Protein 5IVL (pdb70)

B-factor: mean 46.86, std 13.21, range [22.07, 100.43]

Nearest PDB structures (foldseek):
  5ivl-assembly1_B  TM=1.002E+00  e=7.209E-77  Geobacillus stearothermophilus 10
  5ivl-assembly1_A  TM=9.598E-01  e=2.145E-66  Geobacillus stearothermophilus 10
  1hv8-assembly1_B  TM=5.742E-01  e=6.321E-35  Methanocaldococcus jannaschii
  3rrm-assembly1_A  TM=4.838E-01  e=1.517E-27  Saccharomyces cerevisiae
  3eas-assembly1_B  TM=8.359E-01  e=5.033E-16  Thermus thermophilus HB27

Radius of gyration: 36.26 Å; Cα contacts (8 Å, |Δi|>4): 1507; chains: 2; bounding box: 77×93×76 Å

Foldseek 3Di:
DPPPPADPLQVVLCVVLVDDDAFQQLVPQQVCVLVLAAAEEAAAPPSVVLVSNLRSLLRPFDPVDLAAAEEEEEAALLVLLLSQLVSCSSNVSVPQFEDEWEPPDDVVVVLVVCVSRGHYYYYYLVRLLVCVVVVSHQAANHQEYEYEQVVSQPVSVVSVVSNLVRHDLHHHYYYYHNDCDCVNVVCCVPRHDPYDYHHDDDDPQEAFEEEADDLVCLLVLVVLCCLQVVALAEEEEDADPVCLVVSQVVCVVQPAFEDEDEDVDDPVVNVVRLVCRLVSVGRYYYYYSSCLASSPHARHAEYEHSDDDQDLSSVVSNQVVYCPPPHHHYYYYYAYPVCVVSVVVNCVVVVHDHHYDYRDDPVNSVVSLLVVLVVVVVVDVVPHVVVVVVVVVCVPDPPVVVVVVVSVVSSGD/DVLLVVLVVVLVDDDAFQLQVPQQVCVLVVAAAEEQDDPPRCVLCSVLSSLLVVFDQVDLAAAEEEEDAAQLVLLLSQLVSCSSNVRVPAFEDEWEPPDPVVVVLVVLVRRHNYYRYYQVRVVVCVVVVSHQQANYAEYEYEQVVSNVVVPCVVSVVVVLVRHDLRHHYYYYHNDQPPVNVVCCVVRHDPYDYDYDDDPEAFEEEADALVCLLVLVVLCCLQVVAQAEEEEDADPVVLQVSQVVCVVVPAFEDEDEPPDDPVVNVVNLVCRLVSVGRYYYYYSSCLPSSPHDDHAEYEHSDADQDLNSVVSRQVVDPCYYYYYYAYPVRVVSLVVNCVSVVHHHHYDYRDDPVSSVVSNLVVLVVVVVVCVVPHDCVVCVVVVVVVCVCPPVVVVVVVSVVSSD

Secondary structure (DSSP, 8-state):
-HHHHHHHHTTT--SPPHHHHHHHHHHHTT--EEEE--TTSSHHHHHHHHHHHH--TT--S--EEEE-SSHHHHHHHHHHHHHHTTTTT--EEEE-TTS-HHHHHHHGGG--SEEEE-HHHHHHHHHHT-S--TT--EEEEESHHHHHHTT-HHHHHHHHHHS-SS-EEEEEES---HHHHHHHHHH-SSPEEEE-----EEEEEE--GGGHHHHHHHHHHHH--SSEEEE-SSHHHHHHHHHHHHHTT--EEEE-SS--HHHHHHHHHHHHHTSSSEEEE-GGGSSS-------EEEESS--SSHHHHHHHHTTS---EEEEEE-GGGHHHHHHHHHHHT-PPEEPPPPPHHHHHHHHHHHHHHHHHHHHHHS--HHHHHHHHHHTT--HHHHHHHHHHHHT-/---SS--HHHHHHHHTTT--SPPHHHHHHHHHHHTT--EEEE--TTSSHHHHHHHHHHHH--TT--S--EEEE-SSHHHHHHHHHHHHHHTTTTT--EEEE-TTS-HHHHHHHHTT--SEEEE-HHHHHHHHHTTSS--TT--EEEE-SGGGG--HHHHHHHHHHHS-SSSEEEEEESS--HHHHHHHHHH-SSPEEEE----TTEEEEEEE--GGGHHHHHHHHHHHH--SSEEEE-SSHHHHHHHHHHHHHTT--EEEE-TTS-HHHHHHHHHHHHTTSSSEEEE-GGGSS--------EEEESS--SSHHHHHHHHTTSSGGG--EEEEEEE-GGGHHHHHHHHHHHT-PPEE-PPPPHHHHHHHHHHHHHHHHHHHHHH---HHHHHHHHTTS-HHHHHHHHHHHHH--

CATH classification: 3.40.50.300

Sequence (817 aa):
FQELGLSQEVMKAIERMGFEETTPIQAKTIPLSLQNKDVIGQAQTGTGKTAAFGIPIVEKVDVKNGAIQALVVAPTRELAIQVSEELYKIGAVKRVRVLPIYGGQDIERQIRALKKHPHVIVGTPGRIIDHINRGTLRLEHVHTVVLDEADEMLGFIEDIEAILSHVPAERQTLLFSATMPDPIRRIAERFMNEPELVKVKAVPNIQQYYLEVHEKKKFDILTRLLDIQAPELAIVFGRTKRRVDELAEALNLRGYAAEGIHGDLSQAKRLSVLRKFKEGAIEILVATDVAARGLDISGVTHVYNFDIPQDPESYVHRIGRTGRAGKTGVAMTFVTPREIGQLHHIERTTKRKMERMKPPTLDEALEGQQRIAIEKLLNVVETEFYKRAAEELLEEHDSVTIVAACLKMLEHHSQEVMKAIERMGFEETTPIQAKTIPLSLQNKDVIGQAQTGTGKTAAFGIPIVEKVDVKNGAIQALVVAPTRELAIQVSEELYKIGAVKRVRVLPIYGGQDIERQIRALKKHPHVIVGTPGRIIDHINRGTLRLEHVHTVVLDEADEMLNMGFIEDIEAILSHVPAERQTLLFSATMPDPIRRIAERFMNEPELVKVKPNIQQYYLEVHEKKKFDILTRLLDIQAPELAIVFGRTKRRVDELAEALNLRGYAAEGIHGDLSQAKRLSVLRKFKEGAIEILVATDVAARGLDISGVTHVYNFDIPQDPESYVHRIGRTGRGVAMTFVTPREIGQLHHIERTTKRKMERMKPPTLDEALEGQQRIAIEKLLNVVETENLSFYKRAAEELLEEDSVTIVAACLKMLEH

Solvent-accessible surface area: 37743 Å² total; per-residue (Å²): 143,17,135,38,80,16,44,113,84,0,45,78,3,2,82,198,45,38,60,122,120,10,47,76,0,10,34,114,0,0,53,42,4,70,110,85,83,8,0,16,0,21,5,85,21,63,30,23,5,5,1,0,0,0,0,4,1,0,37,86,5,59,51,187,54,30,24,15,22,1,0,0,1,0,9,15,22,2,0,0,14,2,0,5,18,24,0,67,45,0,0,36,53,42,185,4,84,28,23,32,0,6,27,76,40,86,51,109,125,2,48,152,30,16,150,140,108,6,0,0,0,0,0,18,0,30,29,0,22,61,0,15,111,191,41,47,5,164,5,96,98,0,78,2,0,0,2,0,12,3,33,44,0,77,65,70,52,119,39,6,54,37,0,7,84,90,8,32,102,144,43,3,1,2,1,0,1,42,73,60,51,97,72,2,106,153,7,11,115,161,37,15,105,139,53,72,109,10,128,29,201,111,117,106,30,12,89,22,42,25,0,53,8,96,52,189,120,1,42,60,9,0,5,49,4,4,18,36,49,50,6,136,16,0,0,0,0,0,84,25,45,139,42,0,71,92,7,8,105,25,0,70,142,114,39,13,46,3,43,16,0,16,45,91,50,67,81,72,90,24,91,28,0,21,144,64,0,115,128,44,60,10,46,0,0,0,0,5,3,16,0,0,24,62,16,121,10,70,24,6,25,22,0,0,0,16,4,6,0,66,0,5,10,0,0,52,35,0,12,22,7,1,10,102,94,67,104,89,0,24,0,0,0,0,0,3,62,168,36,41,47,63,0,71,69,0,11,146,66,32,168,100,137,14,110,111,39,134,38,9,67,107,107,90,1,52,106,0,30,18,103,40,7,14,92,120,2,20,92,15,42,117,97,136,147,50,126,178,15,0,64,94,5,35,136,139,60,94,25,38,43,0,0,2,0,0,1,46,41,45,18,134,93,63,115,72,5,83,83,6,22,101,179,63,60,71,166,152,76,45,82,0,21,52,113,0,26,63,38,4,97,99,79,74,8,0,11,0,26,2,117,32,70,28,25,8,7,2,0,0,0,17,4,1,0,56,87,8,61,47,170,51,28,28,13,22,2,0,0,0,0,6,3,27,2,0,0,15,0,0,10,37,25,0,118,57,0,0,46,55,33,190,4,106,29,18,36,0,7,29,79,26,88,23,118,69,0,54,144,20,21,132,127,101,8,0,0,0,0,0,11,0,32,37,0,35,48,0,18,120,139,30,41,4,144,4,113,98,0,70,4,0,0,2,0,14,4,14,10,1,48,90,67,57,50,48,139,33,8,46,39,0,4,84,92,6,20,91,120,48,3,1,0,0,2,1,41,74,25,51,96,51,9,134,163,14,5,142,167,48,17,106,136,50,65,106,14,126,34,246,94,126,22,101,20,34,20,0,58,7,96,72,157,126,2,39,50,10,0,5,56,4,4,26,63,50,52,2,116,15,0,0,0,0,0,41,33,55,181,74,0,70,96,8,9,106,27,0,71,143,129,68,40,47,3,49,15,6,19,24,92,52,41,136,75,112,98,91,44,10,31,108,62,0,121,124,48,56,11,42,0,0,0,0,5,3,28,5,1,21,46,17,131,7,86,52,10,38,20,0,0,0,14,6,1,0,72,0,3,6,0,0,46,45,0,10,23,18,2,27,196,38,25,0,0,0,0,0,18,54,188,16,55,43,54,0,67,54,0,9,145,52,35,158,116,147,11,112,100,40,133,42,9,71,118,94,90,1,57,100,4,83,8,133,44,10,15,82,122,0,28,80,12,25,129,95,77,125,20,52,100,34,99,189,10,0,93,100,0,36,143,124,100,39,40,39,1,0,10,5,0,0,74,40,36,47,207

Structure (mmCIF, N/CA/C/O backbone):
data_5IVL
#
_entry.id   5IVL
#
_cell.length_a   58.489
_cell.length_b   96.314
_cell.length_c   83.773
_cell.angle_alpha   90.00
_cell.angle_beta   95.21
_cell.angle_gamma   90.00
#
_symmetry.space_group_name_H-M   'P 1 21 1'
#
loop_
_entity.id
_entity.type
_entity.pdbx_description
1 polymer 'DEAD-box ATP-dependent RNA helicase CshA'
2 non-polymer 'SULFATE ION'
3 water water
#
loop_
_atom_site.group_PDB
_atom_site.id
_atom_site.type_symbol
_atom_site.label_atom_id
_atom_site.label_alt_id
_atom_site.label_comp_id
_atom_site.label_asym_id
_atom_site.label_entity_id
_atom_site.label_seq_id
_atom_site.pdbx_PDB_ins_code
_atom_site.Cartn_x
_atom_site.Cartn_y
_atom_site.Cartn_z
_atom_site.occupancy
_atom_site.B_iso_or_equiv
_atom_site.auth_seq_id
_atom_site.auth_comp_id
_atom_site.auth_asym_id
_atom_site.auth_atom_id
_atom_site.pdbx_PDB_model_num
ATOM 1 N N . PHE A 1 4 ? 47.075 119.758 63.090 1.00 66.68 4 PHE B N 1
ATOM 2 C CA . PHE A 1 4 ? 46.694 120.363 61.813 1.00 70.39 4 PHE B CA 1
ATOM 3 C C . PHE A 1 4 ? 45.583 119.571 61.112 1.00 68.51 4 PHE B C 1
ATOM 4 O O . PHE A 1 4 ? 44.836 120.124 60.307 1.00 69.71 4 PHE B O 1
ATOM 12 N N . GLN A 1 5 ? 45.464 118.283 61.429 1.00 69.50 5 GLN B N 1
ATOM 13 C CA . GLN A 1 5 ? 44.384 117.451 60.888 1.00 68.25 5 GLN B CA 1
ATOM 14 C C . GLN A 1 5 ? 43.105 117.674 61.692 1.00 70.52 5 GLN B C 1
ATOM 15 O O . GLN A 1 5 ? 42.455 116.720 62.129 1.00 73.23 5 GLN B O 1
ATOM 21 N N . GLU A 1 6 ? 42.760 118.946 61.883 1.00 78.09 6 GLU B N 1
ATOM 22 C CA . GLU A 1 6 ? 41.638 119.357 62.724 1.00 73.13 6 GLU B CA 1
ATOM 23 C C . GLU A 1 6 ? 40.445 119.760 61.865 1.00 76.78 6 GLU B C 1
ATOM 24 O O . GLU A 1 6 ? 39.514 120.413 62.346 1.00 78.56 6 GLU B O 1
ATOM 30 N N . LEU A 1 7 ? 40.485 119.369 60.591 1.00 75.29 7 LEU B N 1
ATOM 31 C CA . LEU A 1 7 ? 39.405 119.629 59.640 1.00 69.83 7 LEU B CA 1
ATOM 32 C C . LEU A 1 7 ? 38.146 118.888 60.084 1.00 69.96 7 LEU B C 1
ATOM 33 O O . LEU A 1 7 ? 38.161 118.181 61.092 1.00 76.29 7 LEU B O 1
ATOM 38 N N . GLY A 1 8 ? 37.061 119.009 59.328 1.00 68.24 8 GLY B N 1
ATOM 39 C CA . GLY A 1 8 ? 35.796 118.437 59.765 1.00 62.03 8 GLY B CA 1
ATOM 40 C C . GLY A 1 8 ? 35.722 116.925 59.684 1.00 64.29 8 GLY B C 1
ATOM 41 O O . GLY A 1 8 ? 34.641 116.357 59.511 1.00 67.05 8 GLY B O 1
ATOM 42 N N . LEU A 1 9 ? 36.869 116.267 59.819 1.00 64.58 9 LEU B N 1
ATOM 43 C CA . LEU A 1 9 ? 36.965 114.832 59.566 1.00 62.60 9 LEU B CA 1
ATOM 44 C C . LEU A 1 9 ? 36.217 113.976 60.596 1.00 62.94 9 LEU B C 1
ATOM 45 O O . LEU A 1 9 ? 36.257 114.257 61.794 1.00 61.08 9 LEU B O 1
ATOM 50 N N . SER A 1 10 ? 35.546 112.927 60.118 1.00 60.92 10 SER B N 1
ATOM 51 C CA . SER A 1 10 ? 34.874 111.972 60.992 1.00 59.30 10 SER B CA 1
ATOM 52 C C . SER A 1 10 ? 35.872 111.253 61.890 1.00 66.16 10 SER B C 1
ATOM 53 O O . SER A 1 10 ? 37.090 111.426 61.765 1.00 65.94 10 SER B O 1
ATOM 56 N N . GLN A 1 11 ? 35.351 110.431 62.792 1.00 68.02 11 GLN B N 1
ATOM 57 C CA . GLN A 1 11 ? 36.199 109.729 63.738 1.00 66.03 11 GLN B CA 1
ATOM 58 C C . GLN A 1 11 ? 36.702 108.407 63.172 1.00 63.73 11 GLN B C 1
ATOM 59 O O . GLN A 1 11 ? 37.826 108.005 63.455 1.00 67.90 11 GLN B O 1
ATOM 65 N N . GLU A 1 12 ? 35.882 107.732 62.370 1.00 65.28 12 GLU B N 1
ATOM 66 C CA . GLU A 1 12 ? 36.333 106.503 61.712 1.00 65.39 12 GLU B CA 1
ATOM 67 C C . GLU A 1 12 ? 37.551 106.774 60.823 1.00 64.73 12 GLU B C 1
ATOM 68 O O . GLU A 1 12 ? 38.419 105.916 60.664 1.00 62.98 12 GLU B O 1
ATOM 74 N N . VAL A 1 13 ? 37.616 107.978 60.263 1.00 63.70 13 VAL B N 1
ATOM 75 C CA . VAL A 1 13 ? 38.735 108.378 59.408 1.00 65.22 13 VAL B CA 1
ATOM 76 C C . VAL A 1 13 ? 39.925 108.887 60.222 1.00 62.94 13 VAL B C 1
ATOM 77 O O . VAL A 1 13 ? 41.072 108.468 60.012 1.00 62.16 13 VAL B O 1
ATOM 81 N N . MET A 1 14 ? 39.649 109.796 61.149 1.00 61.47 14 MET B N 1
ATOM 82 C CA . MET A 1 14 ? 40.693 110.353 61.999 1.00 64.68 14 MET B CA 1
ATOM 83 C C . MET A 1 14 ? 41.436 109.248 62.761 1.00 63.78 14 MET B C 1
ATOM 84 O O . MET A 1 14 ? 42.615 109.395 63.106 1.00 59.47 14 MET B O 1
ATOM 89 N N . LYS A 1 15 ? 40.752 108.132 63.000 1.00 60.01 15 LYS B N 1
ATOM 90 C CA . LYS A 1 15 ? 41.368 107.037 63.731 1.00 63.37 15 LYS B CA 1
ATOM 91 C C . LYS A 1 15 ? 42.125 106.014 62.897 1.00 62.00 15 LYS B C 1
ATOM 92 O O . LYS A 1 15 ? 43.062 105.386 63.385 1.00 63.39 15 LYS B O 1
ATOM 98 N N . ALA A 1 16 ? 41.736 105.847 61.643 1.00 60.28 16 ALA B N 1
ATOM 99 C CA . ALA A 1 16 ? 42.565 105.071 60.737 1.00 56.85 16 ALA B CA 1
ATOM 100 C C . ALA A 1 16 ? 43.824 105.885 60.419 1.00 56.25 16 ALA B C 1
ATOM 101 O O . ALA A 1 16 ? 44.903 105.334 60.197 1.00 60.72 16 ALA B O 1
ATOM 103 N N . ILE A 1 17 ? 43.674 107.204 60.445 1.00 53.49 17 ILE B N 1
ATOM 104 C CA . ILE A 1 17 ? 44.739 108.135 60.080 1.00 55.89 17 ILE B CA 1
ATOM 105 C C . ILE A 1 17 ? 45.862 108.196 61.115 1.00 59.89 17 ILE B C 1
ATOM 106 O O . ILE A 1 17 ? 47.039 108.288 60.757 1.00 57.22 17 ILE B O 1
ATOM 111 N N . GLU A 1 18 ? 45.499 108.148 62.397 1.00 64.74 18 GLU B N 1
ATOM 112 C CA . GLU A 1 18 ? 46.497 108.237 63.458 1.00 65.52 18 GLU B CA 1
ATOM 113 C C . GLU A 1 18 ? 47.306 106.950 63.541 1.00 58.54 18 GLU B C 1
ATOM 114 O O . GLU A 1 18 ? 48.508 106.980 63.781 1.00 60.64 18 GLU B O 1
ATOM 120 N N . ARG A 1 19 ? 46.645 105.821 63.318 1.00 58.13 19 ARG B N 1
ATOM 121 C CA . ARG A 1 19 ? 47.331 104.537 63.287 1.00 57.58 19 ARG B CA 1
ATOM 122 C C . ARG A 1 19 ? 48.409 104.485 62.202 1.00 61.34 19 ARG B C 1
ATOM 123 O O . ARG A 1 19 ? 49.264 103.602 62.215 1.00 68.05 19 ARG B O 1
ATOM 131 N N . MET A 1 20 ? 48.358 105.434 61.269 1.00 60.84 20 MET B N 1
ATOM 132 C CA . MET A 1 20 ? 49.379 105.580 60.236 1.00 58.46 20 MET B CA 1
ATOM 133 C C . MET A 1 20 ? 50.361 106.681 60.615 1.00 57.58 20 MET B C 1
ATOM 134 O O . MET A 1 20 ? 51.261 107.019 59.843 1.00 57.00 20 MET B O 1
ATOM 139 N N . GLY A 1 21 ? 50.181 107.242 61.808 1.00 57.92 21 GLY B N 1
ATOM 140 C CA . GLY A 1 21 ? 51.094 108.246 62.321 1.00 57.26 21 GLY B CA 1
ATOM 141 C C . GLY A 1 21 ? 50.856 109.646 61.792 1.00 64.59 21 GLY B C 1
ATOM 142 O O . GLY A 1 21 ? 51.744 110.504 61.861 1.00 64.23 21 GLY B O 1
ATOM 143 N N . PHE A 1 22 ? 49.663 109.899 61.268 1.00 62.60 22 PHE B N 1
ATOM 144 C CA . PHE A 1 22 ? 49.381 111.231 60.740 1.00 70.30 22 PHE B CA 1
ATOM 145 C C . PHE A 1 22 ? 49.044 112.232 61.849 1.00 67.13 22 PHE B C 1
ATOM 146 O O . PHE A 1 22 ? 48.048 112.080 62.559 1.00 68.52 22 PHE B O 1
ATOM 154 N N . GLU A 1 23 ? 49.897 113.243 61.996 1.00 69.15 23 GLU B N 1
ATOM 155 C CA . GLU A 1 23 ? 49.689 114.286 62.992 1.00 70.93 23 GLU B CA 1
ATOM 156 C C . GLU A 1 23 ? 49.407 115.601 62.287 1.00 69.19 23 GLU B C 1
ATOM 157 O O . GLU A 1 23 ? 48.253 115.972 62.073 1.00 65.97 23 GLU B O 1
ATOM 163 N N . GLU A 1 24 ? 50.469 116.310 61.924 1.00 69.47 24 GLU B N 1
ATOM 164 C CA . GLU A 1 24 ? 50.301 117.569 61.219 1.00 70.09 24 GLU B CA 1
ATOM 165 C C . GLU A 1 24 ? 50.161 117.343 59.711 1.00 68.50 24 GLU B C 1
ATOM 166 O O . GLU A 1 24 ? 50.705 116.381 59.157 1.00 64.76 24 GLU B O 1
ATOM 172 N N . THR A 1 25 ? 49.414 118.235 59.065 1.00 63.98 25 THR B N 1
ATOM 173 C CA . THR A 1 25 ? 49.172 118.174 57.632 1.00 57.92 25 THR B CA 1
ATOM 174 C C . THR A 1 25 ? 50.313 118.830 56.874 1.00 53.12 25 THR B C 1
ATOM 175 O O . THR A 1 25 ? 50.953 119.743 57.383 1.00 59.22 25 THR B O 1
ATOM 179 N N . THR A 1 26 ? 50.573 118.351 55.661 1.00 49.88 26 THR B N 1
ATOM 180 C CA . THR A 1 26 ? 51.478 119.031 54.748 1.00 44.50 26 THR B CA 1
ATOM 181 C C . THR A 1 26 ? 50.673 120.102 54.014 1.00 43.92 26 THR B C 1
ATOM 182 O O . THR A 1 26 ? 49.439 120.076 54.059 1.00 42.40 26 THR B O 1
ATOM 186 N N . PRO A 1 27 ? 51.362 121.046 53.347 1.00 38.76 27 PRO B N 1
ATOM 187 C CA . PRO A 1 27 ? 50.659 122.072 52.570 1.00 44.49 27 PRO B CA 1
ATOM 188 C C . PRO A 1 27 ? 49.622 121.501 51.609 1.00 47.99 27 PRO B C 1
ATOM 189 O O . PRO A 1 27 ? 48.473 121.978 51.627 1.00 44.35 27 PRO B O 1
ATOM 193 N N . ILE A 1 28 ? 49.999 120.501 50.807 1.00 45.58 28 ILE B N 1
ATOM 194 C CA . ILE A 1 28 ? 49.090 120.004 49.778 1.00 45.05 28 ILE B CA 1
ATOM 195 C C . ILE A 1 28 ? 47.811 119.483 50.411 1.00 42.86 28 ILE B C 1
ATOM 196 O O . ILE A 1 28 ? 46.722 119.655 49.863 1.00 45.21 28 ILE B O 1
ATOM 201 N N . GLN A 1 29 ? 47.954 118.881 51.586 1.00 40.01 29 GLN B N 1
ATOM 202 C CA . GLN A 1 29 ? 46.832 118.322 52.320 1.00 43.07 29 GLN B CA 1
ATOM 203 C C . GLN A 1 29 ? 46.042 119.453 52.957 1.00 46.36 29 GLN B C 1
ATOM 204 O O . GLN A 1 29 ? 44.811 119.470 52.900 1.00 45.78 29 GLN B O 1
ATOM 210 N N . ALA A 1 30 ? 46.761 120.397 53.561 1.00 42.24 30 ALA B N 1
ATOM 211 C CA . ALA A 1 30 ? 46.134 121.535 54.226 1.00 45.81 30 ALA B CA 1
ATOM 212 C C . ALA A 1 30 ? 45.232 122.285 53.248 1.00 46.31 30 ALA B C 1
ATOM 213 O O . ALA A 1 30 ? 44.069 122.565 53.542 1.00 47.45 30 ALA B O 1
ATOM 215 N N . LYS A 1 31 ? 45.776 122.584 52.073 1.00 48.15 31 LYS B N 1
ATOM 216 C CA . LYS A 1 31 ? 45.061 123.335 51.055 1.00 39.70 31 LYS B CA 1
ATOM 217 C C . LYS A 1 31 ? 43.985 122.542 50.291 1.00 47.34 31 LYS B C 1
ATOM 218 O O . LYS A 1 31 ? 42.877 123.060 50.088 1.00 46.97 31 LYS B O 1
ATOM 224 N N . THR A 1 32 ? 44.270 121.302 49.874 1.00 43.32 32 THR B N 1
ATOM 225 C CA . THR A 1 32 ? 43.307 120.623 48.999 1.00 43.28 32 THR B CA 1
ATOM 226 C C . THR A 1 32 ? 42.143 119.953 49.726 1.00 42.83 32 THR B C 1
ATOM 227 O O . THR A 1 32 ? 41.027 119.905 49.202 1.00 42.50 32 THR B O 1
ATOM 231 N N . ILE A 1 33 ? 42.387 119.419 50.918 1.00 44.24 33 ILE B N 1
ATOM 232 C CA . ILE A 1 33 ? 41.327 118.671 51.625 1.00 46.81 33 ILE B CA 1
ATOM 233 C C . ILE A 1 33 ? 40.002 119.448 51.905 1.00 45.56 33 ILE B C 1
ATOM 234 O O . ILE A 1 33 ? 38.912 118.900 51.689 1.00 45.65 33 ILE B O 1
ATOM 239 N N . PRO A 1 34 ? 40.090 120.708 52.385 1.00 42.33 34 PRO B N 1
ATOM 240 C CA . PRO A 1 34 ? 38.854 121.486 52.593 1.00 46.75 34 PRO B CA 1
ATOM 241 C C . PRO A 1 34 ? 38.084 121.674 51.288 1.00 47.28 34 PRO B C 1
ATOM 242 O O . PRO A 1 34 ? 36.891 121.345 51.231 1.00 48.22 34 PRO B O 1
ATOM 246 N N . LEU A 1 35 ? 38.756 122.193 50.260 1.00 47.40 35 LEU B N 1
ATOM 247 C CA . LEU A 1 35 ? 38.141 122.337 48.935 1.00 45.60 35 LEU B CA 1
ATOM 248 C C . LEU A 1 35 ? 37.531 121.015 48.490 1.00 42.67 35 LEU B C 1
ATOM 249 O O . LEU A 1 35 ? 36.389 120.952 48.024 1.00 42.00 35 LEU B O 1
ATOM 254 N N . SER A 1 36 ? 38.280 119.942 48.678 1.00 42.56 36 SER B N 1
ATOM 255 C CA . SER A 1 36 ? 37.803 118.635 48.254 1.00 43.45 36 SER B CA 1
ATOM 256 C C . SER A 1 36 ? 36.626 118.120 49.094 1.00 41.67 36 SER B C 1
ATOM 257 O O . SER A 1 36 ? 35.790 117.350 48.605 1.00 43.39 36 SER B O 1
ATOM 260 N N . LEU A 1 37 ? 36.565 118.538 50.359 1.00 49.15 37 LEU B N 1
ATOM 261 C CA . LEU A 1 37 ? 35.447 118.177 51.237 1.00 46.51 37 LEU B CA 1
ATOM 262 C C . LEU A 1 37 ? 34.227 119.033 50.899 1.00 48.20 37 LEU B C 1
ATOM 263 O O . LEU A 1 37 ? 33.090 118.636 51.164 1.00 48.12 37 LEU B O 1
ATOM 268 N N . GLN A 1 38 ? 34.461 120.201 50.303 1.00 46.02 38 GLN B N 1
ATOM 269 C CA . GLN A 1 38 ? 33.359 121.002 49.777 1.00 45.35 38 GLN B CA 1
ATOM 270 C C . GLN A 1 38 ? 32.934 120.499 48.402 1.00 50.32 38 GLN B C 1
ATOM 271 O O . GLN A 1 38 ? 32.144 121.152 47.706 1.00 45.65 38 GLN B O 1
ATOM 277 N N . ASN A 1 39 ? 33.486 119.356 48.003 1.00 43.33 39 ASN B N 1
ATOM 278 C CA . ASN A 1 39 ? 33.116 118.719 46.749 1.00 42.86 39 ASN B CA 1
ATOM 279 C C . ASN A 1 39 ? 33.541 119.494 45.499 1.00 41.06 39 ASN B C 1
ATOM 280 O O . ASN A 1 39 ? 32.946 119.339 44.424 1.00 45.76 39 ASN B O 1
ATOM 285 N N . LYS A 1 40 ? 34.583 120.307 45.633 1.00 39.61 40 LYS B N 1
ATOM 286 C CA . LYS A 1 40 ? 35.115 121.082 44.509 1.00 37.15 40 LYS B CA 1
ATOM 287 C C . LYS A 1 40 ? 36.126 120.279 43.674 1.00 39.11 40 LYS B C 1
ATOM 288 O O . LYS A 1 40 ? 36.841 119.409 44.206 1.00 37.80 40 LYS B O 1
ATOM 294 N N . ASP A 1 41 ? 36.175 120.534 42.369 1.00 37.38 41 ASP B N 1
ATOM 295 C CA . ASP A 1 41 ? 37.191 119.903 41.530 1.00 30.69 41 ASP B CA 1
ATOM 296 C C . ASP A 1 41 ? 38.559 120.482 41.880 1.00 32.98 41 ASP B C 1
ATOM 297 O O . ASP A 1 41 ? 38.698 121.687 42.112 1.00 34.79 41 ASP B O 1
ATOM 302 N N . VAL A 1 42 ? 39.563 119.621 41.973 1.00 32.56 42 VAL B N 1
ATOM 303 C CA . VAL A 1 42 ? 40.873 120.053 42.463 1.00 35.97 42 VAL B CA 1
ATOM 304 C C . VAL A 1 42 ? 42.022 119.522 41.624 1.00 34.50 42 VAL B C 1
ATOM 305 O O . VAL A 1 42 ? 42.042 118.352 41.251 1.00 32.74 42 VAL B O 1
ATOM 309 N N . ILE A 1 43 ? 42.975 120.395 41.333 1.00 33.97 43 ILE B N 1
ATOM 310 C CA . ILE A 1 43 ? 44.165 119.997 40.619 1.00 34.97 43 ILE B CA 1
ATOM 311 C C . ILE A 1 43 ? 45.338 120.248 41.559 1.00 38.25 43 ILE B C 1
ATOM 312 O O . ILE A 1 43 ? 45.622 121.396 41.928 1.00 39.16 43 ILE B O 1
ATOM 317 N N . GLY A 1 44 ? 45.989 119.166 41.975 1.00 35.67 44 GLY B N 1
ATOM 318 C CA . GLY A 1 44 ? 47.061 119.256 42.939 1.00 33.68 44 GLY B CA 1
ATOM 319 C C . GLY A 1 44 ? 48.365 119.106 42.210 1.00 37.22 44 GLY B C 1
ATOM 320 O O . GLY A 1 44 ? 48.674 118.015 41.708 1.00 37.88 44 GLY B O 1
ATOM 321 N N . GLN A 1 45 ? 49.118 120.198 42.110 1.00 33.69 45 GLN B N 1
ATOM 322 C CA . GLN A 1 45 ? 50.420 120.145 41.465 1.00 34.37 45 GLN B CA 1
ATOM 323 C C . GLN A 1 45 ? 51.525 120.022 42.506 1.00 42.21 45 GLN B C 1
ATOM 324 O O . GLN A 1 45 ? 51.918 121.000 43.160 1.00 37.08 45 GLN B O 1
ATOM 330 N N . ALA A 1 46 ? 52.033 118.811 42.642 1.00 36.30 46 ALA B N 1
ATOM 331 C CA . ALA A 1 46 ? 53.019 118.496 43.659 1.00 42.99 46 ALA B CA 1
ATOM 332 C C . ALA A 1 46 ? 53.606 117.126 43.361 1.00 43.28 46 ALA B C 1
ATOM 333 O O . ALA A 1 46 ? 52.913 116.238 42.859 1.00 42.52 46 ALA B O 1
ATOM 335 N N . GLN A 1 47 ? 54.880 116.960 43.689 1.00 48.25 47 GLN B N 1
ATOM 336 C CA . GLN A 1 47 ? 55.519 115.666 43.601 1.00 48.75 47 GLN B CA 1
ATOM 337 C C . GLN A 1 47 ? 55.232 114.867 44.866 1.00 45.39 47 GLN B C 1
ATOM 338 O O . GLN A 1 47 ? 54.808 115.429 45.888 1.00 41.37 47 GLN B O 1
ATOM 344 N N . THR A 1 48 ? 55.427 113.553 44.778 1.00 44.32 48 THR B N 1
ATOM 345 C CA . THR A 1 48 ? 55.461 112.671 45.941 1.00 42.20 48 THR B CA 1
ATOM 346 C C . THR A 1 48 ? 56.822 112.995 46.580 1.00 46.06 48 THR B C 1
ATOM 347 O O . THR A 1 48 ? 57.717 113.499 45.880 1.00 47.72 48 THR B O 1
ATOM 351 N N . GLY A 1 49 ? 57.014 112.787 47.881 1.00 45.11 49 GLY B N 1
ATOM 352 C CA . GLY A 1 49 ? 55.992 112.464 48.842 1.00 44.62 49 GLY B CA 1
ATOM 353 C C . GLY A 1 49 ? 55.731 113.710 49.682 1.00 49.86 49 GLY B C 1
ATOM 354 O O . GLY A 1 49 ? 56.339 113.924 50.735 1.00 50.53 49 GLY B O 1
ATOM 355 N N . THR A 1 50 ? 54.828 114.545 49.179 1.00 40.94 50 THR B N 1
ATOM 356 C CA . THR A 1 50 ? 54.357 115.725 49.869 1.00 42.47 50 THR B CA 1
ATOM 357 C C . THR A 1 50 ? 53.072 115.383 50.612 1.00 44.16 50 THR B C 1
ATOM 358 O O . THR A 1 50 ? 52.459 116.255 51.208 1.00 45.67 50 THR B O 1
ATOM 362 N N . GLY A 1 51 ? 52.665 114.113 50.566 1.00 43.10 51 GLY B N 1
ATOM 363 C CA . GLY A 1 51 ? 51.419 113.689 51.177 1.00 39.71 51 GLY B CA 1
ATOM 364 C C . GLY A 1 51 ? 50.202 113.881 50.267 1.00 41.09 51 GLY B C 1
ATOM 365 O O . GLY A 1 51 ? 49.052 113.901 50.743 1.00 33.66 51 GLY B O 1
ATOM 366 N N . LYS A 1 52 ? 50.432 114.007 48.957 1.00 37.84 52 LYS B N 1
ATOM 367 C CA . LYS A 1 52 ? 49.316 114.221 48.028 1.00 37.60 52 LYS B CA 1
ATOM 368 C C . LYS A 1 52 ? 48.381 113.000 47.951 1.00 36.88 52 LYS B C 1
ATOM 369 O O . LYS A 1 52 ? 47.165 113.134 47.773 1.00 31.00 52 LYS B O 1
ATOM 375 N N . THR A 1 53 ? 48.934 111.814 48.157 1.00 35.48 53 THR B N 1
ATOM 376 C CA . THR A 1 53 ? 48.117 110.606 48.114 1.00 38.22 53 THR B CA 1
ATOM 377 C C . THR A 1 53 ? 47.041 110.629 49.200 1.00 38.86 53 THR B C 1
ATOM 378 O O . THR A 1 53 ? 45.876 110.330 48.938 1.00 34.89 53 THR B O 1
ATOM 382 N N . ALA A 1 54 ? 47.425 111.005 50.415 1.00 39.45 54 ALA B N 1
ATOM 383 C CA . ALA A 1 54 ? 46.441 111.119 51.488 1.00 42.70 54 ALA B CA 1
ATOM 384 C C . ALA A 1 54 ? 45.520 112.309 51.217 1.00 37.51 54 ALA B C 1
ATOM 385 O O . ALA A 1 54 ? 44.332 112.292 51.587 1.00 37.37 54 ALA B O 1
ATOM 387 N N . ALA A 1 55 ? 46.066 113.332 50.557 1.00 36.93 55 ALA B N 1
ATOM 388 C CA . ALA A 1 55 ? 45.270 114.506 50.208 1.00 35.34 55 ALA B CA 1
ATOM 389 C C . ALA A 1 55 ? 43.994 114.138 49.455 1.00 36.74 55 ALA B C 1
ATOM 390 O O . ALA A 1 55 ? 42.960 114.769 49.676 1.00 34.08 55 ALA B O 1
ATOM 392 N N . PHE A 1 56 ? 44.042 113.129 48.573 1.00 33.41 56 PHE B N 1
ATOM 393 C CA . PHE A 1 56 ? 42.804 112.755 47.880 1.00 33.34 56 PHE B CA 1
ATOM 394 C C . PHE A 1 56 ? 42.164 111.528 48.491 1.00 39.14 56 PHE B C 1
ATOM 395 O O . PHE A 1 56 ? 40.957 111.315 48.336 1.00 41.41 56 PHE B O 1
ATOM 403 N N . GLY A 1 57 ? 42.968 110.718 49.187 1.00 39.11 57 GLY B N 1
ATOM 404 C CA . GLY A 1 57 ? 42.466 109.486 49.779 1.00 35.81 57 GLY B CA 1
ATOM 405 C C . GLY A 1 57 ? 41.472 109.756 50.899 1.00 37.50 57 GLY B C 1
ATOM 406 O O . GLY A 1 57 ? 40.433 109.107 51.001 1.00 38.13 57 GLY B O 1
ATOM 407 N N . ILE A 1 58 ? 41.798 110.713 51.754 1.00 35.56 58 ILE B N 1
ATOM 408 C CA . ILE A 1 58 ? 40.883 111.098 52.826 1.00 43.65 58 ILE B CA 1
ATOM 409 C C . ILE A 1 58 ? 39.472 111.517 52.350 1.00 41.55 58 ILE B C 1
ATOM 410 O O . ILE A 1 58 ? 38.471 110.986 52.846 1.00 44.35 58 ILE B O 1
ATOM 415 N N . PRO A 1 59 ? 39.378 112.456 51.385 1.00 39.70 59 PRO B N 1
ATOM 416 C CA . PRO A 1 59 ? 38.019 112.877 51.012 1.00 41.11 59 PRO B CA 1
ATOM 417 C C . PRO A 1 59 ? 37.227 111.759 50.355 1.00 46.06 59 PRO B C 1
ATOM 418 O O . PRO A 1 59 ? 35.996 111.716 50.474 1.00 47.08 59 PRO B O 1
ATOM 422 N N . ILE A 1 60 ? 37.926 110.854 49.676 1.00 41.41 60 ILE B N 1
ATOM 423 C CA . ILE A 1 60 ? 37.263 109.720 49.053 1.00 39.53 60 ILE B CA 1
ATOM 424 C C . ILE A 1 60 ? 36.641 108.792 50.100 1.00 44.77 60 ILE B C 1
ATOM 425 O O . ILE A 1 60 ? 35.479 108.381 49.975 1.00 43.96 60 ILE B O 1
ATOM 430 N N . VAL A 1 61 ? 37.421 108.439 51.118 1.00 43.63 61 VAL B N 1
ATOM 431 C CA . VAL A 1 61 ? 36.914 107.548 52.152 1.00 46.36 61 VAL B CA 1
ATOM 432 C C . VAL A 1 61 ? 35.817 108.280 52.923 1.00 43.38 61 VAL B C 1
ATOM 433 O O . VAL A 1 61 ? 34.779 107.702 53.210 1.00 45.54 61 VAL B O 1
ATOM 437 N N . GLU A 1 62 ? 36.030 109.565 53.193 1.00 45.34 62 GLU B N 1
ATOM 438 C CA . GLU A 1 62 ? 35.025 110.385 53.886 1.00 50.24 62 GLU B CA 1
ATOM 439 C C . GLU A 1 62 ? 33.658 110.419 53.218 1.00 50.26 62 GLU B C 1
ATOM 440 O O . GLU A 1 62 ? 32.639 110.469 53.899 1.00 53.74 62 GLU B O 1
ATOM 446 N N . LYS A 1 63 ? 33.631 110.376 51.892 1.00 49.49 63 LYS B N 1
ATOM 447 C CA . LYS A 1 63 ? 32.372 110.506 51.170 1.00 49.77 63 LYS B CA 1
ATOM 448 C C . LYS A 1 63 ? 31.771 109.167 50.713 1.00 49.62 63 LYS B C 1
ATOM 449 O O . LYS A 1 63 ? 30.641 109.123 50.207 1.00 52.62 63 LYS B O 1
ATOM 455 N N . VAL A 1 64 ? 32.512 108.076 50.892 1.00 47.01 64 VAL B N 1
ATOM 456 C CA . VAL A 1 64 ? 31.970 106.755 50.592 1.00 46.42 64 VAL B CA 1
ATOM 457 C C . VAL A 1 64 ? 30.886 106.380 51.611 1.00 51.62 64 VAL B C 1
ATOM 458 O O . VAL A 1 64 ? 31.010 106.688 52.804 1.00 43.23 64 VAL B O 1
ATOM 462 N N . ASP A 1 65 ? 29.814 105.748 51.135 1.00 52.35 65 ASP B N 1
ATOM 463 C CA . ASP A 1 65 ? 28.848 105.125 52.034 1.00 57.75 65 ASP B CA 1
ATOM 464 C C . ASP A 1 65 ? 29.049 103.624 51.997 1.00 52.14 65 ASP B C 1
ATOM 465 O O . ASP A 1 65 ? 28.790 102.984 50.974 1.00 52.11 65 ASP B O 1
ATOM 470 N N . VAL A 1 66 ? 29.510 103.066 53.115 1.00 55.21 66 VAL B N 1
ATOM 471 C CA . VAL A 1 66 ? 29.894 101.656 53.151 1.00 59.66 66 VAL B CA 1
ATOM 472 C C . VAL A 1 66 ? 28.682 100.724 53.017 1.00 59.25 66 VAL B C 1
ATOM 473 O O . VAL A 1 66 ? 28.833 99.552 52.668 1.00 58.52 66 VAL B O 1
ATOM 477 N N . LYS A 1 67 ? 27.486 101.266 53.266 1.00 60.41 67 LYS B N 1
ATOM 478 C CA . LYS A 1 67 ? 26.236 100.526 53.094 1.00 60.58 67 LYS B CA 1
ATOM 479 C C . LYS A 1 67 ? 25.902 100.344 51.616 1.00 63.90 67 LYS B C 1
ATOM 480 O O . LYS A 1 67 ? 25.251 99.362 51.227 1.00 62.40 67 LYS B O 1
ATOM 486 N N . ASN A 1 68 ? 26.332 101.305 50.798 1.00 58.86 68 ASN B N 1
ATOM 487 C CA . ASN A 1 68 ? 26.135 101.232 49.354 1.00 52.37 68 ASN B CA 1
ATOM 488 C C . ASN A 1 68 ? 27.193 100.335 48.734 1.00 53.46 68 ASN B C 1
ATOM 489 O O . ASN A 1 68 ? 28.385 100.657 48.752 1.00 53.46 68 ASN B O 1
ATOM 494 N N . GLY A 1 69 ? 26.750 99.217 48.165 1.00 54.12 69 GLY B N 1
ATOM 495 C CA . GLY A 1 69 ? 27.657 98.211 47.647 1.00 52.57 69 GLY B CA 1
ATOM 496 C C . GLY A 1 69 ? 28.178 98.531 46.260 1.00 56.95 69 GLY B C 1
ATOM 497 O O . GLY A 1 69 ? 28.842 97.692 45.633 1.00 50.45 69 GLY B O 1
ATOM 498 N N . ALA A 1 70 ? 27.879 99.741 45.777 1.00 51.37 70 ALA B N 1
ATOM 499 C CA . ALA A 1 70 ? 28.304 100.137 44.441 1.00 49.18 70 ALA B CA 1
ATOM 500 C C . ALA A 1 70 ? 29.683 100.773 44.467 1.00 42.78 70 ALA B C 1
ATOM 501 O O . ALA A 1 70 ? 30.098 101.346 45.484 1.00 45.38 70 ALA B O 1
ATOM 503 N N . ILE A 1 71 ? 30.397 100.665 43.349 1.00 42.66 71 ILE B N 1
ATOM 504 C CA . ILE A 1 71 ? 31.620 101.439 43.170 1.00 41.29 71 ILE B CA 1
ATOM 505 C C . ILE A 1 71 ? 31.243 102.924 43.186 1.00 41.33 71 ILE B C 1
ATOM 506 O O . ILE A 1 71 ? 30.443 103.380 42.358 1.00 41.78 71 ILE B O 1
ATOM 511 N N . GLN A 1 72 ? 31.793 103.663 44.149 1.00 41.28 72 GLN B N 1
ATOM 512 C CA . GLN A 1 72 ? 31.498 105.085 44.323 1.00 42.04 72 GLN B CA 1
ATOM 513 C C . GLN A 1 72 ? 32.668 106.018 43.952 1.00 44.52 72 GLN B C 1
ATOM 514 O O . GLN A 1 72 ? 32.470 107.228 43.733 1.00 41.33 72 GLN B O 1
ATOM 520 N N . ALA A 1 73 ? 33.880 105.467 43.912 1.00 37.28 73 ALA B N 1
ATOM 521 C CA . ALA A 1 73 ? 35.049 106.242 43.507 1.00 38.84 73 ALA B CA 1
ATOM 522 C C . ALA A 1 73 ? 36.003 105.442 42.615 1.00 36.24 73 ALA B C 1
ATOM 523 O O . ALA A 1 73 ? 36.201 104.227 42.799 1.00 35.51 73 ALA B O 1
ATOM 525 N N . LEU A 1 74 ? 36.588 106.148 41.656 1.00 28.54 74 LEU B N 1
ATOM 526 C CA . LEU A 1 74 ? 37.547 105.589 40.719 1.00 27.69 74 LEU B CA 1
ATOM 527 C C . LEU A 1 74 ? 38.843 106.408 40.737 1.00 31.92 74 LEU B C 1
ATOM 528 O O . LEU A 1 74 ? 38.829 107.637 40.558 1.00 33.05 74 LEU B O 1
ATOM 533 N N . VAL A 1 75 ? 39.962 105.738 40.972 1.00 28.08 75 VAL B N 1
ATOM 534 C CA . VAL A 1 75 ? 41.255 106.397 40.900 1.00 28.80 75 VAL B CA 1
ATOM 535 C C . VAL A 1 75 ? 42.013 105.778 39.727 1.00 33.72 75 VAL B C 1
ATOM 536 O O . VAL A 1 75 ? 42.194 104.549 39.666 1.00 29.63 75 VAL B O 1
ATOM 540 N N . VAL A 1 76 ? 42.461 106.606 38.787 1.00 27.53 76 VAL B N 1
ATOM 541 C CA . VAL A 1 76 ? 43.168 106.062 37.637 1.00 29.00 76 VAL B CA 1
ATOM 542 C C . VAL A 1 76 ? 44.652 106.293 37.871 1.00 29.21 76 VAL B C 1
ATOM 543 O O . VAL A 1 76 ? 45.040 107.374 38.286 1.00 29.62 76 VAL B O 1
ATOM 547 N N . ALA A 1 77 ? 45.471 105.270 37.632 1.00 27.47 77 ALA B N 1
ATOM 548 C CA . ALA A 1 77 ? 46.915 105.345 37.864 1.00 32.66 77 ALA B CA 1
ATOM 549 C C . ALA A 1 77 ? 47.620 104.769 36.634 1.00 34.52 77 ALA B C 1
ATOM 550 O O . ALA A 1 77 ? 47.057 103.898 35.964 1.00 30.15 77 ALA B O 1
ATOM 552 N N . PRO A 1 78 ? 48.848 105.242 36.344 1.00 25.90 78 PRO B N 1
ATOM 553 C CA . PRO A 1 78 ? 49.577 104.829 35.129 1.00 34.29 78 PRO B CA 1
ATOM 554 C C . PRO A 1 78 ? 50.036 103.371 35.131 1.00 31.58 78 PRO B C 1
ATOM 555 O O . PRO A 1 78 ? 50.183 102.804 34.045 1.00 27.07 78 PRO B O 1
ATOM 559 N N . THR A 1 79 ? 50.297 102.798 36.310 1.00 24.81 79 THR B N 1
ATOM 560 C CA . THR A 1 79 ? 50.939 101.490 36.378 1.00 26.77 79 THR B CA 1
ATOM 561 C C . THR A 1 79 ? 50.368 100.621 37.478 1.00 29.22 79 THR B C 1
ATOM 562 O O . THR A 1 79 ? 49.800 101.137 38.452 1.00 25.04 79 THR B O 1
ATOM 566 N N . ARG A 1 80 ? 50.545 99.308 37.335 1.00 28.14 80 ARG B N 1
ATOM 567 C CA . ARG A 1 80 ? 50.184 98.363 38.388 1.00 32.87 80 ARG B CA 1
ATOM 568 C C . ARG A 1 80 ? 50.901 98.683 39.698 1.00 30.38 80 ARG B C 1
ATOM 569 O O . ARG A 1 80 ? 50.313 98.562 40.786 1.00 28.41 80 ARG B O 1
ATOM 577 N N . GLU A 1 81 ? 52.155 99.115 39.607 1.00 25.24 81 GLU B N 1
ATOM 578 C CA . GLU A 1 81 ? 52.885 99.479 40.822 1.00 31.61 81 GLU B CA 1
ATOM 579 C C . GLU A 1 81 ? 52.183 100.597 41.589 1.00 31.28 81 GLU B C 1
ATOM 580 O O . GLU A 1 81 ? 51.973 100.480 42.805 1.00 30.54 81 GLU B O 1
ATOM 586 N N . LEU A 1 82 ? 51.802 101.669 40.890 1.00 28.67 82 LEU B N 1
ATOM 587 C CA . LEU A 1 82 ? 51.119 102.776 41.567 1.00 30.07 82 LEU B CA 1
ATOM 588 C C . LEU A 1 82 ? 49.708 102.383 41.987 1.00 27.66 82 LEU B C 1
ATOM 589 O O . LEU A 1 82 ? 49.269 102.781 43.058 1.00 29.37 82 LEU B O 1
ATOM 594 N N . ALA A 1 83 ? 48.994 101.628 41.153 1.00 26.28 83 ALA B N 1
ATOM 595 C CA . ALA A 1 83 ? 47.650 101.187 41.537 1.00 32.46 83 ALA B CA 1
ATOM 596 C C . ALA A 1 83 ? 47.716 100.438 42.875 1.00 29.27 83 ALA B C 1
ATOM 597 O O . ALA A 1 83 ? 46.924 100.703 43.790 1.00 30.74 83 ALA B O 1
ATOM 599 N N . ILE A 1 84 ? 48.682 99.534 42.999 1.00 28.45 84 ILE B N 1
ATOM 600 C CA . ILE A 1 84 ? 48.837 98.778 44.250 1.00 29.56 84 ILE B CA 1
ATOM 601 C C . ILE A 1 84 ? 49.199 99.673 45.443 1.00 30.85 84 ILE B C 1
ATOM 602 O O . ILE A 1 84 ? 48.533 99.600 46.481 1.00 31.66 84 ILE B O 1
ATOM 607 N N . GLN A 1 85 ? 50.220 100.530 45.298 1.00 29.82 85 GLN B N 1
ATOM 608 C CA . GLN A 1 85 ? 50.607 101.460 46.371 1.00 32.23 85 GLN B CA 1
ATOM 609 C C . GLN A 1 85 ? 49.462 102.363 46.841 1.00 33.31 85 GLN B C 1
ATOM 610 O O . GLN A 1 85 ? 49.245 102.515 48.048 1.00 32.35 85 GLN B O 1
ATOM 616 N N . VAL A 1 86 ? 48.755 102.970 45.891 1.00 32.44 86 VAL B N 1
ATOM 617 C CA . VAL A 1 86 ? 47.643 103.878 46.206 1.00 31.75 86 VAL B CA 1
ATOM 618 C C . VAL A 1 86 ? 46.473 103.146 46.874 1.00 32.60 86 VAL B C 1
ATOM 619 O O . VAL A 1 86 ? 45.891 103.633 47.840 1.00 27.28 86 VAL B O 1
ATOM 623 N N . SER A 1 87 ? 46.131 101.970 46.358 1.00 32.12 87 SER B N 1
ATOM 624 C CA . SER A 1 87 ? 45.050 101.180 46.950 1.00 39.14 87 SER B CA 1
ATOM 625 C C . SER A 1 87 ? 45.410 100.794 48.373 1.00 41.11 87 SER B C 1
ATOM 626 O O . SER A 1 87 ? 44.585 100.910 49.288 1.00 38.72 87 SER B O 1
ATOM 629 N N . GLU A 1 88 ? 46.652 100.354 48.558 1.00 38.03 88 GLU B N 1
ATOM 630 C CA . GLU A 1 88 ? 47.122 100.022 49.890 1.00 38.96 88 GLU B CA 1
ATOM 631 C C . GLU A 1 88 ? 46.976 101.216 50.840 1.00 40.82 88 GLU B C 1
ATOM 632 O O . GLU A 1 88 ? 46.533 101.045 51.975 1.00 41.57 88 GLU B O 1
ATOM 638 N N . GLU A 1 89 ? 47.313 102.421 50.381 1.00 36.26 89 GLU B N 1
ATOM 639 C CA . GLU A 1 89 ? 47.194 103.579 51.254 1.00 38.12 89 GLU B CA 1
ATOM 640 C C . GLU A 1 89 ? 45.716 103.958 51.500 1.00 42.09 89 GLU B C 1
ATOM 641 O O . GLU A 1 89 ? 45.326 104.307 52.625 1.00 41.04 89 GLU B O 1
ATOM 647 N N . LEU A 1 90 ? 44.891 103.890 50.458 1.00 40.61 90 LEU B N 1
ATOM 648 C CA . LEU A 1 90 ? 43.468 104.159 50.642 1.00 42.82 90 LEU B CA 1
ATOM 649 C C . LEU A 1 90 ? 42.830 103.092 51.555 1.00 44.31 90 LEU B C 1
ATOM 650 O O . LEU A 1 90 ? 42.093 103.438 52.484 1.00 40.32 90 LEU B O 1
ATOM 655 N N . TYR A 1 91 ? 43.137 101.817 51.309 1.00 42.49 91 TYR B N 1
ATOM 656 C CA . TYR A 1 91 ? 42.690 100.746 52.192 1.00 44.04 91 TYR B CA 1
ATOM 657 C C . TYR A 1 91 ? 42.896 101.125 53.673 1.00 46.88 91 TYR B C 1
ATOM 658 O O . TYR A 1 91 ? 41.944 101.127 54.460 1.00 42.04 91 TYR B O 1
ATOM 667 N N . LYS A 1 92 ? 44.132 101.477 54.027 1.00 42.96 92 LYS B N 1
ATOM 668 C CA . LYS A 1 92 ? 44.465 101.833 55.398 1.00 45.30 92 LYS B CA 1
ATOM 669 C C . LYS A 1 92 ? 43.709 103.070 55.883 1.00 48.77 92 LYS B C 1
ATOM 670 O O . LYS A 1 92 ? 43.262 103.123 57.032 1.00 48.26 92 LYS B O 1
ATOM 676 N N . ILE A 1 93 ? 43.571 104.066 55.013 1.00 43.43 93 ILE B N 1
ATOM 677 C CA . ILE A 1 93 ? 42.795 105.247 55.343 1.00 42.76 93 ILE B CA 1
ATOM 678 C C . ILE A 1 93 ? 41.331 104.883 55.64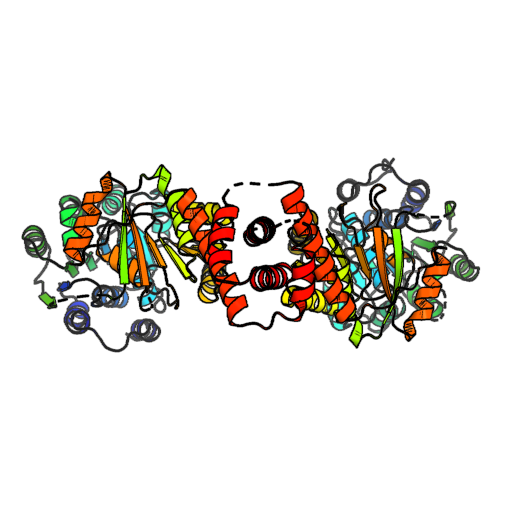4 1.00 41.09 93 ILE B C 1
ATOM 679 O O . ILE A 1 93 ? 40.696 105.516 56.477 1.00 38.83 93 ILE B O 1
ATOM 684 N N . GLY A 1 94 ? 40.805 103.856 54.982 1.00 41.21 94 GLY B N 1
ATOM 685 C CA . GLY A 1 94 ? 39.406 103.491 55.153 1.00 49.20 94 GLY B CA 1
ATOM 686 C C . GLY A 1 94 ? 39.189 102.156 55.856 1.00 51.36 94 GLY B C 1
ATOM 687 O O . GLY A 1 94 ? 38.166 101.494 55.652 1.00 50.98 94 GLY B O 1
ATOM 688 N N . ALA A 1 95 ? 40.156 101.765 56.683 1.00 48.25 95 ALA B N 1
ATOM 689 C CA . ALA A 1 95 ? 40.134 100.478 57.379 1.00 49.04 95 ALA B CA 1
ATOM 690 C C . ALA A 1 95 ? 39.092 100.456 58.515 1.00 50.48 95 ALA B C 1
ATOM 691 O O . ALA A 1 95 ? 38.260 99.545 58.592 1.00 46.45 95 ALA B O 1
ATOM 693 N N . VAL A 1 96 ? 39.145 101.468 59.381 1.00 49.33 96 VAL B N 1
ATOM 694 C CA . VAL A 1 96 ? 38.164 101.621 60.458 1.00 57.70 96 VAL B CA 1
ATOM 695 C C . VAL A 1 96 ? 36.711 101.699 59.947 1.00 59.20 96 VAL B C 1
ATOM 696 O O . VAL A 1 96 ? 35.828 100.986 60.443 1.00 58.54 96 VAL B O 1
ATOM 700 N N . LYS A 1 97 ? 36.470 102.559 58.955 1.00 54.15 97 LYS B N 1
ATOM 701 C CA . LYS A 1 97 ? 35.132 102.757 58.397 1.00 49.16 97 LYS B CA 1
ATOM 702 C C . LYS A 1 97 ? 34.713 101.543 57.580 1.00 56.14 97 LYS B C 1
ATOM 703 O O . LYS A 1 97 ? 33.530 101.361 57.260 1.00 58.30 97 LYS B O 1
ATOM 709 N N . ARG A 1 98 ? 35.695 100.698 57.275 1.00 53.90 98 ARG B N 1
ATOM 710 C CA . ARG A 1 98 ? 35.480 99.481 56.495 1.00 51.67 98 ARG B CA 1
ATOM 711 C C . ARG A 1 98 ? 35.159 99.793 55.026 1.00 54.75 98 ARG B C 1
ATOM 712 O O . ARG A 1 98 ? 34.248 99.212 54.426 1.00 51.80 98 ARG B O 1
ATOM 720 N N . VAL A 1 99 ? 35.933 100.720 54.459 1.00 51.98 99 VAL B N 1
ATOM 721 C CA . VAL A 1 99 ? 35.878 101.018 53.030 1.00 54.45 99 VAL B CA 1
ATOM 722 C C . VAL A 1 99 ? 36.704 99.971 52.283 1.00 48.27 99 VAL B C 1
ATOM 723 O O . VAL A 1 99 ? 37.842 99.697 52.663 1.00 48.42 99 VAL B O 1
ATOM 727 N N . ARG A 1 100 ? 36.126 99.398 51.228 1.00 44.64 100 ARG B N 1
ATOM 728 C CA . ARG A 1 100 ? 36.720 98.283 50.494 1.00 47.98 100 ARG B CA 1
ATOM 729 C C . ARG A 1 100 ? 37.346 98.660 49.130 1.00 51.59 100 ARG B C 1
ATOM 730 O O . ARG A 1 100 ? 36.640 98.991 48.162 1.00 49.05 100 ARG B O 1
ATOM 738 N N . VAL A 1 101 ? 38.673 98.567 49.059 1.00 48.47 101 VAL B N 1
ATOM 739 C CA . VAL A 1 101 ? 39.425 99.020 47.898 1.00 42.56 101 VAL B CA 1
ATOM 740 C C . VAL A 1 101 ? 39.950 97.839 47.092 1.00 44.33 101 VAL B C 1
ATOM 741 O O . VAL A 1 101 ? 40.449 96.861 47.654 1.00 52.20 101 VAL B O 1
ATOM 745 N N . LEU A 1 102 ? 39.830 97.933 45.772 1.00 35.21 102 LEU B N 1
ATOM 746 C CA . LEU A 1 102 ? 40.266 96.887 44.868 1.00 41.68 102 LEU B CA 1
ATOM 747 C C . LEU A 1 102 ? 41.153 97.467 43.765 1.00 46.71 102 LEU B C 1
ATOM 748 O O . LEU A 1 102 ? 40.719 98.351 43.008 1.00 43.86 102 LEU B O 1
ATOM 753 N N . PRO A 1 103 ? 42.403 96.987 43.675 1.00 42.24 103 PRO B N 1
ATOM 754 C CA . PRO A 1 103 ? 43.283 97.422 42.584 1.00 39.18 103 PRO B CA 1
ATOM 755 C C . PRO A 1 103 ? 42.950 96.651 41.317 1.00 41.93 103 PRO B C 1
ATOM 756 O O . PRO A 1 103 ? 42.590 95.477 41.408 1.00 43.09 103 PRO B O 1
ATOM 760 N N . ILE A 1 104 ? 43.049 97.303 40.160 1.00 41.55 104 ILE B N 1
ATOM 761 C CA . ILE A 1 104 ? 42.722 96.672 38.884 1.00 38.55 104 ILE B CA 1
ATOM 762 C C . ILE A 1 104 ? 43.835 97.018 37.907 1.00 42.90 104 ILE B C 1
ATOM 763 O O . ILE A 1 104 ? 44.044 98.194 37.582 1.00 39.80 104 ILE B O 1
ATOM 768 N N . TYR A 1 105 ? 44.560 96.020 37.422 1.00 39.79 105 TYR B N 1
ATOM 769 C CA . TYR A 1 105 ? 45.737 96.339 36.616 1.00 41.14 105 TYR B CA 1
ATOM 770 C C . TYR A 1 105 ? 46.057 95.287 35.559 1.00 39.78 105 TYR B C 1
ATOM 771 O O . TYR A 1 105 ? 45.428 94.231 35.519 1.00 44.08 105 TYR B O 1
ATOM 780 N N . GLY A 1 106 ? 47.023 95.588 34.700 1.00 40.61 106 GLY B N 1
ATOM 781 C CA . GLY A 1 106 ? 47.431 94.658 33.661 1.00 45.42 106 GLY B CA 1
ATOM 782 C C . GLY A 1 106 ? 48.310 93.534 34.185 1.00 47.67 106 GLY B C 1
ATOM 783 O O . GLY A 1 106 ? 48.803 93.602 35.320 1.00 39.49 106 GLY B O 1
ATOM 784 N N . GLY A 1 107 ? 48.486 92.494 33.366 1.00 49.49 107 GLY B N 1
ATOM 785 C CA . GLY A 1 107 ? 49.396 91.406 33.679 1.00 44.18 107 GLY B CA 1
ATOM 786 C C . GLY A 1 107 ? 48.897 90.397 34.699 1.00 51.00 107 GLY B C 1
ATOM 787 O O . GLY A 1 107 ? 49.591 89.425 35.000 1.00 57.55 107 GLY B O 1
ATOM 788 N N . GLN A 1 108 ? 47.710 90.635 35.250 1.00 50.73 108 GLN B N 1
ATOM 789 C CA . GLN A 1 108 ? 47.078 89.713 36.192 1.00 49.14 108 GLN B CA 1
ATOM 790 C C . GLN A 1 108 ? 45.949 89.007 35.448 1.00 52.28 108 GLN B C 1
ATOM 791 O O . GLN A 1 108 ? 45.480 89.516 34.426 1.00 48.33 108 GLN B O 1
ATOM 797 N N . ASP A 1 109 ? 45.527 87.837 35.934 1.00 56.36 109 ASP B N 1
ATOM 798 C CA . ASP A 1 109 ? 44.449 87.089 35.285 1.00 49.88 109 ASP B CA 1
ATOM 799 C C . ASP A 1 109 ? 43.145 87.846 35.503 1.00 48.24 109 ASP B C 1
ATOM 800 O O . ASP A 1 109 ? 42.696 87.995 36.644 1.00 45.68 109 ASP B O 1
ATOM 805 N N . ILE A 1 110 ? 42.549 88.336 34.417 1.00 50.50 110 ILE B N 1
ATOM 806 C CA . ILE A 1 110 ? 41.327 89.148 34.504 1.00 52.90 110 ILE B CA 1
ATOM 807 C C . ILE A 1 110 ? 40.199 88.435 35.257 1.00 53.90 110 ILE B C 1
ATOM 808 O O . ILE A 1 110 ? 39.360 89.088 35.884 1.00 54.55 110 ILE B O 1
ATOM 813 N N . GLU A 1 111 ? 40.208 87.101 35.222 1.00 58.20 111 GLU B N 1
ATOM 814 C CA . GLU A 1 111 ? 39.244 86.294 35.984 1.00 56.33 111 GLU B CA 1
ATOM 815 C C . GLU A 1 111 ? 39.366 86.478 37.491 1.00 53.94 111 GLU B C 1
ATOM 816 O O . GLU A 1 111 ? 38.359 86.589 38.197 1.00 55.30 111 GLU B O 1
ATOM 822 N N . ARG A 1 112 ? 40.602 86.514 37.978 1.00 56.67 112 ARG B N 1
ATOM 823 C CA . ARG A 1 112 ? 40.872 86.786 39.390 1.00 54.58 112 ARG B CA 1
ATOM 824 C C . ARG A 1 112 ? 40.288 88.152 39.776 1.00 55.83 112 ARG B C 1
ATOM 825 O O . ARG A 1 112 ? 39.919 88.385 40.933 1.00 57.38 112 ARG B O 1
ATOM 833 N N . GLN A 1 113 ? 40.187 89.044 38.792 1.00 54.71 113 GLN B N 1
ATOM 834 C CA . GLN A 1 113 ? 39.631 90.380 39.014 1.00 55.87 113 GLN B CA 1
ATOM 835 C C . GLN A 1 113 ? 38.100 90.377 38.995 1.00 53.88 113 GLN B C 1
ATOM 836 O O . GLN A 1 113 ? 37.478 91.025 39.835 1.00 57.39 113 GLN B O 1
ATOM 842 N N . ILE A 1 114 ? 37.496 89.650 38.052 1.00 56.16 114 ILE B N 1
ATOM 843 C CA . ILE A 1 114 ? 36.043 89.453 38.075 1.00 59.84 114 ILE B CA 1
ATOM 844 C C . ILE A 1 114 ? 35.624 88.925 39.442 1.00 60.31 114 ILE B C 1
ATOM 845 O O . ILE A 1 114 ? 34.640 89.384 40.043 1.00 62.07 114 ILE B O 1
ATOM 850 N N . ARG A 1 115 ? 36.401 87.965 39.932 1.00 59.79 115 ARG B N 1
ATOM 851 C CA . ARG A 1 115 ? 36.129 87.314 41.209 1.00 64.34 115 ARG B CA 1
ATOM 852 C C . ARG A 1 115 ? 36.159 88.309 42.365 1.00 59.96 115 ARG B C 1
ATOM 853 O O . ARG A 1 115 ? 35.277 88.300 43.228 1.00 60.36 115 ARG B O 1
ATOM 861 N N . ALA A 1 116 ? 37.167 89.175 42.378 1.00 59.77 116 ALA B N 1
ATOM 862 C CA . ALA A 1 116 ? 37.284 90.155 43.448 1.00 52.56 116 ALA B CA 1
ATOM 863 C C . ALA A 1 116 ? 36.172 91.204 43.343 1.00 52.37 116 ALA B C 1
ATOM 864 O O . ALA A 1 116 ? 35.702 91.713 44.359 1.00 53.34 116 ALA B O 1
ATOM 866 N N . LEU A 1 117 ? 35.752 91.518 42.118 1.00 53.70 117 LEU B N 1
ATOM 867 C CA . LEU A 1 117 ? 34.683 92.501 41.905 1.00 56.17 117 LEU B CA 1
ATOM 868 C C . LEU A 1 117 ? 33.376 92.113 42.610 1.00 61.77 117 LEU B C 1
ATOM 869 O O . LEU A 1 117 ? 32.708 92.979 43.197 1.00 54.87 117 LEU B O 1
ATOM 874 N N . LYS A 1 118 ? 33.028 90.819 42.568 1.00 62.62 118 LYS B N 1
ATOM 875 C CA . LYS A 1 118 ? 31.804 90.319 43.215 1.00 63.87 118 LYS B CA 1
ATOM 876 C C . LYS A 1 118 ? 31.677 90.750 44.686 1.00 61.92 118 LYS B C 1
ATOM 877 O O . LYS A 1 118 ? 30.565 90.879 45.199 1.00 68.39 118 LYS B O 1
ATOM 883 N N . LYS A 1 119 ? 32.811 90.986 45.346 1.00 56.79 119 LYS B N 1
ATOM 884 C CA . LYS A 1 119 ? 32.843 91.411 46.748 1.00 57.41 119 LYS B CA 1
ATOM 885 C C . LYS A 1 119 ? 32.437 92.881 46.889 1.00 56.10 119 LYS B C 1
ATOM 886 O O . LYS A 1 119 ? 32.499 93.456 47.981 1.00 54.47 119 LYS B O 1
ATOM 892 N N . HIS A 1 120 ? 32.024 93.485 45.777 1.00 54.87 120 HIS B N 1
ATOM 893 C CA . HIS A 1 120 ? 31.487 94.842 45.787 1.00 54.42 120 HIS B CA 1
ATOM 894 C C . HIS A 1 120 ? 32.392 95.885 46.459 1.00 46.91 120 HIS B C 1
ATOM 895 O O . HIS A 1 120 ? 32.015 96.479 47.473 1.00 48.20 120 HIS B O 1
ATOM 902 N N . PRO A 1 121 ? 33.580 96.132 45.883 1.00 44.84 121 PRO B N 1
ATOM 903 C CA . PRO A 1 121 ? 34.441 97.189 46.432 1.00 46.34 121 PRO B CA 1
ATOM 904 C C . PRO A 1 121 ? 33.801 98.566 46.277 1.00 44.55 121 PRO B C 1
ATOM 905 O O . PRO A 1 121 ? 32.989 98.771 45.368 1.00 46.83 121 PRO B O 1
ATOM 909 N N . HIS A 1 122 ? 34.173 99.489 47.155 1.00 41.48 122 HIS B N 1
ATOM 910 C CA . HIS A 1 122 ? 33.670 100.851 47.116 1.00 46.13 122 HIS B CA 1
ATOM 911 C C . HIS A 1 122 ? 34.534 101.710 46.200 1.00 47.11 122 HIS B C 1
ATOM 912 O O . HIS A 1 122 ? 34.010 102.511 45.424 1.00 42.67 122 HIS B O 1
ATOM 919 N N . VAL A 1 123 ? 35.854 101.541 46.316 1.00 42.35 123 VAL B N 1
ATOM 920 C CA . VAL A 1 123 ? 36.838 102.316 45.561 1.00 42.45 123 VAL B CA 1
ATOM 921 C C . VAL A 1 123 ? 37.632 101.404 44.632 1.00 44.96 123 VAL B C 1
ATOM 922 O O . VAL A 1 123 ? 38.205 100.395 45.076 1.00 44.59 123 VAL B O 1
ATOM 926 N N . ILE A 1 124 ? 37.646 101.738 43.344 1.00 42.43 124 ILE B N 1
ATOM 927 C CA . ILE A 1 124 ? 38.481 101.038 42.367 1.00 34.72 124 ILE B CA 1
ATOM 928 C C . ILE A 1 124 ? 39.697 101.916 42.076 1.00 35.80 124 ILE B C 1
ATOM 929 O O . ILE A 1 124 ? 39.552 103.099 41.734 1.00 37.27 124 ILE B O 1
ATOM 934 N N . VAL A 1 125 ? 40.900 101.385 42.255 1.00 35.78 125 VAL B N 1
ATOM 935 C CA . VAL A 1 125 ? 42.063 102.093 41.720 1.00 34.73 125 VAL B CA 1
ATOM 936 C C . VAL A 1 125 ? 42.757 101.255 40.651 1.00 41.89 125 VAL B C 1
ATOM 937 O O . VAL A 1 125 ? 43.184 100.112 40.893 1.00 37.28 125 VAL B O 1
ATOM 941 N N . GLY A 1 126 ? 42.816 101.803 39.441 1.00 33.47 126 GLY B N 1
ATOM 942 C CA . GLY A 1 126 ? 43.293 100.996 38.350 1.00 36.79 126 GLY B CA 1
ATOM 943 C C . GLY A 1 126 ? 44.018 101.630 37.186 1.00 36.33 126 GLY B C 1
ATOM 944 O O . GLY A 1 126 ? 44.236 102.847 37.101 1.00 33.97 126 GLY B O 1
ATOM 945 N N . THR A 1 127 ? 44.370 100.744 36.268 1.00 31.04 127 THR B N 1
ATOM 946 C CA . THR A 1 127 ? 45.111 101.062 35.082 1.00 35.10 127 THR B CA 1
ATOM 947 C C . THR A 1 127 ? 44.114 101.341 33.935 1.00 37.06 127 THR B C 1
ATOM 948 O O . THR A 1 127 ? 43.066 100.697 33.842 1.00 34.79 127 THR B O 1
ATOM 952 N N . PRO A 1 128 ? 44.411 102.339 33.091 1.00 37.75 128 PRO B N 1
ATOM 953 C CA . PRO A 1 128 ? 43.407 102.742 32.091 1.00 41.65 128 PRO B CA 1
ATOM 954 C C . PRO A 1 128 ? 43.007 101.607 31.133 1.00 42.93 128 PRO B C 1
ATOM 955 O O . PRO A 1 128 ? 41.807 101.326 31.013 1.00 39.98 128 PRO B O 1
ATOM 959 N N . GLY A 1 129 ? 43.984 100.968 30.488 1.00 41.49 129 GLY B N 1
ATOM 960 C CA . GLY A 1 129 ? 43.715 99.866 29.571 1.00 45.15 129 GLY B CA 1
ATOM 961 C C . GLY A 1 129 ? 42.911 98.737 30.197 1.00 42.92 129 GLY B C 1
ATOM 962 O O . GLY A 1 129 ? 42.012 98.153 29.574 1.00 45.54 129 GLY B O 1
ATOM 963 N N . ARG A 1 130 ? 43.210 98.437 31.453 1.00 43.90 130 ARG B N 1
ATOM 964 C CA . ARG A 1 130 ? 42.535 97.334 32.133 1.00 41.11 130 ARG B CA 1
ATOM 965 C C . ARG A 1 130 ? 41.142 97.732 32.637 1.00 43.48 130 ARG B C 1
ATOM 966 O O . ARG A 1 130 ? 40.194 96.944 32.595 1.00 46.13 130 ARG B O 1
ATOM 974 N N . ILE A 1 131 ? 41.018 98.952 33.140 1.00 41.94 131 ILE B N 1
ATOM 975 C CA . ILE A 1 131 ? 39.706 99.455 33.521 1.00 44.79 131 ILE B CA 1
ATOM 976 C C . ILE A 1 131 ? 38.762 99.478 32.317 1.00 43.89 131 ILE B C 1
ATOM 977 O O . ILE A 1 131 ? 37.647 98.960 32.383 1.00 43.97 131 ILE B O 1
ATOM 982 N N . ILE A 1 132 ? 39.228 100.053 31.214 1.00 44.14 132 ILE B N 1
ATOM 983 C CA . ILE A 1 132 ? 38.424 100.133 30.002 1.00 48.09 132 ILE B CA 1
ATOM 984 C C . ILE A 1 132 ? 38.063 98.715 29.524 1.00 54.94 132 ILE B C 1
ATOM 985 O O . ILE A 1 132 ? 36.992 98.493 28.951 1.00 58.04 132 ILE B O 1
ATOM 990 N N . ASP A 1 133 ? 38.937 97.757 29.835 1.00 53.90 133 ASP B N 1
ATOM 991 C CA . ASP A 1 133 ? 38.733 96.341 29.521 1.00 53.70 133 ASP B CA 1
ATOM 992 C C . ASP A 1 133 ? 37.529 95.756 30.263 1.00 56.96 133 ASP B C 1
ATOM 993 O O . ASP A 1 133 ? 36.636 95.177 29.643 1.00 60.29 133 ASP B O 1
ATOM 998 N N . HIS A 1 134 ? 37.520 95.892 31.590 1.00 55.18 134 HIS B N 1
ATOM 999 C CA . HIS A 1 134 ? 36.403 95.426 32.411 1.00 53.44 134 HIS B CA 1
ATOM 1000 C C . HIS A 1 134 ? 35.113 96.160 32.049 1.00 60.18 134 HIS B C 1
ATOM 1001 O O . HIS A 1 134 ? 34.018 95.605 32.170 1.00 61.72 134 HIS B O 1
ATOM 1008 N N . ILE A 1 135 ? 35.249 97.421 31.643 1.00 60.88 135 ILE B N 1
ATOM 1009 C CA . ILE A 1 135 ? 34.101 98.247 31.275 1.00 60.29 135 ILE B CA 1
ATOM 1010 C C . ILE A 1 135 ? 33.353 97.656 30.078 1.00 64.43 135 ILE B C 1
ATOM 1011 O O . ILE A 1 135 ? 32.134 97.478 30.129 1.00 65.10 135 ILE B O 1
ATOM 1016 N N . ASN A 1 136 ? 34.096 97.347 29.015 1.00 68.04 136 ASN B N 1
ATOM 1017 C CA . ASN A 1 136 ? 33.539 96.745 27.806 1.00 64.43 136 ASN B CA 1
ATOM 1018 C C . ASN A 1 136 ? 32.862 95.396 28.054 1.00 69.34 136 ASN B C 1
ATOM 1019 O O . ASN A 1 136 ? 32.063 94.942 27.233 1.00 71.81 136 ASN B O 1
ATOM 1024 N N . ARG A 1 137 ? 33.190 94.758 29.178 1.00 67.67 137 ARG B N 1
ATOM 1025 C CA . ARG A 1 137 ? 32.645 93.439 29.511 1.00 65.17 137 ARG B CA 1
ATOM 1026 C C . ARG A 1 137 ? 31.605 93.503 30.633 1.00 65.95 137 ARG B C 1
ATOM 1027 O O . ARG A 1 137 ? 31.174 92.470 31.157 1.00 64.39 137 ARG B O 1
ATOM 1035 N N . GLY A 1 138 ? 31.215 94.717 31.009 1.00 59.77 138 GLY B N 1
ATOM 1036 C CA . GLY A 1 138 ? 30.180 94.903 32.007 1.00 57.65 138 GLY B CA 1
ATOM 1037 C C . GLY A 1 138 ? 30.510 94.466 33.424 1.00 54.57 138 GLY B C 1
ATOM 1038 O O . GLY A 1 138 ? 29.698 94.654 34.329 1.00 54.80 138 GLY B O 1
ATOM 1039 N N . THR A 1 139 ? 31.693 93.894 33.633 1.00 54.88 139 THR B N 1
ATOM 1040 C CA . THR A 1 139 ? 32.101 93.480 34.977 1.00 53.88 139 THR B CA 1
ATOM 1041 C C . THR A 1 139 ? 32.400 94.679 35.872 1.00 54.22 139 THR B C 1
ATOM 1042 O O . THR A 1 139 ? 32.284 94.605 37.098 1.00 52.29 139 THR B O 1
ATOM 1046 N N . LEU A 1 140 ? 32.794 95.787 35.252 1.00 56.95 140 LEU B N 1
ATOM 1047 C CA . LEU A 1 140 ? 32.980 97.033 35.986 1.00 52.78 140 LEU B CA 1
ATOM 1048 C C . LEU A 1 140 ? 31.847 97.979 35.602 1.00 50.89 140 LEU B C 1
ATOM 1049 O O . LEU A 1 140 ? 31.765 98.413 34.451 1.00 54.03 140 LEU B O 1
ATOM 1054 N N . ARG A 1 141 ? 30.967 98.277 36.556 1.00 48.80 141 ARG B N 1
ATOM 1055 C CA . ARG A 1 141 ? 29.835 99.175 36.311 1.00 51.85 141 ARG B CA 1
ATOM 1056 C C . ARG A 1 141 ? 30.031 100.429 37.128 1.00 49.45 141 ARG B C 1
ATOM 1057 O O . ARG A 1 141 ? 30.097 100.364 38.360 1.00 49.02 141 ARG B O 1
ATOM 1065 N N . LEU A 1 142 ? 30.105 101.573 36.451 1.00 50.05 142 LEU B N 1
ATOM 1066 C CA . LEU A 1 142 ? 30.520 102.817 37.107 1.00 50.54 142 LEU B CA 1
ATOM 1067 C C . LEU A 1 142 ? 29.416 103.863 37.262 1.00 50.93 142 LEU B C 1
ATOM 1068 O O . LEU A 1 142 ? 29.712 105.045 37.421 1.00 51.96 142 LEU B O 1
ATOM 1073 N N . GLU A 1 143 ? 28.154 103.440 37.248 1.00 48.44 143 GLU B N 1
ATOM 1074 C CA . GLU A 1 143 ? 27.046 104.398 37.310 1.00 46.44 143 GLU B CA 1
ATOM 1075 C C . GLU A 1 143 ? 26.892 105.101 38.651 1.00 47.07 143 GLU B C 1
ATOM 1076 O O . GLU A 1 143 ? 26.250 106.145 38.730 1.00 48.37 143 GLU B O 1
ATOM 1082 N N . HIS A 1 144 ? 27.465 104.551 39.714 1.00 46.43 144 HIS B N 1
ATOM 1083 C CA . HIS A 1 144 ? 27.391 105.253 40.993 1.00 47.76 144 HIS B CA 1
ATOM 1084 C C . HIS A 1 144 ? 28.708 105.920 41.337 1.00 47.47 144 HIS B C 1
ATOM 1085 O O . HIS A 1 144 ? 28.890 106.366 42.472 1.00 46.20 144 HIS B O 1
ATOM 1092 N N . VAL A 1 145 ? 29.632 105.978 40.375 1.00 44.25 145 VAL B N 1
ATOM 1093 C CA . VAL A 1 145 ? 30.864 106.729 40.614 1.00 46.89 145 VAL B CA 1
ATOM 1094 C C . VAL A 1 145 ? 30.586 108.229 40.570 1.00 44.45 145 VAL B C 1
ATOM 1095 O O . VAL A 1 145 ? 30.101 108.746 39.560 1.00 48.88 145 VAL B O 1
ATOM 1099 N N . HIS A 1 146 ? 30.879 108.919 41.666 1.00 40.56 146 HIS B N 1
ATOM 1100 C CA . HIS A 1 146 ? 30.769 110.374 41.704 1.00 42.87 146 HIS B CA 1
ATOM 1101 C C . HIS A 1 146 ? 32.070 111.040 42.135 1.00 42.32 146 HIS B C 1
ATOM 1102 O O . HIS A 1 146 ? 32.095 112.250 42.431 1.00 37.76 146 HIS B O 1
ATOM 1109 N N . THR A 1 147 ? 33.141 110.244 42.156 1.00 39.01 147 THR B N 1
ATOM 1110 C CA . THR A 1 147 ? 34.497 110.753 42.388 1.00 40.44 147 THR B CA 1
ATOM 1111 C C . THR A 1 147 ? 35.518 110.027 41.493 1.00 40.24 147 THR B C 1
ATOM 1112 O O . THR A 1 147 ? 35.668 108.774 41.522 1.00 34.09 147 THR B O 1
ATOM 1116 N N . VAL A 1 148 ? 36.191 110.823 40.666 1.00 36.27 148 VAL B N 1
ATOM 1117 C CA . VAL A 1 148 ? 37.246 110.315 39.810 1.00 32.00 148 VAL B CA 1
ATOM 1118 C C . VAL A 1 148 ? 38.531 111.067 40.115 1.00 31.86 148 VAL B C 1
ATOM 1119 O O . VAL A 1 148 ? 38.561 112.313 40.128 1.00 34.02 148 VAL B O 1
ATOM 1123 N N . VAL A 1 149 ? 39.596 110.317 40.372 1.00 32.21 149 VAL B N 1
ATOM 1124 C CA . VAL A 1 149 ? 40.906 110.923 40.572 1.00 31.92 149 VAL B CA 1
ATOM 1125 C C . VAL A 1 149 ? 41.839 110.447 39.476 1.00 29.51 149 VAL B C 1
ATOM 1126 O O . VAL A 1 149 ? 41.901 109.263 39.206 1.00 29.68 149 VAL B O 1
ATOM 1130 N N . LEU A 1 150 ? 42.540 111.376 38.835 1.00 30.68 150 LEU B N 1
ATOM 1131 C CA . LEU A 1 150 ? 43.597 111.034 37.897 1.00 30.35 150 LEU B CA 1
ATOM 1132 C C . LEU A 1 150 ? 44.910 111.303 38.629 1.00 32.72 150 LEU B C 1
ATOM 1133 O O . LEU A 1 150 ? 45.174 112.434 39.045 1.00 34.29 150 LEU B O 1
ATOM 1138 N N . ASP A 1 151 ? 45.714 110.266 38.832 1.00 28.05 151 ASP B N 1
ATOM 1139 C CA . ASP A 1 151 ? 46.865 110.389 39.720 1.00 28.98 151 ASP B CA 1
ATOM 1140 C C . ASP A 1 151 ? 48.144 110.161 38.939 1.00 27.96 151 ASP B C 1
ATOM 1141 O O . ASP A 1 151 ? 48.181 109.270 38.082 1.00 23.88 151 ASP B O 1
ATOM 1146 N N . GLU A 1 152 ? 49.177 110.955 39.244 1.00 26.00 152 GLU B N 1
ATOM 1147 C CA . GLU A 1 152 ? 50.446 110.942 38.497 1.00 28.59 152 GLU B CA 1
ATOM 1148 C C . GLU A 1 152 ? 50.099 111.081 37.024 1.00 27.69 152 GLU B C 1
ATOM 1149 O O . GLU A 1 152 ? 50.583 110.338 36.153 1.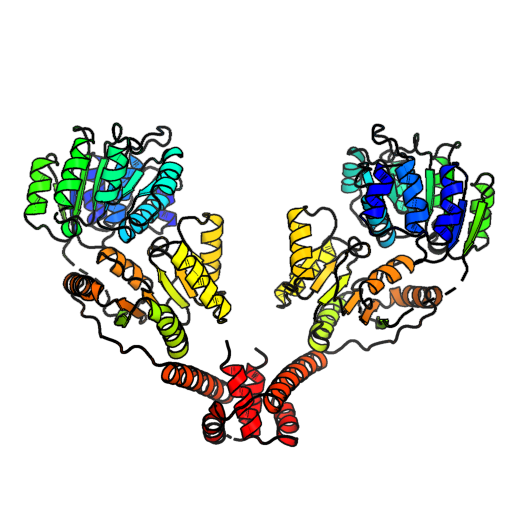00 24.96 152 GLU B O 1
ATOM 1155 N N . ALA A 1 153 ? 49.211 112.021 36.759 1.00 32.35 153 ALA B N 1
ATOM 1156 C CA . ALA A 1 153 ? 48.637 112.173 35.433 1.00 29.33 153 ALA B CA 1
ATOM 1157 C C . ALA A 1 153 ? 49.696 112.443 34.359 1.00 32.71 153 ALA B C 1
ATOM 1158 O O . ALA A 1 153 ? 49.515 112.045 33.209 1.00 35.40 153 ALA B O 1
ATOM 1160 N N . ASP A 1 154 ? 50.807 113.095 34.709 1.00 32.97 154 ASP B N 1
ATOM 1161 C CA . ASP A 1 154 ? 51.783 113.383 33.661 1.00 38.92 154 ASP B CA 1
ATOM 1162 C C . ASP A 1 154 ? 52.380 112.076 33.092 1.00 40.49 154 ASP B C 1
ATOM 1163 O O . ASP A 1 154 ? 52.726 112.000 31.900 1.00 36.53 154 ASP B O 1
ATOM 1168 N N . GLU A 1 155 ? 52.417 111.038 33.928 1.00 32.49 155 GLU B N 1
ATOM 1169 C CA . GLU A 1 155 ? 52.863 109.719 33.504 1.00 34.97 155 GLU B CA 1
ATOM 1170 C C . GLU A 1 155 ? 51.886 109.028 32.557 1.00 34.95 155 GLU B C 1
ATOM 1171 O O . GLU A 1 155 ? 52.277 108.119 31.831 1.00 34.08 155 GLU B O 1
ATOM 1177 N N . MET A 1 156 ? 50.625 109.449 32.572 1.00 35.36 156 MET B N 1
ATOM 1178 C CA . MET A 1 156 ? 49.603 108.873 31.692 1.00 36.10 156 MET B CA 1
ATOM 1179 C C . MET A 1 156 ? 49.405 109.719 30.418 1.00 39.76 156 MET B C 1
ATOM 1180 O O . MET A 1 156 ? 48.308 109.791 29.863 1.00 47.29 156 MET B O 1
ATOM 1185 N N . LEU A 1 157 ? 50.454 110.373 29.954 1.00 43.66 157 LEU B N 1
ATOM 1186 C CA . LEU A 1 157 ? 50.354 111.136 28.718 1.00 45.45 157 LEU B CA 1
ATOM 1187 C C . LEU A 1 157 ? 51.080 110.436 27.568 1.00 38.86 157 LEU B C 1
ATOM 1188 O O . LEU A 1 157 ? 50.462 109.729 26.764 1.00 39.56 157 LEU B O 1
ATOM 1193 N N . GLY A 1 160 ? 46.837 107.062 23.532 1.00 51.13 160 GLY B N 1
ATOM 1194 C CA . GLY A 1 160 ? 47.152 105.762 24.110 1.00 48.82 160 GLY B CA 1
ATOM 1195 C C . GLY A 1 160 ? 46.475 105.655 25.464 1.00 51.97 160 GLY B C 1
ATOM 1196 O O . GLY A 1 160 ? 45.345 105.099 25.593 1.00 39.32 160 GLY B O 1
ATOM 1197 N N . PHE A 1 161 ? 47.149 106.198 26.484 1.00 44.41 161 PHE B N 1
ATOM 1198 C CA . PHE A 1 161 ? 46.488 106.365 27.769 1.00 41.41 161 PHE B CA 1
ATOM 1199 C C . PHE A 1 161 ? 45.416 107.421 27.631 1.00 38.77 161 PHE B C 1
ATOM 1200 O O . PHE A 1 161 ? 44.329 107.272 28.189 1.00 40.80 161 PHE B O 1
ATOM 1208 N N . ILE A 1 162 ? 45.722 108.480 26.881 1.00 30.73 162 ILE B N 1
ATOM 1209 C CA . ILE A 1 162 ? 44.786 109.590 26.727 1.00 37.77 162 ILE B CA 1
ATOM 1210 C C . ILE A 1 162 ? 43.455 109.083 26.186 1.00 41.20 162 ILE B C 1
ATOM 1211 O O . ILE A 1 162 ? 42.408 109.399 26.736 1.00 41.55 162 ILE B O 1
ATOM 1216 N N . GLU A 1 163 ? 43.503 108.246 25.150 1.00 43.08 163 GLU B N 1
ATOM 1217 C CA . GLU A 1 163 ? 42.284 107.715 24.548 1.00 44.03 163 GLU B CA 1
ATOM 1218 C C . GLU A 1 163 ? 41.489 106.835 25.510 1.00 42.29 163 GLU B C 1
ATOM 1219 O O . GLU A 1 163 ? 40.257 106.957 25.585 1.00 40.33 163 GLU B O 1
ATOM 1225 N N . ASP A 1 164 ? 42.174 105.963 26.252 1.00 36.05 164 ASP B N 1
ATOM 1226 C CA . ASP A 1 164 ? 41.478 105.155 27.258 1.00 38.85 164 ASP B CA 1
ATOM 1227 C C . ASP A 1 164 ? 40.871 105.990 28.395 1.00 38.72 164 ASP B C 1
ATOM 1228 O O . ASP A 1 164 ? 39.774 105.703 28.875 1.00 38.56 164 ASP B O 1
ATOM 1233 N N . ILE A 1 165 ? 41.584 107.024 28.823 1.00 34.08 165 ILE B N 1
ATOM 1234 C CA . ILE A 1 165 ? 41.063 107.890 29.880 1.00 43.28 165 ILE B CA 1
ATOM 1235 C C . ILE A 1 165 ? 39.762 108.573 29.423 1.00 46.10 165 ILE B C 1
ATOM 1236 O O . ILE A 1 165 ? 38.796 108.641 30.179 1.00 44.55 165 ILE B O 1
ATOM 1241 N N . GLU A 1 166 ? 39.739 109.048 28.174 1.00 45.49 166 GLU B N 1
ATOM 1242 C CA . GLU A 1 166 ? 38.543 109.657 27.591 1.00 45.26 166 GLU B CA 1
ATOM 1243 C C . GLU A 1 166 ? 37.394 108.656 27.511 1.00 40.83 166 GLU B C 1
ATOM 1244 O O . GLU A 1 166 ? 36.240 108.986 27.777 1.00 47.68 166 GLU B O 1
ATOM 1250 N N . ALA A 1 167 ? 37.708 107.427 27.133 1.00 42.08 167 ALA B N 1
ATOM 1251 C CA . ALA A 1 167 ? 36.678 106.404 27.052 1.00 45.81 167 ALA B CA 1
ATOM 1252 C C . ALA A 1 167 ? 36.155 106.016 28.438 1.00 49.57 167 ALA B C 1
ATOM 1253 O O . ALA A 1 167 ? 34.956 105.756 28.597 1.00 54.22 167 ALA B O 1
ATOM 1255 N N . ILE A 1 168 ? 37.044 105.961 29.429 1.00 45.76 168 ILE B N 1
ATOM 1256 C CA . ILE A 1 168 ? 36.618 105.665 30.797 1.00 46.67 168 ILE B CA 1
ATOM 1257 C C . ILE A 1 168 ? 35.620 106.729 31.262 1.00 47.51 168 ILE B C 1
ATOM 1258 O O . ILE A 1 168 ? 34.498 106.405 31.645 1.00 48.96 168 ILE B O 1
ATOM 1263 N N . LEU A 1 169 ? 36.029 107.993 31.193 1.00 44.24 169 LEU B N 1
ATOM 1264 C CA . LEU A 1 169 ? 35.180 109.110 31.589 1.00 50.43 169 LEU B CA 1
ATOM 1265 C C . LEU A 1 169 ? 33.808 109.132 30.877 1.00 55.50 169 LEU B C 1
ATOM 1266 O O . LEU A 1 169 ? 32.830 109.641 31.430 1.00 54.48 169 LEU B O 1
ATOM 1271 N N . SER A 1 170 ? 33.732 108.566 29.670 1.00 52.44 170 SER B N 1
ATOM 1272 C CA . SER A 1 170 ? 32.467 108.523 28.932 1.00 52.76 170 SER B CA 1
ATOM 1273 C C . SER A 1 170 ? 31.439 107.664 29.676 1.00 60.57 170 SER B C 1
ATOM 1274 O O . SER A 1 170 ? 30.231 107.889 29.551 1.00 62.12 170 SER B O 1
ATOM 1277 N N . HIS A 1 171 ? 31.923 106.697 30.459 1.00 52.59 171 HIS B N 1
ATOM 1278 C CA . HIS A 1 171 ? 31.046 105.779 31.190 1.00 51.63 171 HIS B CA 1
ATOM 1279 C C . HIS A 1 171 ? 30.717 106.238 32.607 1.00 53.87 171 HIS B C 1
ATOM 1280 O O . HIS A 1 171 ? 29.853 105.660 33.279 1.00 58.16 171 HIS B O 1
ATOM 1287 N N . VAL A 1 172 ? 31.419 107.262 33.073 1.00 52.68 172 VAL B N 1
ATOM 1288 C CA . VAL A 1 172 ? 31.183 107.775 34.415 1.00 49.98 172 VAL B CA 1
ATOM 1289 C C . VAL A 1 172 ? 30.168 108.926 34.351 1.00 48.69 172 VAL B C 1
ATOM 1290 O O . VAL A 1 172 ? 30.211 109.744 33.420 1.00 47.14 172 VAL B O 1
ATOM 1294 N N . PRO A 1 173 ? 29.223 108.970 35.310 1.00 49.47 173 PRO B N 1
ATOM 1295 C CA . PRO A 1 173 ? 28.264 110.079 35.407 1.00 50.15 173 PRO B CA 1
ATOM 1296 C C . PRO A 1 173 ? 28.891 111.456 35.150 1.00 41.42 173 PRO B C 1
ATOM 1297 O O . PRO A 1 173 ? 29.972 111.738 35.679 1.00 41.53 173 PRO B O 1
ATOM 1301 N N . ALA A 1 174 ? 28.229 112.278 34.335 1.00 42.40 174 ALA B N 1
ATOM 1302 C CA . ALA A 1 174 ? 28.671 113.654 34.080 1.00 46.60 174 ALA B CA 1
ATOM 1303 C C . ALA A 1 174 ? 28.763 114.453 35.374 1.00 43.41 174 ALA B C 1
ATOM 1304 O O . ALA A 1 174 ? 29.646 115.286 35.543 1.00 54.20 174 ALA B O 1
ATOM 1306 N N . GLU A 1 175 ? 27.836 114.195 36.287 1.00 45.87 175 GLU B N 1
ATOM 1307 C CA . GLU A 1 175 ? 27.796 114.904 37.557 1.00 48.71 175 GLU B CA 1
ATOM 1308 C C . GLU A 1 175 ? 28.675 114.168 38.552 1.00 47.20 175 GLU B C 1
ATOM 1309 O O . GLU A 1 175 ? 28.374 113.037 38.945 1.00 47.12 175 GLU B O 1
ATOM 1315 N N . ARG A 1 176 ? 29.768 114.803 38.953 1.00 41.67 176 ARG B N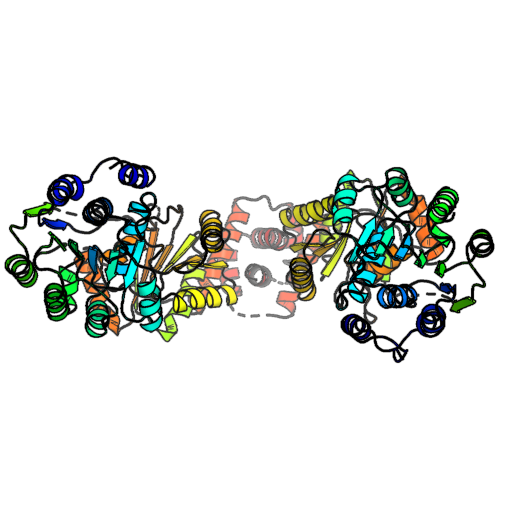 1
ATOM 1316 C CA . ARG A 1 176 ? 30.797 114.109 39.714 1.00 43.27 176 ARG B CA 1
ATOM 1317 C C . ARG A 1 176 ? 31.887 115.076 40.129 1.00 40.92 176 ARG B C 1
ATOM 1318 O O . ARG A 1 176 ? 32.053 116.155 39.537 1.00 37.08 176 ARG B O 1
ATOM 1326 N N . GLN A 1 177 ? 32.646 114.682 41.138 1.00 36.94 177 GLN B N 1
ATOM 1327 C CA . GLN A 1 177 ? 33.832 115.442 41.498 1.00 42.97 177 GLN B CA 1
ATOM 1328 C C . GLN A 1 177 ? 35.022 114.816 40.781 1.00 38.97 177 GLN B C 1
ATOM 1329 O O . GLN A 1 177 ? 35.170 113.583 40.750 1.00 36.85 177 GLN B O 1
ATOM 1335 N N . THR A 1 178 ? 35.863 115.658 40.201 1.00 32.68 178 THR B N 1
ATOM 1336 C CA . THR A 1 178 ? 37.064 115.160 39.540 1.00 35.70 178 THR B CA 1
ATOM 1337 C C . THR A 1 178 ? 38.284 115.813 40.182 1.00 35.20 178 THR B C 1
ATOM 1338 O O . THR A 1 178 ? 38.284 117.027 40.467 1.00 34.73 178 THR B O 1
ATOM 1342 N N . LEU A 1 179 ? 39.304 115.000 40.452 1.00 33.92 179 LEU B N 1
ATOM 1343 C CA . LEU A 1 179 ? 40.544 115.482 41.038 1.00 28.57 179 LEU B CA 1
ATOM 1344 C C . LEU A 1 179 ? 41.735 115.024 40.179 1.00 32.06 179 LEU B C 1
ATOM 1345 O O . LEU A 1 179 ? 41.784 113.871 39.739 1.00 32.96 179 LEU B O 1
ATOM 1350 N N . LEU A 1 180 ? 42.697 115.913 39.934 1.00 31.36 180 LEU B N 1
ATOM 1351 C CA . LEU A 1 180 ? 43.846 115.543 39.117 1.00 35.47 180 LEU B CA 1
ATOM 1352 C C . LEU A 1 180 ? 45.132 115.894 39.849 1.00 37.07 180 LEU B C 1
ATOM 1353 O O . LEU A 1 180 ? 45.339 117.041 40.289 1.00 34.36 180 LEU B O 1
ATOM 1358 N N . PHE A 1 181 ? 45.996 114.898 39.983 1.00 32.63 181 PHE B N 1
ATOM 1359 C CA . PHE A 1 181 ? 47.279 115.103 40.643 1.00 32.36 181 PHE B CA 1
ATOM 1360 C C . PHE A 1 181 ? 48.399 114.805 39.675 1.00 36.61 181 PHE B C 1
ATOM 1361 O O . PHE A 1 181 ? 48.396 113.756 39.008 1.00 33.29 181 PHE B O 1
ATOM 1369 N N . SER A 1 182 ? 49.334 115.748 39.581 1.00 29.50 182 SER B N 1
ATOM 1370 C CA . SER A 1 182 ? 50.492 115.605 38.716 1.00 30.79 182 SER B CA 1
ATOM 1371 C C . SER A 1 182 ? 51.606 116.524 39.200 1.00 36.10 182 SER B C 1
ATOM 1372 O O . SER A 1 182 ? 51.336 117.637 39.665 1.00 38.10 182 SER B O 1
ATOM 1375 N N . ALA A 1 183 ? 52.850 116.065 39.086 1.00 34.46 183 ALA B N 1
ATOM 1376 C CA . ALA A 1 183 ? 53.998 116.874 39.473 1.00 38.81 183 ALA B CA 1
ATOM 1377 C C . ALA A 1 183 ? 54.168 118.035 38.507 1.00 38.02 183 ALA B C 1
ATOM 1378 O O . ALA A 1 183 ? 54.412 119.164 38.924 1.00 44.09 183 ALA B O 1
ATOM 1380 N N . THR A 1 184 ? 54.037 117.746 37.216 1.00 37.33 184 THR B N 1
ATOM 1381 C CA . THR A 1 184 ? 54.210 118.749 36.180 1.00 40.13 184 THR B CA 1
ATOM 1382 C C . THR A 1 184 ? 52.888 118.929 35.457 1.00 45.81 184 THR B C 1
ATOM 1383 O O . THR A 1 184 ? 52.031 118.036 35.466 1.00 43.75 184 THR B O 1
ATOM 1387 N N . MET A 1 185 ? 52.721 120.074 34.806 1.00 46.63 185 MET B N 1
ATOM 1388 C CA . MET A 1 185 ? 51.480 120.345 34.089 1.00 47.48 185 MET B CA 1
ATOM 1389 C C . MET A 1 185 ? 51.748 120.663 32.636 1.00 51.52 185 MET B C 1
ATOM 1390 O O . MET A 1 185 ? 51.696 121.828 32.240 1.00 58.05 185 MET B O 1
ATOM 1395 N N . PRO A 1 186 ? 52.028 119.625 31.831 1.00 52.43 186 PRO B N 1
ATOM 1396 C CA . PRO A 1 186 ? 52.160 119.813 30.385 1.00 52.11 186 PRO B CA 1
ATOM 1397 C C . PRO A 1 186 ? 50.790 120.151 29.830 1.00 52.69 186 PRO B C 1
ATOM 1398 O O . PRO A 1 186 ? 49.786 119.729 30.401 1.00 50.88 186 PRO B O 1
ATOM 1402 N N . ASP A 1 187 ? 50.734 120.881 28.726 1.00 59.69 187 ASP B N 1
ATOM 1403 C CA . ASP A 1 187 ? 49.445 121.365 28.229 1.00 60.32 187 ASP B CA 1
ATOM 1404 C C . ASP A 1 187 ? 48.391 120.295 27.859 1.00 53.78 187 ASP B C 1
ATOM 1405 O O . ASP A 1 187 ? 47.193 120.598 27.834 1.00 52.74 187 ASP B O 1
ATOM 1410 N N . PRO A 1 188 ? 48.819 119.055 27.557 1.00 47.11 188 PRO B N 1
ATOM 1411 C CA . PRO A 1 188 ? 47.755 118.036 27.477 1.00 52.70 188 PRO B CA 1
ATOM 1412 C C . PRO A 1 188 ? 47.040 117.786 28.818 1.00 51.46 188 PRO B C 1
ATOM 1413 O O . PRO A 1 188 ? 45.892 117.342 28.793 1.00 51.65 188 PRO B O 1
ATOM 1417 N N . ILE A 1 189 ? 47.682 118.071 29.955 1.00 50.06 189 ILE B N 1
ATOM 1418 C CA . ILE A 1 189 ? 46.977 118.022 31.239 1.00 43.66 189 ILE B CA 1
ATOM 1419 C C . ILE A 1 189 ? 45.910 119.090 31.253 1.00 44.67 189 ILE B C 1
ATOM 1420 O O . ILE A 1 189 ? 44.760 118.845 31.653 1.00 44.57 189 ILE B O 1
ATOM 1425 N N . ARG A 1 190 ? 46.303 120.286 30.813 1.00 48.23 190 ARG B N 1
ATOM 1426 C CA . ARG A 1 190 ? 45.397 121.425 30.705 1.00 43.78 190 ARG B CA 1
ATOM 1427 C C . ARG A 1 190 ? 44.133 121.077 29.911 1.00 44.11 190 ARG B C 1
ATOM 1428 O O . ARG A 1 190 ? 43.001 121.373 30.340 1.00 44.87 190 ARG B O 1
ATOM 1436 N N . ARG A 1 191 ? 44.333 120.432 28.764 1.00 46.80 191 ARG B N 1
ATOM 1437 C CA . ARG A 1 191 ? 43.229 119.975 27.926 1.00 48.23 191 ARG B CA 1
ATOM 1438 C C . ARG A 1 191 ? 42.268 119.064 28.688 1.00 38.76 191 ARG B C 1
ATOM 1439 O O . ARG A 1 191 ? 41.052 119.254 28.617 1.00 41.14 191 ARG B O 1
ATOM 1447 N N . ILE A 1 192 ? 42.812 118.088 29.420 1.00 44.41 192 ILE B N 1
ATOM 1448 C CA . ILE A 1 192 ? 41.999 117.239 30.301 1.00 41.52 192 ILE B CA 1
ATOM 1449 C C . ILE A 1 192 ? 41.167 118.074 31.273 1.00 41.12 192 ILE B C 1
ATOM 1450 O O . ILE A 1 192 ? 39.955 117.851 31.433 1.00 35.92 192 ILE B O 1
ATOM 1455 N N . ALA A 1 193 ? 41.828 119.033 31.919 1.00 38.97 193 ALA B N 1
ATOM 1456 C CA . ALA A 1 193 ? 41.176 119.891 32.908 1.00 37.72 193 ALA B CA 1
ATOM 1457 C C . ALA A 1 193 ? 40.015 120.682 32.307 1.00 43.67 193 ALA B C 1
ATOM 1458 O O . ALA A 1 193 ? 38.908 120.734 32.880 1.00 42.57 193 ALA B O 1
ATOM 1460 N N . GLU A 1 194 ? 40.271 121.296 31.150 1.00 45.56 194 GLU B N 1
ATOM 1461 C CA . GLU A 1 194 ? 39.257 122.099 30.470 1.00 46.21 194 GLU B CA 1
ATOM 1462 C C . GLU A 1 194 ? 38.025 121.291 30.102 1.00 44.15 194 GLU B C 1
ATOM 1463 O O . GLU A 1 194 ? 36.896 121.773 30.233 1.00 52.51 194 GLU B O 1
ATOM 1469 N N . ARG A 1 195 ? 38.237 120.064 29.638 1.00 43.64 195 ARG B N 1
ATOM 1470 C CA . ARG A 1 195 ? 37.140 119.282 29.070 1.00 42.95 195 ARG B CA 1
ATOM 1471 C C . ARG A 1 195 ? 36.373 118.428 30.080 1.00 48.34 195 ARG B C 1
ATOM 1472 O O . ARG A 1 195 ? 35.172 118.190 29.912 1.00 48.12 195 ARG B O 1
ATOM 1480 N N . PHE A 1 196 ? 37.051 117.969 31.130 1.00 44.17 196 PHE B N 1
ATOM 1481 C CA . PHE A 1 196 ? 36.419 117.028 32.049 1.00 45.21 196 PHE B CA 1
ATOM 1482 C C . PHE A 1 196 ? 36.246 117.520 33.472 1.00 45.77 196 PHE B C 1
ATOM 1483 O O . PHE A 1 196 ? 35.547 116.880 34.258 1.00 49.79 196 PHE B O 1
ATOM 1491 N N . MET A 1 197 ? 36.877 118.643 33.808 1.00 43.02 197 MET B N 1
ATOM 1492 C CA . MET A 1 197 ? 36.781 119.166 35.165 1.00 40.63 197 MET B CA 1
ATOM 1493 C C . MET A 1 197 ? 35.967 120.450 35.202 1.00 41.07 197 MET B C 1
ATOM 1494 O O . MET A 1 197 ? 35.893 121.197 34.215 1.00 40.75 197 MET B O 1
ATOM 1499 N N . ASN A 1 198 ? 35.363 120.701 36.354 1.00 38.65 198 ASN B N 1
ATOM 1500 C CA . ASN A 1 198 ? 34.456 121.815 36.505 1.00 37.03 198 ASN B CA 1
ATOM 1501 C C . ASN A 1 198 ? 34.994 122.837 37.489 1.00 38.07 198 ASN B C 1
ATOM 1502 O O . ASN A 1 198 ? 35.106 122.540 38.674 1.00 36.10 198 ASN B O 1
ATOM 1507 N N . GLU A 1 199 ? 35.323 124.029 36.995 1.00 39.08 199 GLU B N 1
ATOM 1508 C CA . GLU A 1 199 ? 35.891 125.097 37.817 1.00 40.18 199 GLU B CA 1
ATOM 1509 C C . GLU A 1 199 ? 37.071 124.642 38.681 1.00 37.00 199 GLU B C 1
ATOM 1510 O O . GLU A 1 199 ? 37.074 124.889 39.893 1.00 33.42 199 GLU B O 1
ATOM 1516 N N . PRO A 1 200 ? 38.078 123.978 38.075 1.00 37.06 200 PRO B N 1
ATOM 1517 C CA . PRO A 1 200 ? 39.077 123.389 38.982 1.00 38.74 200 PRO B CA 1
ATOM 1518 C C . PRO A 1 200 ? 39.899 124.432 39.745 1.00 37.63 200 PRO B C 1
ATOM 1519 O O . PRO A 1 200 ? 40.226 125.503 39.211 1.00 32.65 200 PRO B O 1
ATOM 1523 N N . GLU A 1 201 ? 40.181 124.122 41.007 1.00 35.43 201 GLU B N 1
ATOM 1524 C CA . GLU A 1 201 ? 41.042 124.940 41.847 1.00 34.79 201 GLU B CA 1
ATOM 1525 C C . GLU A 1 201 ? 42.439 124.326 41.789 1.00 37.14 201 GLU B C 1
ATOM 1526 O O . GLU A 1 201 ? 42.592 123.123 42.022 1.00 37.91 201 GLU B O 1
ATOM 1532 N N . LEU A 1 202 ? 43.444 125.134 41.463 1.00 36.92 202 LEU B N 1
ATOM 1533 C CA . LEU A 1 202 ? 44.826 124.660 41.396 1.00 39.39 202 LEU B CA 1
ATOM 1534 C C . LEU A 1 202 ? 45.507 124.855 42.736 1.00 41.39 202 LEU B C 1
ATOM 1535 O O . LEU A 1 202 ? 45.412 125.917 43.345 1.00 37.72 202 LEU B O 1
ATOM 1540 N N . VAL A 1 203 ? 46.195 123.822 43.197 1.00 41.73 203 VAL B N 1
ATOM 1541 C CA . VAL A 1 203 ? 47.021 123.945 44.383 1.00 37.31 203 VAL B CA 1
ATOM 1542 C C . VAL A 1 203 ? 48.419 123.474 44.025 1.00 43.85 203 VAL B C 1
ATOM 1543 O O . VAL A 1 203 ? 48.622 122.304 43.656 1.00 41.62 203 VAL B O 1
ATOM 1547 N N . LYS A 1 204 ? 49.378 124.391 44.101 1.00 39.22 204 LYS B N 1
ATOM 1548 C CA . LYS A 1 204 ? 50.734 124.087 43.695 1.00 39.65 204 LYS B CA 1
ATOM 1549 C C . LYS A 1 204 ? 51.689 124.200 44.864 1.00 46.96 204 LYS B C 1
ATOM 1550 O O . LYS A 1 204 ? 51.664 125.177 45.615 1.00 49.99 204 LYS B O 1
ATOM 1556 N N . VAL A 1 205 ? 52.526 123.182 45.013 1.00 44.70 205 VAL B N 1
ATOM 1557 C CA . VAL A 1 205 ? 53.548 123.161 46.043 1.00 49.74 205 VAL B CA 1
ATOM 1558 C C . VAL A 1 205 ? 54.904 123.198 45.360 1.00 52.65 205 VAL B C 1
ATOM 1559 O O . VAL A 1 205 ? 55.125 122.492 44.360 1.00 50.74 205 VAL B O 1
ATOM 1563 N N . LYS A 1 206 ? 55.806 124.029 45.879 1.00 54.96 206 LYS B N 1
ATOM 1564 C CA . LYS A 1 206 ? 57.134 124.160 45.288 1.00 59.75 206 LYS B CA 1
ATOM 1565 C C . LYS A 1 206 ? 57.947 122.860 45.395 1.00 63.05 206 LYS B C 1
ATOM 1566 O O . LYS A 1 206 ? 58.079 122.277 46.482 1.00 57.24 206 LYS B O 1
ATOM 1572 N N . ALA A 1 207 ? 58.475 122.412 44.255 1.00 58.32 207 ALA B N 1
ATOM 1573 C CA . ALA A 1 207 ? 59.359 121.247 44.201 1.00 61.21 207 ALA B CA 1
ATOM 1574 C C . ALA A 1 207 ? 60.634 121.449 45.029 1.00 63.07 207 ALA B C 1
ATOM 1575 O O . ALA A 1 207 ? 60.946 120.649 45.919 1.00 70.44 207 ALA B O 1
ATOM 1577 N N . VAL A 1 212 ? 66.370 111.956 49.031 1.00 62.83 212 VAL B N 1
ATOM 1578 C CA . VAL A 1 212 ? 67.464 112.423 49.879 1.00 72.38 212 VAL B CA 1
ATOM 1579 C C . VAL A 1 212 ? 68.798 111.890 49.361 1.00 66.50 212 VAL B C 1
ATOM 1580 O O . VAL A 1 212 ? 68.874 110.736 48.931 1.00 62.22 212 VAL B O 1
ATOM 1584 N N . PRO A 1 213 ? 69.862 112.724 49.421 1.00 67.93 213 PRO B N 1
ATOM 1585 C CA . PRO A 1 213 ? 71.189 112.347 48.895 1.00 64.86 213 PRO B CA 1
ATOM 1586 C C . PRO A 1 213 ? 71.762 111.214 49.729 1.00 57.88 213 PRO B C 1
ATOM 1587 O O . PRO A 1 213 ? 72.799 110.626 49.419 1.00 55.53 213 PRO B O 1
ATOM 1591 N N . ASN A 1 214 ? 71.042 110.934 50.807 1.00 57.33 214 ASN B N 1
ATOM 1592 C CA . ASN A 1 214 ? 71.370 109.918 51.781 1.00 56.83 214 ASN B CA 1
ATOM 1593 C C . ASN A 1 214 ? 71.262 108.477 51.246 1.00 55.05 214 ASN B C 1
ATOM 1594 O O . ASN A 1 214 ? 71.906 107.566 51.771 1.00 60.17 214 ASN B O 1
ATOM 1599 N N . ILE A 1 215 ? 70.442 108.276 50.214 1.00 49.60 215 ILE B N 1
ATOM 1600 C CA . ILE A 1 215 ? 70.330 106.980 49.540 1.00 44.08 215 ILE B CA 1
ATOM 1601 C C . ILE A 1 215 ? 71.301 106.931 48.365 1.00 42.47 215 ILE B C 1
ATOM 1602 O O . ILE A 1 215 ? 71.271 107.807 47.482 1.00 38.83 215 ILE B O 1
ATOM 1607 N N . GLN A 1 216 ? 72.167 105.923 48.347 1.00 37.92 216 GLN B N 1
ATOM 1608 C CA . GLN A 1 216 ? 73.011 105.693 47.179 1.00 42.56 216 GLN B CA 1
ATOM 1609 C C . GLN A 1 216 ? 72.235 104.863 46.168 1.00 40.59 216 GLN B C 1
ATOM 1610 O O . GLN A 1 216 ? 71.653 103.846 46.522 1.00 40.53 216 GLN B O 1
ATOM 1616 N N . GLN A 1 217 ? 72.202 105.306 44.916 1.00 38.99 217 GLN B N 1
ATOM 1617 C CA . GLN A 1 217 ? 71.345 104.665 43.927 1.00 37.52 217 GLN B CA 1
ATOM 1618 C C . GLN A 1 217 ? 72.146 104.044 42.812 1.00 39.17 217 GLN B C 1
ATOM 1619 O O . GLN A 1 217 ? 72.917 104.737 42.128 1.00 36.74 217 GLN B O 1
ATOM 1625 N N . TYR A 1 218 ? 71.936 102.743 42.612 1.00 33.18 218 TYR B N 1
ATOM 1626 C CA . TYR A 1 218 ? 72.631 102.003 41.575 1.00 33.67 218 TYR B CA 1
ATOM 1627 C C . TYR A 1 218 ? 71.613 101.335 40.667 1.00 34.74 218 TYR B C 1
ATOM 1628 O O . TYR A 1 218 ? 70.488 101.018 41.098 1.00 32.46 218 TYR B O 1
ATOM 1637 N N . TYR A 1 219 ? 72.002 101.102 39.417 1.00 31.75 219 TYR B N 1
ATOM 1638 C CA . TYR A 1 219 ? 71.272 100.147 38.584 1.00 35.34 219 TYR B CA 1
ATOM 1639 C C . TYR A 1 219 ? 72.232 99.094 38.032 1.00 35.25 219 TYR B C 1
ATOM 1640 O O . TYR A 1 219 ? 73.450 99.297 38.003 1.00 32.45 219 TYR B O 1
ATOM 1649 N N . LEU A 1 220 ? 71.679 97.965 37.604 1.00 33.96 220 LEU B N 1
ATOM 1650 C CA . LEU A 1 220 ? 72.474 96.951 36.933 1.00 33.20 220 LEU B CA 1
ATOM 1651 C C . LEU A 1 220 ? 71.690 96.476 35.727 1.00 37.00 220 LEU B C 1
ATOM 1652 O O . LEU A 1 220 ? 70.468 96.255 35.827 1.00 36.28 220 LEU B O 1
ATOM 1657 N N . GLU A 1 221 ? 72.378 96.316 34.598 1.00 31.98 221 GLU B N 1
ATOM 1658 C CA . GLU A 1 221 ? 71.751 95.792 33.392 1.00 39.05 221 GLU B CA 1
ATOM 1659 C C . GLU A 1 221 ? 71.887 94.275 33.389 1.00 37.31 221 GLU B C 1
ATOM 1660 O O . GLU A 1 221 ? 73.002 93.746 33.381 1.00 41.77 221 GLU B O 1
ATOM 1666 N N . VAL A 1 222 ? 70.758 93.573 33.392 1.00 35.07 222 VAL B N 1
ATOM 1667 C CA . VAL A 1 222 ? 70.771 92.117 33.523 1.00 37.76 222 VAL B CA 1
ATOM 1668 C C . VAL A 1 222 ? 69.607 91.512 32.752 1.00 36.09 222 VAL B C 1
ATOM 1669 O O . VAL A 1 222 ? 68.529 92.117 32.678 1.00 40.57 222 VAL B O 1
ATOM 1673 N N . HIS A 1 223 ? 69.814 90.328 32.174 1.00 34.51 223 HIS B N 1
ATOM 1674 C CA . HIS A 1 223 ? 68.725 89.573 31.556 1.00 33.81 223 HIS B CA 1
ATOM 1675 C C . HIS A 1 223 ? 67.876 88.891 32.621 1.00 37.75 223 HIS B C 1
ATOM 1676 O O . HIS A 1 223 ? 68.365 88.605 33.719 1.00 34.06 223 HIS B O 1
ATOM 1683 N N . GLU A 1 224 ? 66.608 88.648 32.302 1.00 35.52 224 GLU B N 1
ATOM 1684 C CA . GLU A 1 224 ? 65.673 88.054 33.252 1.00 40.99 224 GLU B CA 1
ATOM 1685 C C . GLU A 1 224 ? 66.232 86.803 33.895 1.00 38.94 224 GLU B C 1
ATOM 1686 O O . GLU A 1 224 ? 66.205 86.665 35.121 1.00 33.93 224 GLU B O 1
ATOM 1692 N N . LYS A 1 225 ? 66.765 85.913 33.059 1.00 35.84 225 LYS B N 1
ATOM 1693 C CA . LYS A 1 225 ? 67.223 84.616 33.517 1.00 35.76 225 LYS B CA 1
ATOM 1694 C C . LYS A 1 225 ? 68.354 84.773 34.508 1.00 35.07 225 LYS B C 1
ATOM 1695 O O . LYS A 1 225 ? 68.589 83.869 35.305 1.00 37.55 225 LYS B O 1
ATOM 1701 N N . LYS A 1 226 ? 69.042 85.918 34.481 1.00 31.47 226 LYS B N 1
ATOM 1702 C CA . LYS A 1 226 ? 70.212 86.115 35.337 1.00 34.99 226 LYS B CA 1
ATOM 1703 C C . LYS A 1 226 ? 69.912 86.780 36.688 1.00 34.47 226 LYS B C 1
ATOM 1704 O O . LYS A 1 226 ? 70.757 86.744 37.599 1.00 34.06 226 LYS B O 1
ATOM 1710 N N . LYS A 1 227 ? 68.728 87.375 36.823 1.00 29.66 227 LYS B N 1
ATOM 1711 C CA . LYS A 1 227 ? 68.422 88.193 38.003 1.00 29.97 227 LYS B CA 1
ATOM 1712 C C . LYS A 1 227 ? 68.636 87.468 39.337 1.00 30.80 227 LYS B C 1
ATOM 1713 O O . LYS A 1 227 ? 69.233 88.028 40.278 1.00 29.14 227 LYS B O 1
ATOM 1719 N N . PHE A 1 228 ? 68.153 86.234 39.434 1.00 28.17 228 PHE B N 1
ATOM 1720 C CA . PHE A 1 228 ? 68.249 85.537 40.716 1.00 32.58 228 PHE B CA 1
ATOM 1721 C C . PHE A 1 228 ? 69.693 85.337 41.201 1.00 28.70 228 PHE B C 1
ATOM 1722 O O . PHE A 1 228 ? 70.025 85.718 42.329 1.00 28.36 228 PHE B O 1
ATOM 1730 N N . ASP A 1 229 ? 70.559 84.771 40.368 1.00 24.88 229 ASP B N 1
ATOM 1731 C CA . ASP A 1 229 ? 71.958 84.653 40.786 1.00 26.98 229 ASP B CA 1
ATOM 1732 C C . ASP A 1 229 ? 72.648 86.001 41.091 1.00 30.78 229 ASP B C 1
ATOM 1733 O O . ASP A 1 229 ? 73.458 86.082 42.016 1.00 29.64 229 ASP B O 1
ATOM 1738 N N . ILE A 1 230 ? 72.327 87.057 40.343 1.00 30.96 230 ILE B N 1
ATOM 1739 C CA . ILE A 1 230 ? 72.948 88.350 40.627 1.00 32.18 230 ILE B CA 1
ATOM 1740 C C . ILE A 1 230 ? 72.482 88.806 42.006 1.00 30.79 230 ILE B C 1
ATOM 1741 O O . ILE A 1 230 ? 73.265 89.338 42.791 1.00 30.79 230 ILE B O 1
ATOM 1746 N N . LEU A 1 231 ? 71.209 88.560 42.313 1.00 27.58 231 LEU B N 1
ATOM 1747 C CA . LEU A 1 231 ? 70.654 88.931 43.612 1.00 27.39 231 LEU B CA 1
ATOM 1748 C C . LEU A 1 231 ? 71.406 88.244 44.744 1.00 29.87 231 LEU B C 1
ATOM 1749 O O . LEU A 1 231 ? 71.911 88.916 45.641 1.00 29.49 231 LEU B O 1
ATOM 1754 N N . THR A 1 232 ? 71.485 86.911 44.700 1.00 30.79 232 THR B N 1
ATOM 1755 C CA . THR A 1 232 ? 72.109 86.168 45.793 1.00 33.38 232 THR B CA 1
ATOM 1756 C C . THR A 1 232 ? 73.582 86.538 45.916 1.00 31.40 232 THR B C 1
ATOM 1757 O O . THR A 1 232 ? 74.121 86.636 47.027 1.00 32.06 232 THR B O 1
ATOM 1761 N N . ARG A 1 233 ? 74.224 86.773 44.778 1.00 29.01 233 ARG B N 1
ATOM 1762 C CA . ARG A 1 233 ? 75.626 87.222 44.786 1.00 35.47 233 ARG B CA 1
ATOM 1763 C C . ARG A 1 233 ? 75.771 88.573 45.486 1.00 34.95 233 ARG B C 1
ATOM 1764 O O . ARG A 1 233 ? 76.654 88.749 46.335 1.00 33.26 233 ARG B O 1
ATOM 1772 N N . LEU A 1 234 ? 74.892 89.517 45.138 1.00 30.34 234 LEU B N 1
ATOM 1773 C CA . LEU A 1 234 ? 74.828 90.791 45.851 1.00 37.25 234 LEU B CA 1
ATOM 1774 C C . LEU A 1 234 ? 74.597 90.543 47.343 1.00 34.05 234 LEU B C 1
ATOM 1775 O O . LEU A 1 234 ? 75.295 91.100 48.197 1.00 34.45 234 LEU B O 1
ATOM 1780 N N . LEU A 1 235 ? 73.644 89.681 47.667 1.00 29.93 235 LEU B N 1
ATOM 1781 C CA . LEU A 1 235 ? 73.401 89.407 49.085 1.00 35.74 235 LEU B CA 1
ATOM 1782 C C . LEU A 1 235 ? 74.658 88.840 49.764 1.00 36.63 235 LEU B C 1
ATOM 1783 O O . LEU A 1 235 ? 74.946 89.163 50.919 1.00 35.99 235 LEU B O 1
ATOM 1788 N N . ASP A 1 236 ? 75.407 88.011 49.036 1.00 34.79 236 ASP B N 1
ATOM 1789 C CA . ASP A 1 236 ? 76.622 87.419 49.580 1.00 39.85 236 ASP B CA 1
ATOM 1790 C C . ASP A 1 236 ? 77.713 88.472 49.816 1.00 39.49 236 ASP B C 1
ATOM 1791 O O . ASP A 1 236 ? 78.461 88.381 50.783 1.00 39.93 236 ASP B O 1
ATOM 1796 N N . ILE A 1 237 ? 77.797 89.463 48.930 1.00 33.84 237 ILE B N 1
ATOM 1797 C CA . ILE A 1 237 ? 78.832 90.501 49.027 1.00 38.09 237 ILE B CA 1
ATOM 1798 C C . ILE A 1 237 ? 78.500 91.578 50.062 1.00 43.68 237 ILE B C 1
ATOM 1799 O O . ILE A 1 237 ? 79.343 91.954 50.885 1.00 43.63 237 ILE B O 1
ATOM 1804 N N . GLN A 1 238 ? 77.260 92.062 50.020 1.00 39.10 238 GLN B N 1
ATOM 1805 C CA . GLN A 1 238 ? 76.847 93.202 50.821 1.00 38.09 238 GLN B CA 1
ATOM 1806 C C . GLN A 1 238 ? 76.343 92.779 52.189 1.00 42.65 238 GLN B C 1
ATOM 1807 O O . GLN A 1 238 ? 76.372 93.578 53.134 1.00 41.68 238 GLN B O 1
ATOM 1813 N N . ALA A 1 239 ? 75.885 91.527 52.287 1.00 42.17 239 ALA B N 1
ATOM 1814 C CA . ALA A 1 239 ? 75.259 91.002 53.511 1.00 45.03 239 ALA B CA 1
ATOM 1815 C C . ALA A 1 239 ? 74.464 92.037 54.326 1.00 42.45 239 ALA B C 1
ATOM 1816 O O . ALA A 1 239 ? 74.869 92.393 55.428 1.00 44.17 239 ALA B O 1
ATOM 1818 N N . PRO A 1 240 ? 73.330 92.517 53.783 1.00 45.74 240 PRO B N 1
ATOM 1819 C CA . PRO A 1 240 ? 72.527 93.576 54.428 1.00 39.63 240 PRO B CA 1
ATOM 1820 C C . PRO A 1 240 ? 71.971 93.167 55.797 1.00 44.49 240 PRO B C 1
ATOM 1821 O O . PRO A 1 240 ? 71.596 91.996 55.989 1.00 44.62 240 PRO B O 1
ATOM 1825 N N . GLU A 1 241 ? 71.876 94.118 56.723 1.00 44.68 241 GLU B N 1
ATOM 1826 C CA . GLU A 1 241 ? 71.281 93.842 58.030 1.00 47.13 241 GLU B CA 1
ATOM 1827 C C . GLU A 1 241 ? 69.822 93.460 57.837 1.00 44.04 241 GLU B C 1
ATOM 1828 O O . GLU A 1 241 ? 69.333 92.490 58.420 1.00 44.08 241 GLU B O 1
ATOM 1834 N N . LEU A 1 242 ? 69.134 94.261 57.029 1.00 41.58 242 LEU B N 1
ATOM 1835 C CA . LEU A 1 242 ? 67.731 94.047 56.673 1.00 41.08 242 LEU B CA 1
ATOM 1836 C C . LEU A 1 242 ? 67.567 94.557 55.263 1.00 37.50 242 LEU B C 1
ATOM 1837 O O . LEU A 1 242 ? 67.977 95.682 54.944 1.00 36.19 242 LEU B O 1
ATOM 1842 N N . ALA A 1 243 ? 66.975 93.737 54.411 1.00 36.14 243 ALA B N 1
ATOM 1843 C CA . ALA A 1 243 ? 66.826 94.117 53.016 1.00 30.39 243 ALA B CA 1
ATOM 1844 C C . ALA A 1 243 ? 65.391 93.892 52.579 1.00 29.77 243 ALA B C 1
ATOM 1845 O O . ALA A 1 243 ? 64.684 93.025 53.134 1.00 28.73 243 ALA B O 1
ATOM 1847 N N . ILE A 1 244 ? 64.964 94.663 51.585 1.00 25.01 244 ILE B N 1
ATOM 1848 C CA . ILE A 1 244 ? 63.677 94.424 50.952 1.00 27.21 244 ILE B CA 1
ATOM 1849 C C . ILE A 1 244 ? 63.965 94.195 49.489 1.00 28.10 244 ILE B C 1
ATOM 1850 O O . ILE A 1 244 ? 64.723 94.973 48.882 1.00 27.82 244 ILE B O 1
ATOM 1855 N N . VAL A 1 245 ? 63.381 93.132 48.934 1.00 23.40 245 VAL B N 1
ATOM 1856 C CA . VAL A 1 245 ? 63.481 92.839 47.507 1.00 23.21 245 VAL B CA 1
ATOM 1857 C C . VAL A 1 245 ? 62.098 93.001 46.898 1.00 31.13 245 VAL B C 1
ATOM 1858 O O . VAL A 1 245 ? 61.152 92.244 47.228 1.00 26.39 245 VAL B O 1
ATOM 1862 N N . PHE A 1 246 ? 61.955 93.997 46.028 1.00 27.03 246 PHE B N 1
ATOM 1863 C CA . PHE A 1 246 ? 60.654 94.267 45.431 1.00 23.89 246 PHE B CA 1
ATOM 1864 C C . PHE A 1 246 ? 60.503 93.512 44.112 1.00 28.98 246 PHE B C 1
ATOM 1865 O O . PHE A 1 246 ? 61.408 93.547 43.268 1.00 28.18 246 PHE B O 1
ATOM 1873 N N . GLY A 1 247 ? 59.353 92.856 43.928 1.00 27.79 247 GLY B N 1
ATOM 1874 C CA . GLY A 1 247 ? 59.074 92.098 42.714 1.00 26.89 247 GLY B CA 1
ATOM 1875 C C . GLY A 1 247 ? 57.733 92.535 42.143 1.00 31.42 247 GLY B C 1
ATOM 1876 O O . GLY A 1 247 ? 56.919 93.162 42.853 1.00 30.82 247 GLY B O 1
ATOM 1877 N N . ARG A 1 248 ? 57.492 92.205 40.876 1.00 29.11 248 ARG B N 1
ATOM 1878 C CA . ARG A 1 248 ? 56.325 92.715 40.155 1.00 35.20 248 ARG B CA 1
ATOM 1879 C C . ARG A 1 248 ? 54.984 92.008 40.463 1.00 35.18 248 ARG B C 1
ATOM 1880 O O . ARG A 1 248 ? 53.942 92.657 40.479 1.00 42.44 248 ARG B O 1
ATOM 1888 N N . THR A 1 249 ? 54.999 90.694 40.696 1.00 31.92 249 THR B N 1
ATOM 1889 C CA . THR A 1 249 ? 53.748 89.948 40.899 1.00 30.49 249 THR B CA 1
ATOM 1890 C C . THR A 1 249 ? 53.780 89.109 42.183 1.00 34.10 249 THR B C 1
ATOM 1891 O O . THR A 1 249 ? 54.854 88.867 42.748 1.00 30.38 249 THR B O 1
ATOM 1895 N N . LYS A 1 250 ? 52.614 88.637 42.624 1.00 32.59 250 LYS B N 1
ATOM 1896 C CA . LYS A 1 250 ? 52.557 87.711 43.755 1.00 38.52 250 LYS B CA 1
ATOM 1897 C C . LYS A 1 250 ? 53.364 86.447 43.496 1.00 35.23 250 LYS B C 1
ATOM 1898 O O . LYS A 1 250 ? 54.117 85.985 44.370 1.00 31.43 250 LYS B O 1
ATOM 1904 N N . ARG A 1 251 ? 53.206 85.880 42.302 1.00 32.54 251 ARG B N 1
ATOM 1905 C CA . ARG A 1 251 ? 53.872 84.614 41.996 1.00 36.14 251 ARG B CA 1
ATOM 1906 C C . ARG A 1 251 ? 55.386 84.803 42.059 1.00 33.75 251 ARG B C 1
ATOM 1907 O O . ARG A 1 251 ? 56.088 84.008 42.675 1.00 35.78 251 ARG B O 1
ATOM 1915 N N . ARG A 1 252 ? 55.880 85.888 41.460 1.00 32.96 252 ARG B N 1
ATOM 1916 C CA . ARG A 1 252 ? 57.322 86.143 41.432 1.00 32.34 252 ARG B CA 1
ATOM 1917 C C . ARG A 1 252 ? 57.870 86.421 42.814 1.00 29.51 252 ARG B C 1
ATOM 1918 O O . ARG A 1 252 ? 58.970 85.989 43.147 1.00 28.48 252 ARG B O 1
ATOM 1926 N N . VAL A 1 253 ? 57.093 87.134 43.624 1.00 29.51 253 VAL B N 1
ATOM 1927 C CA . VAL A 1 253 ? 57.471 87.366 45.009 1.00 30.37 253 VAL B CA 1
ATOM 1928 C C . VAL A 1 253 ? 57.494 86.046 45.816 1.00 31.53 253 VAL B C 1
ATOM 1929 O O . VAL A 1 253 ? 58.439 85.795 46.553 1.00 31.99 253 VAL B O 1
ATOM 1933 N N . ASP A 1 254 ? 56.469 85.205 45.663 1.00 31.78 254 ASP B N 1
ATOM 1934 C CA . ASP A 1 254 ? 56.449 83.878 46.304 1.00 31.45 254 ASP B CA 1
ATOM 1935 C C . ASP A 1 254 ? 57.620 82.992 45.895 1.00 31.28 254 ASP B C 1
ATOM 1936 O O . ASP A 1 254 ? 58.294 82.385 46.735 1.00 34.18 254 ASP B O 1
ATOM 1941 N N . GLU A 1 255 ? 57.840 82.879 44.594 1.00 25.58 255 GLU B N 1
ATOM 1942 C CA . GLU A 1 255 ? 58.917 82.027 44.110 1.00 33.97 255 GLU B CA 1
ATOM 1943 C C . GLU A 1 255 ? 60.285 82.559 44.562 1.00 35.06 255 GLU B C 1
ATOM 1944 O O . GLU A 1 255 ? 61.186 81.783 44.929 1.00 31.12 255 GLU B O 1
ATOM 1950 N N . LEU A 1 256 ? 60.426 83.888 44.562 1.00 31.84 256 LEU B N 1
ATOM 1951 C CA . LEU A 1 256 ? 61.663 84.524 44.990 1.00 31.41 256 LEU B CA 1
ATOM 1952 C C . LEU A 1 256 ? 61.918 84.226 46.472 1.00 28.21 256 LEU B C 1
ATOM 1953 O O . LEU A 1 256 ? 63.033 83.860 46.850 1.00 26.91 256 LEU B O 1
ATOM 1958 N N . ALA A 1 257 ? 60.906 84.397 47.325 1.00 28.30 257 ALA B N 1
ATOM 1959 C CA . ALA A 1 257 ? 61.146 84.155 48.752 1.00 32.04 257 ALA B CA 1
ATOM 1960 C C . ALA A 1 257 ? 61.514 82.674 48.967 1.00 32.26 257 ALA B C 1
ATOM 1961 O O . ALA A 1 257 ? 62.412 82.354 49.752 1.00 29.84 257 ALA B O 1
ATOM 1963 N N . GLU A 1 258 ? 60.842 81.785 48.239 1.00 28.75 258 GLU B N 1
ATOM 1964 C CA . GLU A 1 258 ? 61.072 80.353 48.398 1.00 34.00 258 GLU B CA 1
ATOM 1965 C C . GLU A 1 258 ? 62.506 79.962 47.957 1.00 31.60 258 GLU B C 1
ATOM 1966 O O . GLU A 1 258 ? 63.227 79.255 48.669 1.00 31.63 258 GLU B O 1
ATOM 1972 N N . ALA A 1 259 ? 62.915 80.445 46.790 1.00 31.49 259 ALA B N 1
ATOM 1973 C CA . ALA A 1 259 ? 64.258 80.206 46.266 1.00 28.91 259 ALA B CA 1
ATOM 1974 C C . ALA A 1 259 ? 65.332 80.703 47.236 1.00 28.90 259 ALA B C 1
ATOM 1975 O O . ALA A 1 259 ? 66.363 80.054 47.435 1.00 30.36 259 ALA B O 1
ATOM 1977 N N . LEU A 1 260 ? 65.075 81.848 47.856 1.00 26.99 260 LEU B N 1
ATOM 1978 C CA . LEU A 1 260 ? 66.013 82.416 48.816 1.00 29.63 260 LEU B CA 1
ATOM 1979 C C . LEU A 1 260 ? 66.098 81.530 50.045 1.00 29.81 260 LEU B C 1
ATOM 1980 O O . LEU A 1 260 ? 67.191 81.226 50.540 1.00 29.03 260 LEU B O 1
ATOM 1985 N N . ASN A 1 261 ? 64.938 81.115 50.544 1.00 26.86 261 ASN B N 1
ATOM 1986 C CA . ASN A 1 261 ? 64.906 80.230 51.700 1.00 32.62 261 ASN B CA 1
ATOM 1987 C C . ASN A 1 261 ? 65.621 78.901 51.412 1.00 30.00 261 ASN B C 1
ATOM 1988 O O . ASN A 1 261 ? 66.420 78.447 52.219 1.00 37.03 261 ASN B O 1
ATOM 1993 N N . LEU A 1 262 ? 65.388 78.324 50.237 1.00 27.43 262 LEU B N 1
ATOM 1994 C CA . LEU A 1 262 ? 66.108 77.101 49.837 1.00 33.31 262 LEU B CA 1
ATOM 1995 C C . LEU A 1 262 ? 67.646 77.261 49.714 1.00 33.66 262 LEU B C 1
ATOM 1996 O O . LEU A 1 262 ? 68.367 76.274 49.786 1.00 36.56 262 LEU B O 1
ATOM 2001 N N . ARG A 1 263 ? 68.133 78.493 49.537 1.00 33.48 263 ARG B N 1
ATOM 2002 C CA . ARG A 1 263 ? 69.572 78.785 49.522 1.00 34.19 263 ARG B CA 1
ATOM 2003 C C . ARG A 1 263 ? 70.084 79.106 50.919 1.00 36.98 263 ARG B C 1
ATOM 2004 O O . ARG A 1 263 ? 71.269 79.407 51.105 1.00 37.68 263 ARG B O 1
ATOM 2012 N N . GLY A 1 264 ? 69.190 79.060 51.896 1.00 33.73 264 GLY B N 1
ATOM 2013 C CA . GLY A 1 264 ? 69.593 79.279 53.266 1.00 38.64 264 GLY B CA 1
ATOM 2014 C C . GLY A 1 264 ? 69.506 80.723 53.737 1.00 39.27 264 GLY B C 1
ATOM 2015 O O . GLY A 1 264 ? 69.981 81.026 54.825 1.00 30.03 264 GLY B O 1
ATOM 2016 N N . TYR A 1 265 ? 68.912 81.614 52.939 1.00 34.88 265 TYR B N 1
ATOM 2017 C CA . TYR A 1 265 ? 68.694 82.988 53.410 1.00 35.39 265 TYR B CA 1
ATOM 2018 C C . TYR A 1 265 ? 67.423 83.021 54.253 1.00 33.41 265 TYR B C 1
ATOM 2019 O O . TYR A 1 265 ? 66.519 82.216 54.040 1.00 39.90 265 TYR B O 1
ATOM 2028 N N . ALA A 1 266 ? 67.336 83.933 55.216 1.00 32.94 266 ALA B N 1
ATOM 2029 C CA . ALA A 1 266 ? 66.100 84.027 56.007 1.00 38.65 266 ALA B CA 1
ATOM 2030 C C . ALA A 1 266 ? 65.163 85.053 55.385 1.00 37.37 266 ALA B C 1
ATOM 2031 O O . ALA A 1 266 ? 65.324 86.261 55.593 1.00 40.19 266 ALA B O 1
ATOM 2033 N N . ALA A 1 267 ? 64.176 84.576 54.630 1.00 38.19 267 ALA B N 1
ATOM 2034 C CA . ALA A 1 267 ? 63.318 85.469 53.859 1.00 33.73 267 ALA B CA 1
ATOM 2035 C C . ALA A 1 267 ? 61.849 85.073 53.907 1.00 37.62 267 ALA B C 1
ATOM 2036 O O . ALA A 1 267 ? 61.518 83.899 54.107 1.00 37.75 267 ALA B O 1
ATOM 2038 N N . GLU A 1 268 ? 60.967 86.057 53.725 1.00 32.36 268 GLU B N 1
ATOM 2039 C CA . GLU A 1 268 ? 59.522 85.810 53.652 1.00 33.80 268 GLU B CA 1
ATOM 2040 C C . GLU A 1 268 ? 58.902 86.763 52.629 1.00 29.42 268 GLU B C 1
ATOM 2041 O O . GLU A 1 268 ? 59.407 87.862 52.421 1.00 29.61 268 GLU B O 1
ATOM 2047 N N . GLY A 1 269 ? 57.801 86.346 52.015 1.00 30.64 269 GLY B N 1
ATOM 2048 C CA . GLY A 1 269 ? 57.131 87.146 51.013 1.00 26.97 269 GLY B CA 1
ATOM 2049 C C . GLY A 1 269 ? 55.902 87.836 51.560 1.00 34.89 269 GLY B C 1
ATOM 2050 O O . GLY A 1 269 ? 55.191 87.287 52.412 1.00 36.70 269 GLY B O 1
ATOM 2051 N N . ILE A 1 270 ? 55.649 89.052 51.087 1.00 31.73 270 ILE B N 1
ATOM 2052 C CA . ILE A 1 270 ? 54.380 89.700 51.387 1.00 32.30 270 ILE B CA 1
ATOM 2053 C C . ILE A 1 270 ? 53.740 90.225 50.101 1.00 32.30 270 ILE B C 1
ATOM 2054 O O . ILE A 1 270 ? 54.425 90.775 49.229 1.00 29.76 270 ILE B O 1
ATOM 2059 N N . HIS A 1 271 ? 52.436 90.020 49.970 1.00 32.18 271 HIS B N 1
ATOM 2060 C CA . HIS A 1 271 ? 51.711 90.492 48.808 1.00 29.79 271 HIS B CA 1
ATOM 2061 C C . HIS A 1 271 ? 50.228 90.655 49.117 1.00 40.09 271 HIS B C 1
ATOM 2062 O O . HIS A 1 271 ? 49.813 90.470 50.275 1.00 40.79 271 HIS B O 1
ATOM 2069 N N . GLY A 1 272 ? 49.444 90.999 48.089 1.00 34.35 272 GLY B N 1
ATOM 2070 C CA . GLY A 1 272 ? 48.049 91.365 48.261 1.00 39.41 272 GLY B CA 1
ATOM 2071 C C . GLY A 1 272 ? 47.056 90.234 48.518 1.00 47.75 272 GLY B C 1
ATOM 2072 O O . GLY A 1 272 ? 45.923 90.487 48.941 1.00 46.15 272 GLY B O 1
ATOM 2073 N N . ASP A 1 273 ? 47.458 88.993 48.263 1.00 43.90 273 ASP B N 1
ATOM 2074 C CA . ASP A 1 273 ? 46.551 87.862 48.478 1.00 50.98 273 ASP B CA 1
ATOM 2075 C C . ASP A 1 273 ? 46.616 87.334 49.908 1.00 51.98 273 ASP B C 1
ATOM 2076 O O . ASP A 1 273 ? 45.793 86.514 50.319 1.00 58.58 273 ASP B O 1
ATOM 2081 N N . LEU A 1 274 ? 47.599 87.811 50.661 1.00 50.07 274 LEU B N 1
ATOM 2082 C CA . LEU A 1 274 ? 47.767 87.407 52.046 1.00 47.74 274 LEU B CA 1
ATOM 2083 C C . LEU A 1 274 ? 46.747 88.118 52.927 1.00 55.69 274 LEU B C 1
ATOM 2084 O O . LEU A 1 274 ? 46.316 89.233 52.618 1.00 53.19 274 LEU B O 1
ATOM 2089 N N . SER A 1 275 ? 46.360 87.469 54.023 1.00 51.21 275 SER B N 1
ATOM 2090 C CA . SER A 1 275 ? 45.436 88.071 54.973 1.00 51.46 275 SER B CA 1
ATOM 2091 C C . SER A 1 275 ? 46.139 89.175 55.746 1.00 52.47 275 SER B C 1
ATOM 2092 O O . SER A 1 275 ? 47.371 89.163 55.886 1.00 52.69 275 SER B O 1
ATOM 2095 N N . GLN A 1 276 ? 45.362 90.131 56.248 1.00 54.17 276 GLN B N 1
ATOM 2096 C CA . GLN A 1 276 ? 45.907 91.154 57.138 1.00 55.30 276 GLN B CA 1
ATOM 2097 C C . GLN A 1 276 ? 46.683 90.533 58.303 1.00 52.62 276 GLN B C 1
ATOM 2098 O O . GLN A 1 276 ? 47.720 91.058 58.704 1.00 51.73 276 GLN B O 1
ATOM 2104 N N . ALA A 1 277 ? 46.175 89.423 58.844 1.00 53.47 277 ALA B N 1
ATOM 2105 C CA . ALA A 1 277 ? 46.837 88.713 59.945 1.00 53.33 277 ALA B CA 1
ATOM 2106 C C . ALA A 1 277 ? 48.251 88.263 59.556 1.00 46.23 277 ALA B C 1
ATOM 2107 O O . ALA A 1 277 ? 49.225 88.501 60.285 1.00 44.91 277 ALA B O 1
ATOM 2109 N N . LYS A 1 278 ? 48.344 87.620 58.395 1.00 48.85 278 LYS B N 1
ATOM 2110 C CA . LYS A 1 278 ? 49.613 87.100 57.889 1.00 52.34 278 LYS B CA 1
ATOM 2111 C C . LYS A 1 278 ? 50.608 88.224 57.598 1.00 49.20 278 LYS B C 1
ATOM 2112 O O . LYS A 1 278 ? 51.786 88.137 57.960 1.00 43.89 278 LYS B O 1
ATOM 2118 N N . ARG A 1 279 ? 50.140 89.292 56.963 1.00 51.57 279 ARG B N 1
ATOM 2119 C CA . ARG A 1 279 ? 51.063 90.358 56.619 1.00 52.36 279 ARG B CA 1
ATOM 2120 C C . ARG A 1 279 ? 51.624 91.051 57.866 1.00 46.84 279 ARG B C 1
ATOM 2121 O O . ARG A 1 279 ? 52.823 91.347 57.925 1.00 44.78 279 ARG B O 1
ATOM 2129 N N . LEU A 1 280 ? 50.784 91.263 58.877 1.00 47.95 280 LEU B N 1
ATOM 2130 C CA . LEU A 1 280 ? 51.264 91.811 60.157 1.00 44.15 280 LEU B CA 1
ATOM 2131 C C . LEU A 1 280 ? 52.310 90.886 60.808 1.00 43.31 280 LEU B C 1
ATOM 2132 O O . LEU A 1 280 ? 53.365 91.341 61.298 1.00 41.70 280 LEU B O 1
ATOM 2137 N N . SER A 1 281 ? 52.021 89.583 60.804 1.00 42.13 281 SER B N 1
ATOM 2138 C CA . SER A 1 281 ? 52.995 88.603 61.290 1.00 46.05 281 SER B CA 1
ATOM 2139 C C . SER A 1 281 ? 54.342 88.721 60.544 1.00 44.20 281 SER B C 1
ATOM 2140 O O . SER A 1 281 ? 55.412 88.800 61.169 1.00 41.34 281 SER B O 1
ATOM 2143 N N . VAL A 1 282 ? 54.291 88.765 59.210 1.00 41.30 282 VAL B N 1
ATOM 2144 C CA . VAL A 1 282 ? 55.529 88.892 58.435 1.00 39.99 282 VAL B CA 1
ATOM 2145 C C . VAL A 1 282 ? 56.256 90.183 58.756 1.00 35.69 282 VAL B C 1
ATOM 2146 O O . VAL A 1 282 ? 57.466 90.186 58.985 1.00 33.36 282 VAL B O 1
ATOM 2150 N N . LEU A 1 283 ? 55.516 91.286 58.775 1.00 36.35 283 LEU B N 1
ATOM 2151 C CA . LEU A 1 283 ? 56.119 92.588 59.066 1.00 37.67 283 LEU B CA 1
ATOM 2152 C C . LEU A 1 283 ? 56.746 92.606 60.461 1.00 39.64 283 LEU B C 1
ATOM 2153 O O . LEU A 1 283 ? 57.811 93.215 60.660 1.00 38.67 283 LEU B O 1
ATOM 2158 N N . ARG A 1 284 ? 56.094 91.934 61.418 1.00 39.97 284 ARG B N 1
ATOM 2159 C CA . ARG A 1 284 ? 56.676 91.754 62.753 1.00 41.18 284 ARG B CA 1
ATOM 2160 C C . ARG A 1 284 ? 58.010 91.010 62.680 1.00 38.00 284 ARG B C 1
ATOM 2161 O O . ARG A 1 284 ? 59.019 91.494 63.203 1.00 37.62 284 ARG B O 1
ATOM 2169 N N . LYS A 1 285 ? 58.017 89.853 62.016 1.00 37.44 285 LYS B N 1
ATOM 2170 C CA . LYS A 1 285 ? 59.253 89.088 61.826 1.00 40.55 285 LYS B CA 1
ATOM 2171 C C . LYS A 1 285 ? 60.378 89.913 61.186 1.00 40.73 285 LYS B C 1
ATOM 2172 O O . LYS A 1 285 ? 61.540 89.820 61.601 1.00 37.85 285 LYS B O 1
ATOM 2178 N N . PHE A 1 286 ? 60.024 90.725 60.190 1.00 36.37 286 PHE B N 1
ATOM 2179 C CA . PHE A 1 286 ? 61.000 91.553 59.493 1.00 38.22 286 PHE B CA 1
ATOM 2180 C C . PHE A 1 286 ? 61.502 92.653 60.417 1.00 42.98 286 PHE B C 1
ATOM 2181 O O . PHE A 1 286 ? 62.717 92.834 60.581 1.00 40.34 286 PHE B O 1
ATOM 2189 N N . LYS A 1 287 ? 60.559 93.385 61.012 1.00 39.21 287 LYS B N 1
ATOM 2190 C CA . LYS A 1 287 ? 60.875 94.470 61.962 1.00 42.73 287 LYS B CA 1
ATOM 2191 C C . LYS A 1 287 ? 61.865 94.030 63.032 1.00 39.42 287 LYS B C 1
ATOM 2192 O O . LYS A 1 287 ? 62.840 94.733 63.313 1.00 42.25 287 LYS B O 1
ATOM 2198 N N . GLU A 1 288 ? 61.629 92.854 63.609 1.00 41.85 288 GLU B N 1
ATOM 2199 C CA . GLU A 1 288 ? 62.476 92.372 64.704 1.00 44.97 288 GLU B CA 1
ATOM 2200 C C . GLU A 1 288 ? 63.734 91.672 64.188 1.00 44.64 288 GLU B C 1
ATOM 2201 O O . GLU A 1 288 ? 64.616 91.305 64.969 1.00 41.36 288 GLU B O 1
ATOM 2207 N N . GLY A 1 289 ? 63.825 91.496 62.871 1.00 44.63 289 GLY B N 1
ATOM 2208 C CA . GLY A 1 289 ? 65.005 90.880 62.290 1.00 44.68 289 GLY B CA 1
ATOM 2209 C C . GLY A 1 289 ? 65.060 89.382 62.554 1.00 46.58 289 GLY B C 1
ATOM 2210 O O . GLY A 1 289 ? 66.134 88.803 62.653 1.00 50.10 289 GLY B O 1
ATOM 2211 N N . ALA A 1 290 ? 63.898 88.755 62.687 1.00 42.56 290 ALA B N 1
ATOM 2212 C CA . ALA A 1 290 ? 63.837 87.304 62.732 1.00 46.40 290 ALA B CA 1
ATOM 2213 C C . ALA A 1 290 ? 64.090 86.771 61.316 1.00 49.19 290 ALA B C 1
ATOM 2214 O O . ALA A 1 290 ? 64.508 85.628 61.134 1.00 51.04 290 ALA B O 1
ATOM 2216 N N . ILE A 1 291 ? 63.805 87.609 60.321 1.00 48.96 291 ILE B N 1
ATOM 2217 C CA . ILE A 1 291 ? 64.254 87.376 58.950 1.00 47.14 291 ILE B CA 1
ATOM 2218 C C . ILE A 1 291 ? 65.108 88.563 58.510 1.00 44.66 291 ILE B C 1
ATOM 2219 O O . ILE A 1 291 ? 64.924 89.676 59.013 1.00 49.01 291 ILE B O 1
ATOM 2224 N N . GLU A 1 292 ? 66.038 88.317 57.589 1.00 40.51 292 GLU B N 1
ATOM 2225 C CA . GLU A 1 292 ? 66.942 89.341 57.054 1.00 40.78 292 GLU B CA 1
ATOM 2226 C C . GLU A 1 292 ? 66.364 89.964 55.778 1.00 36.08 292 GLU B C 1
ATOM 2227 O O . GLU A 1 292 ? 66.742 91.074 55.385 1.00 33.69 292 GLU B O 1
ATOM 2233 N N . ILE A 1 293 ? 65.455 89.247 55.118 1.00 35.14 293 ILE B N 1
ATOM 2234 C CA . ILE A 1 293 ? 65.023 89.658 53.784 1.00 30.88 293 ILE B CA 1
ATOM 2235 C C . ILE A 1 293 ? 63.527 89.595 53.588 1.00 31.74 293 ILE B C 1
ATOM 2236 O O . ILE A 1 293 ? 62.948 88.512 53.566 1.00 35.39 293 ILE B O 1
ATOM 2241 N N . LEU A 1 294 ? 62.901 90.755 53.417 1.00 28.21 294 LEU B N 1
ATOM 2242 C CA . LEU A 1 294 ? 61.504 90.805 53.037 1.00 27.38 294 LEU B CA 1
ATOM 2243 C C . LEU A 1 294 ? 61.387 90.893 51.503 1.00 26.87 294 LEU B C 1
ATOM 2244 O O . LEU A 1 294 ? 61.918 91.827 50.877 1.00 28.34 294 LEU B O 1
ATOM 2249 N N . VAL A 1 295 ? 60.701 89.925 50.901 1.00 24.24 295 VAL B N 1
ATOM 2250 C CA . VAL A 1 295 ? 60.395 89.961 49.474 1.00 24.17 295 VAL B CA 1
ATOM 2251 C C . VAL A 1 295 ? 58.952 90.442 49.350 1.00 28.72 295 VAL B C 1
ATOM 2252 O O . VAL A 1 295 ? 58.066 89.919 50.032 1.00 29.94 295 VAL B O 1
ATOM 2256 N N . ALA A 1 296 ? 58.707 91.437 48.499 1.00 24.97 296 ALA B N 1
ATOM 2257 C CA . ALA A 1 296 ? 57.418 92.111 48.522 1.00 25.70 296 ALA B CA 1
ATOM 2258 C C . ALA A 1 296 ? 56.971 92.660 47.170 1.00 26.97 296 ALA B C 1
ATOM 2259 O O . ALA A 1 296 ? 57.793 93.059 46.335 1.00 27.69 296 ALA B O 1
ATOM 2261 N N . THR A 1 297 ? 55.659 92.706 46.980 1.00 24.63 297 THR B N 1
ATOM 2262 C CA . THR A 1 297 ? 55.070 93.546 45.953 1.00 23.34 297 THR B CA 1
ATOM 2263 C C . THR A 1 297 ? 54.934 94.955 46.485 1.00 28.05 297 THR B C 1
ATOM 2264 O O . THR A 1 297 ? 55.267 95.237 47.648 1.00 26.03 297 THR B O 1
ATOM 2268 N N . ASP A 1 298 ? 54.396 95.848 45.660 1.00 24.22 298 ASP B N 1
ATOM 2269 C CA . ASP A 1 298 ? 54.292 97.238 46.067 1.00 27.50 298 ASP B CA 1
ATOM 2270 C C . ASP A 1 298 ? 53.294 97.436 47.214 1.00 29.64 298 ASP B C 1
ATOM 2271 O O . ASP A 1 298 ? 53.032 98.553 47.632 1.00 26.23 298 ASP B O 1
ATOM 2276 N N . VAL A 1 299 ? 52.757 96.341 47.749 1.00 29.10 299 VAL B N 1
ATOM 2277 C CA . VAL A 1 299 ? 51.845 96.457 48.883 1.00 29.94 299 VAL B CA 1
ATOM 2278 C C . VAL A 1 299 ? 52.616 96.798 50.157 1.00 32.13 299 VAL B C 1
ATOM 2279 O O . VAL A 1 299 ? 52.014 97.115 51.175 1.00 38.63 299 VAL B O 1
ATOM 2283 N N . ALA A 1 300 ? 53.948 96.731 50.083 1.00 30.73 300 ALA B N 1
ATOM 2284 C CA . ALA A 1 300 ? 54.832 96.999 51.218 1.00 30.38 300 ALA B CA 1
ATOM 2285 C C . ALA A 1 300 ? 55.827 98.111 50.912 1.00 33.40 300 ALA B C 1
ATOM 2286 O O . ALA A 1 300 ? 56.869 98.221 51.571 1.00 33.80 300 ALA B O 1
ATOM 2288 N N . ALA A 1 301 ? 55.509 98.944 49.924 1.00 33.60 301 ALA B N 1
ATOM 2289 C CA . ALA A 1 301 ? 56.411 100.020 49.515 1.00 31.10 301 ALA B CA 1
ATOM 2290 C C . ALA A 1 301 ? 56.278 101.280 50.361 1.00 35.92 301 ALA B C 1
ATOM 2291 O O . ALA A 1 301 ? 57.196 102.107 50.375 1.00 38.59 301 ALA B O 1
ATOM 2293 N N . ARG A 1 302 ? 55.144 101.459 51.038 1.00 28.66 302 ARG B N 1
ATOM 2294 C CA . ARG A 1 302 ? 54.952 102.692 51.826 1.00 39.33 302 ARG B CA 1
ATOM 2295 C C . ARG A 1 302 ? 54.545 102.447 53.283 1.00 37.17 302 ARG B C 1
ATOM 2296 O O . ARG A 1 302 ? 53.938 101.420 53.599 1.00 38.64 302 ARG B O 1
ATOM 2304 N N . GLY A 1 303 ? 54.879 103.396 54.158 1.00 39.80 303 GLY B N 1
ATOM 2305 C CA . GLY A 1 303 ? 54.394 103.404 55.534 1.00 38.72 303 GLY B CA 1
ATOM 2306 C C . GLY A 1 303 ? 54.623 102.113 56.302 1.00 45.30 303 GLY B C 1
ATOM 2307 O O . GLY A 1 303 ? 53.701 101.583 56.928 1.00 46.71 303 GLY B O 1
ATOM 2308 N N . LEU A 1 304 ? 55.848 101.594 56.254 1.00 43.13 304 LEU B N 1
ATOM 2309 C CA . LEU A 1 304 ? 56.140 100.322 56.914 1.00 45.47 304 LEU B CA 1
ATOM 2310 C C . LEU A 1 304 ? 56.416 100.489 58.430 1.00 53.82 304 LEU B C 1
ATOM 2311 O O . LEU A 1 304 ? 56.196 99.552 59.210 1.00 54.12 304 LEU B O 1
ATOM 2316 N N . ASP A 1 305 ? 56.867 101.679 58.839 1.00 46.30 305 ASP B N 1
ATOM 2317 C CA . ASP A 1 305 ? 57.282 101.938 60.230 1.00 46.85 305 ASP B CA 1
ATOM 2318 C C . ASP A 1 305 ? 58.395 100.983 60.697 1.00 50.89 305 ASP B C 1
ATOM 2319 O O . ASP A 1 305 ? 58.343 100.405 61.798 1.00 44.07 305 ASP B O 1
ATOM 2324 N N . ILE A 1 306 ? 59.401 100.803 59.842 1.00 45.28 306 ILE B N 1
ATOM 2325 C CA . ILE A 1 306 ? 60.593 100.072 60.244 1.00 47.20 306 ILE B CA 1
ATOM 2326 C C . ILE A 1 306 ? 61.820 100.832 59.761 1.00 44.99 306 ILE B C 1
ATOM 2327 O O . ILE A 1 306 ? 61.879 101.265 58.603 1.00 43.90 306 ILE B O 1
ATOM 2332 N N . SER A 1 307 ? 62.782 101.018 60.667 1.00 42.16 307 SER B N 1
ATOM 2333 C CA . SER A 1 307 ? 63.871 101.972 60.454 1.00 45.19 307 SER B CA 1
ATOM 2334 C C . SER A 1 307 ? 65.232 101.344 60.176 1.00 42.20 307 SER B C 1
ATOM 2335 O O . SER A 1 307 ? 66.210 102.071 59.933 1.00 49.80 307 SER B O 1
ATOM 2338 N N . GLY A 1 308 ? 65.315 100.017 60.191 1.00 41.11 308 GLY B N 1
ATOM 2339 C CA . GLY A 1 308 ? 66.614 99.367 60.024 1.00 44.76 308 GLY B CA 1
ATOM 2340 C C . GLY A 1 308 ? 66.959 98.815 58.642 1.00 41.92 308 GLY B C 1
ATOM 2341 O O . GLY A 1 308 ? 67.932 98.058 58.505 1.00 40.79 308 GLY B O 1
ATOM 2342 N N . VAL A 1 309 ? 66.175 99.169 57.619 1.00 42.07 309 VAL B N 1
ATOM 2343 C CA . VAL A 1 309 ? 66.424 98.656 56.263 1.00 37.33 309 VAL B CA 1
ATOM 2344 C C . VAL A 1 309 ? 67.604 99.389 55.645 1.00 34.49 309 VAL B C 1
ATOM 2345 O O . VAL A 1 309 ? 67.582 100.622 55.504 1.00 38.37 309 VAL B O 1
ATOM 2349 N N . THR A 1 310 ? 68.632 98.635 55.269 1.00 33.26 310 THR B N 1
ATOM 2350 C CA . THR A 1 310 ? 69.866 99.231 54.763 1.00 33.73 310 THR B CA 1
ATOM 2351 C C . THR A 1 310 ? 69.988 99.033 53.271 1.00 35.43 310 THR B C 1
ATOM 2352 O O . THR A 1 310 ? 70.772 99.718 52.606 1.00 34.60 310 THR B O 1
ATOM 2356 N N . HIS A 1 311 ? 69.231 98.074 52.743 1.00 31.68 311 HIS B N 1
ATOM 2357 C CA . HIS A 1 311 ? 69.287 97.803 51.309 1.00 30.67 311 HIS B CA 1
ATOM 2358 C C . HIS A 1 311 ? 67.904 97.558 50.705 1.00 32.12 311 HIS B C 1
ATOM 2359 O O . HIS A 1 311 ? 67.034 96.870 51.289 1.00 31.35 311 HIS B O 1
ATOM 2366 N N . VAL A 1 312 ? 67.700 98.129 49.528 1.00 31.30 312 VAL B N 1
ATOM 2367 C CA . VAL A 1 312 ? 66.498 97.848 48.765 1.00 33.73 312 VAL B CA 1
ATOM 2368 C C . VAL A 1 312 ? 66.925 97.336 47.411 1.00 30.72 312 VAL B C 1
ATOM 2369 O O . VAL A 1 312 ? 67.790 97.940 46.756 1.00 30.69 312 VAL B O 1
ATOM 2373 N N . TYR A 1 313 ? 66.356 96.204 47.006 1.00 28.35 313 TYR B N 1
ATOM 2374 C CA . TYR A 1 313 ? 66.619 95.672 45.669 1.00 27.21 313 TYR B CA 1
ATOM 2375 C C . TYR A 1 313 ? 65.344 95.687 44.861 1.00 28.72 313 TYR B C 1
ATOM 2376 O O . TYR A 1 313 ? 64.358 95.054 45.252 1.00 30.27 313 TYR B O 1
ATOM 2385 N N . ASN A 1 314 ? 65.353 96.393 43.733 1.00 26.74 314 ASN B N 1
ATOM 2386 C CA . ASN A 1 314 ? 64.226 96.313 42.797 1.00 27.67 314 ASN B CA 1
ATOM 2387 C C . ASN A 1 314 ? 64.518 95.169 41.840 1.00 24.85 314 ASN B C 1
ATOM 2388 O O . ASN A 1 314 ? 65.189 95.354 40.830 1.00 27.35 314 ASN B O 1
ATOM 2393 N N . PHE A 1 315 ? 64.060 93.973 42.185 1.00 27.52 315 PHE B N 1
ATOM 2394 C CA . PHE A 1 315 ? 64.312 92.793 41.362 1.00 26.69 315 PHE B CA 1
ATOM 2395 C C . PHE A 1 315 ? 63.637 93.053 40.010 1.00 27.85 315 PHE B C 1
ATOM 2396 O O . PHE A 1 315 ? 64.175 92.723 38.946 1.00 27.91 315 PHE B O 1
ATOM 2404 N N . ASP A 1 316 ? 62.460 93.673 40.071 1.00 26.12 316 ASP B N 1
ATOM 2405 C CA . ASP A 1 316 ? 61.720 94.082 38.886 1.00 28.46 316 ASP B CA 1
ATOM 2406 C C . ASP A 1 316 ? 61.579 95.588 38.941 1.00 26.27 316 ASP B C 1
ATOM 2407 O O . ASP A 1 316 ? 61.075 96.119 39.937 1.00 26.42 316 ASP B O 1
ATOM 2412 N N . ILE A 1 317 ? 62.026 96.271 37.888 1.00 27.54 317 ILE B N 1
ATOM 2413 C CA . ILE A 1 317 ? 61.970 97.741 37.822 1.00 28.69 317 ILE B CA 1
ATOM 2414 C C . ILE A 1 317 ? 60.537 98.231 37.956 1.00 27.63 317 ILE B C 1
ATOM 2415 O O . ILE A 1 317 ? 59.628 97.720 37.301 1.00 28.48 317 ILE B O 1
ATOM 2420 N N . PRO A 1 318 ? 60.319 99.168 38.878 1.00 26.46 318 PRO B N 1
ATOM 2421 C CA . PRO A 1 318 ? 59.036 99.860 38.986 1.00 30.05 318 PRO B CA 1
ATOM 2422 C C . PRO A 1 318 ? 58.899 100.747 37.754 1.00 31.96 318 PRO B C 1
ATOM 2423 O O . PRO A 1 318 ? 59.871 101.419 37.376 1.00 34.52 318 PRO B O 1
ATOM 2427 N N . GLN A 1 319 ? 57.723 100.770 37.141 1.00 28.80 319 GLN B N 1
ATOM 2428 C CA . GLN A 1 319 ? 57.607 101.389 35.833 1.00 36.51 319 GLN B CA 1
ATOM 2429 C C . GLN A 1 319 ? 57.532 102.928 35.890 1.00 41.31 319 GLN B C 1
ATOM 2430 O O . GLN A 1 319 ? 58.017 103.611 34.980 1.00 42.20 319 GLN B O 1
ATOM 2436 N N . ASP A 1 320 ? 56.957 103.464 36.964 1.00 31.97 320 ASP B N 1
ATOM 2437 C CA . ASP A 1 320 ? 56.773 104.904 37.088 1.00 34.49 320 ASP B CA 1
ATOM 2438 C C . ASP A 1 320 ? 57.662 105.427 38.215 1.00 34.31 320 ASP B C 1
ATOM 2439 O O . ASP A 1 320 ? 57.947 104.702 39.174 1.00 29.62 320 ASP B O 1
ATOM 2444 N N . PRO A 1 321 ? 58.128 106.682 38.089 1.00 32.16 321 PRO B N 1
ATOM 2445 C CA . PRO A 1 321 ? 59.029 107.288 39.087 1.00 31.48 321 PRO B CA 1
ATOM 2446 C C . PRO A 1 321 ? 58.448 107.343 40.494 1.00 28.17 321 PRO B C 1
ATOM 2447 O O . PRO A 1 321 ? 59.179 107.108 41.456 1.00 30.52 321 PRO B O 1
ATOM 2451 N N . GLU A 1 322 ? 57.160 107.626 40.635 1.00 25.96 322 GLU B N 1
ATOM 2452 C CA . GLU A 1 322 ? 56.612 107.774 41.976 1.00 28.87 322 GLU B CA 1
ATOM 2453 C C . GLU A 1 322 ? 56.695 106.457 42.765 1.00 30.21 322 GLU B C 1
ATOM 2454 O O . GLU A 1 322 ? 57.099 106.444 43.925 1.00 27.33 322 GLU B O 1
ATOM 2460 N N . SER A 1 323 ? 56.343 105.345 42.132 1.00 26.25 323 SER B N 1
ATOM 2461 C CA . SER A 1 323 ? 56.521 104.047 42.794 1.00 30.67 323 SER B CA 1
ATOM 2462 C C . SER A 1 323 ? 57.981 103.770 43.105 1.00 27.99 323 SER B C 1
ATOM 2463 O O . SER A 1 323 ? 58.300 103.156 44.123 1.00 29.07 323 SER B O 1
ATOM 2466 N N . TYR A 1 324 ? 58.878 104.205 42.229 1.00 26.81 324 TYR B N 1
ATOM 2467 C CA . TYR A 1 324 ? 60.280 103.953 42.477 1.00 26.92 324 TYR B CA 1
ATOM 2468 C C . TYR A 1 324 ? 60.708 104.686 43.747 1.00 28.92 324 TYR B C 1
ATOM 2469 O O . TYR A 1 324 ? 61.364 104.110 44.627 1.00 27.06 324 TYR B O 1
ATOM 2478 N N . VAL A 1 325 ? 60.305 105.950 43.856 1.00 27.80 325 VAL B N 1
ATOM 2479 C CA . VAL A 1 325 ? 60.771 106.799 44.949 1.00 27.09 325 VAL B CA 1
ATOM 2480 C C . VAL A 1 325 ? 60.336 106.228 46.288 1.00 28.76 325 VAL B C 1
ATOM 2481 O O . VAL A 1 325 ? 61.081 106.222 47.263 1.00 29.02 325 VAL B O 1
ATOM 2485 N N . HIS A 1 326 ? 59.110 105.743 46.340 1.00 27.35 326 HIS B N 1
ATOM 2486 C CA . HIS A 1 326 ? 58.610 105.173 47.580 1.00 32.55 326 HIS B CA 1
ATOM 2487 C C . HIS A 1 326 ? 59.255 103.844 47.918 1.00 27.85 326 HIS B C 1
ATOM 2488 O O . HIS A 1 326 ? 59.453 103.530 49.092 1.00 31.05 326 HIS B O 1
ATOM 2495 N N . ARG A 1 327 ? 59.598 103.069 46.893 1.00 27.61 327 ARG B N 1
ATOM 2496 C CA . ARG A 1 327 ? 60.277 101.798 47.110 1.00 28.64 327 ARG B CA 1
ATOM 2497 C C . ARG A 1 327 ? 61.652 102.001 47.737 1.00 30.29 327 ARG B C 1
ATOM 2498 O O . ARG A 1 327 ? 61.984 101.361 48.746 1.00 27.79 327 ARG B O 1
ATOM 2506 N N . ILE A 1 328 ? 62.459 102.885 47.154 1.00 27.27 328 ILE B N 1
ATOM 2507 C CA . ILE A 1 328 ? 63.823 103.050 47.665 1.00 32.38 328 ILE B CA 1
ATOM 2508 C C . ILE A 1 328 ? 63.873 103.833 48.973 1.00 34.04 328 ILE B C 1
ATOM 2509 O O . ILE A 1 328 ? 64.819 103.680 49.751 1.00 33.71 328 ILE B O 1
ATOM 2514 N N . GLY A 1 329 ? 62.863 104.667 49.215 1.00 29.83 329 GLY B N 1
ATOM 2515 C CA . GLY A 1 329 ? 62.811 105.437 50.450 1.00 29.51 329 GLY B CA 1
ATOM 2516 C C . GLY A 1 329 ? 62.506 104.562 51.655 1.00 38.31 329 GLY B C 1
ATOM 2517 O O . GLY A 1 329 ? 62.385 105.072 52.761 1.00 34.93 329 GLY B O 1
ATOM 2518 N N . ARG A 1 330 ? 62.361 103.250 51.447 1.00 33.39 330 ARG B N 1
ATOM 2519 C CA . ARG A 1 330 ? 62.223 102.311 52.559 1.00 33.04 330 ARG B CA 1
ATOM 2520 C C . ARG A 1 330 ? 63.511 102.266 53.344 1.00 35.92 330 ARG B C 1
ATOM 2521 O O . ARG A 1 330 ? 63.508 101.883 54.515 1.00 40.49 330 ARG B O 1
ATOM 2529 N N . THR A 1 331 ? 64.607 102.674 52.699 1.00 32.20 331 THR B N 1
ATOM 2530 C CA . THR A 1 331 ? 65.910 102.689 53.339 1.00 36.41 331 THR B CA 1
ATOM 2531 C C . THR A 1 331 ? 66.377 104.140 53.474 1.00 42.55 331 THR B C 1
ATOM 2532 O O . THR A 1 331 ? 65.652 105.054 53.085 1.00 43.25 331 THR B O 1
ATOM 2536 N N . GLY A 1 332 ? 67.563 104.358 54.036 1.00 40.49 332 GLY B N 1
ATOM 2537 C CA . GLY A 1 332 ? 68.029 105.711 54.292 1.00 45.91 332 GLY B CA 1
ATOM 2538 C C . GLY A 1 332 ? 67.117 106.475 55.246 1.00 50.41 332 GLY B C 1
ATOM 2539 O O . GLY A 1 332 ? 66.952 107.686 55.121 1.00 56.11 332 GLY B O 1
ATOM 2540 N N . ARG A 1 333 ? 66.507 105.774 56.198 1.00 52.23 333 ARG B N 1
ATOM 2541 C CA . ARG A 1 333 ? 65.630 106.444 57.157 1.00 57.50 333 ARG B CA 1
ATOM 2542 C C . ARG A 1 333 ? 66.444 107.098 58.282 1.00 64.96 333 ARG B C 1
ATOM 2543 O O . ARG A 1 333 ? 67.495 106.583 58.682 1.00 62.50 333 ARG B O 1
ATOM 2551 N N . ALA A 1 334 ? 65.953 108.236 58.773 1.00 69.27 334 ALA B N 1
ATOM 2552 C CA . ALA A 1 334 ? 66.578 108.963 59.885 1.00 72.20 334 ALA B CA 1
ATOM 2553 C C . ALA A 1 334 ? 68.059 109.284 59.671 1.00 68.68 334 ALA B C 1
ATOM 2554 O O . ALA A 1 334 ? 68.884 108.993 60.539 1.00 69.04 334 ALA B O 1
ATOM 2556 N N . GLY A 1 335 ? 68.390 109.859 58.514 1.00 67.86 335 GLY B N 1
ATOM 2557 C CA . GLY A 1 335 ? 69.741 110.332 58.243 1.00 67.48 335 GLY B CA 1
ATOM 2558 C C . GLY A 1 335 ? 70.786 109.288 57.864 1.00 67.80 335 GLY B C 1
ATOM 2559 O O . GLY A 1 335 ? 71.784 109.612 57.211 1.00 64.66 335 GLY B O 1
ATOM 2560 N N . LYS A 1 336 ? 70.564 108.038 58.267 1.00 68.90 336 LYS B N 1
ATOM 2561 C CA . LYS A 1 336 ? 71.519 106.959 58.011 1.00 64.39 336 LYS B CA 1
ATOM 2562 C C . LYS A 1 336 ? 71.593 106.610 56.519 1.00 61.39 336 LYS B C 1
ATOM 2563 O O . LYS A 1 336 ? 70.600 106.715 55.803 1.00 60.20 336 LYS B O 1
ATOM 2569 N N . THR A 1 337 ? 72.778 106.211 56.061 1.00 59.31 337 THR B N 1
ATOM 2570 C CA . THR A 1 337 ? 73.036 105.883 54.654 1.00 56.31 337 THR B CA 1
ATOM 2571 C C . THR A 1 337 ? 72.205 104.683 54.146 1.00 55.46 337 THR B C 1
ATOM 2572 O O . THR A 1 337 ? 72.018 103.704 54.867 1.00 53.83 337 THR B O 1
ATOM 2576 N N . GLY A 1 338 ? 71.698 104.774 52.916 1.00 50.72 338 GLY B N 1
ATOM 2577 C CA . GLY A 1 338 ? 70.979 103.674 52.294 1.00 43.59 338 GLY B CA 1
ATOM 2578 C C . GLY A 1 338 ? 71.571 103.289 50.942 1.00 41.96 338 GLY B C 1
ATOM 2579 O O . GLY A 1 338 ? 72.186 104.107 50.242 1.00 43.29 338 GLY B O 1
ATOM 2580 N N . VAL A 1 339 ? 71.397 102.024 50.581 1.00 37.10 339 VAL B N 1
ATOM 2581 C CA . VAL A 1 339 ? 71.794 101.524 49.273 1.00 37.05 339 VAL B CA 1
ATOM 2582 C C . VAL A 1 339 ? 70.559 101.004 48.525 1.00 40.34 339 VAL B C 1
ATOM 2583 O O . VAL A 1 339 ? 69.773 100.198 49.065 1.00 36.87 339 VAL B O 1
ATOM 2587 N N . ALA A 1 340 ? 70.381 101.481 47.294 1.00 30.57 340 ALA B N 1
ATOM 2588 C CA . ALA A 1 340 ? 69.272 101.044 46.467 1.00 31.66 340 ALA B CA 1
ATOM 2589 C C . ALA A 1 340 ? 69.860 100.499 45.189 1.00 32.57 340 ALA B C 1
ATOM 2590 O O . ALA A 1 340 ? 70.722 101.129 44.584 1.00 31.66 340 ALA B O 1
ATOM 2592 N N . MET A 1 341 ? 69.409 99.312 44.792 1.00 31.66 341 MET B N 1
ATOM 2593 C CA . MET A 1 341 ? 69.872 98.701 43.554 1.00 29.78 341 MET B CA 1
ATOM 2594 C C . MET A 1 341 ? 68.691 98.256 42.698 1.00 30.00 341 MET B C 1
ATOM 2595 O O . MET A 1 341 ? 67.787 97.517 43.164 1.00 29.71 341 MET B O 1
ATOM 2600 N N . THR A 1 342 ? 68.719 98.667 41.435 1.00 25.92 342 THR B N 1
ATOM 2601 C CA . THR A 1 342 ? 67.612 98.389 40.537 1.00 27.33 342 THR B CA 1
ATOM 2602 C C . THR A 1 342 ? 68.084 97.549 39.342 1.00 31.09 342 THR B C 1
ATOM 2603 O O . THR A 1 342 ? 69.031 97.947 38.633 1.00 28.52 342 THR B O 1
ATOM 2607 N N . PHE A 1 343 ? 67.432 96.394 39.136 1.00 27.05 343 PHE B N 1
ATOM 2608 C CA . PHE A 1 343 ? 67.761 95.482 38.036 1.00 27.28 343 PHE B CA 1
ATOM 2609 C C . PHE A 1 343 ? 67.010 95.925 36.790 1.00 28.12 343 PHE B C 1
ATOM 2610 O O . PHE A 1 343 ? 65.789 96.041 36.813 1.00 30.03 343 PHE B O 1
ATOM 2618 N N . VAL A 1 344 ? 67.727 96.144 35.697 1.00 28.80 344 VAL B N 1
ATOM 2619 C CA . VAL A 1 344 ? 67.125 96.648 34.460 1.00 28.84 344 VAL B CA 1
ATOM 2620 C C . VAL A 1 344 ? 67.415 95.699 33.305 1.00 31.74 344 VAL B C 1
ATOM 2621 O O . VAL A 1 344 ? 68.582 95.406 33.026 1.00 29.92 344 VAL B O 1
ATOM 2625 N N . THR A 1 345 ? 66.375 95.205 32.640 1.00 30.42 345 THR B N 1
ATOM 2626 C CA . THR A 1 345 ? 66.595 94.431 31.430 1.00 35.91 345 THR B CA 1
ATOM 2627 C C . THR A 1 345 ? 66.848 95.415 30.271 1.00 40.80 345 THR B C 1
ATOM 2628 O O . THR A 1 345 ? 66.497 96.614 30.371 1.00 34.94 345 THR B O 1
ATOM 2632 N N . PRO A 1 346 ? 67.515 94.932 29.200 1.00 43.73 346 PRO B N 1
ATOM 2633 C CA . PRO A 1 346 ? 67.884 95.776 28.055 1.00 45.73 346 PRO B CA 1
ATOM 2634 C C . PRO A 1 346 ? 66.713 96.615 27.535 1.00 43.40 346 PRO B C 1
ATOM 2635 O O . PRO A 1 346 ? 66.835 97.827 27.359 1.00 47.61 346 PRO B O 1
ATOM 2639 N N . ARG A 1 347 ? 65.580 95.958 27.334 1.00 41.78 347 ARG B N 1
ATOM 2640 C CA . ARG A 1 347 ? 64.332 96.582 26.911 1.00 41.88 347 ARG B CA 1
ATOM 2641 C C . ARG A 1 347 ? 63.739 97.600 27.926 1.00 43.96 347 ARG B C 1
ATOM 2642 O O . ARG A 1 347 ? 62.707 98.221 27.653 1.00 39.64 347 ARG B O 1
ATOM 2650 N N . GLU A 1 348 ? 64.367 97.748 29.098 1.00 40.98 348 GLU B N 1
ATOM 2651 C CA . GLU A 1 348 ? 63.847 98.628 30.156 1.00 39.47 348 GLU B CA 1
ATOM 2652 C C . GLU A 1 348 ? 64.748 99.842 30.376 1.00 37.04 348 GLU B C 1
ATOM 2653 O O . GLU A 1 348 ? 64.467 100.687 31.235 1.00 35.57 348 GLU B O 1
ATOM 2659 N N . ILE A 1 349 ? 65.846 99.907 29.622 1.00 38.83 349 ILE B N 1
ATOM 2660 C CA . ILE A 1 349 ? 66.813 101.000 29.761 1.00 39.55 349 ILE B CA 1
ATOM 2661 C C . ILE A 1 349 ? 66.120 102.354 29.626 1.00 35.28 349 ILE B C 1
ATOM 2662 O O . ILE A 1 349 ? 66.402 103.286 30.373 1.00 39.66 349 ILE B O 1
ATOM 2667 N N . GLY A 1 350 ? 65.179 102.452 28.695 1.00 43.80 350 GLY B N 1
ATOM 2668 C CA . GLY A 1 350 ? 64.417 103.681 28.525 1.00 40.10 350 GLY B CA 1
ATOM 2669 C C . GLY A 1 350 ? 63.674 104.058 29.789 1.00 36.55 350 GLY B C 1
ATOM 2670 O O . GLY A 1 350 ? 63.736 105.220 30.236 1.00 37.81 350 GLY B O 1
ATOM 2671 N N . GLN A 1 351 ? 62.979 103.085 30.376 1.00 33.88 351 GLN B N 1
ATOM 2672 C CA . GLN A 1 351 ? 62.222 103.328 31.616 1.00 36.66 351 GLN B CA 1
ATOM 2673 C C . GLN A 1 351 ? 63.160 103.793 32.717 1.00 32.13 351 GLN B C 1
ATOM 2674 O O . GLN A 1 351 ? 62.836 104.719 33.478 1.00 31.26 351 GLN B O 1
ATOM 2680 N N . LEU A 1 352 ? 64.332 103.166 32.800 1.00 33.04 352 LEU B N 1
ATOM 2681 C CA . LEU A 1 352 ? 65.323 103.592 33.785 1.00 32.84 352 LEU B CA 1
ATOM 2682 C C . LEU A 1 352 ? 65.760 105.044 33.552 1.00 34.45 352 LEU B C 1
ATOM 2683 O O . LEU A 1 352 ? 65.820 105.84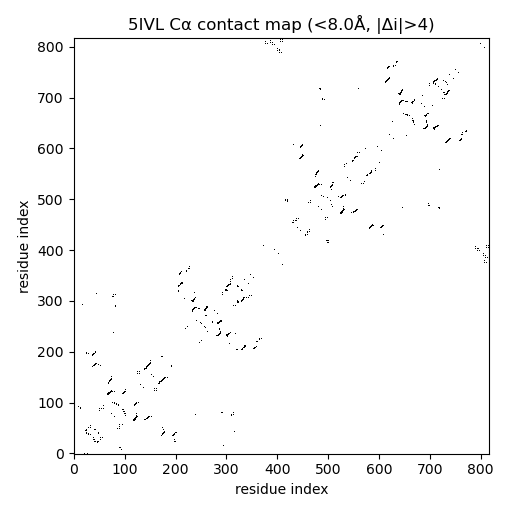0 34.495 1.00 31.62 352 LEU B O 1
ATOM 2688 N N . HIS A 1 353 ? 66.060 105.395 32.307 1.00 32.22 353 HIS B N 1
ATOM 2689 C CA . HIS A 1 353 ? 66.468 106.776 32.022 1.00 36.75 353 HIS B CA 1
ATOM 2690 C C . HIS A 1 353 ? 65.344 107.782 32.369 1.00 36.44 353 HIS B C 1
ATOM 2691 O O . HIS A 1 353 ? 65.604 108.867 32.919 1.00 34.23 353 HIS B O 1
ATOM 2698 N N . HIS A 1 354 ? 64.097 107.411 32.072 1.00 34.03 354 HIS B N 1
ATOM 2699 C CA . HIS A 1 354 ? 62.961 108.267 32.421 1.00 32.71 354 HIS B CA 1
ATOM 2700 C C . HIS A 1 354 ? 62.877 108.483 33.934 1.00 36.18 354 HIS B C 1
ATOM 2701 O O . HIS A 1 354 ? 62.586 109.595 34.403 1.00 34.17 354 HIS B O 1
ATOM 2708 N N . ILE A 1 355 ? 63.142 107.425 34.701 1.00 32.67 355 ILE B N 1
ATOM 2709 C CA . ILE A 1 355 ? 63.129 107.543 36.153 1.00 36.58 355 ILE B CA 1
ATOM 2710 C C . ILE A 1 355 ? 64.209 108.540 36.617 1.00 33.32 355 ILE B C 1
ATOM 2711 O O . ILE A 1 355 ? 63.970 109.358 37.512 1.00 28.93 355 ILE B O 1
ATOM 2716 N N . GLU A 1 356 ? 65.391 108.458 36.006 1.00 30.77 356 GLU B N 1
ATOM 2717 C CA . GLU A 1 356 ? 66.491 109.378 36.341 1.00 37.42 356 GLU B CA 1
ATOM 2718 C C . GLU A 1 356 ? 66.184 110.850 36.036 1.00 36.35 356 GLU B C 1
ATOM 2719 O O . GLU A 1 356 ? 66.477 111.731 36.835 1.00 37.84 356 GLU B O 1
ATOM 2725 N N . ARG A 1 357 ? 65.610 111.114 34.868 1.00 37.00 357 ARG B N 1
ATOM 2726 C CA . ARG A 1 357 ? 65.253 112.490 34.517 1.00 45.34 357 ARG B CA 1
ATOM 2727 C C . ARG A 1 357 ? 64.164 113.053 35.430 1.00 41.78 357 ARG B C 1
ATOM 2728 O O . ARG A 1 357 ? 64.116 114.257 35.681 1.00 42.23 357 ARG B O 1
ATOM 2736 N N . THR A 1 358 ? 63.314 112.180 35.962 1.00 40.24 358 THR B N 1
ATOM 2737 C CA . THR A 1 358 ? 62.229 112.640 36.821 1.00 38.94 358 THR B CA 1
ATOM 2738 C C . THR A 1 358 ? 62.710 112.948 38.245 1.00 40.48 358 THR B C 1
ATOM 2739 O O . THR A 1 358 ? 62.321 113.959 38.821 1.00 43.87 358 THR B O 1
ATOM 2743 N N . THR A 1 359 ? 63.567 112.096 38.804 1.00 41.76 359 THR B N 1
ATOM 2744 C CA . THR A 1 359 ? 64.088 112.325 40.157 1.00 44.69 359 THR B CA 1
ATOM 2745 C C . THR A 1 359 ? 65.237 113.340 40.177 1.00 42.64 359 THR B C 1
ATOM 2746 O O . THR A 1 359 ? 65.625 113.833 41.252 1.00 40.53 359 THR B O 1
ATOM 2750 N N . LYS A 1 360 ? 65.793 113.609 38.997 1.00 34.29 360 LYS B N 1
ATOM 2751 C CA . LYS A 1 360 ? 66.982 114.463 38.855 1.00 48.51 360 LYS B CA 1
ATOM 2752 C C . LYS A 1 360 ? 68.202 113.861 39.542 1.00 46.01 360 LYS B C 1
ATOM 2753 O O . LYS A 1 360 ? 69.191 114.558 39.770 1.00 54.86 360 LYS B O 1
ATOM 2759 N N . ARG A 1 361 ? 68.146 112.575 39.870 1.00 39.36 361 ARG B N 1
ATOM 2760 C CA . ARG A 1 361 ? 69.325 111.922 40.429 1.00 42.55 361 ARG B CA 1
ATOM 2761 C C . ARG A 1 361 ? 69.793 110.817 39.501 1.00 41.94 361 ARG B C 1
ATOM 2762 O O . ARG A 1 361 ? 69.058 109.862 39.224 1.00 40.22 361 ARG B O 1
ATOM 2770 N N . LYS A 1 362 ? 71.013 110.956 38.992 1.00 46.29 362 LYS B N 1
ATOM 2771 C CA . LYS A 1 362 ? 71.551 109.935 38.100 1.00 44.22 362 LYS B CA 1
ATOM 2772 C C . LYS A 1 362 ? 72.029 108.740 38.915 1.00 41.92 362 LYS B C 1
ATOM 2773 O O . LYS A 1 362 ? 72.564 108.896 40.023 1.00 38.11 362 LYS B O 1
ATOM 2779 N N . MET A 1 363 ? 71.784 107.543 38.397 1.00 39.87 363 MET B N 1
ATOM 2780 C CA . MET A 1 363 ? 72.178 106.343 39.127 1.00 41.40 363 MET B CA 1
ATOM 2781 C C . MET A 1 363 ? 73.528 105.872 38.620 1.00 38.28 363 MET B C 1
ATOM 2782 O O . MET A 1 363 ? 73.887 106.101 37.462 1.00 42.19 363 MET B O 1
ATOM 2787 N N . GLU A 1 364 ? 74.288 105.224 39.484 1.00 39.55 364 GLU B N 1
ATOM 2788 C CA . GLU A 1 364 ? 75.559 104.677 39.052 1.00 41.60 364 GLU B CA 1
ATOM 2789 C C . GLU A 1 364 ? 75.365 103.258 38.531 1.00 43.63 364 GLU B C 1
ATOM 2790 O O . GLU A 1 364 ? 74.742 102.414 39.194 1.00 38.80 364 GLU B O 1
ATOM 2796 N N . ARG A 1 365 ? 75.878 102.994 37.337 1.00 44.17 365 ARG B N 1
ATOM 2797 C CA . ARG A 1 365 ? 75.854 101.640 36.831 1.00 41.34 365 ARG B CA 1
ATOM 2798 C C . ARG A 1 365 ? 76.796 100.768 37.667 1.00 48.32 365 ARG B C 1
ATOM 2799 O O . ARG A 1 365 ? 77.962 101.124 37.878 1.00 48.12 365 ARG B O 1
ATOM 2807 N N . MET A 1 366 ? 76.267 99.652 38.172 1.00 39.23 366 MET B N 1
ATOM 2808 C CA . MET A 1 366 ? 77.065 98.654 38.880 1.00 39.84 366 MET B CA 1
ATOM 2809 C C . MET A 1 366 ? 77.194 97.384 38.050 1.00 39.86 366 MET B C 1
ATOM 2810 O O . MET A 1 366 ? 76.197 96.859 37.514 1.00 37.39 366 MET B O 1
ATOM 2815 N N . LYS A 1 367 ? 78.423 96.892 37.933 1.00 39.83 367 LYS B N 1
ATOM 2816 C CA . LYS A 1 367 ? 78.680 95.684 37.153 1.00 43.49 367 LYS B CA 1
ATOM 2817 C C . LYS A 1 367 ? 78.125 94.479 37.908 1.00 39.49 367 LYS B C 1
ATOM 2818 O O . LYS A 1 367 ? 78.319 94.363 39.112 1.00 35.66 367 LYS B O 1
ATOM 2824 N N . PRO A 1 368 ? 77.401 93.595 37.210 1.00 39.54 368 PRO B N 1
ATOM 2825 C CA . PRO A 1 368 ? 76.899 92.406 37.921 1.00 39.96 368 PRO B CA 1
ATOM 2826 C C . PRO A 1 368 ? 78.056 91.552 38.438 1.00 39.26 368 PRO B C 1
ATOM 2827 O O . PRO A 1 368 ? 78.987 91.252 37.681 1.00 36.70 368 PRO B O 1
ATOM 2831 N N . PRO A 1 369 ? 77.999 91.158 39.717 1.00 38.00 369 PRO B N 1
ATOM 2832 C CA . PRO A 1 369 ? 79.070 90.339 40.305 1.00 37.79 369 PRO B CA 1
ATOM 2833 C C . PRO A 1 369 ? 79.184 88.975 39.619 1.00 38.07 369 PRO B C 1
ATOM 2834 O O . PRO A 1 369 ? 78.156 88.401 39.232 1.00 35.90 369 PRO B O 1
ATOM 2838 N N . THR A 1 370 ? 80.398 88.455 39.468 1.00 35.33 370 THR B N 1
ATOM 2839 C CA . THR A 1 370 ? 80.562 87.071 39.004 1.00 39.32 370 THR B CA 1
ATOM 2840 C C . THR A 1 370 ? 80.403 86.111 40.192 1.00 38.88 370 THR B C 1
ATOM 2841 O O . THR A 1 370 ? 80.450 86.537 41.363 1.00 37.53 370 THR B O 1
ATOM 2845 N N . LEU A 1 371 ? 80.267 84.818 39.911 1.00 38.84 371 LEU B N 1
ATOM 2846 C CA . LEU A 1 371 ? 80.184 83.843 41.001 1.00 41.27 371 LEU B CA 1
ATOM 2847 C C . LEU A 1 371 ? 81.459 83.916 41.852 1.00 38.64 371 LEU B C 1
ATOM 2848 O O . LEU A 1 371 ? 81.408 83.911 43.094 1.00 37.59 371 LEU B O 1
ATOM 2853 N N . ASP A 1 372 ? 82.600 84.023 41.184 1.00 37.00 372 ASP B N 1
ATOM 2854 C CA . ASP A 1 372 ? 83.877 84.148 41.891 1.00 44.74 372 ASP B CA 1
ATOM 2855 C C . ASP A 1 372 ? 83.912 85.355 42.838 1.00 44.89 372 ASP B C 1
ATOM 2856 O O . ASP A 1 372 ? 84.286 85.224 44.012 1.00 42.50 372 ASP B O 1
ATOM 2861 N N . GLU A 1 373 ? 83.514 86.526 42.331 1.00 40.32 373 GLU B N 1
ATOM 2862 C CA . GLU A 1 373 ? 83.459 87.716 43.172 1.00 43.34 373 GLU B CA 1
ATOM 2863 C C . GLU A 1 373 ? 82.547 87.460 44.369 1.00 38.83 373 GLU B C 1
ATOM 2864 O O . GLU A 1 373 ? 82.883 87.831 45.489 1.00 44.13 373 GLU B O 1
ATOM 2870 N N . ALA A 1 374 ? 81.418 86.786 44.147 1.00 36.21 374 ALA B N 1
ATOM 2871 C CA . ALA A 1 374 ? 80.510 86.478 45.261 1.00 39.86 374 ALA B CA 1
ATOM 2872 C C . ALA A 1 374 ? 81.185 85.609 46.332 1.00 40.34 374 ALA B C 1
ATOM 2873 O O . ALA A 1 374 ? 81.075 85.879 47.546 1.00 40.10 374 ALA B O 1
ATOM 2875 N N . LEU A 1 375 ? 81.866 84.562 45.865 1.00 41.85 375 LEU B N 1
ATOM 2876 C CA . LEU A 1 375 ? 82.622 83.642 46.728 1.00 47.58 375 LEU B CA 1
ATOM 2877 C C . LEU A 1 375 ? 83.714 84.360 47.504 1.00 47.13 375 LEU B C 1
ATOM 2878 O O . LEU A 1 375 ? 83.834 84.187 48.722 1.00 48.89 375 LEU B O 1
ATOM 2883 N N . GLU A 1 376 ? 84.507 85.166 46.800 1.00 43.53 376 GLU B N 1
ATOM 2884 C CA . GLU A 1 376 ? 85.526 85.972 47.460 1.00 47.67 376 GLU B CA 1
ATOM 2885 C C . GLU A 1 376 ? 84.876 86.874 48.502 1.00 51.89 376 GLU B C 1
ATOM 2886 O O . GLU A 1 376 ? 85.450 87.127 49.569 1.00 50.69 376 GLU B O 1
ATOM 2892 N N . GLY A 1 377 ? 83.667 87.344 48.192 1.00 50.19 377 GLY B N 1
ATOM 2893 C CA . GLY A 1 377 ? 82.919 88.195 49.099 1.00 47.39 377 GLY B CA 1
ATOM 2894 C C . GLY A 1 377 ? 82.539 87.522 50.409 1.00 47.56 377 GLY B C 1
ATOM 2895 O O . GLY A 1 377 ? 82.707 88.112 51.476 1.00 51.59 377 GLY B O 1
ATOM 2896 N N . GLN A 1 378 ? 82.006 86.302 50.356 1.00 48.94 378 GLN B N 1
ATOM 2897 C CA . GLN A 1 378 ? 81.687 85.602 51.607 1.00 51.03 378 GLN B CA 1
ATOM 2898 C C . GLN A 1 378 ? 82.962 85.401 52.426 1.00 49.87 378 GLN B C 1
ATOM 2899 O O . GLN A 1 378 ? 82.955 85.501 53.657 1.00 51.96 378 GLN B O 1
ATOM 2905 N N . GLN A 1 379 ? 84.056 85.130 51.727 1.00 46.24 379 GLN B N 1
ATOM 2906 C CA . GLN A 1 379 ? 85.347 84.957 52.370 1.00 54.25 379 GLN B CA 1
ATOM 2907 C C . GLN A 1 379 ? 85.775 86.216 53.132 1.00 56.21 379 GLN B C 1
ATOM 2908 O O . GLN A 1 379 ? 86.133 86.141 54.314 1.00 54.02 379 GLN B O 1
ATOM 2914 N N . ARG A 1 380 ? 85.732 87.368 52.465 1.00 52.20 380 ARG B N 1
ATOM 2915 C CA . ARG A 1 380 ? 86.170 88.604 53.109 1.00 50.78 380 ARG B CA 1
ATOM 2916 C C . ARG A 1 380 ? 85.336 88.915 54.362 1.00 56.52 380 ARG 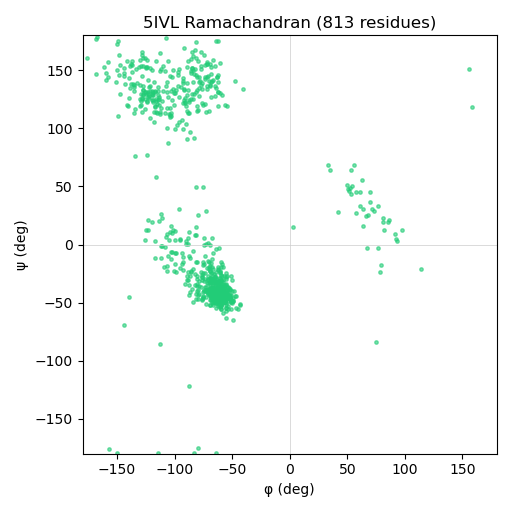B C 1
ATOM 2917 O O . ARG A 1 380 ? 85.879 89.315 55.391 1.00 57.58 380 ARG B O 1
ATOM 2925 N N . ILE A 1 381 ? 84.030 88.670 54.298 1.00 55.32 381 ILE B N 1
ATOM 2926 C CA . ILE A 1 381 ? 83.159 88.890 55.457 1.00 55.06 381 ILE B CA 1
ATOM 2927 C C . ILE A 1 381 ? 83.460 87.959 56.654 1.00 60.48 381 ILE B C 1
ATOM 2928 O O . ILE A 1 381 ? 83.571 88.416 57.800 1.00 60.00 381 ILE B O 1
ATOM 2933 N N . ALA A 1 382 ? 83.599 86.661 56.389 1.00 58.20 382 ALA B N 1
ATOM 2934 C CA . ALA A 1 382 ? 83.880 85.692 57.445 1.00 57.43 382 ALA B CA 1
ATOM 2935 C C . ALA A 1 382 ? 85.214 85.975 58.124 1.00 58.96 382 ALA B C 1
ATOM 2936 O O . ALA A 1 382 ? 85.315 85.966 59.349 1.00 61.54 382 ALA B O 1
ATOM 2938 N N . ILE A 1 383 ? 86.238 86.211 57.314 1.00 57.87 383 ILE B N 1
ATOM 2939 C CA . ILE A 1 383 ? 87.579 86.480 57.815 1.00 60.68 383 ILE B CA 1
ATOM 2940 C C . ILE A 1 383 ? 87.575 87.680 58.759 1.00 69.42 383 ILE B C 1
ATOM 2941 O O . ILE A 1 383 ? 88.214 87.656 59.815 1.00 72.05 383 ILE B O 1
ATOM 2946 N N . GLU A 1 384 ? 86.824 88.714 58.383 1.00 66.92 384 GLU B N 1
ATOM 2947 C CA . GLU A 1 384 ? 86.790 89.956 59.146 1.00 71.21 384 GLU B CA 1
ATOM 2948 C C . GLU A 1 384 ? 85.937 89.870 60.418 1.00 73.96 384 GLU B C 1
ATOM 2949 O O . GLU A 1 384 ? 86.287 90.464 61.444 1.00 80.40 384 GLU B O 1
ATOM 2955 N N . LYS A 1 385 ? 84.828 89.135 60.357 1.00 69.88 385 LYS B N 1
ATOM 2956 C CA . LYS A 1 385 ? 84.068 88.822 61.566 1.00 71.71 385 LYS B CA 1
ATOM 2957 C C . LYS A 1 385 ? 84.964 88.061 62.534 1.00 75.64 385 LYS B C 1
ATOM 2958 O O . LYS A 1 385 ? 84.932 88.286 63.743 1.00 81.02 385 LYS B O 1
ATOM 2964 N N . LEU A 1 386 ? 85.758 87.151 61.981 1.00 72.27 386 LEU B N 1
ATOM 2965 C CA . LEU A 1 386 ? 86.633 86.292 62.766 1.00 76.80 386 LEU B CA 1
ATOM 2966 C C . LEU A 1 386 ? 87.696 87.091 63.514 1.00 79.13 386 LEU B C 1
ATOM 2967 O O . LEU A 1 386 ? 87.913 86.885 64.710 1.00 81.87 386 LEU B O 1
ATOM 2972 N N . LEU A 1 387 ? 88.359 87.995 62.798 1.00 80.82 387 LEU B N 1
ATOM 2973 C CA . LEU A 1 387 ? 89.351 88.883 63.397 1.00 80.41 387 LEU B CA 1
ATOM 2974 C C . LEU A 1 387 ? 88.743 89.698 64.536 1.00 82.84 387 LEU B C 1
ATOM 2975 O O . LEU A 1 387 ? 89.358 89.873 65.588 1.00 83.99 387 LEU B O 1
ATOM 2980 N N . ASN A 1 388 ? 87.524 90.183 64.324 1.00 84.43 388 ASN B N 1
ATOM 2981 C CA . ASN A 1 388 ? 86.827 90.949 65.351 1.00 87.92 388 ASN B CA 1
ATOM 2982 C C . ASN A 1 388 ? 86.573 90.159 66.633 1.00 86.67 388 ASN B C 1
ATOM 2983 O O . ASN A 1 388 ? 86.745 90.691 67.731 1.00 91.33 388 ASN B O 1
ATOM 2988 N N . VAL A 1 389 ? 86.173 88.896 66.483 1.00 85.17 389 VAL B N 1
ATOM 2989 C CA . VAL A 1 389 ? 85.967 87.994 67.619 1.00 87.57 389 VAL B CA 1
ATOM 2990 C C . VAL A 1 389 ? 87.164 88.021 68.568 1.00 90.90 389 VAL B C 1
ATOM 2991 O O . VAL A 1 389 ? 87.046 88.471 69.710 1.00 93.25 389 VAL B O 1
ATOM 2995 N N . VAL A 1 390 ? 88.313 87.556 68.082 1.00 86.89 390 VAL B N 1
ATOM 2996 C CA . VAL A 1 390 ? 89.542 87.549 68.874 1.00 89.12 390 VAL B CA 1
ATOM 2997 C C . VAL A 1 390 ? 89.889 88.935 69.427 1.00 93.31 390 VAL B C 1
ATOM 2998 O O . VAL A 1 390 ? 90.223 89.073 70.608 1.00 95.28 390 VAL B O 1
ATOM 3002 N N . GLU A 1 391 ? 89.782 89.954 68.578 1.00 92.26 391 GLU B N 1
ATOM 3003 C CA . GLU A 1 391 ? 90.118 91.320 68.969 1.00 90.76 391 GLU B CA 1
ATOM 3004 C C . GLU A 1 391 ? 89.327 91.799 70.180 1.00 92.57 391 GLU B C 1
ATOM 3005 O O . GLU A 1 391 ? 89.880 92.444 71.068 1.00 94.13 391 GLU B O 1
ATOM 3011 N N . THR A 1 392 ? 88.040 91.459 70.223 1.00 94.68 392 THR B N 1
ATOM 3012 C CA . THR A 1 392 ? 87.119 92.070 71.182 1.00 94.37 392 THR B CA 1
ATOM 3013 C C . THR A 1 392 ? 86.499 91.109 72.208 1.00 91.71 392 THR B C 1
ATOM 3014 O O . THR A 1 392 ? 85.665 91.523 73.019 1.00 92.08 392 THR B O 1
ATOM 3018 N N . GLU A 1 393 ? 86.903 89.840 72.172 1.00 91.35 393 GLU B N 1
ATOM 3019 C CA . GLU A 1 393 ? 86.405 88.844 73.127 1.00 92.00 393 GLU B CA 1
ATOM 3020 C C . GLU A 1 393 ? 87.205 87.549 73.084 1.00 90.58 393 GLU B C 1
ATOM 3021 O O . GLU A 1 393 ? 88.433 87.568 73.022 1.00 90.47 393 GLU B O 1
ATOM 3027 N N . PHE A 1 397 ? 87.658 78.983 77.552 1.00 85.49 397 PHE B N 1
ATOM 3028 C CA . PHE A 1 397 ? 87.623 77.523 77.470 1.00 86.12 397 PHE B CA 1
ATOM 3029 C C . PHE A 1 397 ? 87.485 77.038 76.031 1.00 87.09 397 PHE B C 1
ATOM 3030 O O . PHE A 1 397 ? 87.159 75.870 75.787 1.00 81.31 397 PHE B O 1
ATOM 3038 N N . TYR A 1 398 ? 87.723 77.939 75.083 1.00 83.38 398 TYR B N 1
ATOM 3039 C CA . TYR A 1 398 ? 87.740 77.568 73.675 1.00 82.03 398 TYR B CA 1
ATOM 3040 C C . TYR A 1 398 ? 89.130 77.075 73.275 1.00 78.45 398 TYR B C 1
ATOM 3041 O O . TYR A 1 398 ? 89.265 76.259 72.361 1.00 77.17 398 TYR B O 1
ATOM 3050 N N . LYS A 1 399 ? 90.148 77.552 73.989 1.00 78.28 399 LYS B N 1
ATOM 3051 C CA . LYS A 1 399 ? 91.548 77.331 73.617 1.00 79.25 399 LYS B CA 1
ATOM 3052 C C . LYS A 1 399 ? 92.034 75.881 73.757 1.00 80.58 399 LYS B C 1
ATOM 3053 O O . LYS A 1 399 ? 92.801 75.392 72.918 1.00 75.65 399 LYS B O 1
ATOM 3059 N N . ARG A 1 400 ? 91.595 75.197 74.812 1.00 81.02 400 ARG B N 1
ATOM 3060 C CA . ARG A 1 400 ? 92.010 73.813 75.044 1.00 78.75 400 ARG B CA 1
ATOM 3061 C C . ARG A 1 400 ? 91.462 72.899 73.953 1.00 77.45 400 ARG B C 1
ATOM 3062 O O . ARG A 1 400 ? 92.163 72.016 73.452 1.00 75.55 400 ARG B O 1
ATOM 3070 N N . ALA A 1 401 ? 90.198 73.116 73.597 1.00 76.98 401 ALA B N 1
ATOM 3071 C CA . ALA A 1 401 ? 89.569 72.379 72.510 1.00 70.54 401 ALA B CA 1
ATOM 3072 C C . ALA A 1 401 ? 90.285 72.687 71.197 1.00 73.59 401 ALA B C 1
ATOM 3073 O O . ALA A 1 401 ? 90.453 71.807 70.350 1.00 74.28 401 ALA B O 1
ATOM 3075 N N . ALA A 1 402 ? 90.713 73.937 71.032 1.00 70.06 402 ALA B N 1
ATOM 3076 C CA . ALA A 1 402 ? 91.561 74.297 69.901 1.00 69.26 402 ALA B CA 1
ATOM 3077 C C . ALA A 1 402 ? 92.894 73.541 69.947 1.00 69.87 402 ALA B C 1
ATOM 3078 O O . ALA A 1 402 ? 93.368 73.048 68.922 1.00 69.93 402 ALA B O 1
ATOM 3080 N N . GLU A 1 403 ? 93.487 73.445 71.136 1.00 72.16 403 GLU B N 1
ATOM 3081 C CA . GLU A 1 403 ? 94.741 72.710 71.321 1.00 71.97 403 GLU B CA 1
ATOM 3082 C C . GLU A 1 403 ? 94.628 71.225 70.968 1.00 72.29 403 GLU B C 1
ATOM 3083 O O . GLU A 1 403 ? 95.464 70.695 70.226 1.00 71.09 403 GLU B O 1
ATOM 3089 N N . GLU A 1 404 ? 93.611 70.555 71.513 1.00 71.96 404 GLU B N 1
ATOM 3090 C CA . GLU A 1 404 ? 93.417 69.127 71.266 1.00 71.56 404 GLU B CA 1
ATOM 3091 C C . GLU A 1 404 ? 93.089 68.883 69.798 1.00 71.09 404 GLU B C 1
ATOM 3092 O O . GLU A 1 404 ? 93.478 67.862 69.223 1.00 72.21 404 GLU B O 1
ATOM 3098 N N . LEU A 1 405 ? 92.384 69.830 69.189 1.00 66.69 405 LEU B N 1
ATOM 3099 C CA . LEU A 1 405 ? 92.043 69.720 67.777 1.00 67.48 405 LEU B CA 1
ATOM 3100 C C . LEU A 1 405 ? 93.291 69.877 66.913 1.00 64.37 405 LEU B C 1
ATOM 3101 O O . LEU A 1 405 ? 93.493 69.133 65.954 1.00 68.41 405 LEU B O 1
ATOM 3106 N N . LEU A 1 406 ? 94.131 70.846 67.273 1.00 68.67 406 LEU B N 1
ATOM 3107 C CA . LEU A 1 406 ? 95.397 71.083 66.584 1.00 66.22 406 LEU B CA 1
ATOM 3108 C C . LEU A 1 406 ? 96.413 69.977 66.848 1.00 68.09 406 LEU B C 1
ATOM 3109 O O . LEU A 1 406 ? 97.420 69.870 66.142 1.00 67.50 406 LEU B O 1
ATOM 3114 N N . GLU A 1 407 ? 96.158 69.155 67.864 1.00 67.04 407 GLU B N 1
ATOM 3115 C CA . GLU A 1 407 ? 97.074 68.062 68.183 1.00 65.18 407 GLU B CA 1
ATOM 3116 C C . GLU A 1 407 ? 97.040 66.926 67.159 1.00 62.34 407 GLU B C 1
ATOM 3117 O O . GLU A 1 407 ? 97.992 66.153 67.060 1.00 68.86 407 GLU B O 1
ATOM 3123 N N . GLU A 1 408 ? 95.968 66.832 66.377 1.00 66.30 408 GLU B N 1
ATOM 3124 C CA . GLU A 1 408 ? 95.836 65.707 65.444 1.00 67.45 408 GLU B CA 1
ATOM 3125 C C . GLU A 1 408 ? 95.602 66.101 63.980 1.00 68.58 408 GLU B C 1
ATOM 3126 O O . GLU A 1 408 ? 95.419 65.235 63.119 1.00 68.64 408 GLU B O 1
ATOM 3132 N N . HIS A 1 409 ? 95.616 67.401 63.697 1.00 66.30 409 HIS B N 1
ATOM 3133 C CA . HIS A 1 409 ? 95.493 67.883 62.323 1.00 62.91 409 HIS B CA 1
ATOM 3134 C C . HIS A 1 409 ? 96.273 69.165 62.104 1.00 60.33 409 HIS B C 1
ATOM 3135 O O . HIS A 1 409 ? 96.497 69.937 63.043 1.00 53.93 409 HIS B O 1
ATOM 3142 N N . ASP A 1 410 ? 96.670 69.402 60.859 1.00 58.20 410 ASP B N 1
ATOM 3143 C CA . ASP A 1 410 ? 97.362 70.636 60.538 1.00 58.36 410 ASP B CA 1
ATOM 3144 C C . ASP A 1 410 ? 96.483 71.856 60.776 1.00 58.37 410 ASP B C 1
ATOM 3145 O O . ASP A 1 410 ? 95.269 71.814 60.559 1.00 57.15 410 ASP B O 1
ATOM 3150 N N . SER A 1 411 ? 97.099 72.940 61.235 1.00 59.64 411 SER B N 1
ATOM 3151 C CA . SER A 1 411 ? 96.340 74.128 61.606 1.00 57.88 411 SER B CA 1
ATOM 3152 C C . SER A 1 411 ? 95.696 74.777 60.385 1.00 56.62 411 SER B C 1
ATOM 3153 O O . SER A 1 411 ? 94.639 75.398 60.499 1.00 56.75 411 SER B O 1
ATOM 3156 N N . VAL A 1 412 ? 96.333 74.636 59.223 1.00 52.93 412 VAL B N 1
ATOM 3157 C CA . VAL A 1 412 ? 95.774 75.195 57.998 1.00 56.71 412 VAL B CA 1
ATOM 3158 C C . VAL A 1 412 ? 94.487 74.444 57.650 1.00 53.28 412 VAL B C 1
ATOM 3159 O O . VAL A 1 412 ? 93.430 75.062 57.470 1.00 50.19 412 VAL B O 1
ATOM 3163 N N . THR A 1 413 ? 94.580 73.114 57.612 1.00 54.24 413 THR B N 1
ATOM 3164 C CA . THR A 1 413 ? 93.431 72.250 57.369 1.00 51.66 413 THR B CA 1
ATOM 3165 C C . THR A 1 413 ? 92.258 72.584 58.288 1.00 49.24 413 THR B C 1
ATOM 3166 O O . THR A 1 413 ? 91.125 72.708 57.825 1.00 48.45 413 THR B O 1
ATOM 3170 N N . ILE A 1 414 ? 92.540 72.743 59.580 1.00 47.93 414 ILE B N 1
ATOM 3171 C CA . ILE A 1 414 ? 91.507 73.077 60.554 1.00 48.71 414 ILE B CA 1
ATOM 3172 C C . ILE A 1 414 ? 90.844 74.415 60.233 1.00 49.83 414 ILE B C 1
ATOM 3173 O O . ILE A 1 414 ? 89.613 74.502 60.170 1.00 51.44 414 ILE B O 1
ATOM 3178 N N . VAL A 1 415 ? 91.649 75.457 60.032 1.00 48.12 415 VAL B N 1
ATOM 3179 C CA . VAL A 1 415 ? 91.100 76.789 59.785 1.00 47.86 415 VAL B CA 1
ATOM 3180 C C . VAL A 1 415 ? 90.349 76.817 58.455 1.00 45.91 415 VAL B C 1
ATOM 3181 O O . VAL A 1 415 ? 89.287 77.430 58.349 1.00 46.66 415 VAL B O 1
ATOM 3185 N N . ALA A 1 416 ? 90.887 76.122 57.453 1.00 46.76 416 ALA B N 1
ATOM 3186 C CA . ALA A 1 416 ? 90.206 75.986 56.166 1.00 44.55 416 ALA B CA 1
ATOM 3187 C C . ALA A 1 416 ? 88.807 75.407 56.348 1.00 43.09 416 ALA B C 1
ATOM 3188 O O . ALA A 1 416 ? 87.840 75.902 55.777 1.00 43.22 416 ALA B O 1
ATOM 3190 N N . ALA A 1 417 ? 88.707 74.352 57.147 1.00 44.15 417 ALA B N 1
ATOM 3191 C CA . ALA A 1 417 ? 87.421 73.732 57.414 1.00 44.88 417 ALA B CA 1
ATOM 3192 C C . ALA A 1 417 ? 86.502 74.663 58.198 1.00 45.29 417 ALA B C 1
ATOM 3193 O O . ALA A 1 417 ? 85.285 74.639 58.013 1.00 43.74 417 ALA B O 1
ATOM 3195 N N . CYS A 1 418 ? 87.077 75.483 59.075 1.00 43.96 418 CYS B N 1
ATOM 3196 C CA . CYS A 1 418 ? 86.267 76.405 59.858 1.00 46.10 418 CYS B CA 1
ATOM 3197 C C . CYS A 1 418 ? 85.643 77.464 58.967 1.00 46.72 418 CYS B C 1
ATOM 3198 O O . CYS A 1 418 ? 84.467 77.795 59.100 1.00 44.78 418 CYS B O 1
ATOM 3201 N N . LEU A 1 419 ? 86.449 77.974 58.045 1.00 48.56 419 LEU B N 1
ATOM 3202 C CA . LEU A 1 419 ? 86.007 78.961 57.071 1.00 48.24 419 LEU B CA 1
ATOM 3203 C C . LEU A 1 419 ? 84.907 78.427 56.140 1.00 48.12 419 LEU B C 1
ATOM 3204 O O . LEU A 1 419 ? 83.954 79.144 55.826 1.00 52.11 419 LEU B O 1
ATOM 3209 N N . LYS A 1 420 ? 85.041 77.179 55.700 1.00 44.74 420 LYS B N 1
ATOM 3210 C CA . LYS A 1 420 ? 84.028 76.553 54.852 1.00 47.94 420 LYS B CA 1
ATOM 3211 C C . LYS A 1 420 ? 82.675 76.507 55.561 1.00 47.49 420 LYS B C 1
ATOM 3212 O O . LYS A 1 420 ? 81.650 76.848 54.973 1.00 45.75 420 LYS B O 1
ATOM 3218 N N . MET A 1 421 ? 82.678 76.105 56.832 1.00 50.10 421 MET B N 1
ATOM 3219 C CA . MET A 1 421 ? 81.439 76.048 57.607 1.00 51.02 421 MET B CA 1
ATOM 3220 C C . MET A 1 421 ? 80.915 77.452 57.898 1.00 51.52 421 MET B C 1
ATOM 3221 O O . MET A 1 421 ? 79.718 77.719 57.768 1.00 50.56 421 MET B O 1
ATOM 3226 N N . LEU A 1 422 ? 81.817 78.350 58.284 1.00 50.41 422 LEU B N 1
ATOM 3227 C CA . LEU A 1 422 ? 81.431 79.711 58.631 1.00 52.24 422 LEU B CA 1
ATOM 3228 C C . LEU A 1 422 ? 80.786 80.396 57.432 1.00 53.03 422 LEU B C 1
ATOM 3229 O O . LEU A 1 422 ? 79.773 81.074 57.574 1.00 57.98 422 LEU B O 1
ATOM 3234 N N . GLU A 1 423 ? 81.363 80.196 56.251 1.00 50.25 423 GLU B N 1
ATOM 3235 C CA . GLU A 1 423 ? 80.891 80.869 55.042 1.00 50.28 423 GLU B CA 1
ATOM 3236 C C . GLU A 1 423 ? 79.577 80.306 54.494 1.00 54.55 423 GLU B C 1
ATOM 3237 O O . GLU A 1 423 ? 78.900 80.955 53.699 1.00 62.00 423 GLU B O 1
ATOM 3243 N N . HIS A 1 424 ? 79.214 79.109 54.931 1.00 52.31 424 HIS B N 1
ATOM 3244 C CA . HIS A 1 424 ? 77.978 78.473 54.492 1.00 56.55 424 HIS B CA 1
ATOM 3245 C C . HIS A 1 424 ? 76.739 79.122 55.117 1.00 58.59 424 HIS B C 1
ATOM 3246 O O . HIS A 1 424 ? 76.761 79.540 56.277 1.00 60.83 424 HIS B O 1
ATOM 3253 N N . HIS A 1 425 ? 75.662 79.200 54.341 1.00 61.14 425 HIS B N 1
ATOM 3254 C CA . HIS A 1 425 ? 74.415 79.814 54.803 1.00 63.06 425 HIS B CA 1
ATOM 3255 C C . HIS A 1 425 ? 73.523 78.800 55.525 1.00 66.87 425 HIS B C 1
ATOM 3256 O O . HIS A 1 425 ? 72.439 79.140 56.018 1.00 64.91 425 HIS B O 1
ATOM 3263 N N . SER B 1 10 ? 31.913 41.967 65.019 1.00 57.51 10 SER A N 1
ATOM 3264 C CA . SER B 1 10 ? 31.043 42.758 64.145 1.00 58.22 10 SER A CA 1
ATOM 3265 C C . SER B 1 10 ? 31.842 43.557 63.127 1.00 57.57 10 SER A C 1
ATOM 3266 O O . SER B 1 10 ? 33.059 43.716 63.263 1.00 61.08 10 SER A O 1
ATOM 3269 N N . GLN B 1 11 ? 31.148 44.069 62.114 1.00 60.67 11 GLN A N 1
ATOM 3270 C CA . GLN B 1 11 ? 31.800 44.707 60.969 1.00 62.80 11 GLN A CA 1
ATOM 3271 C C . GLN B 1 11 ? 32.521 46.007 61.333 1.00 59.16 11 GLN A C 1
ATOM 3272 O O . GLN B 1 11 ? 33.691 46.186 60.997 1.00 58.21 11 GLN A O 1
ATOM 3278 N N . GLU B 1 12 ? 31.820 46.898 62.028 1.00 60.15 12 GLU A N 1
ATOM 3279 C CA . GLU B 1 12 ? 32.364 48.200 62.407 1.00 57.62 12 GLU A CA 1
ATOM 3280 C C . GLU B 1 12 ? 33.540 48.073 63.392 1.00 59.43 12 GLU A C 1
ATOM 3281 O O . GLU B 1 12 ? 34.408 48.952 63.461 1.00 59.27 12 GLU A O 1
ATOM 3287 N N . VAL B 1 13 ? 33.569 46.980 64.150 1.00 52.67 13 VAL A N 1
ATOM 3288 C CA . VAL B 1 13 ? 34.692 46.715 65.039 1.00 58.07 13 VAL A CA 1
ATOM 3289 C C . VAL B 1 13 ? 35.859 46.128 64.237 1.00 56.38 13 VAL A C 1
ATOM 3290 O O . VAL B 1 13 ? 37.022 46.524 64.418 1.00 52.38 13 VAL A O 1
ATOM 3294 N N . MET B 1 14 ? 35.542 45.192 63.344 1.00 55.87 14 MET A N 1
ATOM 3295 C CA . MET B 1 14 ? 36.572 44.531 62.545 1.00 59.20 14 MET A CA 1
ATOM 3296 C C . MET B 1 14 ? 37.313 45.524 61.654 1.00 54.51 14 MET A C 1
ATOM 3297 O O . MET B 1 14 ? 38.526 45.420 61.498 1.00 56.48 14 MET A O 1
ATOM 3302 N N . LYS B 1 15 ? 36.588 46.484 61.084 1.00 52.83 15 LYS A N 1
ATOM 3303 C CA . LYS B 1 15 ? 37.213 47.510 60.248 1.00 57.71 15 LYS A CA 1
ATOM 3304 C C . LYS B 1 15 ? 38.223 48.299 61.072 1.00 56.65 15 LYS A C 1
ATOM 3305 O O . LYS B 1 15 ? 39.380 48.457 60.667 1.00 55.54 15 LYS A O 1
ATOM 3311 N N . ALA B 1 16 ? 37.790 48.760 62.243 1.00 52.34 16 ALA A N 1
ATOM 3312 C CA . ALA B 1 16 ? 38.595 49.676 63.040 1.00 52.43 16 ALA A CA 1
ATOM 3313 C C . ALA B 1 16 ? 39.897 49.039 63.515 1.00 50.76 16 ALA A C 1
ATOM 3314 O O . ALA B 1 16 ? 40.909 49.715 63.653 1.00 54.52 16 ALA A O 1
ATOM 3316 N N . ILE B 1 17 ? 39.874 47.732 63.749 1.00 55.82 17 ILE A N 1
ATOM 3317 C CA . ILE B 1 17 ? 41.065 47.046 64.230 1.00 54.93 17 ILE A CA 1
ATOM 3318 C C . ILE B 1 17 ? 41.955 46.560 63.082 1.00 58.00 17 ILE A C 1
ATOM 3319 O O . ILE B 1 17 ? 43.182 46.489 63.220 1.00 56.52 17 ILE A O 1
ATOM 3324 N N . GLU B 1 18 ? 41.337 46.234 61.947 1.00 58.87 18 GLU A N 1
ATOM 3325 C CA . GLU B 1 18 ? 42.096 45.868 60.756 1.00 58.78 18 GLU A CA 1
ATOM 3326 C C . GLU B 1 18 ? 42.831 47.105 60.238 1.00 57.41 18 GLU A C 1
ATOM 3327 O O . GLU B 1 18 ? 44.012 47.031 59.881 1.00 58.72 18 GLU A O 1
ATOM 3333 N N . ARG B 1 19 ? 42.151 48.251 60.261 1.00 54.32 19 ARG A N 1
ATOM 3334 C CA . ARG B 1 19 ? 42.771 49.519 59.856 1.00 53.82 19 ARG A CA 1
ATOM 3335 C C . ARG B 1 19 ? 43.771 50.028 60.884 1.00 54.74 19 ARG A C 1
ATOM 3336 O O . ARG B 1 19 ? 44.376 51.080 60.703 1.00 64.34 19 ARG A O 1
ATOM 3344 N N . MET B 1 20 ? 43.938 49.274 61.965 1.00 60.19 20 MET A N 1
ATOM 3345 C CA . MET B 1 20 ? 44.880 49.620 63.029 1.00 59.08 20 MET A CA 1
ATOM 3346 C C . MET B 1 20 ? 46.142 48.765 62.925 1.00 57.91 20 MET A C 1
ATOM 3347 O O . MET B 1 20 ? 47.147 49.047 63.574 1.00 56.38 20 MET A O 1
ATOM 3352 N N . GLY B 1 21 ? 46.085 47.722 62.100 1.00 60.49 21 GLY A N 1
ATOM 3353 C CA . GLY B 1 21 ? 47.189 46.790 61.980 1.00 58.20 21 GLY A CA 1
ATOM 3354 C C . GLY B 1 21 ? 46.833 45.399 62.476 1.00 64.38 21 GLY A C 1
ATOM 3355 O O . GLY B 1 21 ? 47.477 44.418 62.092 1.00 62.29 21 GLY A O 1
ATOM 3356 N N . PHE B 1 22 ? 45.804 45.308 63.318 1.00 61.95 22 PHE A N 1
ATOM 3357 C CA . PHE B 1 22 ? 45.434 44.036 63.939 1.00 60.66 22 PHE A CA 1
ATOM 3358 C C . PHE B 1 22 ? 45.068 42.995 62.882 1.00 62.24 22 PHE A C 1
ATOM 3359 O O . PHE B 1 22 ? 44.276 43.255 61.980 1.00 65.74 22 PHE A O 1
ATOM 3367 N N . GLU B 1 23 ? 45.648 41.810 62.995 1.00 63.56 23 GLU A N 1
ATOM 3368 C CA . GLU B 1 23 ? 45.388 40.761 62.027 1.00 65.44 23 GLU A CA 1
ATOM 3369 C C . GLU B 1 23 ? 45.365 39.421 62.746 1.00 64.50 23 GLU A C 1
ATOM 3370 O O . GLU B 1 23 ? 44.317 38.787 62.880 1.00 66.82 23 GLU A O 1
ATOM 3376 N N . GLU B 1 24 ? 46.527 38.993 63.219 1.00 60.81 24 GLU A N 1
ATOM 3377 C CA . GLU B 1 24 ? 46.607 37.769 63.988 1.00 61.50 24 GLU A CA 1
ATOM 3378 C C . GLU B 1 24 ? 46.398 38.078 65.471 1.00 60.89 24 GLU A C 1
ATOM 3379 O O . GLU B 1 24 ? 46.902 39.078 65.994 1.00 54.67 24 GLU A O 1
ATOM 3385 N N . THR B 1 25 ? 45.645 37.218 66.144 1.00 56.49 25 THR A N 1
ATOM 3386 C CA . THR B 1 25 ? 45.432 37.358 67.574 1.00 52.18 25 THR A CA 1
ATOM 3387 C C . THR B 1 25 ? 46.639 36.843 68.354 1.00 56.17 25 THR A C 1
ATOM 3388 O O . THR B 1 25 ? 47.278 35.862 67.961 1.00 54.97 25 THR A O 1
ATOM 3392 N N . THR B 1 26 ? 46.944 37.511 69.465 1.00 54.79 26 THR A N 1
ATOM 3393 C CA . THR B 1 26 ? 47.913 37.005 70.439 1.00 49.40 26 THR A CA 1
ATOM 3394 C C . THR B 1 26 ? 47.193 35.989 71.336 1.00 46.84 26 THR A C 1
ATOM 3395 O O . THR B 1 26 ? 45.959 35.990 71.398 1.00 47.39 26 THR A O 1
ATOM 3399 N N . PRO B 1 27 ? 47.947 35.109 72.022 1.00 49.56 27 PRO A N 1
ATOM 3400 C CA . PRO B 1 27 ? 47.294 34.126 72.902 1.00 44.42 27 PRO A CA 1
ATOM 3401 C C . PRO B 1 27 ? 46.207 34.683 73.842 1.00 49.40 27 PRO A C 1
ATOM 3402 O O . PRO B 1 27 ? 45.072 34.176 73.789 1.00 47.96 27 PRO A O 1
ATOM 3406 N N . ILE B 1 28 ? 46.522 35.696 74.654 1.00 47.12 28 ILE A N 1
ATOM 3407 C CA . ILE B 1 28 ? 45.530 36.269 75.569 1.00 44.59 28 ILE A CA 1
ATOM 3408 C C . ILE B 1 28 ? 44.262 36.723 74.827 1.00 43.32 28 ILE A C 1
ATOM 3409 O O . ILE B 1 28 ? 43.157 36.682 75.370 1.00 42.75 28 ILE A O 1
ATOM 3414 N N . GLN B 1 29 ? 44.420 37.119 73.569 1.00 39.95 29 GLN A N 1
ATOM 3415 C CA . GLN B 1 29 ? 43.280 37.576 72.782 1.00 44.44 29 GLN A CA 1
ATOM 3416 C C . GLN B 1 29 ? 42.475 36.399 72.210 1.00 45.21 29 GLN A C 1
ATOM 3417 O O . GLN B 1 29 ? 41.246 36.428 72.206 1.00 48.20 29 GLN A O 1
ATOM 3423 N N . ALA B 1 30 ? 43.158 35.353 71.755 1.00 44.00 30 ALA A N 1
ATOM 3424 C CA . ALA B 1 30 ? 42.454 34.206 71.174 1.00 51.49 30 ALA A CA 1
ATOM 3425 C C . ALA B 1 30 ? 41.679 33.429 72.246 1.00 48.80 30 ALA A C 1
ATOM 3426 O O . ALA B 1 30 ? 40.601 32.884 71.993 1.00 46.62 30 ALA A O 1
ATOM 3428 N N . LYS B 1 31 ? 42.222 33.428 73.457 1.00 48.16 31 LYS A N 1
ATOM 3429 C CA . LYS B 1 31 ? 41.617 32.716 74.571 1.00 45.93 31 LYS A CA 1
ATOM 3430 C C . LYS B 1 31 ? 40.567 33.530 75.337 1.00 46.55 31 LYS A C 1
ATOM 3431 O O . LYS B 1 31 ? 39.527 32.985 75.699 1.00 48.34 31 LYS A O 1
ATOM 3437 N N . THR B 1 32 ? 40.811 34.820 75.582 1.00 45.96 32 THR A N 1
ATOM 3438 C CA . THR B 1 32 ? 39.875 35.577 76.428 1.00 43.50 32 THR A CA 1
ATOM 3439 C C . THR B 1 32 ? 38.643 36.068 75.688 1.00 39.18 32 THR A C 1
ATOM 3440 O O . THR B 1 32 ? 37.526 35.926 76.182 1.00 43.33 32 THR A O 1
ATOM 3444 N N . ILE B 1 33 ? 38.854 36.655 74.515 1.00 42.67 33 ILE A N 1
ATOM 3445 C CA . ILE B 1 33 ? 37.776 37.278 73.739 1.00 37.15 33 ILE A CA 1
ATOM 3446 C C . ILE B 1 33 ? 36.533 36.406 73.475 1.00 41.34 33 ILE A C 1
ATOM 3447 O O . ILE B 1 33 ? 35.408 36.877 73.668 1.00 50.50 33 ILE A O 1
ATOM 3452 N N . PRO B 1 34 ? 36.712 35.139 73.036 1.00 46.77 34 PRO A N 1
ATOM 3453 C CA . PRO B 1 34 ? 35.497 34.323 72.844 1.00 48.55 34 PRO A CA 1
ATOM 3454 C C . PRO B 1 34 ? 34.700 34.136 74.143 1.00 45.42 34 PRO A C 1
ATOM 3455 O O . PRO B 1 34 ? 33.470 34.208 74.116 1.00 45.57 34 PRO A O 1
ATOM 3459 N N . LEU B 1 35 ? 35.379 33.930 75.266 1.00 42.82 35 LEU A N 1
ATOM 3460 C CA . LEU B 1 35 ? 34.672 33.872 76.545 1.00 45.24 35 LEU A CA 1
ATOM 3461 C C . LEU B 1 35 ? 33.958 35.202 76.861 1.00 46.17 35 LEU A C 1
ATOM 3462 O O . LEU B 1 35 ? 32.784 35.203 77.254 1.00 44.01 35 LEU A O 1
ATOM 3467 N N . SER B 1 36 ? 34.655 36.324 76.666 1.00 42.56 36 SER A N 1
ATOM 3468 C CA . SER B 1 36 ? 34.084 37.644 76.962 1.00 44.75 36 SER A CA 1
ATOM 3469 C C . SER B 1 36 ? 32.852 37.930 76.123 1.00 44.09 36 SER A C 1
ATOM 3470 O O . SER B 1 36 ? 31.862 38.470 76.620 1.00 45.16 36 SER A O 1
ATOM 3473 N N . LEU B 1 37 ? 32.935 37.586 74.840 1.00 45.35 37 LEU A N 1
ATOM 3474 C CA . LEU B 1 37 ? 31.827 37.788 73.915 1.00 48.12 37 LEU A CA 1
ATOM 3475 C C . LEU B 1 37 ? 30.656 36.878 74.275 1.00 47.40 37 LEU A C 1
ATOM 3476 O O . LEU B 1 37 ? 29.524 37.126 73.871 1.00 52.34 37 LEU A O 1
ATOM 3481 N N . GLN B 1 38 ? 30.927 35.824 75.039 1.00 47.67 38 GLN A N 1
ATOM 3482 C CA . GLN B 1 38 ? 29.853 35.008 75.591 1.00 47.71 38 GLN A CA 1
ATOM 3483 C C . GLN B 1 38 ? 29.395 35.591 76.912 1.00 51.23 38 GLN A C 1
ATOM 3484 O O . GLN B 1 38 ? 28.663 34.944 77.652 1.00 52.27 38 GLN A O 1
ATOM 3490 N N . ASN B 1 39 ? 29.853 36.805 77.209 1.00 51.61 39 ASN A N 1
ATOM 3491 C CA . ASN B 1 39 ? 29.417 37.526 78.398 1.00 49.23 39 ASN A CA 1
ATOM 3492 C C . ASN B 1 39 ? 29.871 36.867 79.717 1.00 46.72 39 ASN A C 1
ATOM 3493 O O . ASN B 1 39 ? 29.272 37.084 80.781 1.00 46.43 39 ASN A O 1
ATOM 3498 N N . LYS B 1 40 ? 30.954 36.096 79.649 1.00 43.92 40 LYS A N 1
ATOM 3499 C CA . LYS B 1 40 ? 31.490 35.431 80.836 1.00 42.43 40 LYS A CA 1
ATOM 3500 C C . LYS B 1 40 ? 32.492 36.297 81.608 1.00 44.07 40 LYS A C 1
ATOM 3501 O O . LYS B 1 40 ? 33.089 37.232 81.052 1.00 35.60 40 LYS A O 1
ATOM 3507 N N . ASP B 1 41 ? 32.669 35.977 82.890 1.00 35.74 41 ASP A N 1
ATOM 3508 C CA . ASP B 1 41 ? 33.675 36.630 83.700 1.00 35.72 41 ASP A CA 1
ATOM 3509 C C . ASP B 1 41 ? 35.032 36.022 83.372 1.00 37.96 41 ASP A C 1
ATOM 3510 O O . ASP B 1 41 ? 35.163 34.798 83.258 1.00 35.44 41 ASP A O 1
ATOM 3515 N N . VAL B 1 42 ? 36.037 36.879 83.193 1.00 36.03 42 VAL A N 1
ATOM 3516 C CA . VAL B 1 42 ? 37.336 36.411 82.718 1.00 36.70 42 VAL A CA 1
ATOM 3517 C C . VAL B 1 42 ? 38.476 37.048 83.500 1.00 31.57 42 VAL A C 1
ATOM 3518 O O . VAL B 1 42 ? 38.429 38.230 83.835 1.00 32.28 42 VAL A O 1
ATOM 3522 N N . ILE B 1 43 ? 39.474 36.236 83.829 1.00 35.56 43 ILE A N 1
ATOM 3523 C CA . ILE B 1 43 ? 40.651 36.703 84.544 1.00 34.89 43 ILE A CA 1
ATOM 3524 C C . ILE B 1 43 ? 41.845 36.484 83.643 1.00 36.96 43 ILE A C 1
ATOM 3525 O O . ILE B 1 43 ? 42.282 35.349 83.439 1.00 38.87 43 ILE A O 1
ATOM 3530 N N . GLY B 1 44 ? 42.352 37.573 83.079 1.00 39.12 44 GLY A N 1
ATOM 3531 C CA . GLY B 1 44 ? 43.489 37.497 82.187 1.00 40.38 44 GLY A CA 1
ATOM 3532 C C . GLY B 1 44 ? 44.748 37.732 82.982 1.00 40.02 44 GLY A C 1
ATOM 3533 O O . GLY B 1 44 ? 45.021 38.855 83.424 1.00 34.80 44 GLY A O 1
ATOM 3534 N N . GLN B 1 45 ? 45.511 36.672 83.205 1.00 39.70 45 GLN A N 1
ATOM 3535 C CA . GLN B 1 45 ? 46.806 36.847 83.835 1.00 37.35 45 GLN A CA 1
ATOM 3536 C C . GLN B 1 45 ? 47.838 36.905 82.716 1.00 42.46 45 GLN A C 1
ATOM 3537 O O . GLN B 1 45 ? 48.162 35.890 82.077 1.00 35.28 45 GLN A O 1
ATOM 3543 N N . ALA B 1 46 ? 48.319 38.117 82.465 1.00 43.44 46 ALA A N 1
ATOM 3544 C CA . ALA B 1 46 ? 49.254 38.380 81.385 1.00 46.07 46 ALA A CA 1
ATOM 3545 C C . ALA B 1 46 ? 49.941 39.686 81.718 1.00 45.47 46 ALA A C 1
ATOM 3546 O O . ALA B 1 46 ? 49.308 40.611 82.227 1.00 48.14 46 ALA A O 1
ATOM 3548 N N . GLN B 1 47 ? 51.233 39.769 81.440 1.00 47.33 47 GLN A N 1
ATOM 3549 C CA . GLN B 1 47 ? 51.913 41.045 81.571 1.00 52.47 47 GLN A CA 1
ATOM 3550 C C . GLN B 1 47 ? 51.649 41.868 80.319 1.00 49.23 47 GLN A C 1
ATOM 3551 O O . GLN B 1 47 ? 51.040 41.389 79.361 1.00 47.10 47 GLN A O 1
ATOM 3557 N N . THR B 1 48 ? 52.106 43.111 80.337 1.00 53.22 48 THR A N 1
ATOM 3558 C CA . THR B 1 48 ? 51.869 44.032 79.239 1.00 47.51 48 THR A CA 1
ATOM 3559 C C . THR B 1 48 ? 52.704 43.657 78.016 1.00 43.90 48 THR A C 1
ATOM 3560 O O . THR B 1 48 ? 53.741 42.996 78.141 1.00 41.06 48 THR A O 1
ATOM 3564 N N . GLY B 1 49 ? 52.249 44.062 76.833 1.00 42.08 49 GLY A N 1
ATOM 3565 C CA . GLY B 1 49 ? 52.946 43.717 75.605 1.00 41.26 49 GLY A CA 1
ATOM 3566 C C . GLY B 1 49 ? 52.408 42.440 74.985 1.00 47.34 49 GLY A C 1
ATOM 3567 O O . GLY B 1 49 ? 52.934 41.962 73.985 1.00 45.97 49 GLY A O 1
ATOM 3568 N N . THR B 1 50 ? 51.350 41.891 75.581 1.00 48.59 50 THR A N 1
ATOM 3569 C CA . THR B 1 50 ? 50.714 40.675 75.074 1.00 48.38 50 THR A CA 1
ATOM 3570 C C . THR B 1 50 ? 49.430 40.984 74.336 1.00 44.60 50 THR A C 1
ATOM 3571 O O . THR B 1 50 ? 48.804 40.070 73.788 1.00 41.59 50 THR A O 1
ATOM 3575 N N . GLY B 1 51 ? 49.011 42.249 74.363 1.00 43.25 51 GLY A N 1
ATOM 3576 C CA . GLY B 1 51 ? 47.772 42.648 73.714 1.00 42.32 51 GLY A CA 1
ATOM 3577 C C . GLY B 1 51 ? 46.556 42.463 74.608 1.00 39.43 51 GLY A C 1
ATOM 3578 O O . GLY B 1 51 ? 45.415 42.386 74.125 1.00 38.53 51 GLY A O 1
ATOM 3579 N N . LYS B 1 52 ? 46.791 42.401 75.917 1.00 39.51 52 LYS A N 1
ATOM 3580 C CA . LYS B 1 52 ? 45.696 42.224 76.879 1.00 41.68 52 LYS A CA 1
ATOM 3581 C C . LYS B 1 52 ? 44.726 43.411 76.821 1.00 40.14 52 LYS A C 1
ATOM 3582 O O . LYS B 1 52 ? 43.519 43.241 77.022 1.00 35.67 52 LYS A O 1
ATOM 3588 N N . THR B 1 53 ? 45.237 44.604 76.513 1.00 35.11 53 THR A N 1
ATOM 3589 C CA . THR B 1 53 ? 44.370 45.781 76.456 1.00 34.73 53 THR A CA 1
ATOM 3590 C C . THR B 1 53 ? 43.280 45.626 75.391 1.00 33.71 53 THR A C 1
ATOM 3591 O O . THR B 1 53 ? 42.106 45.843 75.676 1.00 37.91 53 THR A O 1
ATOM 3595 N N . ALA B 1 54 ? 43.650 45.244 74.172 1.00 34.79 54 ALA A N 1
ATOM 3596 C CA . ALA B 1 54 ? 42.630 44.986 73.159 1.00 36.88 54 ALA A CA 1
ATOM 3597 C C . ALA B 1 54 ? 41.775 43.788 73.582 1.00 38.42 54 ALA A C 1
ATOM 3598 O O . ALA B 1 54 ? 40.567 43.745 73.295 1.00 36.46 54 ALA A O 1
ATOM 3600 N N . ALA B 1 55 ? 42.387 42.834 74.287 1.00 34.33 55 ALA A N 1
ATOM 3601 C CA . ALA B 1 55 ? 41.624 41.665 74.731 1.00 40.09 55 ALA A CA 1
ATOM 3602 C C . ALA B 1 55 ? 40.368 42.111 75.458 1.00 38.09 55 ALA A C 1
ATOM 3603 O O . ALA B 1 55 ? 39.338 41.499 75.272 1.00 37.34 55 ALA A O 1
ATOM 3605 N N . PHE B 1 56 ? 40.438 43.185 76.253 1.00 35.78 56 PHE A N 1
ATOM 3606 C CA . PHE B 1 56 ? 39.229 43.648 76.949 1.00 35.52 56 PHE A CA 1
ATOM 3607 C C . PHE B 1 56 ? 38.544 44.800 76.243 1.00 36.80 56 PHE A C 1
ATOM 3608 O O . PHE B 1 56 ? 37.338 44.984 76.388 1.00 36.02 56 PHE A O 1
ATOM 3616 N N . GLY B 1 57 ? 39.306 45.546 75.443 1.00 39.39 57 GLY A N 1
ATOM 3617 C CA . GLY B 1 57 ? 38.753 46.679 74.724 1.00 38.14 57 GLY A CA 1
ATOM 3618 C C . GLY B 1 57 ? 37.810 46.277 73.606 1.00 42.82 57 GLY A C 1
ATOM 3619 O O . GLY B 1 57 ? 36.769 46.911 73.404 1.00 42.63 57 GLY A O 1
ATOM 3620 N N . ILE B 1 58 ? 38.181 45.239 72.857 1.00 43.88 58 ILE A N 1
ATOM 3621 C CA . ILE B 1 58 ? 37.305 44.723 71.805 1.00 41.83 58 ILE A CA 1
ATOM 3622 C C . ILE B 1 58 ? 35.902 44.353 72.360 1.00 40.13 58 ILE A C 1
ATOM 3623 O O . ILE B 1 58 ? 34.903 44.892 71.887 1.00 44.06 58 ILE A O 1
ATOM 3628 N N . PRO B 1 59 ? 35.827 43.458 73.377 1.00 43.16 59 PRO A N 1
ATOM 3629 C CA . PRO B 1 59 ? 34.485 43.057 73.838 1.00 42.42 59 PRO A CA 1
ATOM 3630 C C . PRO B 1 59 ? 33.642 44.207 74.371 1.00 42.08 59 PRO A C 1
ATOM 3631 O O . PRO B 1 59 ? 32.448 44.269 74.050 1.00 43.82 59 PRO A O 1
ATOM 3635 N N . ILE B 1 60 ? 34.234 45.104 75.154 1.00 38.76 60 ILE A N 1
ATOM 3636 C CA . ILE B 1 60 ? 33.497 46.281 75.620 1.00 36.44 60 ILE A CA 1
ATOM 3637 C C . ILE B 1 60 ? 32.874 47.043 74.450 1.00 41.31 60 ILE A C 1
ATOM 3638 O O . ILE B 1 60 ? 31.666 47.318 74.453 1.00 40.19 60 ILE A O 1
ATOM 3643 N N . VAL B 1 61 ? 33.703 47.381 73.455 1.00 45.39 61 VAL A N 1
ATOM 3644 C CA . VAL B 1 61 ? 33.251 48.151 72.290 1.00 45.33 61 VAL A CA 1
ATOM 3645 C C . VAL B 1 61 ? 32.125 47.409 71.549 1.00 44.21 61 VAL A C 1
ATOM 3646 O O . VAL B 1 61 ? 31.097 47.999 71.213 1.00 41.20 61 VAL A O 1
ATOM 3650 N N . GLU B 1 62 ? 32.320 46.109 71.336 1.00 47.09 62 GLU A N 1
ATOM 3651 C CA . GLU B 1 62 ? 31.328 45.246 70.684 1.00 46.48 62 GLU A CA 1
ATOM 3652 C C . GLU B 1 62 ? 30.018 45.156 71.490 1.00 47.37 62 GLU A C 1
ATOM 3653 O O . GLU B 1 62 ? 28.962 44.792 70.970 1.00 52.25 62 GLU A O 1
ATOM 3659 N N . LYS B 1 63 ? 30.085 45.491 72.769 1.00 43.33 63 LYS A N 1
ATOM 3660 C CA . LYS B 1 63 ? 28.951 45.267 73.648 1.00 46.66 63 LYS A CA 1
ATOM 3661 C C . LYS B 1 63 ? 28.181 46.575 73.834 1.00 48.41 63 LYS A C 1
ATOM 3662 O O . LYS B 1 63 ? 27.022 46.579 74.258 1.00 49.14 63 LYS A O 1
ATOM 3668 N N . VAL B 1 64 ? 28.819 47.687 73.490 1.00 42.56 64 VAL A N 1
ATOM 3669 C CA . VAL B 1 64 ? 28.183 48.991 73.654 1.00 50.07 64 VAL A CA 1
ATOM 3670 C C . VAL B 1 64 ? 27.054 49.249 72.637 1.00 50.25 64 VAL A C 1
ATOM 3671 O O . VAL B 1 64 ? 27.185 48.943 71.450 1.00 40.49 64 VAL A O 1
ATOM 3675 N N . ASP B 1 65 ? 25.939 49.789 73.123 1.00 50.32 65 ASP A N 1
ATOM 3676 C CA . ASP B 1 65 ? 24.877 50.280 72.252 1.00 51.16 65 ASP A CA 1
ATOM 3677 C C . ASP B 1 65 ? 25.008 51.802 72.129 1.00 50.60 65 ASP A C 1
ATOM 3678 O O . ASP B 1 65 ? 24.563 52.544 73.012 1.00 45.79 65 ASP A O 1
ATOM 3683 N N . VAL B 1 66 ? 25.606 52.258 71.026 1.00 48.81 66 VAL A N 1
ATOM 3684 C CA . VAL B 1 66 ? 25.900 53.682 70.828 1.00 53.76 66 VAL A CA 1
ATOM 3685 C C . VAL B 1 66 ? 24.671 54.605 70.899 1.00 56.00 66 VAL A C 1
ATOM 3686 O O . VAL B 1 66 ? 24.818 55.817 71.110 1.00 54.10 66 VAL A O 1
ATOM 3690 N N . LYS B 1 67 ? 23.475 54.034 70.720 1.00 55.91 67 LYS A N 1
ATOM 3691 C CA . LYS B 1 67 ? 22.221 54.794 70.801 1.00 56.78 67 LYS A CA 1
ATOM 3692 C C . LYS B 1 67 ? 21.761 54.985 72.246 1.00 57.40 67 LYS A C 1
ATOM 3693 O O . LYS B 1 67 ? 20.866 55.791 72.524 1.00 60.06 67 LYS A O 1
ATOM 3699 N N . ASN B 1 68 ? 22.348 54.215 73.158 1.00 51.37 68 ASN A N 1
ATOM 3700 C CA . ASN B 1 68 ? 22.125 54.411 74.587 1.00 47.91 68 ASN A CA 1
ATOM 3701 C C . ASN B 1 68 ? 23.138 55.429 75.082 1.00 52.45 68 ASN A C 1
ATOM 3702 O O . ASN B 1 68 ? 24.348 55.248 74.904 1.00 50.09 68 ASN A O 1
ATOM 3707 N N . GLY B 1 69 ? 22.650 56.499 75.701 1.00 52.67 69 GLY A N 1
ATOM 3708 C CA . GLY B 1 69 ? 23.524 57.565 76.152 1.00 49.39 69 GLY A CA 1
ATOM 3709 C C . GLY B 1 69 ? 24.041 57.367 77.564 1.00 49.70 69 GLY A C 1
ATOM 3710 O O . GLY B 1 69 ? 24.743 58.230 78.090 1.00 52.07 69 GLY A O 1
ATOM 3711 N N . ALA B 1 70 ? 23.693 56.241 78.186 1.00 47.36 70 ALA A N 1
ATOM 3712 C CA . ALA B 1 70 ? 24.174 55.944 79.540 1.00 48.07 70 ALA A CA 1
ATOM 3713 C C . ALA B 1 70 ? 25.558 55.279 79.519 1.00 42.32 70 ALA A C 1
ATOM 3714 O O . ALA B 1 70 ? 25.903 54.598 78.555 1.00 47.96 70 ALA A O 1
ATOM 3716 N N . ILE B 1 71 ? 26.333 55.485 80.585 1.00 44.70 71 ILE A N 1
ATOM 3717 C CA . ILE B 1 71 ? 27.580 54.753 80.829 1.00 42.01 71 ILE A CA 1
ATOM 3718 C C . ILE B 1 71 ? 27.295 53.259 80.847 1.00 43.27 71 ILE A C 1
ATOM 3719 O O . ILE B 1 71 ? 26.485 52.784 81.650 1.00 42.52 71 ILE A O 1
ATOM 3724 N N . GLN B 1 72 ? 27.936 52.521 79.943 1.00 40.12 72 GLN A N 1
ATOM 3725 C CA . GLN B 1 72 ? 27.659 51.096 79.808 1.00 44.51 72 GLN A CA 1
ATOM 3726 C C . GLN B 1 72 ? 28.820 50.173 80.230 1.00 41.19 72 GLN A C 1
ATOM 3727 O O . GLN B 1 72 ? 28.637 48.963 80.366 1.00 41.03 72 GLN A O 1
ATOM 3733 N N . ALA B 1 73 ? 30.001 50.752 80.440 1.00 38.14 73 ALA A N 1
ATOM 3734 C CA . ALA B 1 73 ? 31.183 49.986 80.820 1.00 35.85 73 ALA A CA 1
ATOM 3735 C C . ALA B 1 73 ? 32.121 50.838 81.663 1.00 36.93 73 ALA A C 1
ATOM 3736 O O . ALA B 1 73 ? 32.314 52.032 81.406 1.00 37.60 73 ALA A O 1
ATOM 3738 N N . LEU B 1 74 ? 32.697 50.219 82.682 1.00 33.58 74 LEU A N 1
ATOM 3739 C CA . LEU B 1 74 ? 33.635 50.902 83.541 1.00 26.13 74 LEU A CA 1
ATOM 3740 C C . LEU B 1 74 ? 34.962 50.149 83.523 1.00 31.17 74 LEU A C 1
ATOM 3741 O O . LEU B 1 74 ? 35.007 48.927 83.746 1.00 32.73 74 LEU A O 1
ATOM 3746 N N . VAL B 1 75 ? 36.039 50.859 83.211 1.00 29.97 75 VAL A N 1
ATOM 3747 C CA . VAL B 1 75 ? 37.377 50.288 83.345 1.00 31.07 75 VAL A CA 1
ATOM 3748 C C . VAL B 1 75 ? 38.070 51.012 84.492 1.00 31.09 75 VAL A C 1
ATOM 3749 O O . VAL B 1 75 ? 38.145 52.246 84.500 1.00 29.65 75 VAL A O 1
ATOM 3753 N N . VAL B 1 76 ? 38.532 50.253 85.482 1.00 29.66 76 VAL A N 1
ATOM 3754 C CA . VAL B 1 76 ? 39.213 50.853 86.631 1.00 30.27 76 VAL A CA 1
ATOM 3755 C C . VAL B 1 76 ? 40.712 50.572 86.546 1.00 29.94 76 VAL A C 1
ATOM 3756 O O . VAL B 1 76 ? 41.133 49.426 86.326 1.00 26.88 76 VAL A O 1
ATOM 3760 N N . ALA B 1 77 ? 41.501 51.629 86.719 1.00 30.91 77 ALA A N 1
ATOM 3761 C CA . ALA B 1 77 ? 42.930 51.594 86.472 1.00 28.33 77 ALA A CA 1
ATOM 3762 C C . ALA B 1 77 ? 43.643 52.327 87.605 1.00 34.69 77 ALA A C 1
ATOM 3763 O O . ALA B 1 77 ? 43.097 53.294 88.168 1.00 32.28 77 ALA A O 1
ATOM 3765 N N . PRO B 1 78 ? 44.873 51.887 87.925 1.00 28.35 78 PRO A N 1
ATOM 3766 C CA . PRO B 1 78 ? 45.648 52.374 89.078 1.00 32.41 78 PRO A CA 1
ATOM 3767 C C . PRO B 1 78 ? 46.126 53.825 88.976 1.00 35.43 78 PRO A C 1
ATOM 3768 O O . PRO B 1 78 ? 46.223 54.517 89.999 1.00 34.81 78 PRO A O 1
ATOM 3772 N N . THR B 1 79 ? 46.414 54.282 87.766 1.00 28.03 79 THR A N 1
ATOM 3773 C CA . THR B 1 79 ? 47.025 55.599 87.589 1.00 35.07 79 THR A CA 1
ATOM 3774 C C . THR B 1 79 ? 46.409 56.412 86.443 1.00 34.32 79 THR A C 1
ATOM 3775 O O . THR B 1 79 ? 45.824 55.853 85.494 1.00 31.75 79 THR A O 1
ATOM 3779 N N . ARG B 1 80 ? 46.581 57.728 86.509 1.00 31.58 80 ARG A N 1
ATOM 3780 C CA . ARG B 1 80 ? 46.163 58.581 85.410 1.00 35.21 80 ARG A CA 1
ATOM 3781 C C . ARG B 1 80 ? 46.848 58.190 84.099 1.00 32.90 80 ARG A C 1
ATOM 3782 O O . ARG B 1 80 ? 46.192 58.142 83.050 1.00 31.12 80 ARG A O 1
ATOM 3790 N N . GLU B 1 81 ? 48.145 57.890 84.160 1.00 30.42 81 GLU A N 1
ATOM 3791 C CA . GLU B 1 81 ? 48.895 57.487 82.962 1.00 33.17 81 GLU A CA 1
ATOM 3792 C C . GLU B 1 81 ? 48.248 56.284 82.288 1.00 33.72 81 GLU A C 1
ATOM 3793 O O . GLU B 1 81 ? 48.060 56.280 81.066 1.00 31.89 81 GLU A O 1
ATOM 3799 N N . LEU B 1 82 ? 47.910 55.260 83.068 1.00 30.02 82 LEU A N 1
ATOM 3800 C CA . LEU B 1 82 ? 47.279 54.086 82.473 1.00 32.83 82 LEU A CA 1
ATOM 3801 C C . LEU B 1 82 ? 45.871 54.420 81.997 1.00 32.33 82 LEU A C 1
ATOM 3802 O O . LEU B 1 82 ? 45.439 53.934 80.941 1.00 33.84 82 LEU A O 1
ATOM 3807 N N . ALA B 1 83 ? 45.153 55.249 82.752 1.00 30.54 83 ALA A N 1
ATOM 3808 C CA . ALA B 1 83 ? 43.786 55.579 82.353 1.00 34.98 83 ALA A CA 1
ATOM 3809 C C . ALA B 1 83 ? 43.777 56.253 80.965 1.00 37.15 83 ALA A C 1
ATOM 3810 O O . ALA B 1 83 ? 42.948 55.936 80.098 1.00 35.63 83 ALA A O 1
ATOM 3812 N N . ILE B 1 84 ? 44.728 57.151 80.748 1.00 35.77 84 ILE A N 1
ATOM 3813 C CA . ILE B 1 84 ? 44.870 57.810 79.452 1.00 32.76 84 ILE A CA 1
ATOM 3814 C C . ILE B 1 84 ? 45.259 56.843 78.343 1.00 36.08 84 ILE A C 1
ATOM 3815 O O . ILE B 1 84 ? 44.621 56.830 77.269 1.00 33.99 84 ILE A O 1
ATOM 3820 N N . GLN B 1 85 ? 46.287 56.030 78.586 1.00 30.70 85 GLN A N 1
ATOM 3821 C CA . GLN B 1 85 ? 46.727 55.081 77.567 1.00 31.08 85 GLN A CA 1
ATOM 3822 C C . GLN B 1 85 ? 45.585 54.131 77.149 1.00 33.60 85 GLN A C 1
ATOM 3823 O O . GLN B 1 85 ? 45.348 53.905 75.964 1.00 34.26 85 GLN A O 1
ATOM 3829 N N . VAL B 1 86 ? 44.884 53.577 78.134 1.00 34.00 86 VAL A N 1
ATOM 3830 C CA . VAL B 1 86 ? 43.785 52.664 77.860 1.00 35.05 86 VAL A CA 1
ATOM 3831 C C . VAL B 1 86 ? 42.632 53.358 77.138 1.00 31.53 86 VAL A C 1
ATOM 3832 O O . VAL B 1 86 ? 42.109 52.809 76.170 1.00 30.52 86 VAL A O 1
ATOM 3836 N N . SER B 1 87 ? 42.265 54.563 77.587 1.00 31.47 87 SER A N 1
ATOM 3837 C CA . SER B 1 87 ? 41.243 55.381 76.900 1.00 37.78 87 SER A CA 1
ATOM 3838 C C . SER B 1 87 ? 41.563 55.578 75.439 1.00 38.13 87 SER A C 1
ATOM 3839 O O . SER B 1 87 ? 40.674 55.545 74.579 1.00 40.46 87 SER A O 1
ATOM 3842 N N . GLU B 1 88 ? 42.844 55.811 75.179 1.00 34.88 88 GLU A N 1
ATOM 3843 C CA . GLU B 1 88 ? 43.314 56.125 73.845 1.00 36.77 88 GLU A CA 1
ATOM 3844 C C . GLU B 1 88 ? 43.199 54.893 72.949 1.00 40.16 88 GLU A C 1
ATOM 3845 O O . GLU B 1 88 ? 42.807 55.012 71.798 1.00 40.99 88 GLU A O 1
ATOM 3851 N N . GLU B 1 89 ? 43.528 53.710 73.473 1.00 36.37 89 GLU A N 1
ATOM 3852 C CA . GLU B 1 89 ? 43.410 52.487 72.678 1.00 36.93 89 GLU A CA 1
ATOM 3853 C C . GLU B 1 89 ? 41.934 52.081 72.487 1.00 44.19 89 GLU A C 1
ATOM 3854 O O . GLU B 1 89 ? 41.545 51.625 71.403 1.00 40.87 89 GLU A O 1
ATOM 3860 N N . LEU B 1 90 ? 41.114 52.250 73.528 1.00 37.70 90 LEU A N 1
ATOM 3861 C CA . LEU B 1 90 ? 39.705 51.865 73.430 1.00 40.55 90 LEU A CA 1
ATOM 3862 C C . LEU B 1 90 ? 39.001 52.795 72.451 1.00 44.54 90 LEU A C 1
ATOM 3863 O O . LEU B 1 90 ? 38.197 52.341 71.636 1.00 39.92 90 LEU A O 1
ATOM 3868 N N . TYR B 1 91 ? 39.307 54.091 72.527 1.00 40.96 91 TYR A N 1
ATOM 3869 C CA . TYR B 1 91 ? 38.780 55.036 71.551 1.00 43.25 91 TYR A CA 1
ATOM 3870 C C . TYR B 1 91 ? 39.040 54.568 70.105 1.00 43.89 91 TYR A C 1
ATOM 3871 O O . TYR B 1 91 ? 38.101 54.436 69.319 1.00 41.96 91 TYR A O 1
ATOM 3880 N N . LYS B 1 92 ? 40.301 54.307 69.765 1.00 40.38 92 LYS A N 1
ATOM 3881 C CA . LYS B 1 92 ? 40.655 53.855 68.412 1.00 46.31 92 LYS A CA 1
ATOM 3882 C C . LYS B 1 92 ? 39.899 52.584 68.015 1.00 49.70 92 LYS A C 1
ATOM 3883 O O . LYS B 1 92 ? 39.378 52.479 66.897 1.00 49.27 92 LYS A O 1
ATOM 3889 N N . ILE B 1 93 ? 39.823 51.635 68.946 1.00 44.99 93 ILE A N 1
ATOM 3890 C CA . ILE B 1 93 ? 39.112 50.390 68.718 1.00 44.01 93 ILE A CA 1
ATOM 3891 C C . ILE B 1 93 ? 37.639 50.626 68.362 1.00 46.46 93 ILE A C 1
ATOM 3892 O O . ILE B 1 93 ? 37.054 49.860 67.596 1.00 46.36 93 ILE A O 1
ATOM 3897 N N . GLY B 1 94 ? 37.058 51.708 68.876 1.00 38.68 94 GLY A N 1
ATOM 3898 C CA . GLY B 1 94 ? 35.659 51.990 68.629 1.00 46.07 94 GLY A CA 1
ATOM 3899 C C . GLY B 1 94 ? 35.444 53.236 67.799 1.00 46.14 94 GLY A C 1
ATOM 3900 O O . GLY B 1 94 ? 34.357 53.814 67.811 1.00 51.11 94 GLY A O 1
ATOM 3901 N N . ALA B 1 95 ? 36.478 53.657 67.077 1.00 45.92 95 ALA A N 1
ATOM 3902 C CA . ALA B 1 95 ? 36.398 54.896 66.298 1.00 51.30 95 ALA A CA 1
ATOM 3903 C C . ALA B 1 95 ? 35.303 54.849 65.216 1.00 48.14 95 ALA A C 1
ATOM 3904 O O . ALA B 1 95 ? 34.569 55.825 65.008 1.00 51.18 95 ALA A O 1
ATOM 3906 N N . VAL B 1 96 ? 35.186 53.708 64.545 1.00 51.45 96 VAL A N 1
ATOM 3907 C CA . VAL B 1 96 ? 34.214 53.558 63.457 1.00 57.48 96 VAL A CA 1
ATOM 3908 C C . VAL B 1 96 ? 32.778 53.414 63.972 1.00 54.23 96 VAL A C 1
ATOM 3909 O O . VAL B 1 96 ? 31.856 54.064 63.475 1.00 57.60 96 VAL A O 1
ATOM 3913 N N . LYS B 1 97 ? 32.604 52.569 64.981 1.00 50.34 97 LYS A N 1
ATOM 3914 C CA . LYS B 1 97 ? 31.303 52.379 65.615 1.00 53.95 97 LYS A CA 1
ATOM 3915 C C . LYS B 1 97 ? 30.895 53.654 66.353 1.00 47.18 97 LYS A C 1
ATOM 3916 O O . LYS B 1 97 ? 29.743 53.816 66.742 1.00 51.68 97 LYS A O 1
ATOM 3922 N N . ARG B 1 98 ? 31.850 54.565 66.512 1.00 52.08 98 ARG A N 1
ATOM 3923 C CA . ARG B 1 98 ? 31.652 55.825 67.236 1.00 54.39 98 ARG A CA 1
ATOM 3924 C C . ARG B 1 98 ? 31.307 55.618 68.716 1.00 54.24 98 ARG A C 1
ATOM 3925 O O . ARG B 1 98 ? 30.286 56.110 69.197 1.00 55.95 98 ARG A O 1
ATOM 3933 N N . VAL B 1 99 ? 32.168 54.895 69.433 1.00 55.57 99 VAL A N 1
ATOM 3934 C CA . VAL B 1 99 ? 31.981 54.663 70.870 1.00 50.23 99 VAL A CA 1
ATOM 3935 C C . VAL B 1 99 ? 32.695 55.743 71.674 1.00 45.59 99 VAL A C 1
ATOM 3936 O O . VAL B 1 99 ? 33.891 55.965 71.487 1.00 48.37 99 VAL A O 1
ATOM 3940 N N . ARG B 1 100 ? 31.965 56.411 72.565 1.00 46.40 100 ARG A N 1
ATOM 3941 C CA . ARG B 1 100 ? 32.516 57.539 73.316 1.00 45.24 100 ARG A CA 1
ATOM 3942 C C . ARG B 1 100 ? 33.144 57.105 74.645 1.00 46.58 100 ARG A C 1
ATOM 3943 O O . ARG B 1 100 ? 32.474 56.513 75.513 1.00 44.73 100 ARG A O 1
ATOM 3951 N N . VAL B 1 101 ? 34.433 57.423 74.784 1.00 46.53 101 VAL A N 1
ATOM 3952 C CA . VAL B 1 101 ? 35.258 57.030 75.924 1.00 41.71 101 VAL A CA 1
ATOM 3953 C C . VAL B 1 101 ? 35.764 58.264 76.660 1.00 38.62 101 VAL A C 1
ATOM 3954 O O . VAL B 1 101 ? 36.277 59.196 76.046 1.00 41.26 101 VAL A O 1
ATOM 3958 N N . LEU B 1 102 ? 35.606 58.275 77.980 1.00 41.24 102 LEU A N 1
ATOM 3959 C CA . LEU B 1 102 ? 36.063 59.391 78.799 1.00 38.29 102 LEU A CA 1
ATOM 3960 C C . LEU B 1 102 ? 36.932 58.882 79.935 1.00 41.04 102 LEU A C 1
ATOM 3961 O O . LEU B 1 102 ? 36.508 58.003 80.692 1.00 37.51 102 LEU A O 1
ATOM 3966 N N . PRO B 1 103 ? 38.158 59.419 80.047 1.00 40.66 103 PRO A N 1
ATOM 3967 C CA . PRO B 1 103 ? 39.052 59.051 81.153 1.00 38.75 103 PRO A CA 1
ATOM 3968 C C . PRO B 1 103 ? 38.750 59.899 82.390 1.00 43.74 103 PRO A C 1
ATOM 3969 O O . PRO B 1 103 ? 38.258 61.017 82.233 1.00 40.86 103 PRO A O 1
ATOM 3973 N N . ILE B 1 104 ? 39.008 59.372 83.589 1.00 41.18 104 ILE A N 1
ATOM 3974 C CA . ILE B 1 104 ? 38.615 60.053 84.827 1.00 38.74 104 ILE A CA 1
ATOM 3975 C C . ILE B 1 104 ? 39.597 59.740 85.952 1.00 40.17 104 ILE A C 1
ATOM 3976 O O . ILE B 1 104 ? 39.650 58.623 86.451 1.00 45.18 104 ILE A O 1
ATOM 3981 N N . TYR B 1 105 ? 40.382 60.730 86.363 1.00 41.82 105 TYR A N 1
ATOM 3982 C CA . TYR B 1 105 ? 41.513 60.462 87.252 1.00 40.76 105 TYR A CA 1
ATOM 3983 C C . TYR B 1 105 ? 41.790 61.626 88.189 1.00 43.97 105 TYR A C 1
ATOM 3984 O O . TYR B 1 105 ? 41.325 62.743 87.941 1.00 46.64 105 TYR A O 1
ATOM 3993 N N . GLY B 1 106 ? 42.556 61.366 89.252 1.00 42.37 106 GLY A N 1
ATOM 3994 C CA . GLY B 1 106 ? 42.898 62.393 90.225 1.00 43.47 106 GLY A CA 1
ATOM 3995 C C . GLY B 1 106 ? 43.745 63.492 89.616 1.00 44.26 106 GLY A C 1
ATOM 3996 O O . GLY B 1 106 ? 44.116 63.405 88.449 1.00 45.23 106 GLY A O 1
ATOM 3997 N N . GLY B 1 107 ? 44.031 64.531 90.394 1.00 45.30 107 GLY A N 1
ATOM 3998 C CA . GLY B 1 107 ? 44.969 65.561 89.986 1.00 47.65 107 GLY A CA 1
ATOM 3999 C C . GLY B 1 107 ? 44.428 66.608 89.020 1.00 49.86 107 GLY A C 1
ATOM 4000 O O . GLY B 1 107 ? 45.028 67.665 88.851 1.00 50.59 107 GLY A O 1
ATOM 4001 N N . GLN B 1 108 ? 43.307 66.300 88.377 1.00 46.27 108 GLN A N 1
ATOM 4002 C CA . GLN B 1 108 ? 42.681 67.186 87.399 1.00 51.02 108 GLN A CA 1
ATOM 4003 C C . GLN B 1 108 ? 41.461 67.831 88.055 1.00 52.16 108 GLN A C 1
ATOM 4004 O O . GLN B 1 108 ? 40.810 67.185 88.879 1.00 46.19 108 GLN A O 1
ATOM 4010 N N . ASP B 1 109 ? 41.162 69.090 87.714 1.00 52.16 109 ASP A N 1
ATOM 4011 C CA . ASP B 1 109 ? 39.999 69.798 88.280 1.00 51.87 109 ASP A CA 1
ATOM 4012 C C . ASP B 1 109 ? 38.707 68.998 88.059 1.00 50.96 109 ASP A C 1
ATOM 4013 O O . ASP B 1 109 ? 38.328 68.720 86.916 1.00 52.89 109 ASP A O 1
ATOM 4018 N N . ILE B 1 110 ? 38.043 68.614 89.143 1.00 43.38 110 ILE A N 1
ATOM 4019 C CA . ILE B 1 110 ? 36.851 67.773 89.025 1.00 52.68 110 ILE A CA 1
ATOM 4020 C C . ILE B 1 110 ? 35.735 68.415 88.179 1.00 54.95 110 ILE A C 1
ATOM 4021 O O . ILE B 1 110 ? 35.021 67.719 87.441 1.00 52.76 110 ILE A O 1
ATOM 4026 N N . GLU B 1 111 ? 35.623 69.741 88.250 1.00 54.68 111 GLU A N 1
ATOM 4027 C CA . GLU B 1 111 ? 34.587 70.470 87.519 1.00 51.73 111 GLU A CA 1
ATOM 4028 C C . GLU B 1 111 ? 34.654 70.251 85.996 1.00 54.42 111 GLU A C 1
ATOM 4029 O O . GLU B 1 111 ? 33.622 70.134 85.332 1.00 55.23 111 GLU A O 1
ATOM 4035 N N . ARG B 1 112 ? 35.859 70.171 85.443 1.00 55.77 112 ARG A N 1
ATOM 4036 C CA . ARG B 1 112 ? 36.008 69.821 84.029 1.00 60.46 112 ARG A CA 1
ATOM 4037 C C . ARG B 1 112 ? 35.498 68.399 83.731 1.00 62.13 112 ARG A C 1
ATOM 4038 O O . ARG B 1 112 ? 34.902 68.139 82.674 1.00 59.20 112 ARG A O 1
ATOM 4046 N N . GLN B 1 113 ? 35.721 67.482 84.669 1.00 56.14 113 GLN A N 1
ATOM 4047 C CA . GLN B 1 113 ? 35.247 66.115 84.497 1.00 54.91 113 GLN A CA 1
ATOM 4048 C C . GLN B 1 113 ? 33.730 66.073 84.616 1.00 55.83 113 GLN A C 1
ATOM 4049 O O . GLN B 1 113 ? 33.058 65.401 83.829 1.00 51.23 113 GLN A O 1
ATOM 4055 N N . ILE B 1 114 ? 33.198 66.805 85.596 1.00 56.82 114 ILE A N 1
ATOM 4056 C CA . ILE B 1 114 ? 31.750 66.951 85.739 1.00 58.85 114 ILE A CA 1
ATOM 4057 C C . ILE B 1 114 ? 31.132 67.466 84.438 1.00 58.67 114 ILE A C 1
ATOM 4058 O O . ILE B 1 114 ? 30.110 66.957 83.982 1.00 61.30 114 ILE A O 1
ATOM 4063 N N . ARG B 1 115 ? 31.779 68.454 83.830 1.00 62.36 115 ARG A N 1
ATOM 4064 C CA . ARG B 1 115 ? 31.387 68.916 82.502 1.00 64.35 115 ARG A CA 1
ATOM 4065 C C . ARG B 1 115 ? 31.376 67.763 81.500 1.00 64.79 115 ARG A C 1
ATOM 4066 O O . ARG B 1 115 ? 30.318 67.420 80.978 1.00 65.62 115 ARG A O 1
ATOM 4074 N N . ALA B 1 116 ? 32.540 67.161 81.249 1.00 61.72 116 ALA A N 1
ATOM 4075 C CA . ALA B 1 116 ? 32.648 66.040 80.312 1.00 57.31 116 ALA A CA 1
ATOM 4076 C C . ALA B 1 116 ? 31.590 64.952 80.553 1.00 57.22 116 ALA A C 1
ATOM 4077 O O . ALA B 1 116 ? 31.021 64.406 79.607 1.00 62.36 116 ALA A O 1
ATOM 4079 N N . LEU B 1 117 ? 31.308 64.656 81.819 1.00 56.30 117 LEU A N 1
ATOM 4080 C CA . LEU B 1 117 ? 30.274 63.678 82.160 1.00 55.91 117 LEU A CA 1
ATOM 4081 C C . LEU B 1 117 ? 28.869 64.009 81.622 1.00 63.46 117 LEU A C 1
ATOM 4082 O O . LEU B 1 117 ? 27.996 63.131 81.571 1.00 62.17 117 LEU A O 1
ATOM 4087 N N . LYS B 1 118 ? 28.657 65.262 81.214 1.00 66.33 118 LYS A N 1
ATOM 4088 C CA . LYS B 1 118 ? 27.371 65.695 80.666 1.00 68.89 118 LYS A CA 1
ATOM 4089 C C . LYS B 1 118 ? 27.182 65.195 79.226 1.00 69.60 118 LYS A C 1
ATOM 4090 O O . LYS B 1 118 ? 26.047 64.973 78.779 1.00 65.86 118 LYS A O 1
ATOM 4096 N N . LYS B 1 119 ? 28.301 64.995 78.524 1.00 69.09 119 LYS A N 1
ATOM 4097 C CA . LYS B 1 119 ? 28.304 64.666 77.097 1.00 63.21 119 LYS A CA 1
ATOM 4098 C C . LYS B 1 119 ? 28.046 63.176 76.801 1.00 62.49 119 LYS A C 1
ATOM 4099 O O . LYS B 1 119 ? 28.308 62.691 75.696 1.00 60.23 119 LYS A O 1
ATOM 4105 N N . HIS B 1 120 ? 27.550 62.454 77.795 1.00 62.96 120 HIS A N 1
ATOM 4106 C CA . HIS B 1 120 ? 27.144 61.061 77.620 1.00 57.74 120 HIS A CA 1
ATOM 4107 C C . HIS B 1 120 ? 28.220 60.116 77.060 1.00 55.03 120 HIS A C 1
ATOM 4108 O O . HIS B 1 120 ? 28.100 59.627 75.928 1.00 54.31 120 HIS A O 1
ATOM 4115 N N . PRO B 1 121 ? 29.268 59.841 77.856 1.00 50.73 121 PRO A N 1
ATOM 4116 C CA . PRO B 1 121 ? 30.246 58.828 77.454 1.00 51.11 121 PRO A CA 1
ATOM 4117 C C . PRO B 1 121 ? 29.636 57.431 77.577 1.00 43.20 121 PRO A C 1
ATOM 4118 O O . PRO B 1 121 ? 28.836 57.203 78.485 1.00 42.84 121 PRO A O 1
ATOM 4122 N N . HIS B 1 122 ? 29.993 56.531 76.665 1.00 45.72 122 HIS A N 1
ATOM 4123 C CA . HIS B 1 122 ? 29.610 55.124 76.766 1.00 44.86 122 HIS A CA 1
ATOM 4124 C C . HIS B 1 122 ? 30.518 54.355 77.736 1.00 43.37 122 HIS A C 1
ATOM 4125 O O . HIS B 1 122 ? 30.061 53.456 78.443 1.00 42.71 122 HIS A O 1
ATOM 4132 N N . VAL B 1 123 ? 31.804 54.714 77.752 1.00 39.32 123 VAL A N 1
ATOM 4133 C CA . VAL B 1 123 ? 32.799 54.018 78.547 1.00 36.37 123 VAL A CA 1
ATOM 4134 C C . VAL B 1 123 ? 33.593 54.988 79.422 1.00 36.55 123 VAL A C 1
ATOM 4135 O O . VAL B 1 123 ? 34.122 55.984 78.935 1.00 37.46 123 VAL A O 1
ATOM 4139 N N . ILE B 1 124 ? 33.694 54.689 80.714 1.00 39.99 124 ILE A N 1
ATOM 4140 C CA . ILE B 1 124 ? 34.603 55.423 81.598 1.00 35.16 124 ILE A CA 1
ATOM 4141 C C . ILE B 1 124 ? 35.850 54.576 81.860 1.00 34.76 124 ILE A C 1
ATOM 4142 O O . ILE B 1 124 ? 35.733 53.375 82.156 1.00 34.69 124 ILE A O 1
ATOM 4147 N N . VAL B 1 125 ? 37.028 55.187 81.719 1.00 31.19 125 VAL A N 1
ATOM 4148 C CA . VAL B 1 125 ? 38.282 54.594 82.170 1.00 33.26 125 VAL A CA 1
ATOM 4149 C C . VAL B 1 125 ? 38.855 55.482 83.272 1.00 37.27 125 VAL A C 1
ATOM 4150 O O . VAL B 1 125 ? 39.231 56.647 83.023 1.00 33.05 125 VAL A O 1
ATOM 4154 N N . GLY B 1 126 ? 38.925 54.957 84.493 1.00 33.35 126 GLY A N 1
ATOM 4155 C CA . GLY B 1 126 ? 39.282 55.810 85.608 1.00 29.12 126 GLY A CA 1
ATOM 4156 C C . GLY B 1 126 ? 40.033 55.206 86.775 1.00 29.77 126 GLY A C 1
ATOM 4157 O O . GLY B 1 126 ? 40.277 53.998 86.849 1.00 30.77 126 GLY A O 1
ATOM 4158 N N . THR B 1 127 ? 40.402 56.078 87.701 1.00 29.93 127 THR A N 1
ATOM 4159 C CA . THR B 1 127 ? 41.157 55.683 88.874 1.00 36.29 127 THR A CA 1
ATOM 4160 C C . THR B 1 127 ? 40.178 55.607 90.044 1.00 37.35 127 THR A C 1
ATOM 4161 O O . THR B 1 127 ? 39.161 56.320 90.060 1.00 34.83 127 THR A O 1
ATOM 4165 N N . PRO B 1 128 ? 40.465 54.726 91.008 1.00 35.70 128 PRO A N 1
ATOM 4166 C CA . PRO B 1 128 ? 39.395 54.333 91.931 1.00 38.13 128 PRO A CA 1
ATOM 4167 C C . PRO B 1 128 ? 38.954 55.455 92.873 1.00 37.18 128 PRO A C 1
ATOM 4168 O O . PRO B 1 128 ? 37.754 55.561 93.134 1.00 36.10 128 PRO A O 1
ATOM 4172 N N . GLY B 1 129 ? 39.892 56.265 93.363 1.00 36.33 129 GLY A N 1
ATOM 4173 C CA . GLY B 1 129 ? 39.565 57.349 94.277 1.00 38.09 129 GLY A CA 1
ATOM 4174 C C . GLY B 1 129 ? 38.675 58.402 93.639 1.00 45.21 129 GLY A C 1
ATOM 4175 O O . GLY B 1 129 ? 37.706 58.889 94.245 1.00 44.06 129 GLY A O 1
ATOM 4176 N N . ARG B 1 130 ? 39.010 58.756 92.401 1.00 45.55 130 ARG A N 1
ATOM 4177 C CA . ARG B 1 130 ? 38.275 59.771 91.654 1.00 37.96 130 ARG A CA 1
ATOM 4178 C C . ARG B 1 130 ? 36.921 59.255 91.141 1.00 42.95 130 ARG A C 1
ATOM 4179 O O . ARG B 1 130 ? 35.964 60.022 91.015 1.00 42.97 130 ARG A O 1
ATOM 4187 N N . ILE B 1 131 ? 36.840 57.959 90.846 1.00 37.91 131 ILE A N 1
ATOM 4188 C CA . ILE B 1 131 ? 35.573 57.363 90.455 1.00 38.41 131 ILE A CA 1
ATOM 4189 C C . ILE B 1 131 ? 34.533 57.423 91.584 1.00 45.57 131 ILE A C 1
ATOM 4190 O O . ILE B 1 131 ? 33.392 57.825 91.345 1.00 44.06 131 ILE A O 1
ATOM 4195 N N . ILE B 1 132 ? 34.908 57.023 92.804 1.00 47.62 132 ILE A N 1
ATOM 4196 C CA . ILE B 1 132 ? 33.947 57.054 93.919 1.00 48.05 132 ILE A CA 1
ATOM 4197 C C . ILE B 1 132 ? 33.585 58.484 94.317 1.00 52.10 132 ILE A C 1
ATOM 4198 O O . ILE B 1 132 ? 32.494 58.728 94.841 1.00 52.19 132 ILE A O 1
ATOM 4203 N N . ASP B 1 133 ? 34.505 59.420 94.096 1.00 44.47 133 ASP A N 1
ATOM 4204 C CA . ASP B 1 133 ? 34.199 60.823 94.326 1.00 52.94 133 ASP A CA 1
ATOM 4205 C C . ASP B 1 133 ? 32.955 61.167 93.494 1.00 53.19 133 ASP A C 1
ATOM 4206 O O . ASP B 1 133 ? 31.943 61.625 94.032 1.00 52.13 133 ASP A O 1
ATOM 4211 N N . HIS B 1 134 ? 33.030 60.890 92.194 1.00 51.21 134 HIS A N 1
ATOM 4212 C CA . HIS B 1 134 ? 31.927 61.136 91.267 1.00 52.39 134 HIS A CA 1
ATOM 4213 C C . HIS B 1 134 ? 30.677 60.314 91.606 1.00 53.68 134 HIS A C 1
ATOM 4214 O O . HIS B 1 134 ? 29.543 60.762 91.370 1.00 51.95 134 HIS A O 1
ATOM 4221 N N . ILE B 1 135 ? 30.884 59.109 92.135 1.00 52.48 135 ILE A N 1
ATOM 4222 C CA . ILE B 1 135 ? 29.763 58.281 92.590 1.00 56.55 135 ILE A CA 1
ATOM 4223 C C . ILE B 1 135 ? 29.007 58.971 93.726 1.00 54.30 135 ILE A C 1
ATOM 4224 O O . ILE B 1 135 ? 27.785 59.140 93.658 1.00 55.23 135 ILE A O 1
ATOM 4229 N N . ASN B 1 136 ? 29.743 59.372 94.760 1.00 52.89 136 ASN A N 1
ATOM 4230 C CA . ASN B 1 136 ? 29.153 60.048 95.914 1.00 55.87 136 ASN A CA 1
ATOM 4231 C C . ASN B 1 136 ? 28.413 61.341 95.541 1.00 56.99 136 ASN A C 1
ATOM 4232 O O . ASN B 1 136 ? 27.331 61.608 96.059 1.00 61.31 136 ASN A O 1
ATOM 4237 N N . ARG B 1 137 ? 28.998 62.125 94.637 1.00 58.12 137 ARG A N 1
ATOM 4238 C CA . ARG B 1 137 ? 28.379 63.348 94.125 1.00 56.87 137 ARG A CA 1
ATOM 4239 C C . ARG B 1 137 ? 27.162 63.088 93.232 1.00 57.61 137 ARG A C 1
ATOM 4240 O O . ARG B 1 137 ? 26.333 63.976 93.049 1.00 63.08 137 ARG A O 1
ATOM 4248 N N . GLY B 1 138 ? 27.067 61.894 92.652 1.00 57.63 138 GLY A N 1
ATOM 4249 C CA . GLY B 1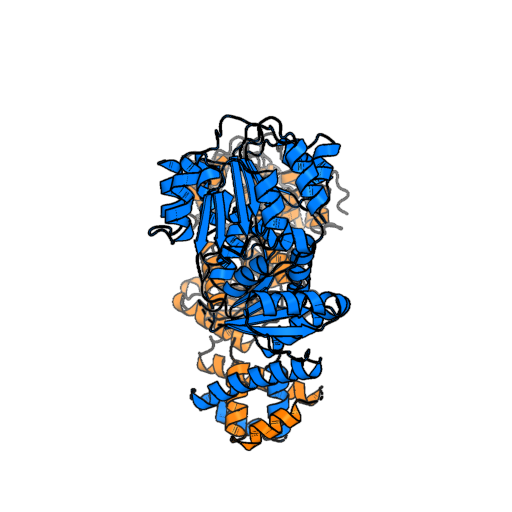 138 ? 25.988 61.595 91.719 1.00 55.68 138 GLY A CA 1
ATOM 4250 C C . GLY B 1 138 ? 26.260 62.094 90.308 1.00 61.10 138 GLY A C 1
ATOM 4251 O O . GLY B 1 138 ? 25.364 62.133 89.458 1.00 59.83 138 GLY A O 1
ATOM 4252 N N . THR B 1 139 ? 27.506 62.486 90.054 1.00 59.08 139 THR A N 1
ATOM 4253 C CA . THR B 1 139 ? 27.911 62.889 88.713 1.00 54.24 139 THR A CA 1
ATOM 4254 C C . THR B 1 139 ? 28.207 61.672 87.825 1.00 53.42 139 THR A C 1
ATOM 4255 O O . THR B 1 139 ? 28.047 61.741 86.609 1.00 55.63 139 THR A O 1
ATOM 4259 N N . LEU B 1 140 ? 28.611 60.555 88.433 1.00 56.41 140 LEU A N 1
ATOM 4260 C CA . LEU B 1 140 ? 28.750 59.280 87.710 1.00 53.77 140 LEU A CA 1
ATOM 4261 C C . LEU B 1 140 ? 27.542 58.371 87.963 1.00 50.88 140 LEU A C 1
ATOM 4262 O O . LEU B 1 140 ? 27.264 58.006 89.107 1.00 50.78 140 LEU A O 1
ATOM 4267 N N . ARG B 1 141 ? 26.828 57.999 86.904 1.00 48.05 141 ARG A N 1
ATOM 4268 C CA . ARG B 1 141 ? 25.694 57.087 87.051 1.00 52.01 141 ARG A CA 1
ATOM 4269 C C . ARG B 1 141 ? 26.015 55.703 86.526 1.00 48.66 141 ARG A C 1
ATOM 4270 O O . ARG B 1 141 ? 26.257 55.530 85.331 1.00 50.51 141 ARG A O 1
ATOM 4278 N N . LEU B 1 142 ? 25.991 54.712 87.414 1.00 51.37 142 LEU A N 1
ATOM 4279 C CA . LEU B 1 142 ? 26.378 53.350 87.044 1.00 48.14 142 LEU A CA 1
ATOM 4280 C C . LEU B 1 142 ? 25.217 52.386 86.879 1.00 50.52 142 LEU A C 1
ATOM 4281 O O . LEU B 1 142 ? 25.449 51.198 86.636 1.00 47.97 142 LEU A O 1
ATOM 4286 N N . GLU B 1 143 ? 23.982 52.881 86.996 1.00 49.27 143 GLU A N 1
ATOM 4287 C CA . GLU B 1 143 ? 22.797 52.017 86.944 1.00 48.87 143 GLU A CA 1
ATOM 4288 C C . GLU B 1 143 ? 22.733 51.168 85.677 1.00 46.48 143 GLU A C 1
ATOM 4289 O O . GLU B 1 143 ? 22.126 50.097 85.660 1.00 50.51 143 GLU A O 1
ATOM 4295 N N . HIS B 1 144 ? 23.380 51.641 84.621 1.00 46.79 144 HIS A N 1
ATOM 4296 C CA . HIS B 1 144 ? 23.372 50.938 83.343 1.00 47.86 144 HIS A CA 1
ATOM 4297 C C . HIS B 1 144 ? 24.699 50.260 83.004 1.00 46.88 144 HIS A C 1
ATOM 4298 O O . HIS B 1 144 ? 24.861 49.743 81.894 1.00 43.49 144 HIS A O 1
ATOM 4305 N N . VAL B 1 145 ? 25.651 50.269 83.938 1.00 42.63 145 VAL A N 1
ATOM 4306 C CA . VAL B 1 145 ? 26.927 49.613 83.685 1.00 43.71 145 VAL A CA 1
ATOM 4307 C C . VAL B 1 145 ? 26.764 48.099 83.797 1.00 42.72 145 VAL A C 1
ATOM 4308 O O . VAL B 1 145 ? 26.360 47.586 84.852 1.00 42.89 145 VAL A O 1
ATOM 4312 N N . HIS B 1 146 ? 27.058 47.377 82.718 1.00 40.93 146 HIS A N 1
ATOM 4313 C CA . HIS B 1 146 ? 26.989 45.912 82.791 1.00 46.63 146 HIS A CA 1
ATOM 4314 C C . HIS B 1 146 ? 28.291 45.214 82.423 1.00 40.91 146 HIS A C 1
ATOM 4315 O O . HIS B 1 146 ? 28.315 43.992 82.212 1.00 43.15 146 HIS A O 1
ATOM 4322 N N . THR B 1 147 ? 29.365 46.001 82.349 1.00 35.86 147 THR A N 1
ATOM 4323 C CA . THR B 1 147 ? 30.719 45.465 82.209 1.00 39.43 147 THR A CA 1
ATOM 4324 C C . THR B 1 147 ? 31.644 46.293 83.098 1.00 39.79 147 THR A C 1
ATOM 4325 O O . THR B 1 147 ? 31.677 47.538 82.990 1.00 36.82 147 THR A O 1
ATOM 4329 N N . VAL B 1 148 ? 32.389 45.610 83.967 1.00 31.90 148 VAL A N 1
ATOM 4330 C CA . VAL B 1 148 ? 33.427 46.256 84.749 1.00 29.51 148 VAL A CA 1
ATOM 4331 C C . VAL B 1 148 ? 34.754 45.547 84.531 1.00 33.72 148 VAL A C 1
ATOM 4332 O O . VAL B 1 148 ? 34.846 44.310 84.658 1.00 34.52 148 VAL A O 1
ATOM 4336 N N . VAL B 1 149 ? 35.786 46.327 84.211 1.00 32.82 149 VAL A N 1
ATOM 4337 C CA . VAL B 1 149 ? 37.130 45.788 84.066 1.00 31.18 149 VAL A CA 1
ATOM 4338 C C . VAL B 1 149 ? 38.030 46.349 85.136 1.00 30.05 149 VAL A C 1
ATOM 4339 O O . VAL B 1 149 ? 38.092 47.571 85.333 1.00 30.12 149 VAL A O 1
ATOM 4343 N N . LEU B 1 150 ? 38.731 45.461 85.833 1.00 30.71 150 LEU A N 1
ATOM 4344 C CA . LEU B 1 150 ? 39.764 45.891 86.766 1.00 29.34 150 LEU A CA 1
ATOM 4345 C C . LEU B 1 150 ? 41.095 45.632 86.062 1.00 33.69 150 LEU A C 1
ATOM 4346 O O . LEU B 1 150 ? 41.471 44.467 85.817 1.00 33.02 150 LEU A O 1
ATOM 4351 N N . ASP B 1 151 ? 41.785 46.707 85.685 1.00 26.34 151 ASP A N 1
ATOM 4352 C CA . ASP B 1 151 ? 42.983 46.555 84.863 1.00 31.88 151 ASP A CA 1
ATOM 4353 C C . ASP B 1 151 ? 44.234 46.808 85.700 1.00 31.47 151 ASP A C 1
ATOM 4354 O O . ASP B 1 151 ? 44.255 47.734 86.534 1.00 28.14 151 ASP A O 1
ATOM 4359 N N . GLU B 1 152 ? 45.272 45.995 85.468 1.00 31.08 152 GLU A N 1
ATOM 4360 C CA . GLU B 1 152 ? 46.530 46.066 86.230 1.00 31.47 152 GLU A CA 1
ATOM 4361 C C . GLU B 1 152 ? 46.191 45.981 87.713 1.00 32.76 152 GLU A C 1
ATOM 4362 O O . GLU B 1 152 ? 46.719 46.739 88.534 1.00 31.87 152 GLU A O 1
ATOM 4368 N N . ALA B 1 153 ? 45.286 45.055 88.035 1.00 31.54 153 ALA A N 1
ATOM 4369 C CA . ALA B 1 153 ? 44.727 44.921 89.384 1.00 34.03 153 ALA A CA 1
ATOM 4370 C C . ALA B 1 153 ? 45.774 44.791 90.485 1.00 33.62 153 ALA A C 1
ATOM 4371 O O . ALA B 1 153 ? 45.581 45.310 91.596 1.00 33.71 153 ALA A O 1
ATOM 4373 N N . ASP B 1 154 ? 46.874 44.096 90.203 1.00 32.90 154 ASP A N 1
ATOM 4374 C CA . ASP B 1 154 ? 47.910 43.947 91.239 1.00 34.22 154 ASP A CA 1
ATOM 4375 C C . ASP B 1 154 ? 48.481 45.312 91.672 1.00 37.95 154 ASP A C 1
ATOM 4376 O O . ASP B 1 154 ? 48.766 45.520 92.859 1.00 38.28 154 ASP A O 1
ATOM 4381 N N . GLU B 1 155 ? 48.624 46.245 90.729 1.00 32.62 155 GLU A N 1
ATOM 4382 C CA . GLU B 1 155 ? 49.117 47.583 91.075 1.00 35.39 155 GLU A CA 1
ATOM 4383 C C . GLU B 1 155 ? 48.095 48.389 91.870 1.00 36.56 155 GLU A C 1
ATOM 4384 O O . GLU B 1 155 ? 48.472 49.228 92.684 1.00 39.74 155 GLU A O 1
ATOM 4390 N N . MET B 1 156 ? 46.809 48.137 91.637 1.00 31.55 156 MET A N 1
ATOM 4391 C CA . MET B 1 156 ? 45.771 48.846 92.369 1.00 31.75 156 MET A CA 1
ATOM 4392 C C . MET B 1 156 ? 45.741 48.418 93.835 1.00 33.30 156 MET A C 1
ATOM 4393 O O . MET B 1 156 ? 45.470 49.235 94.716 1.00 37.95 156 MET A O 1
ATOM 4398 N N . LEU B 1 157 ? 46.014 47.149 94.101 1.00 32.48 157 LEU A N 1
ATOM 4399 C CA . LEU B 1 157 ? 46.104 46.661 95.489 1.00 36.73 157 LEU A CA 1
ATOM 4400 C C . LEU B 1 157 ? 47.359 47.200 96.161 1.00 40.99 157 LEU A C 1
ATOM 4401 O O . LEU B 1 157 ? 47.310 47.625 97.325 1.00 41.83 157 LEU A O 1
ATOM 4406 N N . ASN B 1 158 ? 48.478 47.205 95.430 1.00 41.80 158 ASN A N 1
ATOM 4407 C CA . ASN B 1 158 ? 49.712 47.810 95.947 1.00 44.48 158 ASN A CA 1
ATOM 4408 C C . ASN B 1 158 ? 49.519 49.261 96.400 1.00 42.04 158 ASN A C 1
ATOM 4409 O O . ASN B 1 158 ? 50.128 49.700 97.373 1.00 40.89 158 ASN A O 1
ATOM 4414 N N . MET B 1 159 ? 48.688 50.008 95.676 1.00 38.27 159 MET A N 1
ATOM 4415 C CA . MET B 1 159 ? 48.541 51.440 95.934 1.00 43.92 159 MET A CA 1
ATOM 4416 C C . MET B 1 159 ? 47.464 51.715 96.979 1.00 43.09 159 MET A C 1
ATOM 4417 O O . MET B 1 159 ? 47.139 52.877 97.253 1.00 42.83 159 MET A O 1
ATOM 4422 N N . GLY B 1 160 ? 46.922 50.641 97.560 1.00 36.01 160 GLY A N 1
ATOM 4423 C CA . GLY B 1 160 ? 45.935 50.747 98.618 1.00 39.18 160 GLY A CA 1
ATOM 4424 C C . GLY B 1 160 ? 44.520 51.112 98.183 1.00 43.52 160 GLY A C 1
ATOM 4425 O O . GLY B 1 160 ? 43.795 51.784 98.936 1.00 41.96 160 GLY A O 1
ATOM 4426 N N . PHE B 1 161 ? 44.107 50.658 96.997 1.00 37.68 161 PHE A N 1
ATOM 4427 C CA . PHE B 1 161 ? 42.809 51.071 96.437 1.00 38.45 161 PHE A CA 1
ATOM 4428 C C . PHE B 1 161 ? 41.653 50.087 96.720 1.00 38.22 161 PHE A C 1
ATOM 4429 O O . PHE B 1 161 ? 40.530 50.278 96.243 1.00 36.74 161 PHE A O 1
ATOM 4437 N N . ILE B 1 162 ? 41.916 49.049 97.505 1.00 36.91 162 ILE A N 1
ATOM 4438 C CA . ILE B 1 162 ? 40.937 47.971 97.669 1.00 40.81 162 ILE A CA 1
ATOM 4439 C C . ILE B 1 162 ? 39.551 48.399 98.199 1.00 43.38 162 ILE A C 1
ATOM 4440 O O . ILE B 1 162 ? 38.519 47.951 97.679 1.00 44.91 162 ILE A O 1
ATOM 4445 N N . GLU B 1 163 ? 39.509 49.265 99.205 1.00 40.43 163 GLU A N 1
ATOM 4446 C CA . GLU B 1 163 ? 38.223 49.710 99.710 1.00 40.48 163 GLU A CA 1
ATOM 4447 C C . GLU B 1 163 ? 37.460 50.508 98.650 1.00 42.17 163 GLU A C 1
ATOM 4448 O O . GLU B 1 163 ? 36.231 50.386 98.536 1.00 40.08 163 GLU A O 1
ATOM 4454 N N . ASP B 1 164 ? 38.174 51.332 97.884 1.00 39.48 164 ASP A N 1
ATOM 4455 C CA . ASP B 1 164 ? 37.541 52.060 96.787 1.00 37.09 164 ASP A CA 1
ATOM 4456 C C . ASP B 1 164 ? 36.978 51.116 95.719 1.00 36.05 164 ASP A C 1
ATOM 4457 O O . ASP B 1 164 ? 35.858 51.314 95.229 1.00 34.31 164 ASP A O 1
ATOM 4462 N N . ILE B 1 165 ? 37.752 50.096 95.354 1.00 34.57 165 ILE A N 1
ATOM 4463 C CA . ILE B 1 165 ? 37.308 49.153 94.328 1.00 38.32 165 ILE A CA 1
ATOM 4464 C C . ILE B 1 165 ? 36.051 48.403 94.783 1.00 37.06 165 ILE A C 1
ATOM 4465 O O . ILE B 1 165 ? 35.099 48.260 94.022 1.00 39.71 165 ILE A O 1
ATOM 4470 N N . GLU B 1 166 ? 36.045 47.950 96.033 1.00 38.14 166 GLU A N 1
ATOM 4471 C CA . GLU B 1 166 ? 34.870 47.296 96.613 1.00 42.20 166 GLU A CA 1
ATOM 4472 C C . GLU B 1 166 ? 33.680 48.245 96.698 1.00 41.55 166 GLU A C 1
ATOM 4473 O O . GLU B 1 166 ? 32.564 47.874 96.352 1.00 45.98 166 GLU A O 1
ATOM 4479 N N . ALA B 1 167 ? 33.910 49.471 97.153 1.00 40.61 167 ALA A N 1
ATOM 4480 C CA . ALA B 1 167 ? 32.821 50.438 97.183 1.00 43.49 167 ALA A CA 1
ATOM 4481 C C . ALA B 1 167 ? 32.230 50.599 95.776 1.00 47.29 167 ALA A C 1
ATOM 4482 O O . ALA B 1 167 ? 31.008 50.557 95.610 1.00 46.70 167 ALA A O 1
ATOM 4484 N N . ILE B 1 168 ? 33.103 50.745 94.773 1.00 45.80 168 ILE A N 1
ATOM 4485 C CA . ILE B 1 168 ? 32.680 50.902 93.374 1.00 41.60 168 ILE A CA 1
ATOM 4486 C C . ILE B 1 168 ? 31.813 49.740 92.921 1.00 39.89 168 ILE A C 1
ATOM 4487 O O . ILE B 1 168 ? 30.782 49.930 92.270 1.00 43.97 168 ILE A O 1
ATOM 4492 N N . LEU B 1 169 ? 32.230 48.529 93.255 1.00 40.54 169 LEU A N 1
ATOM 4493 C CA . LEU B 1 169 ? 31.437 47.364 92.882 1.00 48.40 169 LEU A CA 1
ATOM 4494 C C . LEU B 1 169 ? 30.011 47.393 93.479 1.00 51.04 169 LEU A C 1
ATOM 4495 O O . LEU B 1 169 ? 29.064 46.922 92.842 1.00 51.35 169 LEU A O 1
ATOM 4500 N N . SER B 1 170 ? 29.859 48.003 94.659 1.00 48.73 170 SER A N 1
ATOM 4501 C CA . SER B 1 170 ? 28.560 48.100 95.341 1.00 48.88 170 SER A CA 1
ATOM 4502 C C . SER B 1 170 ? 27.534 48.996 94.631 1.00 55.65 170 SER A C 1
ATOM 4503 O O . SER B 1 170 ? 26.324 48.842 94.839 1.00 58.85 170 SER A O 1
ATOM 4506 N N . HIS B 1 171 ? 27.989 49.956 93.830 1.00 49.61 171 HIS A N 1
ATOM 4507 C CA . HIS B 1 171 ? 27.035 50.800 93.107 1.00 52.03 171 HIS A CA 1
ATOM 4508 C C . HIS B 1 171 ? 26.758 50.254 91.708 1.00 50.89 171 HIS A C 1
ATOM 4509 O O . HIS B 1 171 ? 25.783 50.634 91.058 1.00 55.91 171 HIS A O 1
ATOM 4516 N N . VAL B 1 172 ? 27.621 49.361 91.244 1.00 48.17 172 VAL A N 1
ATOM 4517 C CA . VAL B 1 172 ? 27.415 48.729 89.951 1.00 48.10 172 VAL A CA 1
ATOM 4518 C C . VAL B 1 172 ? 26.333 47.673 90.113 1.00 44.08 172 VAL A C 1
ATOM 4519 O O . VAL B 1 172 ? 26.300 46.991 91.134 1.00 47.28 172 VAL A O 1
ATOM 4523 N N . PRO B 1 173 ? 25.422 47.567 89.129 1.00 44.43 173 PRO A N 1
ATOM 4524 C CA . PRO B 1 173 ? 24.364 46.550 89.129 1.00 45.27 173 PRO A CA 1
ATOM 4525 C C . PRO B 1 173 ? 24.919 45.166 89.438 1.00 46.12 173 PRO A C 1
ATOM 4526 O O . PRO B 1 173 ? 26.016 44.843 88.981 1.00 46.84 173 PRO A O 1
ATOM 4530 N N . ALA B 1 174 ? 24.185 44.377 90.221 1.00 47.09 174 ALA A N 1
ATOM 4531 C CA . ALA B 1 174 ? 24.600 43.018 90.587 1.00 51.91 174 ALA A CA 1
ATOM 4532 C C . ALA B 1 174 ? 24.673 42.118 89.355 1.00 47.57 174 ALA A C 1
ATOM 4533 O O . ALA B 1 174 ? 25.443 41.162 89.304 1.00 52.40 174 ALA A O 1
ATOM 4535 N N . GLU B 1 175 ? 23.842 42.428 88.372 1.00 48.16 175 GLU A N 1
ATOM 4536 C CA . GLU B 1 175 ? 23.847 41.730 87.097 1.00 51.82 175 GLU A CA 1
ATOM 4537 C C . GLU B 1 175 ? 24.880 42.391 86.192 1.00 53.41 175 GLU A C 1
ATOM 4538 O O . GLU B 1 175 ? 24.585 43.411 85.547 1.00 57.92 175 GLU A O 1
ATOM 4544 N N . ARG B 1 176 ? 26.085 41.826 86.143 1.00 48.44 176 ARG A N 1
ATOM 4545 C CA . ARG B 1 176 ? 27.161 42.403 85.323 1.00 48.47 176 ARG A CA 1
ATOM 4546 C C . ARG B 1 176 ? 28.287 41.425 85.014 1.00 42.68 176 ARG A C 1
ATOM 4547 O O . ARG B 1 176 ? 28.538 40.476 85.762 1.00 43.95 176 ARG A O 1
ATOM 4555 N N . GLN B 1 177 ? 28.946 41.657 83.883 1.00 44.78 177 GLN A N 1
ATOM 4556 C CA . GLN B 1 177 ? 30.149 40.927 83.518 1.00 35.87 177 GLN A CA 1
ATOM 4557 C C . GLN B 1 177 ? 31.339 41.609 84.214 1.00 41.01 177 GLN A C 1
ATOM 4558 O O . GLN B 1 177 ? 31.394 42.853 84.308 1.00 40.32 177 GLN A O 1
ATOM 4564 N N . THR B 1 178 ? 32.275 40.814 84.722 1.00 38.67 178 THR A N 1
ATOM 4565 C CA . THR B 1 178 ? 33.489 41.370 85.312 1.00 35.33 178 THR A CA 1
ATOM 4566 C C . THR B 1 178 ? 34.725 40.722 84.693 1.00 34.48 178 THR A C 1
ATOM 4567 O O . THR B 1 178 ? 34.792 39.490 84.552 1.00 35.37 178 THR A O 1
ATOM 4571 N N . LEU B 1 179 ? 35.690 41.559 84.310 1.00 34.42 179 LEU A N 1
ATOM 4572 C CA . LEU B 1 179 ? 36.958 41.095 83.744 1.00 37.28 179 LEU A CA 1
ATOM 4573 C C . LEU B 1 179 ? 38.086 41.611 84.627 1.00 31.86 179 LEU A C 1
ATOM 4574 O O . LEU B 1 179 ? 38.069 42.768 85.060 1.00 30.88 179 LEU A O 1
ATOM 4579 N N . LEU B 1 180 ? 39.059 40.758 84.920 1.00 30.64 180 LEU A N 1
ATOM 4580 C CA . LEU B 1 180 ? 40.169 41.184 85.762 1.00 30.42 180 LEU A CA 1
ATOM 4581 C C . LEU B 1 180 ? 41.470 40.829 85.069 1.00 32.32 180 LEU A C 1
ATOM 4582 O O . LEU B 1 180 ? 41.709 39.676 84.728 1.00 32.00 180 LEU A O 1
ATOM 4587 N N . PHE B 1 181 ? 42.305 41.832 84.859 1.00 35.09 181 PHE A N 1
ATOM 4588 C CA . PHE B 1 181 ? 43.594 41.620 84.228 1.00 33.13 181 PHE A CA 1
ATOM 4589 C C . PHE B 1 181 ? 44.682 42.040 85.193 1.00 32.96 181 PHE A C 1
ATOM 4590 O O . PHE B 1 181 ? 44.622 43.125 85.801 1.00 33.08 181 PHE A O 1
ATOM 4598 N N . SER B 1 182 ? 45.670 41.165 85.342 1.00 28.45 182 SER A N 1
ATOM 4599 C CA . SER B 1 182 ? 46.784 41.405 86.248 1.00 33.85 182 SER A CA 1
ATOM 4600 C C . SER B 1 182 ? 47.957 40.526 85.828 1.00 36.30 182 SER A C 1
ATOM 4601 O O . SER B 1 182 ? 47.753 39.415 85.330 1.00 36.20 182 SER A O 1
ATOM 4604 N N . ALA B 1 183 ? 49.178 41.012 86.030 1.00 34.52 183 ALA A N 1
ATOM 4605 C CA . ALA B 1 183 ? 50.368 40.211 85.745 1.00 37.62 183 ALA A CA 1
ATOM 4606 C C . ALA B 1 183 ? 50.512 39.135 86.808 1.00 40.37 183 ALA A C 1
ATOM 4607 O O . ALA B 1 183 ? 50.781 37.969 86.504 1.00 41.77 183 ALA A O 1
ATOM 4609 N N . THR B 1 184 ? 50.329 39.537 88.062 1.00 40.89 184 THR A N 1
ATOM 4610 C CA . THR B 1 184 ? 50.396 38.605 89.179 1.00 39.90 184 THR A CA 1
ATOM 4611 C C . THR B 1 184 ? 49.034 38.444 89.830 1.00 40.70 184 THR A C 1
ATOM 4612 O O . THR B 1 184 ? 48.122 39.246 89.621 1.00 39.35 184 THR A O 1
ATOM 4616 N N . MET B 1 185 ? 48.910 37.403 90.635 1.00 43.38 185 MET A N 1
ATOM 4617 C CA . MET B 1 185 ? 47.669 37.112 91.329 1.00 44.86 185 MET A CA 1
ATOM 4618 C C . MET B 1 185 ? 47.977 36.782 92.787 1.00 46.53 185 MET A C 1
ATOM 4619 O O . MET B 1 185 ? 47.973 35.612 93.171 1.00 49.90 185 MET A O 1
ATOM 4624 N N . PRO B 1 186 ? 48.277 37.813 93.594 1.00 46.56 186 PRO A N 1
ATOM 4625 C CA . PRO B 1 186 ? 48.445 37.615 95.035 1.00 45.66 186 PRO A CA 1
ATOM 4626 C C . PRO B 1 186 ? 47.092 37.406 95.692 1.00 48.18 186 PRO A C 1
ATOM 4627 O O . PRO B 1 186 ? 46.063 37.726 95.088 1.00 47.43 186 PRO A O 1
ATOM 4631 N N . ASP B 1 187 ? 47.096 36.884 96.914 1.00 47.58 187 ASP A N 1
ATOM 4632 C CA . ASP B 1 187 ? 45.863 36.525 97.612 1.00 47.59 187 ASP A CA 1
ATOM 4633 C C . ASP B 1 187 ? 44.759 37.603 97.656 1.00 43.20 187 ASP A C 1
ATOM 4634 O O . ASP B 1 187 ? 43.577 37.276 97.532 1.00 44.91 187 ASP A O 1
ATOM 4639 N N . PRO B 1 188 ? 45.126 38.885 97.849 1.00 41.68 188 PRO A N 1
ATOM 4640 C CA . PRO B 1 188 ? 44.021 39.858 97.832 1.00 41.24 188 PRO A CA 1
ATOM 4641 C C . PRO B 1 188 ? 43.300 39.955 96.475 1.00 42.61 188 PRO A C 1
ATOM 4642 O O . PRO B 1 188 ? 42.092 40.207 96.457 1.00 39.13 188 PRO A O 1
ATOM 4646 N N . ILE B 1 189 ? 44.015 39.752 95.367 1.00 41.09 189 ILE A N 1
ATOM 4647 C CA . ILE B 1 189 ? 43.373 39.708 94.047 1.00 39.27 189 ILE A CA 1
ATOM 4648 C C . ILE B 1 189 ? 42.491 38.457 93.883 1.00 39.30 189 ILE A C 1
ATOM 4649 O O . ILE B 1 189 ? 41.335 38.546 93.440 1.00 38.67 189 ILE A O 1
ATOM 4654 N N . ARG B 1 190 ? 43.027 37.293 94.244 1.00 41.03 190 ARG A N 1
ATOM 4655 C CA . ARG B 1 190 ? 42.221 36.066 94.261 1.00 40.28 190 ARG A CA 1
ATOM 4656 C C . ARG B 1 190 ? 40.924 36.268 95.038 1.00 43.64 190 ARG A C 1
ATOM 4657 O O . ARG B 1 190 ? 39.832 35.957 94.537 1.00 41.52 190 ARG A O 1
ATOM 4665 N N . ARG B 1 191 ? 41.040 36.825 96.246 1.00 46.17 191 ARG A N 1
ATOM 4666 C CA . ARG B 1 191 ? 39.880 37.034 97.118 1.00 42.30 191 ARG A CA 1
ATOM 4667 C C . ARG B 1 191 ? 38.851 37.963 96.496 1.00 42.42 191 ARG A C 1
ATOM 4668 O O . ARG B 1 191 ? 37.641 37.706 96.550 1.00 41.70 191 ARG A O 1
ATOM 4676 N N . ILE B 1 192 ? 39.332 39.041 95.886 1.00 43.22 192 ILE A N 1
ATOM 4677 C CA . ILE B 1 192 ? 38.437 39.939 95.173 1.00 37.15 192 ILE A CA 1
ATOM 4678 C C . ILE B 1 192 ? 37.753 39.192 94.021 1.00 41.10 192 ILE A C 1
ATOM 4679 O O . ILE B 1 192 ? 36.522 39.262 93.850 1.00 41.91 192 ILE A O 1
ATOM 4684 N N . ALA B 1 193 ? 38.534 38.433 93.263 1.00 39.93 193 ALA A N 1
ATOM 4685 C CA . ALA B 1 193 ? 37.952 37.638 92.186 1.00 42.76 193 ALA A CA 1
ATOM 4686 C C . ALA B 1 193 ? 36.925 36.635 92.724 1.00 43.14 193 ALA A C 1
ATOM 4687 O O . ALA B 1 193 ? 35.824 36.493 92.172 1.00 45.54 193 ALA A O 1
ATOM 4689 N N . GLU B 1 194 ? 37.292 35.959 93.813 1.00 41.96 194 GLU A N 1
ATOM 4690 C CA . GLU B 1 194 ? 36.444 34.965 94.486 1.00 41.17 194 GLU A CA 1
ATOM 4691 C C . GLU B 1 194 ? 35.160 35.591 95.035 1.00 45.45 194 GLU A C 1
ATOM 4692 O O . GLU B 1 194 ? 34.080 34.983 94.997 1.00 45.81 194 GLU A O 1
ATOM 4698 N N . ARG B 1 195 ? 35.261 36.816 95.541 1.00 41.42 195 ARG A N 1
ATOM 4699 C CA . ARG B 1 195 ? 34.096 37.459 96.147 1.00 39.13 195 ARG A CA 1
ATOM 4700 C C . ARG B 1 195 ? 33.202 38.153 95.131 1.00 40.65 195 ARG A C 1
ATOM 4701 O O . ARG B 1 195 ? 31.977 38.111 95.244 1.00 37.94 195 ARG A O 1
ATOM 4709 N N . PHE B 1 196 ? 33.810 38.791 94.132 1.00 41.36 196 PHE A N 1
ATOM 4710 C CA . PHE B 1 196 ? 33.055 39.693 93.258 1.00 40.63 196 PHE A CA 1
ATOM 4711 C C . PHE B 1 196 ? 32.768 39.153 91.856 1.00 42.52 196 PHE A C 1
ATOM 4712 O O . PHE B 1 196 ? 31.975 39.744 91.119 1.00 42.65 196 PHE A O 1
ATOM 4720 N N . MET B 1 197 ? 33.379 38.028 91.489 1.00 38.71 197 MET A N 1
ATOM 4721 C CA . MET B 1 197 ? 33.189 37.501 90.132 1.00 41.74 197 MET A CA 1
ATOM 4722 C C . MET B 1 197 ? 32.330 36.226 90.074 1.00 43.57 197 MET A C 1
ATOM 4723 O O . MET B 1 197 ? 32.311 35.404 91.013 1.00 41.13 197 MET A O 1
ATOM 4728 N N . ASN B 1 198 ? 31.614 36.073 88.967 1.00 40.10 198 ASN A N 1
ATOM 4729 C CA . ASN B 1 198 ? 30.752 34.925 88.780 1.00 35.65 198 ASN A CA 1
ATOM 4730 C C . ASN B 1 198 ? 31.393 33.920 87.847 1.00 38.28 198 ASN A C 1
ATOM 4731 O O . ASN B 1 198 ? 31.574 34.206 86.664 1.00 39.16 198 ASN A O 1
ATOM 4736 N N . GLU B 1 199 ? 31.739 32.748 88.374 1.00 41.93 199 GLU A N 1
ATOM 4737 C CA . GLU B 1 199 ? 32.328 31.681 87.558 1.00 41.16 199 GLU A CA 1
ATOM 4738 C C . GLU B 1 199 ? 33.508 32.158 86.701 1.00 38.05 199 GLU A C 1
ATOM 4739 O O . GLU B 1 199 ? 33.559 31.861 85.502 1.00 37.17 199 GLU A O 1
ATOM 4745 N N . PRO B 1 200 ? 34.463 32.897 87.303 1.00 41.64 200 PRO A N 1
ATOM 4746 C CA . PRO B 1 200 ? 35.504 33.480 86.441 1.00 36.34 200 PRO A CA 1
ATOM 4747 C C . PRO B 1 200 ? 36.365 32.412 85.768 1.00 40.04 200 PRO A C 1
ATOM 4748 O O . PRO B 1 200 ? 36.748 31.405 86.396 1.00 34.67 200 PRO A O 1
ATOM 4752 N N . GLU B 1 201 ? 36.619 32.629 84.481 1.00 37.51 201 GLU A N 1
ATOM 4753 C CA . GLU B 1 201 ? 37.545 31.807 83.708 1.00 37.41 201 GLU A CA 1
ATOM 4754 C C . GLU B 1 201 ? 38.970 32.364 83.858 1.00 36.25 201 GLU A C 1
ATOM 4755 O O . GLU B 1 201 ? 39.221 33.541 83.573 1.00 35.89 201 GLU A O 1
ATOM 4761 N N . LEU B 1 202 ? 39.892 31.534 84.336 1.00 38.51 202 LEU A N 1
ATOM 4762 C CA . LEU B 1 202 ? 41.299 31.917 84.373 1.00 35.11 202 LEU A CA 1
ATOM 4763 C C . LEU B 1 202 ? 41.976 31.642 83.032 1.00 43.02 202 LEU A C 1
ATOM 4764 O O . LEU B 1 202 ? 41.923 30.515 82.536 1.00 34.01 202 LEU A O 1
ATOM 4769 N N . VAL B 1 203 ? 42.602 32.676 82.451 1.00 43.18 203 VAL A N 1
ATOM 4770 C CA . VAL B 1 203 ? 43.501 32.490 81.307 1.00 45.88 203 VAL A CA 1
ATOM 4771 C C . VAL B 1 203 ? 44.917 33.008 81.615 1.00 44.99 203 VAL A C 1
ATOM 4772 O O . VAL B 1 203 ? 45.147 34.228 81.715 1.00 37.63 203 VAL A O 1
ATOM 4776 N N . LYS B 1 204 ? 45.857 32.075 81.763 1.00 43.57 204 LYS A N 1
ATOM 4777 C CA . LYS B 1 204 ? 47.249 32.414 82.039 1.00 43.86 204 LYS A CA 1
ATOM 4778 C C . LYS B 1 204 ? 48.106 32.382 80.786 1.00 47.66 204 LYS A C 1
ATOM 4779 O O . LYS B 1 204 ? 48.056 31.426 80.008 1.00 50.97 204 LYS A O 1
ATOM 4785 N N . VAL B 1 205 ? 48.901 33.433 80.608 1.00 49.82 205 VAL A N 1
ATOM 4786 C CA . VAL B 1 205 ? 49.928 33.476 79.575 1.00 51.29 205 VAL A CA 1
ATOM 4787 C C . VAL B 1 205 ? 51.294 33.646 80.247 1.00 56.57 205 VAL A C 1
ATOM 4788 O O . VAL B 1 205 ? 51.509 34.611 80.994 1.00 52.65 205 VAL A O 1
ATOM 4792 N N . LYS B 1 206 ? 52.211 32.713 79.996 1.00 56.19 206 LYS A N 1
ATOM 4793 C CA . LYS B 1 206 ? 53.571 32.844 80.510 1.00 58.58 206 LYS A CA 1
ATOM 4794 C C . LYS B 1 206 ? 54.367 33.793 79.618 1.00 59.84 206 LYS A C 1
ATOM 4795 O O . LYS B 1 206 ? 54.142 33.847 78.402 1.00 53.87 206 LYS A O 1
ATOM 4801 N N . PRO B 1 213 ? 64.044 45.791 75.847 1.00 73.25 213 PRO A N 1
ATOM 4802 C CA . PRO B 1 213 ? 64.691 44.966 74.819 1.00 69.53 213 PRO A CA 1
ATOM 4803 C C . PRO B 1 213 ? 65.379 45.842 73.776 1.00 69.29 213 PRO A C 1
ATOM 4804 O O . PRO B 1 213 ? 64.690 46.614 73.110 1.00 69.48 213 PRO A O 1
ATOM 4808 N N . ASN B 1 214 ? 66.703 45.709 73.646 1.00 68.77 214 ASN A N 1
ATOM 4809 C CA . ASN B 1 214 ? 67.557 46.620 72.864 1.00 63.68 214 ASN A CA 1
ATOM 4810 C C . ASN B 1 214 ? 67.229 48.121 73.010 1.00 67.43 214 ASN A C 1
ATOM 4811 O O . ASN B 1 214 ? 67.463 48.933 72.098 1.00 61.85 214 ASN A O 1
ATOM 4816 N N . ILE B 1 215 ? 66.683 48.477 74.168 1.00 58.14 215 ILE A N 1
ATOM 4817 C CA . ILE B 1 215 ? 66.572 49.869 74.555 1.00 55.32 215 ILE A CA 1
ATOM 4818 C C . ILE B 1 215 ? 67.486 50.064 75.760 1.00 52.91 215 ILE A C 1
ATOM 4819 O O . ILE B 1 215 ? 67.412 49.306 76.741 1.00 47.22 215 ILE A O 1
ATOM 4824 N N . GLN B 1 216 ? 68.375 51.051 75.679 1.00 49.71 216 GLN A N 1
ATOM 4825 C CA . GLN B 1 216 ? 69.259 51.311 76.801 1.00 47.45 216 GLN A CA 1
ATOM 4826 C C . GLN B 1 216 ? 68.464 52.122 77.796 1.00 44.71 216 GLN A C 1
ATOM 4827 O O . GLN B 1 216 ? 67.993 53.211 77.472 1.00 45.15 216 GLN A O 1
ATOM 4833 N N . GLN B 1 217 ? 68.293 51.588 78.996 1.00 47.62 217 GLN A N 1
ATOM 4834 C CA . GLN B 1 217 ? 67.451 52.238 79.987 1.00 45.06 217 GLN A CA 1
ATOM 4835 C C . GLN B 1 217 ? 68.292 52.890 81.059 1.00 47.19 217 GLN A C 1
ATOM 4836 O O . GLN B 1 217 ? 69.156 52.241 81.665 1.00 48.90 217 GLN A O 1
ATOM 4842 N N . TYR B 1 218 ? 68.040 54.176 81.287 1.00 40.74 218 TYR A N 1
ATOM 4843 C CA . TYR B 1 218 ? 68.744 54.924 82.327 1.00 41.38 218 TYR A CA 1
ATOM 4844 C C . TYR B 1 218 ? 67.747 55.606 83.235 1.00 43.19 218 TYR A C 1
ATOM 4845 O O . TYR B 1 218 ? 66.576 55.798 82.869 1.00 41.18 218 TYR A O 1
ATOM 4854 N N . TYR B 1 219 ? 68.210 55.973 84.421 1.00 41.30 219 TYR A N 1
ATOM 4855 C CA . TYR B 1 219 ? 67.464 56.897 85.257 1.00 45.61 219 TYR A CA 1
ATOM 4856 C C . TYR B 1 219 ? 68.433 57.911 85.865 1.00 47.16 219 TYR A C 1
ATOM 4857 O O . TYR B 1 219 ? 69.634 57.638 86.011 1.00 44.47 219 TYR A O 1
ATOM 4866 N N . LEU B 1 220 ? 67.909 59.083 86.206 1.00 44.22 220 LEU A N 1
ATOM 4867 C CA . LEU B 1 220 ? 68.681 60.080 86.928 1.00 41.23 220 LEU A CA 1
ATOM 4868 C C . LEU B 1 220 ? 67.886 60.476 88.146 1.00 43.16 220 LEU A C 1
ATOM 4869 O O . LEU B 1 220 ? 66.675 60.734 88.047 1.00 41.23 220 LEU A O 1
ATOM 4874 N N . GLU B 1 221 ? 68.559 60.511 89.292 1.00 40.68 221 GLU A N 1
ATOM 4875 C CA . GLU B 1 221 ? 67.941 60.989 90.517 1.00 45.95 221 GLU A CA 1
ATOM 4876 C C . GLU B 1 221 ? 68.151 62.502 90.563 1.00 43.54 221 GLU A C 1
ATOM 4877 O O . GLU B 1 221 ? 69.281 62.976 90.674 1.00 42.85 221 GLU A O 1
ATOM 4883 N N . VAL B 1 222 ? 67.054 63.247 90.456 1.00 43.65 222 VAL A N 1
ATOM 4884 C CA . VAL B 1 222 ? 67.074 64.693 90.239 1.00 45.02 222 VAL A CA 1
ATOM 4885 C C . VAL B 1 222 ? 65.934 65.298 91.037 1.00 45.99 222 VAL A C 1
ATOM 4886 O O . VAL B 1 222 ? 64.829 64.733 91.062 1.00 48.01 222 VAL A O 1
ATOM 4890 N N . HIS B 1 223 ? 66.185 66.432 91.690 1.00 42.02 223 HIS A N 1
ATOM 4891 C CA . HIS B 1 223 ? 65.129 67.163 92.388 1.00 43.47 223 HIS A CA 1
ATOM 4892 C C . HIS B 1 223 ? 64.194 67.808 91.374 1.00 45.20 223 HIS A C 1
ATOM 4893 O O . HIS B 1 223 ? 64.648 68.261 90.320 1.00 45.48 223 HIS A O 1
ATOM 4900 N N . GLU B 1 224 ? 62.905 67.874 91.704 1.00 41.78 224 GLU A N 1
ATOM 4901 C CA . GLU B 1 224 ? 61.890 68.507 90.852 1.00 45.02 224 GLU A CA 1
ATOM 4902 C C . GLU B 1 224 ? 62.320 69.848 90.241 1.00 42.92 224 GLU A C 1
ATOM 4903 O O . GLU B 1 224 ? 62.231 70.051 89.022 1.00 40.26 224 GLU A O 1
ATOM 4909 N N . LYS B 1 225 ? 62.798 70.748 91.091 1.00 41.17 225 LYS A N 1
ATOM 4910 C CA . LYS B 1 225 ? 63.223 72.088 90.666 1.00 42.29 225 LYS A CA 1
ATOM 4911 C C . LYS B 1 225 ? 64.373 72.063 89.640 1.00 39.92 225 LYS A C 1
ATOM 4912 O O . LYS B 1 225 ? 64.550 73.019 88.881 1.00 41.28 225 LYS A O 1
ATOM 4918 N N . LYS B 1 226 ? 65.143 70.975 89.618 1.00 38.81 226 LYS A N 1
ATOM 4919 C CA . LYS B 1 226 ? 66.318 70.866 88.747 1.00 40.25 226 LYS A CA 1
ATOM 4920 C C . LYS B 1 226 ? 66.074 70.059 87.469 1.00 37.48 226 LYS A C 1
ATOM 4921 O O . LYS B 1 226 ? 66.960 69.990 86.606 1.00 36.05 226 LYS A O 1
ATOM 4927 N N . LYS B 1 227 ? 64.900 69.437 87.365 1.00 36.56 227 LYS A N 1
ATOM 4928 C CA . LYS B 1 227 ? 64.575 68.566 86.227 1.00 36.27 227 LYS A CA 1
ATOM 4929 C C . LYS B 1 227 ? 64.754 69.261 84.880 1.00 33.07 227 LYS A C 1
ATOM 4930 O O . LYS B 1 227 ? 65.365 68.704 83.970 1.00 28.48 227 LYS A O 1
ATOM 4936 N N . PHE B 1 228 ? 64.241 70.483 84.755 1.00 30.49 228 PHE A N 1
ATOM 4937 C CA . PHE B 1 228 ? 64.297 71.158 83.473 1.00 31.18 228 PHE A CA 1
ATOM 4938 C C . PHE B 1 228 ? 65.729 71.419 82.989 1.00 34.72 228 PHE A C 1
ATOM 4939 O O . PHE B 1 228 ? 66.074 71.111 81.832 1.00 35.60 228 PHE A O 1
ATOM 4947 N N . ASP B 1 229 ? 66.578 71.962 83.859 1.00 35.09 229 ASP A N 1
ATOM 4948 C CA . ASP B 1 229 ? 67.975 72.150 83.467 1.00 34.60 229 ASP A CA 1
ATOM 4949 C C . ASP B 1 229 ? 68.660 70.831 83.118 1.00 34.85 229 ASP A C 1
ATOM 4950 O O . ASP B 1 229 ? 69.463 70.792 82.183 1.00 34.72 229 ASP A O 1
ATOM 4955 N N . ILE B 1 230 ? 68.343 69.749 83.831 1.00 29.25 230 ILE A N 1
ATOM 4956 C CA . ILE B 1 230 ? 68.969 68.471 83.478 1.00 33.21 230 ILE A CA 1
ATOM 4957 C C . ILE B 1 230 ? 68.507 68.054 82.090 1.00 30.80 230 ILE A C 1
ATOM 4958 O O . ILE B 1 230 ? 69.315 67.629 81.256 1.00 31.51 230 ILE A O 1
ATOM 4963 N N . LEU B 1 231 ? 67.212 68.235 81.823 1.00 31.03 231 LEU A N 1
ATOM 4964 C CA . LEU B 1 231 ? 66.654 67.867 80.534 1.00 28.58 231 LEU A CA 1
ATOM 4965 C C . LEU B 1 231 ? 67.419 68.573 79.405 1.00 33.16 231 LEU A C 1
ATOM 4966 O O . LEU B 1 231 ? 67.940 67.916 78.504 1.00 30.93 231 LEU A O 1
ATOM 4971 N N . THR B 1 232 ? 67.518 69.899 79.475 1.00 29.72 232 THR A N 1
ATOM 4972 C CA . THR B 1 232 ? 68.219 70.643 78.433 1.00 32.19 232 THR A CA 1
ATOM 4973 C C . THR B 1 232 ? 69.710 70.300 78.342 1.00 35.11 232 THR A C 1
ATOM 4974 O O . THR B 1 232 ? 70.276 70.258 77.246 1.00 35.28 232 THR A O 1
ATOM 4978 N N . ARG B 1 233 ? 70.366 70.071 79.472 1.00 28.54 233 ARG A N 1
ATOM 4979 C CA . ARG B 1 233 ? 71.767 69.675 79.380 1.00 35.11 233 ARG A CA 1
ATOM 4980 C C . ARG B 1 233 ? 71.910 68.338 78.645 1.00 36.55 233 ARG A C 1
ATOM 4981 O O . ARG B 1 233 ? 72.812 68.175 77.798 1.00 30.36 233 ARG A O 1
ATOM 4989 N N . LEU B 1 234 ? 70.998 67.403 78.945 1.00 32.72 234 LEU A N 1
ATOM 4990 C CA . LEU B 1 234 ? 70.953 66.130 78.226 1.00 32.88 234 LEU A CA 1
ATOM 4991 C C . LEU B 1 234 ? 70.737 66.352 76.731 1.00 34.36 234 LEU A C 1
ATOM 4992 O O . LEU B 1 234 ? 71.402 65.725 75.915 1.00 38.41 234 LEU A O 1
ATOM 4997 N N . LEU B 1 235 ? 69.838 67.263 76.375 1.00 32.66 235 LEU A N 1
ATOM 4998 C CA . LEU B 1 235 ? 69.576 67.553 74.969 1.00 36.31 235 LEU A CA 1
ATOM 4999 C C . LEU B 1 235 ? 70.832 68.094 74.295 1.00 36.45 235 LEU A C 1
ATOM 5000 O O . LEU B 1 235 ? 71.150 67.707 73.156 1.00 36.23 235 LEU A O 1
ATOM 5005 N N . ASP B 1 236 ? 71.552 68.972 74.992 1.00 35.80 236 ASP A N 1
ATOM 5006 C CA . ASP B 1 236 ? 72.776 69.549 74.422 1.00 40.09 236 ASP A CA 1
ATOM 5007 C C . ASP B 1 236 ? 73.811 68.457 74.180 1.00 38.24 236 ASP A C 1
ATOM 5008 O O . ASP B 1 236 ? 74.505 68.467 73.166 1.00 37.62 236 ASP A O 1
ATOM 5013 N N . ILE B 1 237 ? 73.911 67.510 75.111 1.00 36.07 237 ILE A N 1
ATOM 5014 C CA . ILE B 1 237 ? 74.936 66.472 74.989 1.00 35.06 237 ILE A CA 1
ATOM 5015 C C . ILE B 1 237 ? 74.576 65.414 73.946 1.00 40.98 237 ILE A C 1
ATOM 5016 O O . ILE B 1 237 ? 75.395 65.066 73.085 1.00 43.52 237 ILE A O 1
ATOM 5021 N N . GLN B 1 238 ? 73.341 64.925 74.009 1.00 37.30 238 GLN A N 1
ATOM 5022 C CA . GLN B 1 238 ? 72.929 63.809 73.176 1.00 41.41 238 GLN A CA 1
ATOM 5023 C C . GLN B 1 238 ? 72.461 64.265 71.794 1.00 40.61 238 GLN A C 1
ATOM 5024 O O . GLN B 1 238 ? 72.513 63.478 70.840 1.00 43.73 238 GLN A O 1
ATOM 5030 N N . ALA B 1 239 ? 72.035 65.529 71.695 1.00 35.34 239 ALA A N 1
ATOM 5031 C CA . ALA B 1 239 ? 71.450 66.075 70.460 1.00 39.71 239 ALA A CA 1
ATOM 5032 C C . ALA B 1 239 ? 70.624 65.033 69.701 1.00 45.40 239 ALA A C 1
ATOM 5033 O O . ALA B 1 239 ? 70.971 64.640 68.576 1.00 41.28 239 ALA A O 1
ATOM 5035 N N . PRO B 1 240 ? 69.533 64.563 70.327 1.00 43.28 240 PRO A N 1
ATOM 5036 C CA . PRO B 1 240 ? 68.772 63.473 69.698 1.00 43.26 240 PRO A CA 1
ATOM 5037 C C . PRO B 1 240 ? 68.114 63.957 68.422 1.00 37.54 240 PRO A C 1
ATOM 5038 O O . PRO B 1 240 ? 67.613 65.082 68.359 1.00 38.35 240 PRO A O 1
ATOM 5042 N N . GLU B 1 241 ? 68.115 63.115 67.409 1.00 35.73 241 GLU A N 1
ATOM 5043 C CA . GLU B 1 241 ? 67.475 63.485 66.161 1.00 46.14 241 GLU A CA 1
ATOM 5044 C C . GLU B 1 241 ? 65.956 63.656 66.347 1.00 42.37 241 GLU A C 1
ATOM 5045 O O . GLU B 1 241 ? 65.369 64.658 65.900 1.00 39.52 241 GLU A O 1
ATOM 5051 N N . LEU B 1 242 ? 65.337 62.691 67.031 1.00 41.40 242 LEU A N 1
ATOM 5052 C CA . LEU B 1 242 ? 63.894 62.709 67.320 1.00 42.28 242 LEU A CA 1
ATOM 5053 C C . LEU B 1 242 ? 63.673 62.191 68.742 1.00 37.93 242 LEU A C 1
ATOM 5054 O O . LEU B 1 242 ? 64.019 61.049 69.053 1.00 42.03 242 LEU A O 1
ATOM 5059 N N . ALA B 1 243 ? 63.097 63.027 69.598 1.00 37.37 243 ALA A N 1
ATOM 5060 C CA . ALA B 1 243 ? 62.973 62.700 71.018 1.00 38.24 243 ALA A CA 1
ATOM 5061 C C . ALA B 1 243 ? 61.543 62.887 71.467 1.00 32.08 243 ALA A C 1
ATOM 5062 O O . ALA B 1 243 ? 60.877 63.802 71.012 1.00 32.77 243 ALA A O 1
ATOM 5064 N N . ILE B 1 244 ? 61.080 62.046 72.383 1.00 36.36 244 ILE A N 1
ATOM 5065 C CA . ILE B 1 244 ? 59.815 62.315 73.057 1.00 31.80 244 ILE A CA 1
ATOM 5066 C C . ILE B 1 244 ? 60.091 62.560 74.533 1.00 30.03 244 ILE A C 1
ATOM 5067 O O . ILE B 1 244 ? 60.812 61.791 75.160 1.00 29.56 244 ILE A O 1
ATOM 5072 N N . VAL B 1 245 ? 59.512 63.633 75.071 1.00 25.38 245 VAL A N 1
ATOM 5073 C CA . VAL B 1 245 ? 59.588 63.946 76.488 1.00 27.47 245 VAL A CA 1
ATOM 5074 C C . VAL B 1 245 ? 58.188 63.792 77.091 1.00 27.62 245 VAL A C 1
ATOM 5075 O O . VAL B 1 245 ? 57.274 64.550 76.747 1.00 25.39 245 VAL A O 1
ATOM 5079 N N . PHE B 1 246 ? 58.001 62.796 77.958 1.00 23.86 246 PHE A N 1
ATOM 5080 C CA . PHE B 1 246 ? 56.685 62.573 78.548 1.00 25.89 246 PHE A CA 1
ATOM 5081 C C . PHE B 1 246 ? 56.501 63.389 79.820 1.00 30.39 246 PHE A C 1
ATOM 5082 O O . PHE B 1 246 ? 57.391 63.423 80.687 1.00 29.37 246 PHE A O 1
ATOM 5090 N N . GLY B 1 247 ? 55.356 64.065 79.915 1.00 29.01 247 GLY A N 1
ATOM 5091 C CA . GLY B 1 247 ? 55.022 64.846 81.095 1.00 29.20 247 GLY A CA 1
ATOM 5092 C C . GLY B 1 247 ? 53.685 64.385 81.663 1.00 31.85 247 GLY A C 1
ATOM 5093 O O . GLY B 1 247 ? 52.856 63.794 80.949 1.00 30.82 247 GLY A O 1
ATOM 5094 N N . ARG B 1 248 ? 53.460 64.686 82.938 1.00 32.28 248 ARG A N 1
ATOM 5095 C CA . ARG B 1 248 ? 52.347 64.097 83.686 1.00 37.26 248 ARG A CA 1
ATOM 5096 C C . ARG B 1 248 ? 50.984 64.768 83.439 1.00 38.63 248 ARG A C 1
ATOM 5097 O O . ARG B 1 248 ? 49.942 64.105 83.449 1.00 44.87 248 ARG A O 1
ATOM 5105 N N . THR B 1 249 ? 50.976 66.077 83.224 1.00 34.81 249 THR A N 1
ATOM 5106 C CA . THR B 1 249 ? 49.708 66.768 83.001 1.00 39.15 249 THR A CA 1
ATOM 5107 C C . THR B 1 249 ? 49.812 67.630 81.767 1.00 39.88 249 THR A C 1
ATOM 5108 O O . THR B 1 249 ? 50.935 67.993 81.356 1.00 32.30 249 THR A O 1
ATOM 5112 N N . LYS B 1 250 ? 48.650 67.956 81.191 1.00 37.42 250 LYS A N 1
ATOM 5113 C CA . LYS B 1 250 ? 48.559 68.908 80.073 1.00 39.93 250 LYS A CA 1
ATOM 5114 C C . LYS B 1 250 ? 49.358 70.190 80.335 1.00 39.98 250 LYS A C 1
ATOM 5115 O O . LYS B 1 250 ? 50.052 70.711 79.454 1.00 41.42 250 LYS A O 1
ATOM 5121 N N . ARG B 1 251 ? 49.216 70.716 81.545 1.00 37.13 251 ARG A N 1
ATOM 5122 C CA . ARG B 1 251 ? 49.812 71.989 81.892 1.00 41.32 251 ARG A CA 1
ATOM 5123 C C . ARG B 1 251 ? 51.347 71.899 81.889 1.00 39.00 251 ARG A C 1
ATOM 5124 O O . ARG B 1 251 ? 52.018 72.778 81.343 1.00 35.27 251 ARG A O 1
ATOM 5132 N N . ARG B 1 252 ? 51.890 70.835 82.478 1.00 36.45 252 ARG A N 1
ATOM 5133 C CA . ARG B 1 252 ? 53.341 70.647 82.520 1.00 36.02 252 ARG A CA 1
ATOM 5134 C C . ARG B 1 252 ? 53.904 70.381 81.131 1.00 36.59 252 ARG A C 1
ATOM 5135 O O . ARG B 1 252 ? 55.043 70.759 80.827 1.00 37.07 252 ARG A O 1
ATOM 5143 N N . VAL B 1 253 ? 53.095 69.754 80.281 1.00 30.87 253 VAL A N 1
ATOM 5144 C CA . VAL B 1 253 ? 53.504 69.479 78.915 1.00 32.90 253 VAL A CA 1
ATOM 5145 C C . VAL B 1 253 ? 53.612 70.780 78.100 1.00 34.88 253 VAL A C 1
ATOM 5146 O O . VAL B 1 253 ? 54.620 70.995 77.436 1.00 30.02 253 VAL A O 1
ATOM 5150 N N . ASP B 1 254 ? 52.596 71.640 78.171 1.00 34.48 254 ASP A N 1
ATOM 5151 C CA . ASP B 1 254 ? 52.615 72.943 77.484 1.00 37.60 254 ASP A CA 1
ATOM 5152 C C . ASP B 1 254 ? 53.727 73.856 77.984 1.00 36.88 254 ASP A C 1
ATOM 5153 O O . ASP B 1 254 ? 54.407 74.507 77.193 1.00 36.71 254 ASP A O 1
ATOM 5158 N N . GLU B 1 255 ? 53.887 73.929 79.301 1.00 30.66 255 GLU A N 1
ATOM 5159 C CA . GLU B 1 255 ? 54.960 74.722 79.891 1.00 38.72 255 GLU A CA 1
ATOM 5160 C C . GLU B 1 255 ? 56.353 74.197 79.518 1.00 38.43 255 GLU A C 1
ATOM 5161 O O . GLU B 1 255 ? 57.281 74.982 79.282 1.00 35.63 255 GLU A O 1
ATOM 5167 N N . LEU B 1 256 ? 56.497 72.872 79.476 1.00 34.57 256 LEU A N 1
ATOM 5168 C CA . LEU B 1 256 ? 57.767 72.264 79.096 1.00 34.07 256 LEU A CA 1
ATOM 5169 C C . LEU B 1 256 ? 58.052 72.579 77.638 1.00 34.80 256 LEU A C 1
ATOM 5170 O O . LEU B 1 256 ? 59.178 72.934 77.278 1.00 31.90 256 LEU A O 1
ATOM 5175 N N . ALA B 1 257 ? 57.024 72.466 76.801 1.00 35.17 257 ALA A N 1
ATOM 5176 C CA . ALA B 1 257 ? 57.168 72.830 75.393 1.00 37.46 257 ALA A CA 1
ATOM 5177 C C . ALA B 1 257 ? 57.561 74.315 75.234 1.00 37.67 257 ALA A C 1
ATOM 5178 O O . ALA B 1 257 ? 58.432 74.643 74.426 1.00 37.42 257 ALA A O 1
ATOM 5180 N N . GLU B 1 258 ? 56.931 75.191 76.017 1.00 34.44 258 GLU A N 1
ATOM 5181 C CA . GLU B 1 258 ? 57.163 76.629 75.926 1.00 38.02 258 GLU A CA 1
ATOM 5182 C C . GLU B 1 258 ? 58.589 76.951 76.398 1.00 35.84 258 GLU A C 1
ATOM 5183 O O . GLU B 1 258 ? 59.349 77.636 75.708 1.00 34.04 258 GLU A O 1
ATOM 5189 N N . ALA B 1 259 ? 58.951 76.425 77.560 1.00 33.44 259 ALA A N 1
ATOM 5190 C CA . ALA B 1 259 ? 60.267 76.672 78.122 1.00 34.54 259 ALA A CA 1
ATOM 5191 C C . ALA B 1 259 ? 61.374 76.123 77.233 1.00 34.75 259 ALA A C 1
ATOM 5192 O O . ALA B 1 259 ? 62.457 76.704 77.183 1.00 36.36 259 ALA A O 1
ATOM 5194 N N . LEU B 1 260 ? 61.108 75.023 76.534 1.00 28.39 260 LEU A N 1
ATOM 5195 C CA . LEU B 1 260 ? 62.092 74.472 75.607 1.00 31.33 260 LEU A CA 1
ATOM 5196 C C . LEU B 1 260 ? 62.283 75.395 74.401 1.00 36.11 260 LEU A C 1
ATOM 5197 O O . LEU B 1 260 ? 63.416 75.641 73.966 1.00 32.95 260 LEU A O 1
ATOM 5202 N N . ASN B 1 261 ? 61.173 75.881 73.849 1.00 34.67 261 ASN A N 1
ATOM 5203 C CA . ASN B 1 261 ? 61.234 76.819 72.734 1.00 36.26 261 ASN A CA 1
ATOM 5204 C C . ASN B 1 261 ? 61.997 78.090 73.106 1.00 35.51 261 ASN A C 1
ATOM 5205 O O . ASN B 1 261 ? 62.857 78.539 72.353 1.00 37.14 261 ASN A O 1
ATOM 5210 N N . LEU B 1 262 ? 61.718 78.629 74.289 1.00 33.20 262 LEU A N 1
ATOM 5211 C CA . LEU B 1 262 ? 62.387 79.843 74.747 1.00 36.43 262 LEU A CA 1
ATOM 5212 C C . LEU B 1 262 ? 63.906 79.652 74.833 1.00 38.11 262 LEU A C 1
ATOM 5213 O O . LEU B 1 262 ? 64.654 80.622 74.707 1.00 36.95 262 LEU A O 1
ATOM 5218 N N . ARG B 1 263 ? 64.346 78.402 75.031 1.00 36.84 263 ARG A N 1
ATOM 5219 C CA . ARG B 1 263 ? 65.773 78.051 75.096 1.00 35.88 263 ARG A CA 1
ATOM 5220 C C . ARG B 1 263 ? 66.356 77.740 73.716 1.00 39.16 263 ARG A C 1
ATOM 5221 O O . ARG B 1 263 ? 67.535 77.382 73.596 1.00 36.02 263 ARG A O 1
ATOM 5229 N N . GLY B 1 264 ? 65.530 77.840 72.679 1.00 39.66 264 GLY A N 1
ATOM 5230 C CA . GLY B 1 264 ? 66.013 77.605 71.326 1.00 38.84 264 GLY A CA 1
ATOM 5231 C C . GLY B 1 264 ? 65.854 76.195 70.781 1.00 41.79 264 GLY A C 1
ATOM 5232 O O . GLY B 1 264 ? 66.297 75.927 69.663 1.00 38.70 264 GLY A O 1
ATOM 5233 N N . TYR B 1 265 ? 65.231 75.285 71.535 1.00 37.23 265 TYR A N 1
ATOM 5234 C CA . TYR B 1 265 ? 64.976 73.944 70.988 1.00 37.79 265 TYR A CA 1
ATOM 5235 C C . TYR B 1 265 ? 63.698 73.947 70.145 1.00 38.04 265 TYR A C 1
ATOM 5236 O O . TYR B 1 265 ? 62.760 74.692 70.420 1.00 43.90 265 TYR A O 1
ATOM 5245 N N . ALA B 1 266 ? 63.660 73.133 69.100 1.00 40.49 266 ALA A N 1
ATOM 5246 C CA . ALA B 1 266 ? 62.439 73.045 68.315 1.00 42.17 266 ALA A CA 1
ATOM 5247 C C . ALA B 1 266 ? 61.547 71.940 68.905 1.00 40.40 266 ALA A C 1
ATOM 5248 O O . ALA B 1 266 ? 61.787 70.737 68.706 1.00 39.66 266 ALA A O 1
ATOM 5250 N N . ALA B 1 267 ? 60.518 72.361 69.632 1.00 37.64 267 ALA A N 1
ATOM 5251 C CA . ALA B 1 267 ? 59.643 71.429 70.332 1.00 38.62 267 ALA A CA 1
ATOM 5252 C C . ALA B 1 267 ? 58.184 71.839 70.204 1.00 39.45 267 ALA A C 1
ATOM 5253 O O . ALA B 1 267 ? 57.877 73.011 70.002 1.00 38.59 267 ALA A O 1
ATOM 5255 N N . GLU B 1 268 ? 57.285 70.870 70.341 1.00 40.11 268 GLU A N 1
ATOM 5256 C CA . GLU B 1 268 ? 55.843 71.151 70.384 1.00 40.61 268 GLU A CA 1
ATOM 5257 C C . GLU B 1 268 ? 55.160 70.190 71.363 1.00 40.59 268 GLU A C 1
ATOM 5258 O O . GLU B 1 268 ? 55.600 69.028 71.516 1.00 32.86 268 GLU A O 1
ATOM 5264 N N . GLY B 1 269 ? 54.096 70.665 72.018 1.00 33.30 269 GLY A N 1
ATOM 5265 C CA . GLY B 1 269 ? 53.360 69.852 72.976 1.00 38.56 269 GLY A CA 1
ATOM 5266 C C . GLY B 1 269 ? 52.177 69.102 72.368 1.00 41.76 269 GLY A C 1
ATOM 5267 O O . GLY B 1 269 ? 51.505 69.613 71.465 1.00 45.50 269 GLY A O 1
ATOM 5268 N N . ILE B 1 270 ? 51.929 67.881 72.835 1.00 35.93 270 ILE A N 1
ATOM 5269 C CA . ILE B 1 270 ? 50.711 67.171 72.437 1.00 42.02 270 ILE A CA 1
ATOM 5270 C C . ILE B 1 270 ? 49.999 66.574 73.641 1.00 42.34 270 ILE A C 1
ATOM 5271 O O . ILE B 1 270 ? 50.645 66.042 74.556 1.00 35.98 270 ILE A O 1
ATOM 5276 N N . HIS B 1 271 ? 48.671 66.682 73.640 1.00 41.17 271 HIS A N 1
ATOM 5277 C CA . HIS B 1 271 ? 47.841 66.120 74.699 1.00 38.67 271 HIS A CA 1
ATOM 5278 C C . HIS B 1 271 ? 46.363 66.124 74.302 1.00 43.95 271 HIS A C 1
ATOM 5279 O O . HIS B 1 271 ? 46.014 66.587 73.212 1.00 39.94 271 HIS A O 1
ATOM 5286 N N . GLY B 1 272 ? 45.500 65.607 75.182 1.00 43.69 272 GLY A N 1
ATOM 5287 C CA . GLY B 1 272 ? 44.069 65.589 74.917 1.00 44.65 272 GLY A CA 1
ATOM 5288 C C . GLY B 1 272 ? 43.517 67.011 74.900 1.00 55.11 272 GLY A C 1
ATOM 5289 O O . GLY B 1 272 ? 44.145 67.926 75.447 1.00 55.67 272 GLY A O 1
ATOM 5290 N N . ASP B 1 273 ? 42.360 67.198 74.265 1.00 54.66 273 ASP A N 1
ATOM 5291 C CA . ASP B 1 273 ? 41.676 68.502 74.197 1.00 63.60 273 ASP A CA 1
ATOM 5292 C C . ASP B 1 273 ? 42.357 69.531 73.297 1.00 59.52 273 ASP A C 1
ATOM 5293 O O . ASP B 1 273 ? 42.266 70.734 73.536 1.00 64.15 273 ASP A O 1
ATOM 5298 N N . LEU B 1 274 ? 43.028 69.053 72.260 1.00 55.07 274 LEU A N 1
ATOM 5299 C CA . LEU B 1 274 ? 43.626 69.940 71.278 1.00 62.73 274 LEU A CA 1
ATOM 5300 C C . LEU B 1 274 ? 42.616 70.285 70.178 1.00 68.88 274 LEU A C 1
ATOM 5301 O O . LEU B 1 274 ? 41.550 70.842 70.451 1.00 70.22 274 LEU A O 1
ATOM 5306 N N . SER B 1 275 ? 42.966 69.971 68.935 1.00 60.17 275 SER A N 1
ATOM 5307 C CA . SER B 1 275 ? 42.034 70.079 67.821 1.00 59.86 275 SER A CA 1
ATOM 5308 C C . SER B 1 275 ? 42.574 69.147 66.762 1.00 58.38 275 SER A C 1
ATOM 5309 O O . SER B 1 275 ? 43.763 68.822 66.780 1.00 61.60 275 SER A O 1
ATOM 5312 N N . GLN B 1 276 ? 41.719 68.689 65.860 1.00 50.63 276 GLN A N 1
ATOM 5313 C CA . GLN B 1 276 ? 42.179 67.781 64.815 1.00 58.87 276 GLN A CA 1
ATOM 5314 C C . GLN B 1 276 ? 43.357 68.361 64.010 1.00 60.36 276 GLN A C 1
ATOM 5315 O O . GLN B 1 276 ? 44.312 67.650 63.671 1.00 59.11 276 GLN A O 1
ATOM 5321 N N . ALA B 1 277 ? 43.300 69.656 63.721 1.00 60.08 277 ALA A N 1
ATOM 5322 C CA . ALA B 1 277 ? 44.326 70.275 62.892 1.00 58.50 277 ALA A CA 1
ATOM 5323 C C . ALA B 1 277 ? 45.630 70.510 63.665 1.00 54.71 277 ALA A C 1
ATOM 5324 O O . ALA B 1 277 ? 46.711 70.194 63.161 1.00 56.77 277 ALA A O 1
ATOM 5326 N N . LYS B 1 278 ? 45.527 71.058 64.876 1.00 53.31 278 LYS A N 1
ATOM 5327 C CA . LYS B 1 278 ? 46.693 71.196 65.753 1.00 57.21 278 LYS A CA 1
ATOM 5328 C C . LYS B 1 278 ? 47.374 69.845 66.042 1.00 58.45 278 LYS A C 1
ATOM 5329 O O . LYS B 1 278 ? 48.589 69.720 65.893 1.00 55.89 278 LYS A O 1
ATOM 5335 N N . ARG B 1 279 ? 46.593 68.836 66.428 1.00 53.92 279 ARG A N 1
ATOM 5336 C CA . ARG B 1 279 ? 47.140 67.507 66.696 1.00 53.46 279 ARG A CA 1
ATOM 5337 C C . ARG B 1 279 ? 47.853 66.943 65.464 1.00 57.26 279 ARG A C 1
ATOM 5338 O O . ARG B 1 279 ? 48.981 66.441 65.556 1.00 54.46 279 ARG A O 1
ATOM 5346 N N . LEU B 1 280 ? 47.208 67.041 64.305 1.00 59.45 280 LEU A N 1
ATOM 5347 C CA . LEU B 1 280 ? 47.809 66.532 63.078 1.00 54.49 280 LEU A CA 1
ATOM 5348 C C . LEU B 1 280 ? 49.049 67.333 62.653 1.00 51.84 280 LEU A C 1
ATOM 5349 O O . LEU B 1 280 ? 50.017 66.753 62.166 1.00 51.50 280 LEU A O 1
ATOM 5354 N N . SER B 1 281 ? 49.035 68.654 62.835 1.00 49.08 281 SER A N 1
ATOM 5355 C CA . SER B 1 281 ? 50.212 69.438 62.452 1.00 56.17 281 SER A CA 1
ATOM 5356 C C . SER B 1 281 ? 51.410 69.130 63.363 1.00 52.06 281 SER A C 1
ATOM 5357 O O . SER B 1 281 ? 52.537 68.929 62.884 1.00 51.14 281 SER A O 1
ATOM 5360 N N . VAL B 1 282 ? 51.156 69.060 64.669 1.00 52.78 282 VAL A N 1
ATOM 5361 C CA . VAL B 1 282 ? 52.185 68.659 65.628 1.00 50.04 282 VAL A CA 1
ATOM 5362 C C . VAL B 1 282 ? 52.732 67.274 65.288 1.00 48.98 282 VAL A C 1
ATOM 5363 O O . VAL B 1 282 ? 53.949 67.047 65.297 1.00 48.16 282 VAL A O 1
ATOM 5367 N N . LEU B 1 283 ? 51.839 66.356 64.933 1.00 49.55 283 LEU A N 1
ATOM 5368 C CA . LEU B 1 283 ? 52.278 65.019 64.571 1.00 47.06 283 LEU A CA 1
ATOM 5369 C C . LEU B 1 283 ? 52.987 65.005 63.213 1.00 49.69 283 LEU A C 1
ATOM 5370 O O . LEU B 1 283 ? 53.922 64.223 62.999 1.00 50.66 283 LEU A O 1
ATOM 5375 N N . ARG B 1 284 ? 52.557 65.869 62.293 1.00 49.01 284 ARG A N 1
ATOM 5376 C CA . ARG B 1 284 ? 53.235 65.955 60.996 1.00 52.33 284 ARG A CA 1
ATOM 5377 C C . ARG B 1 284 ? 54.643 66.549 61.160 1.00 47.74 284 ARG A C 1
ATOM 5378 O O . ARG B 1 284 ? 55.614 65.998 60.636 1.00 52.22 284 ARG A O 1
ATOM 5386 N N . LYS B 1 285 ? 54.758 67.637 61.920 1.00 46.01 285 LYS A N 1
ATOM 5387 C CA . LYS B 1 285 ? 56.062 68.242 62.173 1.00 49.89 285 LYS A CA 1
ATOM 5388 C C . LYS B 1 285 ? 57.029 67.246 62.802 1.00 50.43 285 LYS A C 1
ATOM 5389 O O . LYS B 1 285 ? 58.207 67.182 62.435 1.00 51.67 285 LYS A O 1
ATOM 5395 N N . PHE B 1 286 ? 56.524 66.456 63.744 1.00 51.09 286 PHE A N 1
ATOM 5396 C CA . PHE B 1 286 ? 57.369 65.495 64.437 1.00 45.73 286 PHE A CA 1
ATOM 5397 C C . PHE B 1 286 ? 57.794 64.365 63.513 1.00 45.73 286 PHE A C 1
ATOM 5398 O O . PHE B 1 286 ? 58.985 64.066 63.395 1.00 42.88 286 PHE A O 1
ATOM 5406 N N . LYS B 1 287 ? 56.822 63.743 62.849 1.00 47.50 287 LYS A N 1
ATOM 5407 C CA . LYS B 1 287 ? 57.107 62.676 61.876 1.00 49.15 287 LYS A CA 1
ATOM 5408 C C . LYS B 1 287 ? 58.080 63.111 60.768 1.00 50.61 287 LYS A C 1
ATOM 5409 O O . LYS B 1 287 ? 58.895 62.310 60.295 1.00 47.54 287 LYS A O 1
ATOM 5415 N N . GLU B 1 288 ? 57.999 64.386 60.375 1.00 48.49 288 GLU A N 1
ATOM 5416 C CA . GLU B 1 288 ? 58.832 64.920 59.299 1.00 52.97 288 GLU A CA 1
ATOM 5417 C C . GLU B 1 288 ? 60.123 65.571 59.802 1.00 52.42 288 GLU A C 1
ATOM 5418 O O . GLU B 1 288 ? 60.990 65.936 59.006 1.00 53.08 288 GLU A O 1
ATOM 5424 N N . GLY B 1 289 ? 60.250 65.705 61.122 1.00 54.77 289 GLY A N 1
ATOM 5425 C CA . GLY B 1 289 ? 61.443 66.289 61.723 1.00 52.64 289 GLY A CA 1
ATOM 5426 C C . GLY B 1 289 ? 61.501 67.810 61.723 1.00 48.81 289 GLY A C 1
ATOM 5427 O O . GLY B 1 289 ? 62.581 68.387 61.808 1.00 44.70 289 GLY A O 1
ATOM 5428 N N . ALA B 1 290 ? 60.345 68.465 61.631 1.00 43.62 290 ALA A N 1
ATOM 5429 C CA . ALA B 1 290 ? 60.310 69.920 61.638 1.00 44.93 290 ALA A CA 1
ATOM 5430 C C . ALA B 1 290 ? 60.555 70.417 63.055 1.00 48.21 290 ALA A C 1
ATOM 5431 O O . ALA B 1 290 ? 60.865 71.592 63.282 1.00 41.33 290 ALA A O 1
ATOM 5433 N N . ILE B 1 291 ? 60.372 69.509 64.011 1.00 48.97 291 ILE A N 1
ATOM 5434 C 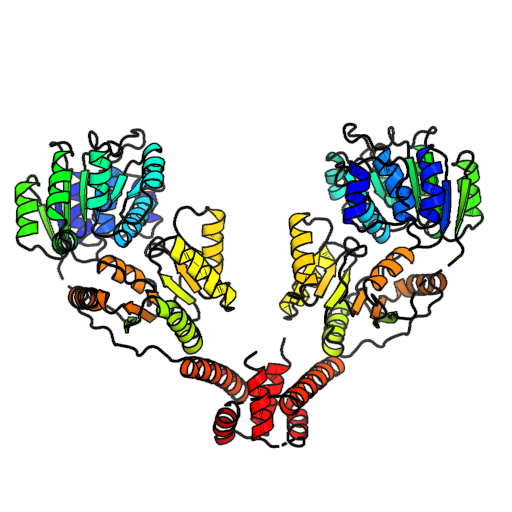CA . ILE B 1 291 ? 60.700 69.770 65.402 1.00 46.95 291 ILE A CA 1
ATOM 5435 C C . ILE B 1 291 ? 61.549 68.622 65.893 1.00 43.22 291 ILE A C 1
ATOM 5436 O O . ILE B 1 291 ? 61.460 67.513 65.369 1.00 48.85 291 ILE A O 1
ATOM 5441 N N . GLU B 1 292 ? 62.380 68.887 66.894 1.00 43.67 292 GLU A N 1
ATOM 5442 C CA . GLU B 1 292 ? 63.281 67.865 67.407 1.00 43.15 292 GLU A CA 1
ATOM 5443 C C . GLU B 1 292 ? 62.639 67.069 68.559 1.00 38.84 292 GLU A C 1
ATOM 5444 O O . GLU B 1 292 ? 62.882 65.868 68.735 1.00 39.83 292 GLU A O 1
ATOM 5450 N N . ILE B 1 293 ? 61.824 67.756 69.351 1.00 39.29 293 ILE A N 1
ATOM 5451 C CA . ILE B 1 293 ? 61.265 67.174 70.558 1.00 35.55 293 ILE A CA 1
ATOM 5452 C C . ILE B 1 293 ? 59.742 67.240 70.547 1.00 36.80 293 ILE A C 1
ATOM 5453 O O . ILE B 1 293 ? 59.163 68.325 70.440 1.00 33.68 293 ILE A O 1
ATOM 5458 N N . LEU B 1 294 ? 59.096 66.085 70.663 1.00 33.08 294 LEU A N 1
ATOM 5459 C CA . LEU B 1 294 ? 57.667 66.043 70.974 1.00 32.02 294 LEU A CA 1
ATOM 5460 C C . LEU B 1 294 ? 57.533 65.965 72.504 1.00 31.34 294 LEU A C 1
ATOM 5461 O O . LEU B 1 294 ? 58.093 65.045 73.129 1.00 30.44 294 LEU A O 1
ATOM 5466 N N . VAL B 1 295 ? 56.831 66.923 73.110 1.00 32.58 295 VAL A N 1
ATOM 5467 C CA . VAL B 1 295 ? 56.480 66.849 74.541 1.00 30.23 295 VAL A CA 1
ATOM 5468 C C . VAL B 1 295 ? 55.038 66.353 74.623 1.00 37.57 295 VAL A C 1
ATOM 5469 O O . VAL B 1 295 ? 54.153 66.886 73.926 1.00 33.99 295 VAL A O 1
ATOM 5473 N N . ALA B 1 296 ? 54.801 65.337 75.457 1.00 26.63 296 ALA A N 1
ATOM 5474 C CA . ALA B 1 296 ? 53.544 64.600 75.391 1.00 28.94 296 ALA A CA 1
ATOM 5475 C C . ALA B 1 296 ? 53.028 64.145 76.758 1.00 29.09 296 ALA A C 1
ATOM 5476 O O . ALA B 1 296 ? 53.806 63.769 77.635 1.00 27.37 296 ALA A O 1
ATOM 5478 N N . THR B 1 297 ? 51.708 64.141 76.919 1.00 27.30 297 THR A N 1
ATOM 5479 C CA . THR B 1 297 ? 51.105 63.354 77.981 1.00 30.15 297 THR A CA 1
ATOM 5480 C C . THR B 1 297 ? 51.046 61.915 77.500 1.00 30.56 297 THR A C 1
ATOM 5481 O O . THR B 1 297 ? 51.524 61.596 76.394 1.00 29.28 297 THR A O 1
ATOM 5485 N N . ASP B 1 298 ? 50.443 61.026 78.278 1.00 32.05 298 ASP A N 1
ATOM 5486 C CA . ASP B 1 298 ? 50.398 59.630 77.826 1.00 33.76 298 ASP A CA 1
ATOM 5487 C C . ASP B 1 298 ? 49.492 59.369 76.614 1.00 34.28 298 ASP A C 1
ATOM 5488 O O . ASP B 1 298 ? 49.411 58.232 76.149 1.00 32.45 298 ASP A O 1
ATOM 5493 N N . VAL B 1 299 ? 48.823 60.399 76.092 1.00 30.53 299 VAL A N 1
ATOM 5494 C CA . VAL B 1 299 ? 48.019 60.196 74.875 1.00 36.64 299 VAL A CA 1
ATOM 5495 C C . VAL B 1 299 ? 48.897 59.729 73.719 1.00 37.62 299 VAL A C 1
ATOM 5496 O O . VAL B 1 299 ? 48.412 59.089 72.798 1.00 33.23 299 VAL A O 1
ATOM 5500 N N . ALA B 1 300 ? 50.189 60.036 73.766 1.00 34.51 300 ALA A N 1
ATOM 5501 C CA . ALA B 1 300 ? 51.069 59.628 72.681 1.00 35.36 300 ALA A CA 1
ATOM 5502 C C . ALA B 1 300 ? 51.888 58.395 73.033 1.00 37.56 300 ALA A C 1
ATOM 5503 O O . ALA B 1 300 ? 52.824 58.051 72.314 1.00 41.29 300 ALA A O 1
ATOM 5505 N N . ALA B 1 301 ? 51.534 57.715 74.123 1.00 36.11 301 ALA A N 1
ATOM 5506 C CA . ALA B 1 301 ? 52.281 56.515 74.526 1.00 36.60 301 ALA A CA 1
ATOM 5507 C C . ALA B 1 301 ? 52.007 55.300 73.637 1.00 40.02 301 ALA A C 1
ATOM 5508 O O . ALA B 1 301 ? 52.921 54.512 73.388 1.00 37.80 301 ALA A O 1
ATOM 5510 N N . ARG B 1 302 ? 50.759 55.137 73.180 1.00 37.67 302 ARG A N 1
ATOM 5511 C CA . ARG B 1 302 ? 50.415 54.043 72.251 1.00 43.92 302 ARG A CA 1
ATOM 5512 C C . ARG B 1 302 ? 49.741 54.545 70.971 1.00 44.87 302 ARG A C 1
ATOM 5513 O O . ARG B 1 302 ? 49.088 55.596 70.983 1.00 48.69 302 ARG A O 1
ATOM 5521 N N . GLY B 1 303 ? 49.904 53.790 69.882 1.00 48.74 303 GLY A N 1
ATOM 5522 C CA . GLY B 1 303 ? 49.234 54.072 68.619 1.00 45.89 303 GLY A CA 1
ATOM 5523 C C . GLY B 1 303 ? 49.649 55.401 68.018 1.00 53.56 303 GLY A C 1
ATOM 5524 O O . GLY B 1 303 ? 48.862 56.076 67.348 1.00 53.35 303 GLY A O 1
ATOM 5525 N N . LEU B 1 304 ? 50.889 55.797 68.288 1.00 53.93 304 LEU A N 1
ATOM 5526 C CA . LEU B 1 304 ? 51.414 57.056 67.780 1.00 49.64 304 LEU A CA 1
ATOM 5527 C C . LEU B 1 304 ? 51.736 56.895 66.284 1.00 54.99 304 LEU A C 1
ATOM 5528 O O . LEU B 1 304 ? 51.464 57.794 65.477 1.00 51.79 304 LEU A O 1
ATOM 5533 N N . ASP B 1 305 ? 52.310 55.743 65.933 1.00 51.57 305 ASP A N 1
ATOM 5534 C CA . ASP B 1 305 ? 52.620 55.401 64.549 1.00 55.01 305 ASP A CA 1
ATOM 5535 C C . ASP B 1 305 ? 53.603 56.404 63.961 1.00 58.21 305 ASP A C 1
ATOM 5536 O O . ASP B 1 305 ? 53.416 56.898 62.851 1.00 59.03 305 ASP A O 1
ATOM 5541 N N . ILE B 1 306 ? 54.641 56.720 64.726 1.00 55.26 306 ILE A N 1
ATOM 5542 C CA . ILE B 1 306 ? 55.701 57.576 64.226 1.00 52.81 306 ILE A CA 1
ATOM 5543 C C . ILE B 1 306 ? 57.053 56.908 64.432 1.00 51.29 306 ILE A C 1
ATOM 5544 O O . ILE B 1 306 ? 57.379 56.451 65.526 1.00 52.53 306 ILE A O 1
ATOM 5549 N N . SER B 1 307 ? 57.812 56.852 63.343 1.00 51.50 307 SER A N 1
ATOM 5550 C CA . SER B 1 307 ? 59.070 56.131 63.239 1.00 52.52 307 SER A CA 1
ATOM 5551 C C . SER B 1 307 ? 60.277 57.051 63.450 1.00 50.90 307 SER A C 1
ATOM 5552 O O . SER B 1 307 ? 60.238 58.227 63.086 1.00 50.39 307 SER A O 1
ATOM 5555 N N . GLY B 1 308 ? 61.358 56.515 64.006 1.00 45.62 308 GLY A N 1
ATOM 5556 C CA . GLY B 1 308 ? 62.610 57.252 64.025 1.00 49.43 308 GLY A CA 1
ATOM 5557 C C . GLY B 1 308 ? 62.877 57.991 65.319 1.00 52.83 308 GLY A C 1
ATOM 5558 O O . GLY B 1 308 ? 63.780 58.832 65.393 1.00 49.17 308 GLY A O 1
ATOM 5559 N N . VAL B 1 309 ? 62.082 57.677 66.339 1.00 53.48 309 VAL A N 1
ATOM 5560 C CA . VAL B 1 309 ? 62.319 58.183 67.682 1.00 44.64 309 VAL A CA 1
ATOM 5561 C C . VAL B 1 309 ? 63.529 57.485 68.312 1.00 43.38 309 VAL A C 1
ATOM 5562 O O . VAL B 1 309 ? 63.485 56.286 68.592 1.00 43.24 309 VAL A O 1
ATOM 5566 N N . THR B 1 310 ? 64.597 58.247 68.554 1.00 41.17 310 THR A N 1
ATOM 5567 C CA . THR B 1 310 ? 65.831 57.701 69.132 1.00 38.65 310 THR A CA 1
ATOM 5568 C C . THR B 1 310 ? 65.919 57.870 70.645 1.00 39.52 310 THR A C 1
ATOM 5569 O O . THR B 1 310 ? 66.690 57.189 71.307 1.00 41.39 310 THR A O 1
ATOM 5573 N N . HIS B 1 311 ? 65.153 58.805 71.197 1.00 42.47 311 HIS A N 1
ATOM 5574 C CA . HIS B 1 311 ? 65.299 59.124 72.624 1.00 37.94 311 HIS A CA 1
ATOM 5575 C C . HIS B 1 311 ? 63.947 59.324 73.298 1.00 30.59 311 HIS A C 1
ATOM 5576 O O . HIS B 1 311 ? 63.054 59.999 72.754 1.00 34.69 311 HIS A O 1
ATOM 5583 N N . VAL B 1 312 ? 63.777 58.730 74.471 1.00 37.40 312 VAL A N 1
ATOM 5584 C CA . VAL B 1 312 ? 62.595 59.025 75.281 1.00 37.60 312 VAL A CA 1
ATOM 5585 C C . VAL B 1 312 ? 63.019 59.525 76.655 1.00 36.01 312 VAL A C 1
ATOM 5586 O O . VAL B 1 312 ? 63.811 58.874 77.350 1.00 36.19 312 VAL A O 1
ATOM 5590 N N . TYR B 1 313 ? 62.485 60.677 77.045 1.00 31.15 313 TYR A N 1
ATOM 5591 C CA . TYR B 1 313 ? 62.735 61.209 78.373 1.00 31.83 313 TYR A CA 1
ATOM 5592 C C . TYR B 1 313 ? 61.460 61.183 79.227 1.00 28.95 313 TYR A C 1
ATOM 5593 O O . TYR B 1 313 ? 60.471 61.843 78.892 1.00 32.88 313 TYR A O 1
ATOM 5602 N N . ASN B 1 314 ? 61.485 60.433 80.323 1.00 27.56 314 ASN A N 1
ATOM 5603 C CA . ASN B 1 314 ? 60.418 60.516 81.312 1.00 29.25 314 ASN A CA 1
ATOM 5604 C C . ASN B 1 314 ? 60.696 61.701 82.239 1.00 30.26 314 ASN A C 1
ATOM 5605 O O . ASN B 1 314 ? 61.404 61.573 83.231 1.00 33.44 314 ASN A O 1
ATOM 5610 N N . PHE B 1 315 ? 60.162 62.868 81.893 1.00 30.86 315 PHE A N 1
ATOM 5611 C CA . PHE B 1 315 ? 60.345 64.053 82.726 1.00 33.59 315 PHE A CA 1
ATOM 5612 C C . PHE B 1 315 ? 59.656 63.803 84.064 1.00 32.17 315 PHE A C 1
ATOM 5613 O O . PHE B 1 315 ? 60.141 64.200 85.128 1.00 29.16 315 PHE A O 1
ATOM 5621 N N . ASP B 1 316 ? 58.511 63.136 83.995 1.00 32.91 316 ASP A N 1
ATOM 5622 C CA . ASP B 1 316 ? 57.789 62.743 85.191 1.00 30.68 316 ASP A CA 1
ATOM 5623 C C . ASP B 1 316 ? 57.701 61.232 85.184 1.00 35.15 316 ASP A C 1
ATOM 5624 O O . ASP B 1 316 ? 57.309 60.630 84.170 1.00 30.26 316 ASP A O 1
ATOM 5629 N N . ILE B 1 317 ? 58.101 60.609 86.289 1.00 35.52 317 ILE A N 1
ATOM 5630 C CA . ILE B 1 317 ? 58.131 59.152 86.323 1.00 34.25 317 ILE A CA 1
ATOM 5631 C C . ILE B 1 317 ? 56.710 58.637 86.174 1.00 35.00 317 ILE A C 1
ATOM 5632 O O . ILE B 1 317 ? 55.787 59.170 86.790 1.00 37.66 317 ILE A O 1
ATOM 5637 N N . PRO B 1 318 ? 56.513 57.626 85.318 1.00 31.82 318 PRO A N 1
ATOM 5638 C CA . PRO B 1 318 ? 55.162 57.050 85.253 1.00 33.54 318 PRO A CA 1
ATOM 5639 C C . PRO B 1 318 ? 54.922 56.151 86.465 1.00 33.75 318 PRO A C 1
ATOM 5640 O O . PRO B 1 318 ? 55.773 55.326 86.789 1.00 35.45 318 PRO A O 1
ATOM 5644 N N . GLN B 1 319 ? 53.769 56.304 87.101 1.00 38.49 319 GLN A N 1
ATOM 5645 C CA . GLN B 1 319 ? 53.515 55.709 88.408 1.00 41.87 319 GLN A CA 1
ATOM 5646 C C . GLN B 1 319 ? 53.417 54.182 88.395 1.00 44.11 319 GLN A C 1
ATOM 5647 O O . GLN B 1 319 ? 53.784 53.539 89.378 1.00 54.97 319 GLN A O 1
ATOM 5653 N N . ASP B 1 320 ? 52.962 53.600 87.285 1.00 36.22 320 ASP A N 1
ATOM 5654 C CA . ASP B 1 320 ? 52.838 52.140 87.172 1.00 33.51 320 ASP A CA 1
ATOM 5655 C C . ASP B 1 320 ? 53.710 51.607 86.025 1.00 36.37 320 ASP A C 1
ATOM 5656 O O . ASP B 1 320 ? 53.953 52.312 85.027 1.00 32.84 320 ASP A O 1
ATOM 5661 N N . PRO B 1 321 ? 54.183 50.356 86.161 1.00 34.46 321 PRO A N 1
ATOM 5662 C CA . PRO B 1 321 ? 55.114 49.753 85.193 1.00 36.39 321 PRO A CA 1
ATOM 5663 C C . PRO B 1 321 ? 54.549 49.573 83.785 1.00 34.25 321 PRO A C 1
ATOM 5664 O O . PRO B 1 321 ? 55.313 49.671 82.823 1.00 31.07 321 PRO A O 1
ATOM 5668 N N . GLU B 1 322 ? 53.254 49.297 83.644 1.00 29.69 322 GLU A N 1
ATOM 5669 C CA . GLU B 1 322 ? 52.719 49.143 82.302 1.00 34.38 322 GLU A CA 1
ATOM 5670 C C . GLU B 1 322 ? 52.802 50.465 81.503 1.00 29.46 322 GLU A C 1
ATOM 5671 O O . GLU B 1 322 ? 53.123 50.474 80.310 1.00 31.29 322 GLU A O 1
ATOM 5677 N N . SER B 1 323 ? 52.497 51.580 82.153 1.00 26.50 323 SER A N 1
ATOM 5678 C CA . SER B 1 323 ? 52.589 52.874 81.466 1.00 30.85 323 SER A CA 1
ATOM 5679 C C . SER B 1 323 ? 54.030 53.146 81.043 1.00 30.72 323 SER A C 1
ATOM 5680 O O . SER B 1 323 ? 54.265 53.670 79.950 1.00 30.04 323 SER A O 1
ATOM 5683 N N . TYR B 1 324 ? 54.977 52.764 81.905 1.00 30.03 324 TYR A N 1
ATOM 5684 C CA . TYR B 1 324 ? 56.393 52.981 81.652 1.00 31.16 324 TYR A CA 1
ATOM 5685 C C . TYR B 1 324 ? 56.801 52.235 80.401 1.00 29.29 324 TYR A C 1
ATOM 5686 O O . TYR B 1 324 ? 57.426 52.795 79.511 1.00 29.65 324 TYR A O 1
ATOM 5695 N N . VAL B 1 325 ? 56.433 50.969 80.341 1.00 30.05 325 VAL A N 1
ATOM 5696 C CA . VAL B 1 325 ? 56.819 50.100 79.237 1.00 29.66 325 VAL A CA 1
ATOM 5697 C C . VAL B 1 325 ? 56.371 50.646 77.890 1.00 34.41 325 VAL A C 1
ATOM 5698 O O . VAL B 1 325 ? 57.113 50.609 76.913 1.00 36.02 325 VAL A O 1
ATOM 5702 N N . HIS B 1 326 ? 55.147 51.157 77.828 1.00 33.52 326 HIS A N 1
ATOM 5703 C CA . HIS B 1 326 ? 54.653 51.690 76.571 1.00 33.12 326 HIS A CA 1
ATOM 5704 C C . HIS B 1 326 ? 55.249 53.060 76.232 1.00 33.76 326 HIS A C 1
ATOM 5705 O O . HIS B 1 326 ? 55.331 53.416 75.059 1.00 37.02 326 HIS A O 1
ATOM 5712 N N . ARG B 1 327 ? 55.662 53.829 77.239 1.00 28.71 327 ARG A N 1
ATOM 5713 C CA . ARG B 1 327 ? 56.331 55.103 76.968 1.00 34.06 327 ARG A CA 1
ATOM 5714 C C . ARG B 1 327 ? 57.683 54.880 76.322 1.00 35.64 327 ARG A C 1
ATOM 5715 O O . ARG B 1 327 ? 57.994 55.525 75.323 1.00 32.01 327 ARG A O 1
ATOM 5723 N N . ILE B 1 328 ? 58.481 53.962 76.878 1.00 31.37 328 ILE A N 1
ATOM 5724 C CA . ILE B 1 328 ? 59.828 53.766 76.350 1.00 37.51 328 ILE A CA 1
ATOM 5725 C C . ILE B 1 328 ? 59.821 52.984 75.031 1.00 40.89 328 ILE A C 1
ATOM 5726 O O . ILE B 1 328 ? 60.672 53.202 74.159 1.00 40.39 328 ILE A O 1
ATOM 5731 N N . GLY B 1 329 ? 58.840 52.100 74.868 1.00 39.78 329 GLY A N 1
ATOM 5732 C CA . GLY B 1 329 ? 58.693 51.362 73.621 1.00 39.74 329 GLY A CA 1
ATOM 5733 C C . GLY B 1 329 ? 58.443 52.261 72.423 1.00 42.52 329 GLY A C 1
ATOM 5734 O O . GLY B 1 329 ? 58.353 51.777 71.297 1.00 43.17 329 GLY A O 1
ATOM 5735 N N . ARG B 1 330 ? 58.322 53.572 72.648 1.00 44.19 330 ARG A N 1
ATOM 5736 C CA . ARG B 1 330 ? 58.192 54.511 71.534 1.00 43.04 330 ARG A CA 1
ATOM 5737 C C . ARG B 1 330 ? 59.517 54.582 70.766 1.00 42.02 330 ARG A C 1
ATOM 5738 O O . ARG B 1 330 ? 59.555 54.961 69.597 1.00 44.75 330 ARG A O 1
ATOM 5746 N N . THR B 1 331 ? 60.609 54.228 71.434 1.00 41.97 331 THR A N 1
ATOM 5747 C CA . THR B 1 331 ? 61.897 54.140 70.760 1.00 48.57 331 THR A CA 1
ATOM 5748 C C . THR B 1 331 ? 62.285 52.671 70.602 1.00 50.84 331 THR A C 1
ATOM 5749 O O . THR B 1 331 ? 61.547 51.785 71.055 1.00 44.40 331 THR A O 1
ATOM 5753 N N . GLY B 1 332 ? 63.422 52.413 69.954 1.00 49.91 332 GLY A N 1
ATOM 5754 C CA . GLY B 1 332 ? 63.903 51.051 69.783 1.00 51.21 332 GLY A CA 1
ATOM 5755 C C . GLY B 1 332 ? 63.061 50.226 68.823 1.00 46.35 332 GLY A C 1
ATOM 5756 O O . GLY B 1 332 ? 62.860 49.030 69.034 1.00 53.80 332 GLY A O 1
ATOM 5757 N N . ARG B 1 333 ? 62.560 50.863 67.772 1.00 47.20 333 ARG A N 1
ATOM 5758 C CA . ARG B 1 333 ? 61.739 50.163 66.782 1.00 60.46 333 ARG A CA 1
ATOM 5759 C C . ARG B 1 333 ? 62.500 49.832 65.499 1.00 55.45 333 ARG A C 1
ATOM 5760 O O . ARG B 1 333 ? 63.683 50.131 65.379 1.00 59.12 333 ARG A O 1
ATOM 5768 N N . GLY B 1 338 ? 67.981 52.407 70.698 1.00 48.39 338 GLY A N 1
ATOM 5769 C CA . GLY B 1 338 ? 67.167 53.392 71.390 1.00 52.54 338 GLY A CA 1
ATOM 5770 C C . GLY B 1 338 ? 67.628 53.708 72.804 1.00 44.62 338 GLY A C 1
ATOM 5771 O O . GLY B 1 338 ? 68.199 52.850 73.477 1.00 46.97 338 GLY A O 1
ATOM 5772 N N . VAL B 1 339 ? 67.353 54.936 73.256 1.00 44.43 339 VAL A N 1
ATOM 5773 C CA . VAL B 1 339 ? 67.725 55.391 74.604 1.00 43.40 339 VAL A CA 1
ATOM 5774 C C . VAL B 1 339 ? 66.533 55.946 75.391 1.00 37.83 339 VAL A C 1
ATOM 5775 O O . VAL B 1 339 ? 65.790 56.798 74.894 1.00 38.08 339 VAL A O 1
ATOM 5779 N N . ALA B 1 340 ? 66.377 55.483 76.629 1.00 36.90 340 ALA A N 1
ATOM 5780 C CA . ALA B 1 340 ? 65.302 55.939 77.506 1.00 40.68 340 ALA A CA 1
ATOM 5781 C C . ALA B 1 340 ? 65.861 56.470 78.826 1.00 38.01 340 ALA A C 1
ATOM 5782 O O . ALA B 1 340 ? 66.684 55.814 79.466 1.00 34.72 340 ALA A O 1
ATOM 5784 N N . MET B 1 341 ? 65.405 57.655 79.229 1.00 33.63 341 MET A N 1
ATOM 5785 C CA . MET B 1 341 ? 65.854 58.271 80.473 1.00 30.46 341 MET A CA 1
ATOM 5786 C C . MET B 1 341 ? 64.681 58.731 81.318 1.00 33.53 341 MET A C 1
ATOM 5787 O O . MET B 1 341 ? 63.808 59.511 80.864 1.00 30.76 341 MET A O 1
ATOM 5792 N N . THR B 1 342 ? 64.672 58.255 82.557 1.00 32.51 342 THR A N 1
ATOM 5793 C CA . THR B 1 342 ? 63.598 58.568 83.479 1.00 35.99 342 THR A CA 1
ATOM 5794 C C . THR B 1 342 ? 64.139 59.409 84.618 1.00 34.88 342 THR A C 1
ATOM 5795 O O . THR B 1 342 ? 65.103 59.003 85.273 1.00 36.65 342 THR A O 1
ATOM 5799 N N . PHE B 1 343 ? 63.526 60.573 84.842 1.00 31.62 343 PHE A N 1
ATOM 5800 C CA . PHE B 1 343 ? 63.878 61.440 85.970 1.00 36.17 343 PHE A CA 1
ATOM 5801 C C . PHE B 1 343 ? 63.143 60.934 87.207 1.00 36.92 343 PHE A C 1
ATOM 5802 O O . PHE B 1 343 ? 61.915 60.749 87.190 1.00 30.44 343 PHE A O 1
ATOM 5810 N N . VAL B 1 344 ? 63.893 60.747 88.285 1.00 38.31 344 VAL A N 1
ATOM 5811 C CA . VAL B 1 344 ? 63.357 60.181 89.515 1.00 41.73 344 VAL A CA 1
ATOM 5812 C C . VAL B 1 344 ? 63.702 61.086 90.682 1.00 39.97 344 VAL A C 1
ATOM 5813 O O . VAL B 1 344 ? 64.872 61.231 91.031 1.00 39.42 344 VAL A O 1
ATOM 5817 N N . THR B 1 345 ? 62.699 61.697 91.292 1.00 38.70 345 THR A N 1
ATOM 5818 C CA . THR B 1 345 ? 62.966 62.507 92.475 1.00 43.38 345 THR A CA 1
ATOM 5819 C C . THR B 1 345 ? 63.310 61.570 93.646 1.00 46.26 345 THR A C 1
ATOM 5820 O O . THR B 1 345 ? 62.990 60.368 93.600 1.00 48.44 345 THR A O 1
ATOM 5824 N N . PRO B 1 346 ? 64.022 62.079 94.666 1.00 53.05 346 PRO A N 1
ATOM 5825 C CA . PRO B 1 346 ? 64.420 61.154 95.743 1.00 53.00 346 PRO A CA 1
ATOM 5826 C C . PRO B 1 346 ? 63.246 60.406 96.380 1.00 50.99 346 PRO A C 1
ATOM 5827 O O . PRO B 1 346 ? 63.393 59.227 96.709 1.00 55.83 346 PRO A O 1
ATOM 5831 N N . ARG B 1 347 ? 62.094 61.060 96.494 1.00 51.59 347 ARG A N 1
ATOM 5832 C CA . ARG B 1 347 ? 60.902 60.420 97.038 1.00 53.82 347 ARG A CA 1
ATOM 5833 C C . ARG B 1 347 ? 60.231 59.427 96.074 1.00 53.38 347 ARG A C 1
ATOM 5834 O O . ARG B 1 347 ? 59.225 58.807 96.430 1.00 53.44 347 ARG A O 1
ATOM 5842 N N . GLU B 1 348 ? 60.790 59.270 94.870 1.00 47.34 348 GLU A N 1
ATOM 5843 C CA . GLU B 1 348 ? 60.209 58.395 93.846 1.00 44.91 348 GLU A CA 1
ATOM 5844 C C . GLU B 1 348 ? 61.098 57.192 93.645 1.00 45.40 348 GLU A C 1
ATOM 5845 O O . GLU B 1 348 ? 60.817 56.308 92.824 1.00 46.95 348 GLU A O 1
ATOM 5851 N N . ILE B 1 349 ? 62.194 57.170 94.387 1.00 41.08 349 ILE A N 1
ATOM 5852 C CA . ILE B 1 349 ? 63.213 56.148 94.202 1.00 45.69 349 ILE A CA 1
ATOM 5853 C C . ILE B 1 349 ? 62.665 54.706 94.363 1.00 46.95 349 ILE A C 1
ATOM 5854 O O . ILE B 1 349 ? 63.063 53.787 93.624 1.00 44.41 349 ILE A O 1
ATOM 5859 N N . GLY B 1 350 ? 61.729 54.519 95.294 1.00 44.30 350 GLY A N 1
ATOM 5860 C CA . GLY B 1 350 ? 61.100 53.222 95.485 1.00 41.48 350 GLY A CA 1
ATOM 5861 C C . GLY B 1 350 ? 60.352 52.752 94.244 1.00 46.72 350 GLY A C 1
ATOM 5862 O O . GLY B 1 350 ? 60.536 51.602 93.788 1.00 45.56 350 GLY A O 1
ATOM 5863 N N . GLN B 1 351 ? 59.523 53.647 93.694 1.00 47.04 351 GLN A N 1
ATOM 5864 C CA . GLN B 1 351 ? 58.749 53.384 92.475 1.00 45.47 351 GLN A CA 1
ATOM 5865 C C . GLN B 1 351 ? 59.632 52.979 91.311 1.00 42.29 351 GLN A C 1
ATOM 5866 O O . GLN B 1 351 ? 59.289 52.072 90.553 1.00 44.98 351 GLN A O 1
ATOM 5872 N N . LEU B 1 352 ? 60.767 53.661 91.173 1.00 42.54 352 LEU A N 1
ATOM 5873 C CA . LEU B 1 352 ? 61.775 53.312 90.177 1.00 41.65 352 LEU A CA 1
ATOM 5874 C C . LEU B 1 352 ? 62.208 51.851 90.307 1.00 44.35 352 LEU A C 1
ATOM 5875 O O . LEU B 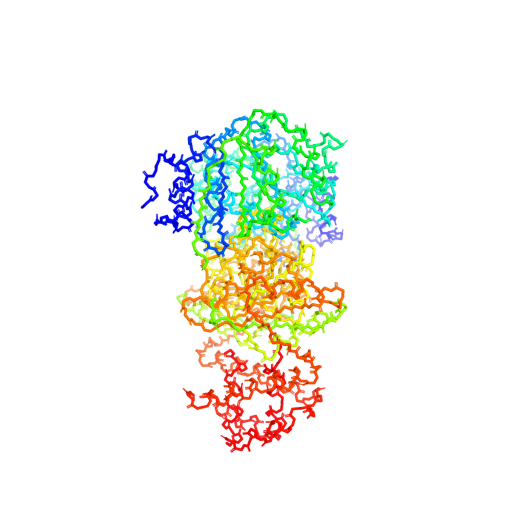1 352 ? 62.369 51.142 89.299 1.00 46.93 352 LEU A O 1
ATOM 5880 N N . HIS B 1 353 ? 62.417 51.393 91.536 1.00 43.50 353 HIS A N 1
ATOM 5881 C CA . HIS B 1 353 ? 62.866 50.006 91.728 1.00 47.07 353 HIS A CA 1
ATOM 5882 C C . HIS B 1 353 ? 61.724 49.016 91.494 1.00 44.68 353 HIS A C 1
ATOM 5883 O O . HIS B 1 353 ? 61.928 47.950 90.876 1.00 46.35 353 HIS A O 1
ATOM 5890 N N . HIS B 1 354 ? 60.527 49.365 91.970 1.00 41.85 354 HIS A N 1
ATOM 5891 C CA . HIS B 1 354 ? 59.332 48.577 91.634 1.00 42.27 354 HIS A CA 1
ATOM 5892 C C . HIS B 1 354 ? 59.202 48.374 90.117 1.00 40.68 354 HIS A C 1
ATOM 5893 O O . HIS B 1 354 ? 58.922 47.270 89.646 1.00 45.18 354 HIS A O 1
ATOM 5900 N N . ILE B 1 355 ? 59.441 49.431 89.347 1.00 42.41 355 ILE A N 1
ATOM 5901 C CA . ILE B 1 355 ? 59.412 49.309 87.892 1.00 44.92 355 ILE A CA 1
ATOM 5902 C C . ILE B 1 355 ? 60.464 48.308 87.398 1.00 39.96 355 ILE A C 1
ATOM 5903 O O . ILE B 1 355 ? 60.165 47.444 86.570 1.00 40.80 355 ILE A O 1
ATOM 5908 N N . GLU B 1 356 ? 61.685 48.420 87.910 1.00 38.73 356 GLU A N 1
ATOM 5909 C CA . GLU B 1 356 ? 62.748 47.463 87.563 1.00 47.19 356 GLU A CA 1
ATOM 5910 C C . GLU B 1 356 ? 62.392 45.986 87.847 1.00 46.10 356 GLU A C 1
ATOM 5911 O O . GLU B 1 356 ? 62.601 45.110 86.999 1.00 47.23 356 GLU A O 1
ATOM 5917 N N . ARG B 1 357 ? 61.850 45.712 89.032 1.00 45.86 357 ARG A N 1
ATOM 5918 C CA . ARG B 1 357 ? 61.480 44.341 89.384 1.00 46.88 357 ARG A CA 1
ATOM 5919 C C . ARG B 1 357 ? 60.368 43.824 88.496 1.00 50.39 357 ARG A C 1
ATOM 5920 O O . ARG B 1 357 ? 60.348 42.649 88.146 1.00 56.33 357 ARG A O 1
ATOM 5928 N N . THR B 1 358 ? 59.446 44.702 88.121 1.00 48.59 358 THR A N 1
ATOM 5929 C CA . THR B 1 358 ? 58.300 44.277 87.330 1.00 43.12 358 THR A CA 1
ATOM 5930 C C . THR B 1 358 ? 58.717 43.963 85.896 1.00 50.19 358 THR A C 1
ATOM 5931 O O . THR B 1 358 ? 58.241 42.996 85.294 1.00 54.36 358 THR A O 1
ATOM 5935 N N . THR B 1 359 ? 59.607 44.789 85.353 1.00 49.07 359 THR A N 1
ATOM 5936 C CA . THR B 1 359 ? 60.136 44.591 84.004 1.00 49.06 359 THR A CA 1
ATOM 5937 C C . THR B 1 359 ? 61.347 43.651 83.994 1.00 44.87 359 THR A C 1
ATOM 5938 O O . THR B 1 359 ? 61.805 43.247 82.928 1.00 45.96 359 THR A O 1
ATOM 5942 N N . LYS B 1 360 ? 61.884 43.351 85.177 1.00 46.21 360 LYS A N 1
ATOM 5943 C CA . LYS B 1 360 ? 63.074 42.492 85.326 1.00 57.37 360 LYS A CA 1
ATOM 5944 C C . LYS B 1 360 ? 64.312 43.002 84.566 1.00 57.25 360 LYS A C 1
ATOM 5945 O O . LYS B 1 360 ? 65.179 42.220 84.171 1.00 67.73 360 LYS A O 1
ATOM 5951 N N . ARG B 1 361 ? 64.386 44.309 84.356 1.00 53.07 361 ARG A N 1
ATOM 5952 C CA . ARG B 1 361 ? 65.583 44.919 83.802 1.00 51.62 361 ARG A CA 1
ATOM 5953 C C . ARG B 1 361 ? 65.985 46.095 84.674 1.00 56.48 361 ARG A C 1
ATOM 5954 O O . ARG B 1 361 ? 65.207 47.039 84.862 1.00 54.29 361 ARG A O 1
ATOM 5962 N N . LYS B 1 362 ? 67.189 46.021 85.234 1.00 59.08 362 LYS A N 1
ATOM 5963 C CA . LYS B 1 362 ? 67.724 47.127 86.021 1.00 58.69 362 LYS A CA 1
ATOM 5964 C C . LYS B 1 362 ? 68.138 48.255 85.086 1.00 52.06 362 LYS A C 1
ATOM 5965 O O . LYS B 1 362 ? 68.639 48.015 83.982 1.00 54.04 362 LYS A O 1
ATOM 5971 N N . MET B 1 363 ? 67.909 49.486 85.515 1.00 51.09 363 MET A N 1
ATOM 5972 C CA . MET B 1 363 ? 68.308 50.629 84.716 1.00 49.25 363 MET A CA 1
ATOM 5973 C C . MET B 1 363 ? 69.656 51.134 85.211 1.00 50.03 363 MET A C 1
ATOM 5974 O O . MET B 1 363 ? 69.950 51.081 86.415 1.00 49.12 363 MET A O 1
ATOM 5979 N N . GLU B 1 364 ? 70.475 51.631 84.289 1.00 48.74 364 GLU A N 1
ATOM 5980 C CA . GLU B 1 364 ? 71.762 52.180 84.673 1.00 46.96 364 GLU A CA 1
ATOM 5981 C C . GLU B 1 364 ? 71.548 53.583 85.224 1.00 49.11 364 GLU A C 1
ATOM 5982 O O . GLU B 1 364 ? 70.724 54.345 84.717 1.00 48.56 364 GLU A O 1
ATOM 5988 N N . ARG B 1 365 ? 72.271 53.924 86.282 1.00 48.85 365 ARG A N 1
ATOM 5989 C CA . ARG B 1 365 ? 72.127 55.240 86.877 1.00 48.15 365 ARG A CA 1
ATOM 5990 C C . ARG B 1 365 ? 73.097 56.243 86.226 1.00 53.77 365 ARG A C 1
ATOM 5991 O O . ARG B 1 365 ? 74.317 56.109 86.336 1.00 56.11 365 ARG A O 1
ATOM 5999 N N . MET B 1 366 ? 72.549 57.237 85.535 1.00 44.59 366 MET A N 1
ATOM 6000 C CA . MET B 1 366 ? 73.366 58.223 84.841 1.00 46.25 366 MET A CA 1
ATOM 6001 C C . MET B 1 366 ? 73.494 59.442 85.737 1.00 46.56 366 MET A C 1
ATOM 6002 O O . MET B 1 366 ? 72.511 59.860 86.347 1.00 48.73 366 MET A O 1
ATOM 6007 N N . LYS B 1 367 ? 74.692 60.008 85.845 1.00 43.61 367 LYS A N 1
ATOM 6008 C CA . LYS B 1 367 ? 74.844 61.186 86.691 1.00 51.43 367 LYS A CA 1
ATOM 6009 C C . LYS B 1 367 ? 74.284 62.412 85.959 1.00 44.34 367 LYS A C 1
ATOM 6010 O O . LYS B 1 367 ? 74.504 62.581 84.758 1.00 43.55 367 LYS A O 1
ATOM 6016 N N . PRO B 1 368 ? 73.537 63.262 86.678 1.00 46.94 368 PRO A N 1
ATOM 6017 C CA . PRO B 1 368 ? 73.005 64.452 86.001 1.00 48.34 368 PRO A CA 1
ATOM 6018 C C . PRO B 1 368 ? 74.143 65.339 85.504 1.00 41.72 368 PRO A C 1
ATOM 6019 O O . PRO B 1 368 ? 75.085 65.597 86.231 1.00 42.15 368 PRO A O 1
ATOM 6023 N N . PRO B 1 369 ? 74.084 65.767 84.247 1.00 46.32 369 PRO A N 1
ATOM 6024 C CA . PRO B 1 369 ? 75.212 66.581 83.772 1.00 42.43 369 PRO A CA 1
ATOM 6025 C C . PRO B 1 369 ? 75.264 67.950 84.438 1.00 39.94 369 PRO A C 1
ATOM 6026 O O . PRO B 1 369 ? 74.247 68.444 84.919 1.00 39.67 369 PRO A O 1
ATOM 6030 N N . THR B 1 370 ? 76.451 68.543 84.483 1.00 39.37 370 THR A N 1
ATOM 6031 C CA . THR B 1 370 ? 76.629 69.884 85.025 1.00 39.93 370 THR A CA 1
ATOM 6032 C C . THR B 1 370 ? 76.509 70.875 83.885 1.00 38.41 370 THR A C 1
ATOM 6033 O O . THR B 1 370 ? 76.519 70.478 82.718 1.00 38.94 370 THR A O 1
ATOM 6037 N N . LEU B 1 371 ? 76.418 72.161 84.209 1.00 36.90 371 LEU A N 1
ATOM 6038 C CA . LEU B 1 371 ? 76.492 73.201 83.177 1.00 37.96 371 LEU A CA 1
ATOM 6039 C C . LEU B 1 371 ? 77.696 73.005 82.229 1.00 41.22 371 LEU A C 1
ATOM 6040 O O . LEU B 1 371 ? 77.544 73.026 81.001 1.00 42.34 371 LEU A O 1
ATOM 6045 N N . ASP B 1 372 ? 78.881 72.779 82.791 1.00 38.89 372 ASP A N 1
ATOM 6046 C CA . ASP B 1 372 ? 80.082 72.646 81.970 1.00 42.60 372 ASP A CA 1
ATOM 6047 C C . ASP B 1 372 ? 80.055 71.413 81.069 1.00 42.98 372 ASP A C 1
ATOM 6048 O O . ASP B 1 372 ? 80.478 71.477 79.911 1.00 42.25 372 ASP A O 1
ATOM 6053 N N . GLU B 1 373 ? 79.567 70.291 81.600 1.00 41.94 373 GLU A N 1
ATOM 6054 C CA . GLU B 1 373 ? 79.477 69.069 80.807 1.00 42.30 373 GLU A CA 1
ATOM 6055 C C . GLU B 1 373 ? 78.529 69.277 79.623 1.00 39.03 373 GLU A C 1
ATOM 6056 O O . GLU B 1 373 ? 78.754 68.740 78.541 1.00 39.57 373 GLU A O 1
ATOM 6062 N N . ALA B 1 374 ? 77.484 70.078 79.824 1.00 37.97 374 ALA A N 1
ATOM 6063 C CA . ALA B 1 374 ? 76.583 70.427 78.722 1.00 40.08 374 ALA A CA 1
ATOM 6064 C C . ALA B 1 374 ? 77.308 71.246 77.645 1.00 40.79 374 ALA A C 1
ATOM 6065 O O . ALA B 1 374 ? 77.158 70.992 76.439 1.00 39.37 374 ALA A O 1
ATOM 6067 N N . LEU B 1 375 ? 78.100 72.226 78.083 1.00 44.42 375 LEU A N 1
ATOM 6068 C CA . LEU B 1 375 ? 78.933 73.018 77.164 1.00 42.46 375 LEU A CA 1
ATOM 6069 C C . LEU B 1 375 ? 79.914 72.134 76.391 1.00 43.51 375 LEU A C 1
ATOM 6070 O O . LEU B 1 375 ? 79.956 72.179 75.162 1.00 43.88 375 LEU A O 1
ATOM 6075 N N . GLU B 1 376 ? 80.675 71.303 77.103 1.00 45.88 376 GLU A N 1
ATOM 6076 C CA . GLU B 1 376 ? 81.628 70.412 76.440 1.00 46.83 376 GLU A CA 1
ATOM 6077 C C . GLU B 1 376 ? 80.952 69.489 75.427 1.00 48.37 376 GLU A C 1
ATOM 6078 O O . GLU B 1 376 ? 81.555 69.143 74.402 1.00 47.46 376 GLU A O 1
ATOM 6084 N N . GLY B 1 377 ? 79.704 69.098 75.698 1.00 45.47 377 GLY A N 1
ATOM 6085 C CA . GLY B 1 377 ? 78.976 68.252 74.768 1.00 40.73 377 GLY A CA 1
ATOM 6086 C C . GLY B 1 377 ? 78.687 68.991 73.472 1.00 40.69 377 GLY A C 1
ATOM 6087 O O . GLY B 1 377 ? 78.867 68.456 72.367 1.00 41.33 377 GLY A O 1
ATOM 6088 N N . GLN B 1 378 ? 78.226 70.226 73.608 1.00 39.19 378 GLN A N 1
ATOM 6089 C CA . GLN B 1 378 ? 78.057 71.099 72.454 1.00 45.48 378 GLN A CA 1
ATOM 6090 C C . GLN B 1 378 ? 79.376 71.244 71.682 1.00 48.88 378 GLN A C 1
ATOM 6091 O O . GLN B 1 378 ? 79.410 71.118 70.450 1.00 44.99 378 GLN A O 1
ATOM 6097 N N . GLN B 1 379 ? 80.455 71.504 72.419 1.00 49.17 379 GLN A N 1
ATOM 6098 C CA . GLN B 1 379 ? 81.786 71.615 71.838 1.00 49.83 379 GLN A CA 1
ATOM 6099 C C . GLN B 1 379 ? 82.126 70.368 71.052 1.00 47.09 379 GLN A C 1
ATOM 6100 O O . GLN B 1 379 ? 82.564 70.447 69.905 1.00 49.01 379 GLN A O 1
ATOM 6106 N N . ARG B 1 380 ? 81.934 69.216 71.685 1.00 44.60 380 ARG A N 1
ATOM 6107 C CA . ARG B 1 380 ? 82.257 67.940 71.067 1.00 48.20 380 ARG A CA 1
ATOM 6108 C C . ARG B 1 380 ? 81.512 67.765 69.735 1.00 46.71 380 ARG A C 1
ATOM 6109 O O . ARG B 1 380 ? 82.084 67.281 68.754 1.00 47.33 380 ARG A O 1
ATOM 6117 N N . ILE B 1 381 ? 80.247 68.178 69.696 1.00 43.63 381 ILE A N 1
ATOM 6118 C CA . ILE B 1 381 ? 79.455 68.050 68.476 1.00 47.37 381 ILE A CA 1
ATOM 6119 C C . ILE B 1 381 ? 79.957 68.955 67.347 1.00 43.90 381 ILE A C 1
ATOM 6120 O O . ILE B 1 381 ? 80.092 68.506 66.202 1.00 42.05 381 ILE A O 1
ATOM 6125 N N . ALA B 1 382 ? 80.250 70.214 67.663 1.00 43.07 382 ALA A N 1
ATOM 6126 C CA . ALA B 1 382 ? 80.779 71.144 66.650 1.00 43.10 382 ALA A CA 1
ATOM 6127 C C . ALA B 1 382 ? 82.087 70.611 66.069 1.00 43.46 382 ALA A C 1
ATOM 6128 O O . ALA B 1 382 ? 82.306 70.656 64.860 1.00 45.69 382 ALA A O 1
ATOM 6130 N N . ILE B 1 383 ? 82.935 70.076 66.946 1.00 42.90 383 ILE A N 1
ATOM 6131 C CA . ILE B 1 383 ? 84.200 69.468 66.559 1.00 42.84 383 ILE A CA 1
ATOM 6132 C C . ILE B 1 383 ? 84.019 68.279 65.611 1.00 48.50 383 ILE A C 1
ATOM 6133 O O . ILE B 1 383 ? 84.748 68.153 64.622 1.00 47.11 383 ILE A O 1
ATOM 6138 N N . GLU B 1 384 ? 83.050 67.413 65.904 1.00 47.45 384 GLU A N 1
ATOM 6139 C CA . GLU B 1 384 ? 82.813 66.251 65.055 1.00 49.81 384 GLU A CA 1
ATOM 6140 C C . GLU B 1 384 ? 82.304 66.639 63.672 1.00 45.87 384 GLU A C 1
ATOM 6141 O O . GLU B 1 384 ? 82.634 65.982 62.684 1.00 49.27 384 GLU A O 1
ATOM 6147 N N . LYS B 1 385 ? 81.507 67.701 63.604 1.00 48.56 385 LYS A N 1
ATOM 6148 C CA . LYS B 1 385 ? 81.088 68.260 62.314 1.00 48.57 385 LYS A CA 1
ATOM 6149 C C . LYS B 1 385 ? 82.307 68.802 61.572 1.00 44.79 385 LYS A C 1
ATOM 6150 O O . LYS B 1 385 ? 82.503 68.511 60.399 1.00 44.56 385 LYS A O 1
ATOM 6156 N N . LEU B 1 386 ? 83.121 69.589 62.271 1.00 47.53 386 LEU A N 1
ATOM 6157 C CA . LEU B 1 386 ? 84.340 70.155 61.696 1.00 48.05 386 LEU A CA 1
ATOM 6158 C C . LEU B 1 386 ? 85.269 69.056 61.189 1.00 47.46 386 LEU A C 1
ATOM 6159 O O . LEU B 1 386 ? 85.800 69.136 60.076 1.00 44.30 386 LEU A O 1
ATOM 6164 N N . LEU B 1 387 ? 85.452 68.024 62.011 1.00 45.42 387 LEU A N 1
ATOM 6165 C CA . LEU B 1 387 ? 86.331 66.921 61.670 1.00 43.98 387 LEU A CA 1
ATOM 6166 C C . LEU B 1 387 ? 85.766 66.124 60.494 1.00 51.17 387 LEU A C 1
ATOM 6167 O O . LEU B 1 387 ? 86.513 65.562 59.685 1.00 45.57 387 LEU A O 1
ATOM 6172 N N . ASN B 1 388 ? 84.442 66.084 60.383 1.00 48.32 388 ASN A N 1
ATOM 6173 C CA . ASN B 1 388 ? 83.839 65.405 59.250 1.00 44.98 388 ASN A CA 1
ATOM 6174 C C . ASN B 1 388 ? 84.119 66.140 57.935 1.00 45.15 388 ASN A C 1
ATOM 6175 O O . ASN B 1 388 ? 84.447 65.516 56.910 1.00 43.57 388 ASN A O 1
ATOM 6180 N N . VAL B 1 389 ? 83.991 67.466 57.974 1.00 43.48 389 VAL A N 1
ATOM 6181 C CA . VAL B 1 389 ? 84.379 68.302 56.842 1.00 47.09 389 VAL A CA 1
ATOM 6182 C C . VAL B 1 389 ? 85.833 68.012 56.424 1.00 45.01 389 VAL A C 1
ATOM 6183 O O . VAL B 1 389 ? 86.086 67.671 55.264 1.00 46.62 389 VAL A O 1
ATOM 6187 N N . VAL B 1 390 ? 86.766 68.124 57.375 1.00 39.74 390 VAL A N 1
ATOM 6188 C CA . VAL B 1 390 ? 88.195 67.867 57.128 1.00 44.19 390 VAL A CA 1
ATOM 6189 C C . VAL B 1 390 ? 88.417 66.564 56.360 1.00 45.98 390 VAL A C 1
ATOM 6190 O O . VAL B 1 390 ? 89.182 66.513 55.394 1.00 51.24 390 VAL A O 1
ATOM 6194 N N . GLU B 1 391 ? 87.694 65.531 56.777 1.00 47.19 391 GLU A N 1
ATOM 6195 C CA . GLU B 1 391 ? 87.845 64.182 56.246 1.00 49.93 391 GLU A CA 1
ATOM 6196 C C . GLU B 1 391 ? 87.134 63.948 54.909 1.00 47.78 391 GLU A C 1
ATOM 6197 O O . GLU B 1 391 ? 87.583 63.130 54.114 1.00 46.78 391 GLU A O 1
ATOM 6203 N N . THR B 1 392 ? 86.037 64.662 54.658 1.00 47.86 392 THR A N 1
ATOM 6204 C CA . THR B 1 392 ? 85.225 64.388 53.469 1.00 48.53 392 THR A CA 1
ATOM 6205 C C . THR B 1 392 ? 85.331 65.415 52.344 1.00 49.85 392 THR A C 1
ATOM 6206 O O . THR B 1 392 ? 85.072 65.086 51.196 1.00 51.73 392 THR A O 1
ATOM 6210 N N . GLU B 1 393 ? 85.725 66.646 52.657 1.00 52.64 393 GLU A N 1
ATOM 6211 C CA . GLU B 1 393 ? 85.610 67.730 51.676 1.00 53.67 393 GLU A CA 1
ATOM 6212 C C . GLU B 1 393 ? 86.937 68.278 51.153 1.00 48.77 393 GLU A C 1
ATOM 6213 O O . GLU B 1 393 ? 87.959 68.225 51.837 1.00 47.41 393 GLU A O 1
ATOM 6219 N N . ASN B 1 394 ? 86.908 68.775 49.918 1.00 52.60 394 ASN A N 1
ATOM 6220 C CA . ASN B 1 394 ? 88.038 69.480 49.320 1.00 50.73 394 ASN A CA 1
ATOM 6221 C C . ASN B 1 394 ? 88.025 70.893 49.899 1.00 50.66 394 ASN A C 1
ATOM 6222 O O . ASN B 1 394 ? 86.992 71.566 49.879 1.00 46.18 394 ASN A O 1
ATOM 6227 N N . LEU B 1 395 ? 89.153 71.335 50.443 1.00 48.13 395 LEU A N 1
ATOM 6228 C CA . LEU B 1 395 ? 89.207 72.643 51.078 1.00 46.76 395 LEU A CA 1
ATOM 6229 C C . LEU B 1 395 ? 90.223 73.538 50.389 1.00 44.78 395 LEU A C 1
ATOM 6230 O O . LEU B 1 395 ? 90.679 74.524 50.966 1.00 43.62 395 LEU A O 1
ATOM 6235 N N . SER B 1 396 ? 90.578 73.190 49.155 1.00 48.30 396 SER A N 1
ATOM 6236 C CA . SER B 1 396 ? 91.518 73.998 48.371 1.00 51.94 396 SER A CA 1
ATOM 6237 C C . SER B 1 396 ? 91.123 75.476 48.367 1.00 52.44 396 SER A C 1
ATOM 6238 O O . SER B 1 396 ? 91.934 76.346 48.678 1.00 52.39 396 SER A O 1
ATOM 6241 N N . PHE B 1 397 ? 89.862 75.748 48.049 1.00 48.61 397 PHE A N 1
ATOM 6242 C CA . PHE B 1 397 ? 89.367 77.113 47.986 1.00 47.57 397 PHE A CA 1
ATOM 6243 C C . PHE B 1 397 ? 89.680 77.961 49.227 1.00 48.94 397 PHE A C 1
ATOM 6244 O O . PHE B 1 397 ? 89.849 79.177 49.123 1.00 49.20 397 PHE A O 1
ATOM 6252 N N . TYR B 1 398 ? 89.769 77.328 50.395 1.00 47.70 398 TYR A N 1
ATOM 6253 C CA . TYR B 1 398 ? 89.913 78.081 51.645 1.00 48.63 398 TYR A CA 1
ATOM 6254 C C . TYR B 1 398 ? 91.329 78.108 52.202 1.00 48.56 398 TYR A C 1
ATOM 6255 O O . TYR B 1 398 ? 91.582 78.811 53.192 1.00 50.86 398 TYR A O 1
ATOM 6264 N N . LYS B 1 399 ? 92.243 77.359 51.582 1.00 48.75 399 LYS A N 1
ATOM 6265 C CA . LYS B 1 399 ? 93.597 77.200 52.132 1.00 55.67 399 LYS A CA 1
ATOM 6266 C C . LYS B 1 399 ? 94.376 78.516 52.275 1.00 60.80 399 LYS A C 1
ATOM 6267 O O . LYS B 1 399 ? 94.906 78.808 53.358 1.00 58.13 399 LYS A O 1
ATOM 6273 N N . ARG B 1 400 ? 94.416 79.318 51.209 1.00 61.41 400 ARG A N 1
ATOM 6274 C CA . ARG B 1 400 ? 95.139 80.595 51.240 1.00 64.08 400 ARG A CA 1
ATOM 6275 C C . ARG B 1 400 ? 94.567 81.553 52.279 1.00 60.39 400 ARG A C 1
ATOM 6276 O O . ARG B 1 400 ? 95.313 82.176 53.032 1.00 64.66 400 ARG A O 1
ATOM 6284 N N . ALA B 1 401 ? 93.243 81.656 52.330 1.00 57.14 401 ALA A N 1
ATOM 6285 C CA . ALA B 1 401 ? 92.594 82.521 53.309 1.00 61.86 401 ALA A CA 1
ATOM 6286 C C . ALA B 1 401 ? 92.921 82.063 54.730 1.00 65.37 401 ALA A C 1
ATOM 6287 O O . ALA B 1 401 ? 92.953 82.871 55.664 1.00 67.88 401 ALA A O 1
ATOM 6289 N N . ALA B 1 402 ? 93.157 80.762 54.884 1.00 61.08 402 ALA A N 1
ATOM 6290 C CA . ALA B 1 402 ? 93.517 80.193 56.176 1.00 60.44 402 ALA A CA 1
ATOM 6291 C C . ALA B 1 402 ? 94.965 80.541 56.538 1.00 63.43 402 ALA A C 1
ATOM 6292 O O . ALA B 1 402 ? 95.272 80.835 57.697 1.00 63.37 402 ALA A O 1
ATOM 6294 N N . GLU B 1 403 ? 95.843 80.509 55.538 1.00 65.11 403 GLU A N 1
ATOM 6295 C CA . GLU B 1 403 ? 97.265 80.827 55.721 1.00 69.10 403 GLU A CA 1
ATOM 6296 C C . GLU B 1 403 ? 97.531 82.288 56.109 1.00 71.27 403 GLU A C 1
ATOM 6297 O O . GLU B 1 403 ? 98.423 82.564 56.913 1.00 74.09 403 GLU A O 1
ATOM 6303 N N . GLU B 1 404 ? 96.767 83.218 55.539 1.00 69.45 404 GLU A N 1
ATOM 6304 C CA . GLU B 1 404 ? 96.906 84.630 55.894 1.00 70.28 404 GLU A CA 1
ATOM 6305 C C . GLU B 1 404 ? 96.260 84.885 57.253 1.00 74.79 404 GLU A C 1
ATOM 6306 O O . GLU B 1 404 ? 96.654 85.799 57.980 1.00 80.57 404 GLU A O 1
ATOM 6312 N N . LEU B 1 405 ? 95.258 84.080 57.589 1.00 71.64 405 LEU A N 1
ATOM 6313 C CA . LEU B 1 405 ? 94.600 84.188 58.881 1.00 68.95 405 LEU A CA 1
ATOM 6314 C C . LEU B 1 405 ? 95.598 83.776 59.946 1.00 69.76 405 LEU A C 1
ATOM 6315 O O . LEU B 1 405 ? 95.722 84.419 60.989 1.00 72.01 405 LEU A O 1
ATOM 6320 N N . LEU B 1 406 ? 96.331 82.704 59.657 1.00 70.23 406 LEU A N 1
ATOM 6321 C CA . LEU B 1 406 ? 97.368 82.216 60.551 1.00 67.71 406 LEU A CA 1
ATOM 6322 C C . LEU B 1 406 ? 98.597 83.123 60.460 1.00 73.21 406 LEU A C 1
ATOM 6323 O O . LEU B 1 406 ? 99.724 82.655 60.282 1.00 69.40 406 LEU A O 1
ATOM 6328 N N . GLU B 1 407 ? 98.348 84.430 60.571 1.00 77.22 407 GLU A N 1
ATOM 6329 C CA . GLU B 1 407 ? 99.379 85.466 60.597 1.00 77.14 407 GLU A CA 1
ATOM 6330 C C . GLU B 1 407 ? 98.993 86.513 61.634 1.00 81.75 407 GLU A C 1
ATOM 6331 O O . GLU B 1 407 ? 99.820 86.953 62.430 1.00 78.77 407 GLU A O 1
ATOM 6337 N N . GLU B 1 408 ? 97.721 86.909 61.605 1.00 85.94 408 GLU A N 1
ATOM 6338 C CA . GLU B 1 408 ? 97.164 87.834 62.587 1.00 82.87 408 GLU A CA 1
ATOM 6339 C C . GLU B 1 408 ? 96.830 87.118 63.888 1.00 76.29 408 GLU A C 1
ATOM 6340 O O . GLU B 1 408 ? 96.220 87.700 64.779 1.00 75.26 408 GLU A O 1
ATOM 6346 N N . ASP B 1 410 ? 98.105 83.396 66.281 1.00 70.70 410 ASP A N 1
ATOM 6347 C CA . ASP B 1 410 ? 98.682 82.051 66.336 1.00 74.11 410 ASP A CA 1
ATOM 6348 C C . ASP B 1 410 ? 97.620 80.981 66.075 1.00 74.15 410 ASP A C 1
ATOM 6349 O O . ASP B 1 410 ? 96.421 81.244 66.226 1.00 72.13 410 ASP A O 1
ATOM 6354 N N . SER B 1 411 ? 98.075 79.788 65.684 1.00 69.43 411 SER A N 1
ATOM 6355 C CA . SER B 1 411 ? 97.200 78.652 65.389 1.00 69.66 411 SER A CA 1
ATOM 6356 C C . SER B 1 411 ? 96.079 78.461 66.406 1.00 69.22 411 SER A C 1
ATOM 6357 O O . SER B 1 411 ? 94.902 78.384 66.038 1.00 66.66 411 SER A O 1
ATOM 6360 N N . VAL B 1 412 ? 96.449 78.403 67.682 1.00 71.98 412 VAL A N 1
ATOM 6361 C CA . VAL B 1 412 ? 95.482 78.170 68.752 1.00 71.14 412 VAL A CA 1
ATOM 6362 C C . VAL B 1 412 ? 94.409 79.257 68.822 1.00 64.39 412 VAL A C 1
ATOM 6363 O O . VAL B 1 412 ? 93.230 78.960 69.003 1.00 64.47 412 VAL A O 1
ATOM 6367 N N . THR B 1 413 ? 94.829 80.509 68.665 1.00 70.28 413 THR A N 1
ATOM 6368 C CA . THR B 1 413 ? 93.935 81.666 68.772 1.00 71.83 413 THR A CA 1
ATOM 6369 C C . THR B 1 413 ? 92.853 81.668 67.691 1.00 70.00 413 THR A C 1
ATOM 6370 O O . THR B 1 413 ? 91.673 81.887 67.984 1.00 68.78 413 THR A O 1
ATOM 6374 N N . ILE B 1 414 ? 93.274 81.437 66.448 1.00 69.05 414 ILE A N 1
ATOM 6375 C CA . ILE B 1 414 ? 92.368 81.362 65.302 1.00 67.42 414 ILE A CA 1
ATOM 6376 C C . ILE B 1 414 ? 91.286 80.283 65.471 1.00 63.42 414 ILE A C 1
ATOM 6377 O O . ILE B 1 414 ? 90.087 80.583 65.439 1.00 61.98 414 ILE A O 1
ATOM 6382 N N . VAL B 1 415 ? 91.708 79.034 65.649 1.00 62.84 415 VAL A N 1
ATOM 6383 C CA . VAL B 1 415 ? 90.765 77.940 65.863 1.00 64.78 415 VAL A CA 1
ATOM 6384 C C . VAL B 1 415 ? 89.760 78.262 66.979 1.00 66.48 415 VAL A C 1
ATOM 6385 O O . VAL B 1 415 ? 88.555 78.029 66.834 1.00 66.63 415 VAL A O 1
ATOM 6389 N N . ALA B 1 416 ? 90.260 78.822 68.078 1.00 67.58 416 ALA A N 1
ATOM 6390 C CA . ALA B 1 416 ? 89.429 79.122 69.242 1.00 68.63 416 ALA A CA 1
ATOM 6391 C C . ALA B 1 416 ? 88.355 80.138 68.895 1.00 66.43 416 ALA A C 1
ATOM 6392 O O . ALA B 1 416 ? 87.219 80.049 69.366 1.00 70.98 416 ALA A O 1
ATOM 6394 N N . ALA B 1 417 ? 88.721 81.111 68.072 1.00 65.77 417 ALA A N 1
ATOM 6395 C CA . ALA B 1 417 ? 87.752 82.084 67.597 1.00 69.62 417 ALA A CA 1
ATOM 6396 C C . ALA B 1 417 ? 86.739 81.407 66.662 1.00 66.11 417 ALA A C 1
ATOM 6397 O O . ALA B 1 417 ? 85.529 81.641 66.762 1.00 63.93 417 ALA A O 1
ATOM 6399 N N . CYS B 1 418 ? 87.250 80.574 65.757 1.00 63.61 418 CYS A N 1
ATOM 6400 C CA . CYS B 1 418 ? 86.413 79.800 64.846 1.00 63.76 418 CYS A CA 1
ATOM 6401 C C . CYS B 1 418 ? 85.426 78.954 65.628 1.00 65.10 418 CYS A C 1
ATOM 6402 O O . CYS B 1 418 ? 84.229 78.958 65.338 1.00 65.24 418 CYS A O 1
ATOM 6405 N N . LEU B 1 419 ? 85.935 78.234 66.626 1.00 64.98 419 LEU A N 1
ATOM 6406 C CA . LEU B 1 419 ? 85.079 77.433 67.492 1.00 66.11 419 LEU A CA 1
ATOM 6407 C C . LEU B 1 419 ? 84.009 78.289 68.179 1.00 69.33 419 LEU A C 1
ATOM 6408 O O . LEU B 1 419 ? 82.847 77.885 68.261 1.00 69.91 419 LEU A O 1
ATOM 6413 N N . LYS B 1 420 ? 84.402 79.470 68.652 1.00 67.64 420 LYS A N 1
ATOM 6414 C CA . LYS B 1 420 ? 83.470 80.412 69.272 1.00 72.03 420 LYS A CA 1
ATOM 6415 C C . LYS B 1 420 ? 82.254 80.717 68.381 1.00 72.21 420 LYS A C 1
ATOM 6416 O O . LYS B 1 420 ? 81.116 80.750 68.856 1.00 71.10 420 LYS A O 1
ATOM 6422 N N . MET B 1 421 ? 82.493 80.926 67.089 1.00 72.85 421 MET A N 1
ATOM 6423 C CA . MET B 1 421 ? 81.403 81.243 66.166 1.00 70.77 421 MET A CA 1
ATOM 6424 C C . MET B 1 421 ? 80.697 80.015 65.597 1.00 69.82 421 MET A C 1
ATOM 6425 O O . MET B 1 421 ? 79.547 80.103 65.169 1.00 69.56 421 MET A O 1
ATOM 6430 N N . LEU B 1 422 ? 81.376 78.873 65.593 1.00 67.39 422 LEU A N 1
ATOM 6431 C CA . LEU B 1 422 ? 80.736 77.631 65.166 1.00 70.31 422 LEU A CA 1
ATOM 6432 C C . LEU B 1 422 ? 79.664 77.193 66.168 1.00 73.23 422 LEU A C 1
ATOM 6433 O O . LEU B 1 422 ? 78.812 76.356 65.860 1.00 75.85 422 LEU A O 1
ATOM 6438 N N . GLU B 1 423 ? 79.708 77.779 67.362 1.00 74.41 423 GLU A N 1
ATOM 6439 C CA . GLU B 1 423 ? 78.733 77.502 68.408 1.00 73.87 423 GLU A CA 1
ATOM 6440 C C . GLU B 1 423 ? 77.940 78.765 68.712 1.00 81.60 423 GLU A C 1
ATOM 6441 O O . GLU B 1 423 ? 77.931 79.245 69.849 1.00 88.02 423 GLU A O 1
ATOM 6447 N N . HIS B 1 424 ? 77.281 79.294 67.679 1.00 86.99 424 HIS A N 1
ATOM 6448 C CA . HIS B 1 424 ? 76.504 80.534 67.765 1.00 85.83 424 HIS A CA 1
ATOM 6449 C C . HIS B 1 424 ? 77.268 81.679 68.426 1.00 83.19 424 HIS A C 1
ATOM 6450 O O . HIS B 1 424 ? 78.059 82.365 67.777 1.00 78.93 424 HIS A O 1
#